Protein AF-A0A1V5Y1D5-F1 (afdb_monomer)

Nearest PDB structures (foldseek):
  6hnf-assembly1_A  TM=7.967E-01  e=7.347E-05  Homo sapiens
  6xay-assembly3_C  TM=2.877E-01  e=1.581E-09  Homo sapiens
  1fnh-assembly1_A  TM=2.972E-01  e=1.298E-08  Homo sapiens
  2ibb-assembly1_A  TM=3.871E-01  e=1.898E-06  Drosophila melanogaster
  3t1w-assembly1_A-2  TM=2.248E-01  e=2.666E-08  Homo sapiens

Foldseek 3Di:
DPDDDPDPPPPPPDPDDDDPPPDAFQWQWDDLAQDLAQELVLLVVNLVCQQFHKDWQDPLQADDQPDPDQQRQFHALDNDGTMDGGQFAAFVALDTSNSQRVLVVVRAHRHGDGQDTVVPDRGGPRHHGHAQQSSLCRSRSPPGDDLVCCCVFKDFDDLVLDARSWWKGAVPHIWGWHDAQDPSFKTWIWGCDCPPNPRGTHIDIDGVVVVPRPRITIIDGDDPSYDYDSWFWKAFFWWFAPAVQKTKIFIDTFAAQFKWKWKDQQLPDIDTDDDSVRGGRNHGMDMDGPHQALGKMKMWMWGQYPPRDIDPIYAIDIFHHLLDHQQEEEEEEQVCPCVVVVDHYPLVSLVSVLCSLLLGGYIYGYPVCCNSVVDQQQVHQEYEYFHAADALPVAQQTSRSLVRLQVCQQVQHAYEYAYACLQVHQAVCLPPPVSPSHDVCSNVSCCVRLQKHFDFFAPVAFWKAFDPPALRHPAIFGFDCCPAPDHRFPGQTFIDGHDPWDATMATVVGTGQKIWDADPRGHIHIYGSHGLSRIPDSVSSSSVSLSRVLVSFDDWAAKAWFKWADPDLFKTKTFIGHFASQFKWKWKDKQPGDIDTPDDSVRGDRSDGMDMDGPHDALIKMKMWMWGHTPPGIHDIYAIFIWHRHPDPDDFEEEEEEAASCPCVVPVPDYYHLVSLVVLLCRNDGYIYGYVSCCLVVVDQQLVGQEYEYFQAADELQNASADPSRLVSLVVCQLAAHEYEYEYAHLQVHLPVCLVDPDPHHPRPVCSNVSCCQRLQKHFDFQAPPAQKKAFDPPALRHPAIFGFDCQPQPDHRDDGQTFIAGHDAKDQGMAGDDPRPGGQKIWHWQRGPNHPHTYIYIYGSHGLSRRRPSVSSSSVVVSSVVRSPDDDDDPDPPPDDDD

Structure (mmCIF, N/CA/C/O backbone):
data_AF-A0A1V5Y1D5-F1
#
_entry.id   AF-A0A1V5Y1D5-F1
#
loop_
_atom_site.group_PDB
_atom_site.id
_atom_site.type_symbol
_atom_site.label_atom_id
_atom_site.label_alt_id
_atom_site.label_comp_id
_atom_site.label_asym_id
_atom_site.label_entity_id
_atom_site.label_seq_id
_atom_site.pdbx_PDB_ins_code
_atom_site.Cartn_x
_atom_site.Cartn_y
_atom_site.Cartn_z
_atom_site.occupancy
_atom_site.B_iso_or_equiv
_atom_site.auth_seq_id
_atom_site.auth_comp_id
_atom_site.auth_asym_id
_atom_site.auth_atom_id
_atom_site.pdbx_PDB_model_num
ATOM 1 N N . MET A 1 1 ? 16.076 46.608 -46.830 1.00 34.03 1 MET A N 1
ATOM 2 C CA . MET A 1 1 ? 16.729 46.797 -45.522 1.00 34.03 1 MET A CA 1
ATOM 3 C C . MET A 1 1 ? 15.921 47.809 -44.696 1.00 34.03 1 MET A C 1
ATOM 5 O O . MET A 1 1 ? 16.169 48.992 -44.842 1.00 34.03 1 MET A O 1
ATOM 9 N N . LYS A 1 2 ? 14.868 47.528 -43.911 1.00 32.22 2 LYS A N 1
ATOM 10 C CA . LYS A 1 2 ? 13.926 46.390 -43.735 1.00 32.22 2 LYS A CA 1
ATOM 11 C C . LYS A 1 2 ? 14.479 44.970 -43.514 1.00 32.22 2 LYS A C 1
ATOM 13 O O . LYS A 1 2 ? 15.291 44.528 -44.315 1.00 32.22 2 LYS A O 1
ATOM 18 N N . LYS A 1 3 ? 13.863 44.273 -42.540 1.00 29.25 3 LYS A N 1
ATOM 19 C CA . LYS A 1 3 ? 14.084 42.903 -42.014 1.00 29.25 3 LYS A CA 1
ATOM 20 C C . LYS A 1 3 ? 15.406 42.687 -41.252 1.00 29.25 3 LYS A C 1
ATOM 22 O O . LYS A 1 3 ? 16.433 42.507 -41.887 1.00 29.25 3 LYS A O 1
ATOM 27 N N . ASN A 1 4 ? 15.321 42.747 -39.908 1.00 33.94 4 ASN A N 1
ATOM 28 C CA . ASN A 1 4 ? 16.049 41.928 -38.901 1.00 33.94 4 ASN A CA 1
ATOM 29 C C . ASN A 1 4 ? 15.849 42.417 -37.432 1.00 33.94 4 ASN A C 1
ATOM 31 O O . ASN A 1 4 ? 16.759 42.318 -36.620 1.00 33.94 4 ASN A O 1
ATOM 35 N N . VAL A 1 5 ? 14.669 42.951 -37.061 1.00 31.52 5 VAL A N 1
ATOM 36 C CA . VAL A 1 5 ? 14.359 43.380 -35.665 1.00 31.52 5 VAL A CA 1
ATOM 37 C C . VAL A 1 5 ? 12.932 42.969 -35.226 1.00 31.52 5 VAL A C 1
ATOM 39 O O . VAL A 1 5 ? 12.293 43.626 -34.417 1.00 31.52 5 VAL A O 1
ATOM 42 N N . MET A 1 6 ? 12.388 41.884 -35.788 1.00 28.92 6 MET A N 1
ATOM 43 C CA . MET A 1 6 ? 11.125 41.266 -35.339 1.00 28.92 6 MET A CA 1
ATOM 44 C C . MET A 1 6 ? 11.212 39.746 -35.509 1.00 28.92 6 MET A C 1
ATOM 46 O O . MET A 1 6 ? 10.607 39.191 -36.422 1.00 28.92 6 MET A O 1
ATOM 50 N N . LEU A 1 7 ? 12.015 39.083 -34.669 1.00 27.53 7 LEU A N 1
ATOM 51 C CA . LEU A 1 7 ? 12.027 37.616 -34.565 1.00 27.53 7 LEU A CA 1
ATOM 52 C C . LEU A 1 7 ? 12.562 37.099 -33.211 1.00 27.53 7 LEU A C 1
ATOM 54 O O . LEU A 1 7 ? 13.271 36.105 -33.172 1.00 27.53 7 LEU A O 1
ATOM 58 N N . PHE A 1 8 ? 12.262 37.790 -32.103 1.00 28.16 8 PHE A N 1
ATOM 59 C CA . PHE A 1 8 ? 12.640 37.334 -30.748 1.00 28.16 8 PHE A CA 1
ATOM 60 C C . PHE A 1 8 ? 11.614 37.673 -29.646 1.00 28.16 8 PHE A C 1
ATOM 62 O O . PHE A 1 8 ? 11.881 37.476 -28.468 1.00 28.16 8 PHE A O 1
ATOM 69 N N . ALA A 1 9 ? 10.436 38.194 -30.014 1.00 26.95 9 ALA A N 1
ATOM 70 C CA . ALA A 1 9 ? 9.436 38.709 -29.068 1.00 26.95 9 ALA A CA 1
ATOM 71 C C . ALA A 1 9 ? 7.990 38.277 -29.397 1.00 26.95 9 ALA A C 1
ATOM 73 O O . ALA A 1 9 ? 7.046 38.950 -28.997 1.00 26.95 9 ALA A O 1
ATOM 74 N N . LEU A 1 10 ? 7.805 37.186 -30.156 1.00 25.91 10 LEU A N 1
ATOM 75 C CA . LEU A 1 10 ? 6.471 36.699 -30.557 1.00 25.91 10 LEU A CA 1
ATOM 76 C C . LEU A 1 10 ? 6.178 35.228 -30.198 1.00 25.91 10 LEU A C 1
ATOM 78 O O . LEU A 1 10 ? 5.129 34.724 -30.579 1.00 25.91 10 LEU A O 1
ATOM 82 N N . CYS A 1 11 ? 7.061 34.556 -29.449 1.00 26.36 11 CYS A N 1
ATOM 83 C CA . CYS A 1 11 ? 6.858 33.165 -29.003 1.00 26.36 11 CYS A CA 1
ATOM 84 C C . CYS A 1 11 ? 6.424 33.038 -27.528 1.00 26.36 11 CYS A C 1
ATOM 86 O O . CYS A 1 11 ? 6.246 31.928 -27.048 1.00 26.36 11 CYS A O 1
ATOM 88 N N . ILE A 1 12 ? 6.255 34.152 -26.804 1.00 30.36 12 ILE A N 1
ATOM 89 C CA . ILE A 1 12 ? 5.958 34.168 -25.352 1.00 30.36 12 ILE A CA 1
ATOM 90 C C . ILE A 1 12 ? 4.470 34.474 -25.059 1.00 30.36 12 ILE A C 1
ATOM 92 O O . ILE A 1 12 ? 4.046 34.465 -23.910 1.00 30.36 12 ILE A O 1
ATOM 96 N N . LEU A 1 13 ? 3.635 34.709 -26.083 1.00 26.27 13 LEU A N 1
ATOM 97 C CA . LEU A 1 13 ? 2.243 35.149 -25.894 1.00 26.27 13 LEU A CA 1
ATOM 98 C C . LEU A 1 13 ? 1.188 34.275 -26.596 1.00 26.27 13 LEU A C 1
ATOM 100 O O . LEU A 1 13 ? 0.299 34.794 -27.264 1.00 26.27 13 LEU A O 1
ATOM 104 N N . PHE A 1 14 ? 1.276 32.953 -26.419 1.00 25.42 14 PHE A N 1
ATOM 105 C CA . PHE A 1 14 ? 0.169 32.013 -26.672 1.00 25.42 14 PHE A CA 1
ATOM 106 C C . PHE A 1 14 ? 0.190 30.817 -25.692 1.00 25.42 14 PHE A C 1
ATOM 108 O O . PHE A 1 14 ? 0.005 29.668 -26.077 1.00 25.42 14 PHE A O 1
ATOM 115 N N . ILE A 1 15 ? 0.394 31.098 -24.399 1.00 30.81 15 ILE A N 1
ATOM 116 C CA . ILE A 1 15 ? 0.157 30.144 -23.300 1.00 30.81 15 ILE A CA 1
ATOM 117 C C . ILE A 1 15 ? -1.028 30.664 -22.481 1.00 30.81 15 ILE A C 1
ATOM 119 O O . ILE A 1 15 ? -0.856 31.335 -21.469 1.00 30.81 15 ILE A O 1
ATOM 123 N N . LEU A 1 16 ? -2.244 30.402 -22.964 1.00 30.16 16 LEU A N 1
ATOM 124 C CA . LEU A 1 16 ? -3.480 30.584 -22.203 1.00 30.16 16 LEU A CA 1
ATOM 125 C C . LEU A 1 16 ? -4.492 29.497 -22.593 1.00 30.16 16 LEU A C 1
ATOM 127 O O . LEU A 1 16 ? -4.976 29.472 -23.720 1.00 30.16 16 LEU A O 1
ATOM 131 N N . VAL A 1 17 ? -4.837 28.667 -21.603 1.00 33.62 17 VAL A N 1
ATOM 132 C CA . VAL A 1 17 ? -5.998 27.758 -21.553 1.00 33.62 17 VAL A CA 1
ATOM 133 C C . VAL A 1 17 ? -6.033 26.628 -22.597 1.00 33.62 17 VAL A C 1
ATOM 135 O O . VAL A 1 17 ? -6.811 26.665 -23.545 1.00 33.62 17 VAL A O 1
ATOM 138 N N . PHE A 1 18 ? -5.292 25.550 -22.322 1.00 23.47 18 PHE A N 1
ATOM 139 C CA . PHE A 1 18 ? -5.674 24.177 -22.687 1.00 23.47 18 PHE A CA 1
ATOM 140 C C . PHE A 1 18 ? -5.321 23.227 -21.521 1.00 23.47 18 PHE A C 1
ATOM 142 O O . PHE A 1 18 ? -4.316 23.473 -20.853 1.00 23.47 18 PHE A O 1
ATOM 149 N N . PRO A 1 19 ? -6.136 22.193 -21.228 1.00 27.66 19 PRO A N 1
ATOM 150 C CA . PRO A 1 19 ? -5.838 21.216 -20.178 1.00 27.66 19 PRO A CA 1
ATOM 151 C C . PRO A 1 19 ? -4.651 20.320 -20.568 1.00 27.66 19 PRO A C 1
ATOM 153 O O . PRO A 1 19 ? -4.460 20.019 -21.745 1.00 27.66 19 PRO A O 1
ATOM 156 N N . ALA A 1 20 ? -3.876 19.877 -19.577 1.00 27.91 20 ALA A N 1
ATOM 157 C CA . ALA A 1 20 ? -2.570 19.229 -19.754 1.00 27.91 20 ALA A CA 1
ATOM 158 C C . ALA A 1 20 ? -2.596 17.775 -20.290 1.00 27.91 20 ALA A C 1
ATOM 160 O O . ALA A 1 20 ? -1.559 17.130 -20.373 1.00 27.91 20 ALA A O 1
ATOM 161 N N . SER A 1 21 ? -3.752 17.240 -20.684 1.00 28.42 21 SER A N 1
ATOM 162 C CA . SER A 1 21 ? -3.978 15.799 -20.880 1.00 28.42 21 SER A CA 1
ATOM 163 C C . SER A 1 21 ? -3.633 15.226 -22.271 1.00 28.42 21 SER A C 1
ATOM 165 O O . SER A 1 21 ? -4.263 14.257 -22.691 1.00 28.42 21 SER A O 1
ATOM 167 N N . GLN A 1 22 ? -2.706 15.828 -23.039 1.00 27.55 22 GLN A N 1
ATOM 168 C CA . GLN A 1 22 ? -2.406 15.400 -24.429 1.00 27.55 22 GLN A CA 1
ATOM 169 C C . GLN A 1 22 ? -0.933 15.528 -24.891 1.00 27.55 22 GLN A C 1
ATOM 171 O O . GLN A 1 22 ? -0.681 15.706 -26.085 1.00 27.55 22 GLN A O 1
ATOM 176 N N . LEU A 1 23 ? 0.047 15.418 -23.991 1.00 27.36 23 LEU A N 1
ATOM 177 C CA . LEU A 1 23 ? 1.475 15.330 -24.345 1.00 27.36 23 LEU A CA 1
ATOM 178 C C . LEU A 1 23 ? 2.024 13.939 -24.003 1.00 27.36 23 LEU A C 1
ATOM 180 O O . LEU A 1 23 ? 2.743 13.788 -23.023 1.00 27.36 23 LEU A O 1
ATOM 184 N N . PHE A 1 24 ? 1.669 12.936 -24.814 1.00 30.22 24 PHE A N 1
ATOM 185 C CA . PHE A 1 24 ? 2.132 11.564 -24.580 1.00 30.22 24 PHE A CA 1
ATOM 186 C C . PHE A 1 24 ? 3.638 11.399 -24.866 1.00 30.22 24 PHE A C 1
ATOM 188 O O . PHE A 1 24 ? 4.275 12.205 -25.555 1.00 30.22 24 PHE A O 1
ATOM 195 N N . ALA A 1 25 ? 4.182 10.309 -24.337 1.00 27.44 25 ALA A N 1
ATOM 196 C CA . ALA A 1 25 ? 5.588 9.927 -24.362 1.00 27.44 25 ALA A CA 1
ATOM 197 C C . ALA A 1 25 ? 6.250 9.858 -25.754 1.00 27.44 25 ALA A C 1
ATOM 199 O O . ALA A 1 25 ? 5.677 9.351 -26.712 1.00 27.44 25 ALA A O 1
ATOM 200 N N . VAL A 1 26 ? 7.533 10.215 -25.862 1.00 23.38 26 VAL A N 1
ATOM 201 C CA . VAL A 1 26 ? 8.378 9.735 -26.969 1.00 23.38 26 VAL A CA 1
ATOM 202 C C . VAL A 1 26 ? 9.188 8.550 -26.460 1.00 23.38 26 VAL A C 1
ATOM 204 O O . VAL A 1 26 ? 10.275 8.741 -25.924 1.00 23.38 26 VAL A O 1
ATOM 207 N N . LYS A 1 27 ? 8.651 7.332 -26.618 1.00 32.44 27 LYS A N 1
ATOM 208 C CA . LYS A 1 27 ? 9.347 6.075 -26.281 1.00 32.44 27 LYS A CA 1
ATOM 209 C C . LYS A 1 27 ? 10.786 6.069 -26.766 1.00 32.44 27 LYS A C 1
ATOM 211 O O . LYS A 1 27 ? 11.026 6.468 -27.917 1.00 32.44 27 LYS A O 1
ATOM 216 N N . TYR A 1 28 ? 11.707 5.531 -25.948 1.00 33.88 28 TYR A N 1
ATOM 217 C CA . TYR A 1 28 ? 12.942 5.113 -26.581 1.00 33.88 28 TYR A CA 1
ATOM 218 C C . TYR A 1 28 ? 12.674 4.003 -27.566 1.00 33.88 28 TYR A C 1
ATOM 220 O O . TYR A 1 28 ? 11.785 3.171 -27.381 1.00 33.88 28 TYR A O 1
ATOM 228 N N . PRO A 1 29 ? 13.451 4.012 -28.639 1.00 42.53 29 PRO A N 1
ATOM 229 C CA . PRO A 1 29 ? 13.273 3.031 -29.657 1.00 42.53 29 PRO A CA 1
ATOM 230 C C . PRO A 1 29 ? 14.394 1.989 -29.754 1.00 42.53 29 PRO A C 1
ATOM 232 O O . PRO A 1 29 ? 15.562 2.341 -29.915 1.00 42.53 29 PRO A O 1
ATOM 235 N N . TYR A 1 30 ? 13.999 0.718 -29.890 1.00 41.84 30 TYR A N 1
ATOM 236 C CA . TYR A 1 30 ? 14.823 -0.365 -30.440 1.00 41.84 30 TYR A CA 1
ATOM 237 C C . TYR A 1 30 ? 15.810 0.104 -31.530 1.00 41.84 30 TYR A C 1
ATOM 239 O O . TYR A 1 30 ? 15.459 0.813 -32.484 1.00 41.84 30 TYR A O 1
ATOM 247 N N . ASP A 1 31 ? 17.062 -0.327 -31.405 1.00 43.91 31 ASP A N 1
ATOM 248 C CA . ASP A 1 31 ? 18.222 0.219 -32.115 1.00 43.91 31 ASP A CA 1
ATOM 249 C C . ASP A 1 31 ? 18.633 -0.575 -33.372 1.00 43.91 31 ASP A C 1
ATOM 251 O O . ASP A 1 31 ? 19.323 -0.046 -34.248 1.00 43.91 31 ASP A O 1
ATOM 255 N N . GLY A 1 32 ? 18.171 -1.825 -33.493 1.00 49.91 32 GLY A N 1
ATOM 256 C CA . GLY A 1 32 ? 18.470 -2.729 -34.606 1.00 49.91 32 GLY A CA 1
ATOM 257 C C . GLY A 1 32 ? 19.553 -3.775 -34.344 1.00 49.91 32 GLY A C 1
ATOM 258 O O . GLY A 1 32 ? 19.942 -4.465 -35.293 1.00 49.91 32 GLY A O 1
ATOM 259 N N . LYS A 1 33 ? 20.054 -3.924 -33.110 1.00 45.88 33 LYS A N 1
ATOM 260 C CA . LYS A 1 33 ? 21.028 -4.975 -32.780 1.00 45.88 33 LYS A CA 1
ATOM 261 C C . LYS A 1 33 ? 20.413 -6.375 -32.884 1.00 45.88 33 LYS A C 1
ATOM 263 O O . LYS A 1 33 ? 19.383 -6.689 -32.299 1.00 45.88 33 LYS A O 1
ATOM 268 N N . VAL A 1 34 ? 21.120 -7.262 -33.584 1.00 53.66 34 VAL A N 1
ATOM 269 C CA . VAL A 1 34 ? 20.825 -8.702 -33.628 1.00 53.66 34 VAL A CA 1
ATOM 270 C C . VAL A 1 34 ? 21.244 -9.331 -32.296 1.00 53.66 34 VAL A C 1
ATOM 272 O O . VAL A 1 34 ? 22.441 -9.482 -32.046 1.00 53.66 34 VAL A O 1
ATOM 275 N N . SER A 1 35 ? 20.285 -9.726 -31.454 1.00 50.09 35 SER A N 1
ATOM 276 C CA . SER A 1 35 ? 20.575 -10.411 -30.186 1.00 50.09 35 SER A CA 1
ATOM 277 C C . SER A 1 35 ? 20.887 -11.888 -30.418 1.00 50.09 35 SER A C 1
ATOM 279 O O . SER A 1 35 ? 20.176 -12.571 -31.152 1.00 50.09 35 SER A O 1
ATOM 281 N N . SER A 1 36 ? 21.917 -12.423 -29.756 1.00 47.62 36 SER A N 1
ATOM 282 C CA . SER A 1 36 ? 22.208 -13.867 -29.731 1.00 47.62 36 SER A CA 1
ATOM 283 C C . SER A 1 36 ? 21.192 -14.678 -28.912 1.00 47.62 36 SER A C 1
ATOM 285 O O . SER A 1 36 ? 21.094 -15.889 -29.097 1.00 47.62 36 SER A O 1
ATOM 287 N N . ASN A 1 37 ? 20.397 -14.023 -28.061 1.00 52.25 37 ASN A N 1
ATOM 288 C CA . ASN A 1 37 ? 19.397 -14.636 -27.188 1.00 52.25 37 ASN A CA 1
ATOM 289 C C . ASN A 1 37 ? 18.017 -14.011 -27.446 1.00 52.25 37 ASN A C 1
ATOM 291 O O . ASN A 1 37 ? 17.552 -13.160 -26.689 1.00 52.25 37 ASN A O 1
ATOM 295 N N . VAL A 1 38 ? 17.354 -14.426 -28.529 1.00 59.53 38 VAL A N 1
ATOM 296 C CA . VAL A 1 38 ? 16.002 -13.948 -28.864 1.00 59.53 38 VAL A CA 1
ATOM 297 C C . VAL A 1 38 ? 14.974 -14.610 -27.939 1.00 59.53 38 VAL A C 1
ATOM 299 O O . VAL A 1 38 ? 14.644 -15.786 -28.109 1.00 59.53 38 VAL A O 1
ATOM 302 N N . ARG A 1 39 ? 14.482 -13.858 -26.950 1.00 62.72 39 ARG A N 1
ATOM 303 C CA . ARG A 1 39 ? 13.461 -14.298 -25.986 1.00 62.72 39 ARG A CA 1
ATOM 304 C C . ARG A 1 39 ? 12.069 -13.775 -26.363 1.00 62.72 39 ARG A C 1
ATOM 306 O O . ARG A 1 39 ? 11.956 -12.756 -27.037 1.00 62.72 39 ARG A O 1
ATOM 313 N N . ARG A 1 40 ? 11.010 -14.455 -25.909 1.00 70.56 40 ARG A N 1
ATOM 314 C CA . ARG A 1 40 ? 9.608 -14.116 -26.234 1.00 70.56 40 ARG A CA 1
ATOM 315 C C . ARG A 1 40 ? 9.152 -12.790 -25.637 1.00 70.56 40 ARG A C 1
ATOM 317 O O . ARG A 1 40 ? 8.515 -12.010 -26.327 1.00 70.56 40 ARG A O 1
ATOM 324 N N . ASP A 1 41 ? 9.529 -12.530 -24.396 1.00 56.31 41 ASP A N 1
ATOM 325 C CA . ASP A 1 41 ? 9.342 -11.250 -23.717 1.00 56.31 41 ASP A CA 1
ATOM 326 C C . ASP A 1 41 ? 10.052 -10.113 -24.465 1.00 56.31 41 ASP A C 1
ATOM 328 O O . ASP A 1 41 ? 9.395 -9.149 -24.836 1.00 56.31 41 ASP A O 1
ATOM 332 N N . ARG A 1 42 ? 11.333 -10.262 -24.843 1.00 64.62 42 ARG A N 1
ATOM 333 C CA . ARG A 1 42 ? 12.031 -9.225 -25.630 1.00 64.62 42 ARG A CA 1
ATOM 334 C C . ARG A 1 42 ? 11.434 -9.030 -27.029 1.00 64.62 42 ARG A C 1
ATOM 336 O O . ARG A 1 42 ? 11.400 -7.902 -27.510 1.00 64.62 42 ARG A O 1
ATOM 343 N N . ILE A 1 43 ? 10.924 -10.091 -27.666 1.00 76.50 43 ILE A N 1
ATOM 344 C CA . ILE A 1 43 ? 10.152 -9.978 -28.916 1.00 76.50 43 ILE A CA 1
ATOM 345 C C . ILE A 1 43 ? 8.916 -9.085 -28.711 1.00 76.50 43 ILE A C 1
ATOM 347 O O . ILE A 1 43 ? 8.625 -8.270 -29.586 1.00 76.50 43 ILE A O 1
ATOM 351 N N . ILE A 1 44 ? 8.205 -9.220 -27.585 1.00 74.38 44 ILE A N 1
ATOM 352 C CA . ILE A 1 44 ? 7.022 -8.403 -27.278 1.00 74.38 44 ILE A CA 1
ATOM 353 C C . ILE A 1 44 ? 7.376 -6.993 -26.824 1.00 74.38 44 ILE A C 1
ATOM 355 O O . ILE A 1 44 ? 6.737 -6.074 -27.313 1.00 74.38 44 ILE A O 1
ATOM 359 N N . ALA A 1 45 ? 8.411 -6.785 -26.010 1.00 57.56 45 ALA A N 1
ATOM 360 C CA . ALA A 1 45 ? 8.879 -5.443 -25.659 1.00 57.56 45 ALA A CA 1
ATOM 361 C C . ALA A 1 45 ? 9.178 -4.621 -26.929 1.00 57.56 45 ALA A C 1
ATOM 363 O O . ALA A 1 45 ? 8.605 -3.554 -27.137 1.00 57.56 45 ALA A O 1
ATOM 364 N N . ILE A 1 46 ? 9.933 -5.198 -27.877 1.00 70.62 46 ILE A N 1
ATOM 365 C CA . ILE A 1 46 ? 10.169 -4.565 -29.185 1.00 70.62 46 ILE A CA 1
ATOM 366 C C . ILE A 1 46 ? 8.856 -4.429 -29.980 1.00 70.62 46 ILE A C 1
ATOM 368 O O . ILE A 1 46 ? 8.669 -3.449 -30.695 1.00 70.62 46 ILE A O 1
ATOM 372 N N . ALA A 1 47 ? 7.926 -5.385 -29.906 1.00 80.81 47 ALA A N 1
ATOM 373 C CA . ALA A 1 47 ? 6.639 -5.277 -30.599 1.00 80.81 47 ALA A CA 1
ATOM 374 C C . ALA A 1 47 ? 5.796 -4.097 -30.086 1.00 80.81 47 ALA A C 1
ATOM 376 O O . ALA A 1 47 ? 5.226 -3.360 -30.901 1.00 80.81 47 ALA A O 1
ATOM 377 N N . GLU A 1 48 ? 5.773 -3.918 -28.768 1.00 70.31 48 GLU A N 1
ATOM 378 C CA . GLU A 1 48 ? 5.107 -2.845 -28.044 1.00 70.31 48 GLU A CA 1
ATOM 379 C C . GLU A 1 48 ? 5.764 -1.494 -28.314 1.00 70.31 48 GLU A C 1
ATOM 381 O O . GLU A 1 48 ? 5.052 -0.544 -28.629 1.00 70.31 48 GLU A O 1
ATOM 386 N N . ASP A 1 49 ? 7.097 -1.388 -28.325 1.00 69.06 49 ASP A N 1
ATOM 387 C CA . ASP A 1 49 ? 7.803 -0.146 -28.678 1.00 69.06 49 ASP A CA 1
ATOM 388 C C . ASP A 1 49 ? 7.320 0.442 -29.998 1.00 69.06 49 ASP A C 1
ATOM 390 O O . ASP A 1 49 ? 7.088 1.641 -30.105 1.00 69.06 49 ASP A O 1
ATOM 394 N N . TYR A 1 50 ? 7.112 -0.395 -31.014 1.00 86.31 50 TYR A N 1
ATOM 395 C CA . TYR A 1 50 ? 6.586 0.057 -32.301 1.00 86.31 50 TYR A CA 1
ATOM 396 C C . TYR A 1 50 ? 5.108 0.448 -32.254 1.00 86.31 50 TYR A C 1
ATOM 398 O O . TYR A 1 50 ? 4.703 1.313 -33.036 1.00 86.31 50 TYR A O 1
ATOM 406 N N . LEU A 1 51 ? 4.299 -0.205 -31.413 1.00 82.38 51 LEU A N 1
ATOM 407 C CA . LEU A 1 51 ? 2.875 0.093 -31.230 1.00 82.38 51 LEU A CA 1
ATOM 408 C C . LEU A 1 51 ? 2.672 1.448 -30.551 1.00 82.38 51 LEU A C 1
ATOM 410 O O . LEU A 1 51 ? 1.820 2.242 -30.959 1.00 82.38 51 LEU A O 1
ATOM 414 N N . THR A 1 52 ? 3.451 1.675 -29.502 1.00 64.00 52 THR A N 1
ATOM 415 C CA . THR A 1 52 ? 3.303 2.778 -28.553 1.00 64.00 52 THR A CA 1
ATOM 416 C C . THR A 1 52 ? 4.255 3.934 -28.848 1.00 64.00 52 THR A C 1
ATOM 418 O O . THR A 1 52 ? 4.056 5.009 -28.293 1.00 64.00 52 THR A O 1
ATOM 421 N N . LEU A 1 53 ? 5.195 3.783 -29.800 1.00 73.62 53 LEU A N 1
ATOM 422 C CA . LEU A 1 53 ? 6.032 4.874 -30.309 1.00 73.62 53 LEU A CA 1
ATOM 423 C C . LEU A 1 53 ? 5.178 6.102 -30.622 1.00 73.62 53 LEU A C 1
ATOM 425 O O . LEU A 1 53 ? 4.416 6.093 -31.597 1.00 73.62 53 LEU A O 1
ATOM 429 N N . TYR A 1 54 ? 5.339 7.163 -29.839 1.00 72.06 54 TYR A N 1
ATOM 430 C CA . TYR A 1 54 ? 4.629 8.413 -30.044 1.00 72.06 54 TYR A CA 1
ATOM 431 C C . TYR A 1 54 ? 5.601 9.553 -30.355 1.00 72.06 54 TYR A C 1
ATOM 433 O O . TYR A 1 54 ? 6.743 9.588 -29.907 1.00 72.06 54 TYR A O 1
ATOM 441 N N . TYR A 1 55 ? 5.213 10.382 -31.321 1.00 74.50 55 TYR A N 1
ATOM 442 C CA . TYR A 1 55 ? 6.136 11.246 -32.055 1.00 74.50 55 TYR A CA 1
ATOM 443 C C . TYR A 1 55 ? 5.384 12.362 -32.784 1.00 74.50 55 TYR A C 1
ATOM 445 O O . TYR A 1 55 ? 4.222 12.209 -33.175 1.00 74.50 55 TYR A O 1
ATOM 453 N N . TYR A 1 56 ? 6.046 13.499 -32.989 1.00 78.38 56 TYR A N 1
ATOM 454 C CA . TYR A 1 56 ? 5.461 14.643 -33.683 1.00 78.38 56 TYR A CA 1
ATOM 455 C C . TYR A 1 56 ? 5.689 14.553 -35.196 1.00 78.38 56 TYR A C 1
ATOM 457 O O . TYR A 1 56 ? 6.808 14.331 -35.652 1.00 78.38 56 TYR A O 1
ATOM 465 N N . VAL A 1 57 ? 4.637 14.768 -35.989 1.00 80.06 57 VAL A N 1
ATOM 466 C CA . VAL A 1 57 ? 4.733 14.911 -37.449 1.00 80.06 57 VAL A CA 1
ATOM 467 C C . VAL A 1 57 ? 4.681 16.395 -37.808 1.00 80.06 57 VAL A C 1
ATOM 469 O O . VAL A 1 57 ? 3.621 17.029 -37.742 1.00 80.06 57 VAL A O 1
ATOM 472 N N . GLY A 1 58 ? 5.839 16.938 -38.189 1.00 78.69 58 GLY A N 1
ATOM 473 C CA . GLY A 1 58 ? 6.002 18.302 -38.685 1.00 78.69 58 GLY A CA 1
ATOM 474 C C . GLY A 1 58 ? 5.701 18.443 -40.178 1.00 78.69 58 GLY A C 1
ATOM 475 O O . GLY A 1 58 ? 5.420 17.468 -40.875 1.00 78.69 58 GLY A O 1
ATOM 476 N N . ALA A 1 59 ? 5.766 19.678 -40.684 1.00 80.88 59 ALA A N 1
ATOM 477 C CA . ALA A 1 59 ? 5.500 19.973 -42.096 1.00 80.88 59 ALA A CA 1
ATOM 478 C C . ALA A 1 59 ? 6.487 19.260 -43.032 1.00 80.88 59 ALA A C 1
ATOM 480 O O . ALA A 1 59 ? 6.080 18.729 -44.064 1.00 80.88 59 ALA A O 1
ATOM 481 N N . ASP A 1 60 ? 7.752 19.165 -42.624 1.00 78.19 60 ASP A N 1
ATOM 482 C CA . ASP A 1 60 ? 8.795 18.476 -43.383 1.00 78.19 60 ASP A CA 1
ATOM 483 C C . ASP A 1 60 ? 8.537 16.963 -43.491 1.00 78.19 60 ASP A C 1
ATOM 485 O O . ASP A 1 60 ? 8.910 16.346 -44.485 1.00 78.19 60 ASP A O 1
ATOM 489 N N . ASN A 1 61 ? 7.801 16.367 -42.546 1.00 82.94 61 ASN A N 1
ATOM 490 C CA . ASN A 1 61 ? 7.459 14.941 -42.551 1.00 82.94 61 ASN A CA 1
ATOM 491 C C . ASN A 1 61 ? 6.211 14.602 -43.393 1.00 82.94 61 ASN A C 1
ATOM 493 O O . ASN A 1 61 ? 5.854 13.426 -43.526 1.00 82.94 61 ASN A O 1
ATOM 497 N N . ILE A 1 62 ? 5.534 15.605 -43.969 1.00 78.00 62 ILE A N 1
ATOM 498 C CA . ILE A 1 62 ? 4.330 15.449 -44.802 1.00 78.00 62 ILE A CA 1
ATOM 499 C C . ILE A 1 62 ? 4.593 16.021 -46.199 1.00 78.00 62 ILE A C 1
ATOM 501 O O . ILE A 1 62 ? 4.075 17.071 -46.582 1.00 78.00 62 ILE A O 1
ATOM 505 N N . LYS A 1 63 ? 5.396 15.308 -46.992 1.00 69.75 63 LYS A N 1
ATOM 506 C CA . LYS A 1 63 ? 5.676 15.686 -48.385 1.00 69.75 63 LYS A CA 1
ATOM 507 C C . LYS A 1 63 ? 4.627 15.103 -49.339 1.00 69.75 63 LYS A C 1
ATOM 509 O O . LYS A 1 63 ? 4.100 14.011 -49.117 1.00 69.75 63 LYS A O 1
ATOM 514 N N . ASP A 1 64 ? 4.327 15.855 -50.397 1.00 57.81 64 ASP A N 1
ATOM 515 C CA . ASP A 1 64 ? 3.324 15.518 -51.413 1.00 57.81 64 ASP A CA 1
ATOM 516 C C . ASP A 1 64 ? 3.885 15.829 -52.810 1.00 57.81 64 ASP A C 1
ATOM 518 O O . ASP A 1 64 ? 3.763 16.944 -53.310 1.00 57.81 64 ASP A O 1
ATOM 522 N N . SER A 1 65 ? 4.544 14.852 -53.443 1.00 52.22 65 SER A N 1
ATOM 523 C CA . SER A 1 65 ? 5.067 14.890 -54.830 1.00 52.22 65 SER A CA 1
ATOM 524 C C . SER A 1 65 ? 6.109 15.967 -55.218 1.00 52.22 65 SER A C 1
ATOM 526 O O . SER A 1 65 ? 6.670 15.890 -56.307 1.00 52.22 65 SER A O 1
ATOM 528 N N . SER A 1 66 ? 6.434 16.937 -54.355 1.00 50.09 66 SER A N 1
ATOM 529 C CA . SER A 1 66 ? 7.367 18.049 -54.638 1.00 50.09 66 SER A CA 1
ATOM 530 C C . SER A 1 66 ? 8.761 17.879 -54.004 1.00 50.09 66 SER A C 1
ATOM 532 O O . SER A 1 66 ? 9.330 18.828 -53.462 1.00 50.09 66 SER A O 1
ATOM 534 N N . VAL A 1 67 ? 9.277 16.652 -53.991 1.00 50.97 67 VAL A N 1
ATOM 535 C CA . VAL A 1 67 ? 10.500 16.244 -53.271 1.00 50.97 67 VAL A CA 1
ATOM 536 C C . VAL A 1 67 ? 11.724 16.300 -54.214 1.00 50.97 67 VAL A C 1
ATOM 538 O O . VAL A 1 67 ? 11.526 16.171 -55.423 1.00 50.97 67 VAL A O 1
ATOM 541 N N . PRO A 1 68 ? 12.974 16.492 -53.729 1.00 51.28 68 PRO A N 1
ATOM 542 C CA . PRO A 1 68 ? 14.172 16.440 -54.580 1.00 51.28 68 PRO A CA 1
ATOM 543 C C . PRO A 1 68 ? 14.296 15.176 -55.452 1.00 51.28 68 PRO A C 1
ATOM 545 O O . PRO A 1 68 ? 13.711 14.134 -55.143 1.00 51.28 68 PRO A O 1
ATOM 548 N N . GLU A 1 69 ? 15.080 15.275 -56.537 1.00 46.25 69 GLU A N 1
ATOM 549 C CA . GLU A 1 69 ? 15.332 14.183 -57.494 1.00 46.25 69 GLU A CA 1
ATOM 550 C C . GLU A 1 69 ? 15.741 12.886 -56.776 1.00 46.25 69 GLU A C 1
ATOM 552 O O . GLU A 1 69 ? 16.846 12.764 -56.253 1.00 46.25 69 GLU A O 1
ATOM 557 N N . GLY A 1 70 ? 14.818 11.920 -56.748 1.00 52.12 70 GLY A N 1
ATOM 558 C CA . GLY A 1 70 ? 14.973 10.639 -56.054 1.00 52.12 70 GLY A CA 1
ATOM 559 C C . GLY A 1 70 ? 13.691 10.164 -55.363 1.00 52.12 70 GLY A C 1
ATOM 560 O O . GLY A 1 70 ? 13.314 9.008 -55.526 1.00 52.12 70 GLY A O 1
ATOM 561 N N . CYS A 1 71 ? 12.968 11.064 -54.687 1.00 55.94 71 CYS A N 1
ATOM 562 C CA . CYS A 1 71 ? 11.880 10.703 -53.760 1.00 55.94 71 CYS A CA 1
ATOM 563 C C . CYS A 1 71 ? 10.456 10.960 -54.309 1.00 55.94 71 CYS A C 1
ATOM 565 O O . CYS A 1 71 ? 9.518 11.223 -53.553 1.00 55.94 71 CYS A O 1
ATOM 567 N N . ALA A 1 72 ? 10.271 10.983 -55.634 1.00 53.06 72 ALA A N 1
ATOM 568 C CA . ALA A 1 72 ? 9.042 11.482 -56.272 1.00 53.06 72 ALA A CA 1
ATOM 569 C C . ALA A 1 72 ? 7.771 10.626 -56.028 1.00 53.06 72 ALA A C 1
ATOM 571 O O . ALA A 1 72 ? 6.693 11.003 -56.488 1.00 53.06 72 ALA A O 1
ATOM 572 N N . GLY A 1 73 ? 7.886 9.487 -55.329 1.00 55.50 73 GLY A N 1
ATOM 573 C CA . GLY A 1 73 ? 6.776 8.596 -54.966 1.00 55.50 73 GLY A CA 1
ATOM 574 C C . GLY A 1 73 ? 6.333 8.661 -53.495 1.00 55.50 73 GLY A C 1
ATOM 575 O O . GLY A 1 73 ? 5.182 8.322 -53.206 1.00 55.50 73 GLY A O 1
ATOM 576 N N . SER A 1 74 ? 7.195 9.119 -52.574 1.00 63.06 74 SER A N 1
ATOM 577 C CA . SER A 1 74 ? 6.898 9.200 -51.135 1.00 63.06 74 SER A CA 1
ATOM 578 C C . SER A 1 74 ? 5.604 9.964 -50.855 1.00 63.06 74 SER A C 1
ATOM 580 O O . SER A 1 74 ? 5.521 11.175 -51.059 1.00 63.06 74 SER A O 1
ATOM 582 N N . THR A 1 75 ? 4.600 9.262 -50.326 1.00 71.56 75 THR A N 1
ATOM 583 C CA . THR A 1 75 ? 3.328 9.865 -49.905 1.00 71.56 75 THR A CA 1
ATOM 584 C C . THR A 1 75 ? 3.019 9.477 -48.466 1.00 71.56 75 THR A C 1
ATOM 586 O O . THR A 1 75 ? 2.652 8.326 -48.203 1.00 71.56 75 THR A O 1
ATOM 589 N N . CYS A 1 76 ? 3.103 10.448 -47.549 1.00 76.69 76 CYS A N 1
ATOM 590 C CA . CYS A 1 76 ? 2.740 10.253 -46.144 1.00 76.69 76 CYS A CA 1
ATOM 591 C C . CYS A 1 76 ? 1.301 9.706 -46.032 1.00 76.69 76 CYS A C 1
ATOM 593 O O . CYS A 1 76 ? 0.372 10.286 -46.618 1.00 76.69 76 CYS A O 1
ATOM 595 N N . PRO A 1 77 ? 1.058 8.614 -45.283 1.00 77.50 77 PRO A N 1
ATOM 596 C CA . PRO A 1 77 ? -0.284 8.087 -45.121 1.00 77.50 77 PRO A CA 1
ATOM 597 C C . PRO A 1 77 ? -1.256 9.037 -44.415 1.00 77.50 77 PRO A C 1
ATOM 599 O O . PRO A 1 77 ? -2.454 8.985 -44.704 1.00 77.50 77 PRO A O 1
ATOM 602 N N . ASP A 1 78 ? -0.754 9.922 -43.556 1.00 77.88 78 ASP A N 1
ATOM 603 C CA . ASP A 1 78 ? -1.533 10.836 -42.723 1.00 77.88 78 ASP A CA 1
ATOM 604 C C . ASP A 1 78 ? -1.074 12.287 -42.939 1.00 77.88 78 ASP A C 1
ATOM 606 O O . ASP A 1 78 ? -0.038 12.710 -42.437 1.00 77.88 78 ASP A O 1
ATOM 610 N N . LYS A 1 79 ? -1.860 13.062 -43.697 1.00 76.62 79 LYS A N 1
ATOM 611 C CA . LYS A 1 79 ? -1.526 14.450 -44.061 1.00 76.62 79 LYS A CA 1
ATOM 612 C C . LYS A 1 79 ? -1.830 15.488 -42.963 1.00 76.62 79 LYS A C 1
ATOM 614 O O . LYS A 1 79 ? -1.808 16.684 -43.245 1.00 76.62 79 LYS A O 1
ATOM 619 N N . LYS A 1 80 ? -2.139 15.072 -41.727 1.00 81.62 80 LYS A N 1
ATOM 620 C CA . LYS A 1 80 ? -2.360 15.991 -40.596 1.00 81.62 80 LYS A CA 1
ATOM 621 C C . LYS A 1 80 ? -1.094 16.143 -39.756 1.00 81.62 80 LYS A C 1
ATOM 623 O O . LYS A 1 80 ? -0.591 15.146 -39.244 1.00 81.62 80 LYS A O 1
ATOM 628 N N . LEU A 1 81 ? -0.665 17.386 -39.544 1.00 80.50 81 LEU A N 1
ATOM 629 C CA . LEU A 1 81 ? 0.357 17.749 -38.555 1.00 80.50 81 LEU A CA 1
ATOM 630 C C . LEU A 1 81 ? -0.051 17.328 -37.136 1.00 80.50 81 LEU A C 1
ATOM 632 O O . LEU A 1 81 ? -1.238 17.135 -36.857 1.00 80.50 81 LEU A O 1
ATOM 636 N N . GLY A 1 82 ? 0.933 17.255 -36.243 1.00 76.31 82 GLY A N 1
ATOM 637 C CA . GLY A 1 82 ? 0.729 16.985 -34.821 1.00 76.31 82 GLY A CA 1
ATOM 638 C C . GLY A 1 82 ? 1.263 15.627 -34.382 1.00 76.31 82 GLY A C 1
ATOM 639 O O . GLY A 1 82 ? 1.814 14.863 -35.178 1.00 76.31 82 GLY A O 1
ATOM 640 N N . TRP A 1 83 ? 1.081 15.335 -33.100 1.00 76.25 83 TRP A N 1
ATOM 641 C CA . TRP A 1 83 ? 1.494 14.078 -32.492 1.00 76.25 83 TRP A CA 1
ATOM 642 C C . TRP A 1 83 ? 0.726 12.861 -33.030 1.00 76.25 83 TRP A C 1
ATOM 644 O O . TRP A 1 83 ? -0.435 12.968 -33.439 1.00 76.25 83 TRP A O 1
ATOM 654 N N . LYS A 1 84 ? 1.390 11.703 -33.038 1.00 81.12 84 LYS A N 1
ATOM 655 C CA . LYS A 1 84 ? 0.906 10.404 -33.532 1.00 81.12 84 LYS A CA 1
ATOM 656 C C . LYS A 1 84 ? 1.444 9.291 -32.641 1.00 81.12 84 LYS A C 1
ATOM 658 O O . LYS A 1 84 ? 2.557 9.427 -32.162 1.00 81.12 84 LYS A O 1
ATOM 663 N N . ASN A 1 85 ? 0.720 8.177 -32.531 1.00 80.06 85 ASN A N 1
ATOM 664 C CA . ASN A 1 85 ? 1.199 6.909 -31.970 1.00 80.06 85 ASN A CA 1
ATOM 665 C C . ASN A 1 85 ? 1.275 5.794 -33.026 1.00 80.06 85 ASN A C 1
ATOM 667 O O . ASN A 1 85 ? 0.485 5.760 -33.981 1.00 80.06 85 ASN A O 1
ATOM 671 N N . GLY A 1 86 ? 2.181 4.848 -32.793 1.00 83.19 86 GLY A N 1
ATOM 672 C CA . GLY A 1 86 ? 2.449 3.677 -33.618 1.00 83.19 86 GLY A CA 1
ATOM 673 C C . GLY A 1 86 ? 3.254 4.025 -34.865 1.00 83.19 86 GLY A C 1
ATOM 674 O O . GLY A 1 86 ? 2.834 4.869 -35.664 1.00 83.19 86 GLY A O 1
ATOM 675 N N . MET A 1 87 ? 4.398 3.362 -35.066 1.00 90.56 87 MET A N 1
ATOM 676 C CA . MET A 1 87 ? 5.253 3.605 -36.233 1.00 90.56 87 MET A CA 1
ATOM 677 C C . MET A 1 87 ? 4.444 3.468 -37.528 1.00 90.56 87 MET A C 1
ATOM 679 O O . MET A 1 87 ? 3.716 2.488 -37.713 1.00 90.56 87 MET A O 1
ATOM 683 N N . LYS A 1 88 ? 4.581 4.429 -38.453 1.00 91.38 88 LYS A N 1
ATOM 684 C CA . LYS A 1 88 ? 3.879 4.368 -39.739 1.00 91.38 88 LYS A CA 1
ATOM 685 C C . LYS A 1 88 ? 4.363 3.218 -40.612 1.00 91.38 88 LYS A C 1
ATOM 687 O O . LYS A 1 88 ? 5.545 2.882 -40.675 1.00 91.38 88 LYS A O 1
ATOM 692 N N . TYR A 1 89 ? 3.409 2.688 -41.368 1.00 90.38 89 TYR A N 1
ATOM 693 C CA . TYR A 1 89 ? 3.668 1.701 -42.398 1.00 90.38 89 TYR A CA 1
ATOM 694 C C . TYR A 1 89 ? 4.481 2.324 -43.542 1.00 90.38 89 TYR A C 1
ATOM 696 O O . TYR A 1 89 ? 4.089 3.353 -44.105 1.00 90.38 89 TYR A O 1
ATOM 704 N N . CYS A 1 90 ? 5.584 1.682 -43.922 1.00 87.69 90 CYS A N 1
ATOM 705 C CA . CYS A 1 90 ? 6.383 2.049 -45.090 1.00 87.69 90 CYS A CA 1
ATOM 706 C C . CYS A 1 90 ? 6.696 0.789 -45.899 1.00 87.69 90 CYS A C 1
ATOM 708 O O . CYS A 1 90 ? 7.339 -0.118 -45.383 1.00 87.69 90 CYS A O 1
ATOM 710 N N . TRP A 1 91 ? 6.245 0.719 -47.155 1.00 82.38 91 TRP A N 1
ATOM 711 C CA . TRP A 1 91 ? 6.507 -0.426 -48.037 1.00 82.38 91 TRP A CA 1
ATOM 712 C C . TRP A 1 91 ? 8.008 -0.670 -48.231 1.00 82.38 91 TRP A C 1
ATOM 714 O O . TRP A 1 91 ? 8.746 0.246 -48.596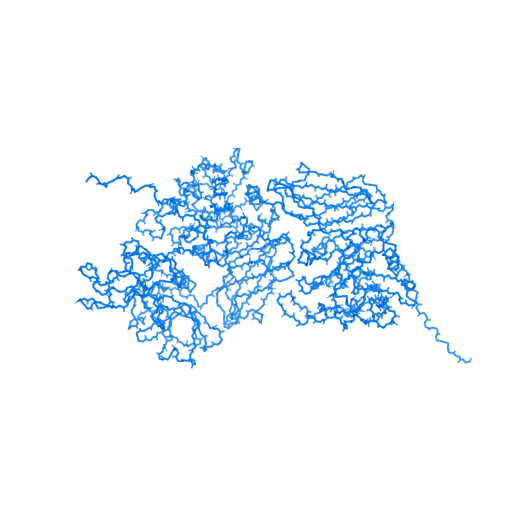 1.00 82.38 91 TRP A O 1
ATOM 724 N N . GLY A 1 92 ? 8.452 -1.905 -47.984 1.00 78.19 92 GLY A N 1
ATOM 725 C CA . GLY A 1 92 ? 9.864 -2.278 -47.975 1.00 78.19 92 GLY A CA 1
ATOM 726 C C . GLY A 1 92 ? 10.639 -1.733 -46.777 1.00 78.19 92 GLY A C 1
ATOM 727 O O . GLY A 1 92 ? 11.825 -2.034 -46.654 1.00 78.19 92 GLY A O 1
ATOM 728 N N . GLY A 1 93 ? 10.018 -0.926 -45.918 1.00 83.94 93 GLY A N 1
ATOM 729 C CA . GLY A 1 93 ? 10.630 -0.369 -44.726 1.00 83.94 93 GLY A CA 1
ATOM 730 C C . GLY A 1 93 ? 10.963 -1.460 -43.718 1.00 83.94 93 GLY A C 1
ATOM 731 O O . GLY A 1 93 ? 10.212 -2.417 -43.536 1.00 83.94 93 GLY A O 1
ATOM 732 N N . ALA A 1 94 ? 12.099 -1.299 -43.058 1.00 86.56 94 ALA A N 1
ATOM 733 C CA . ALA A 1 94 ? 12.507 -2.107 -41.918 1.00 86.56 94 ALA A CA 1
ATOM 734 C C . ALA A 1 94 ? 13.201 -1.214 -40.886 1.00 86.56 94 ALA A C 1
ATOM 736 O O . ALA A 1 94 ? 14.135 -1.661 -40.221 1.00 86.56 94 ALA A O 1
ATOM 737 N N . ASP A 1 95 ? 12.781 0.056 -40.801 1.00 85.69 95 ASP A N 1
ATOM 738 C CA . ASP A 1 95 ? 13.325 0.962 -39.802 1.00 85.69 95 ASP A CA 1
ATOM 739 C C . ASP A 1 95 ? 13.069 0.382 -38.422 1.00 85.69 95 ASP A C 1
ATOM 741 O O . ASP A 1 95 ? 11.972 -0.094 -38.106 1.00 85.69 95 ASP A O 1
ATOM 745 N N . THR A 1 96 ? 14.094 0.466 -37.591 1.00 82.69 96 THR A N 1
ATOM 746 C CA . THR A 1 96 ? 13.905 0.381 -36.156 1.00 82.69 96 THR A CA 1
ATOM 747 C C . THR A 1 96 ? 13.121 1.606 -35.696 1.00 82.69 96 THR A C 1
ATOM 749 O O . THR A 1 96 ? 13.090 2.631 -36.385 1.00 82.69 96 THR A O 1
ATOM 752 N N . THR A 1 97 ? 12.493 1.562 -34.523 1.00 73.50 97 THR A N 1
ATOM 753 C CA . THR A 1 97 ? 11.824 2.745 -33.956 1.00 73.50 97 THR A CA 1
ATOM 754 C C . THR A 1 97 ? 12.789 3.947 -33.866 1.00 73.50 97 THR A C 1
ATOM 756 O O . THR A 1 97 ? 12.357 5.098 -33.889 1.00 73.50 97 THR A O 1
ATOM 759 N N . ARG A 1 98 ? 14.110 3.691 -33.875 1.00 62.62 98 ARG A N 1
ATOM 760 C CA . ARG A 1 98 ? 15.181 4.668 -33.669 1.00 62.62 98 ARG A CA 1
ATOM 761 C C . ARG A 1 98 ? 15.617 5.333 -34.939 1.00 62.62 98 ARG A C 1
ATOM 763 O O . ARG A 1 98 ? 15.705 6.554 -35.012 1.00 62.62 98 ARG A O 1
ATOM 770 N N . GLN A 1 99 ? 15.828 4.499 -35.947 1.00 75.25 99 GLN A N 1
ATOM 771 C CA . GLN A 1 99 ? 15.989 4.938 -37.319 1.00 75.25 99 GLN A CA 1
ATOM 772 C C . GLN A 1 99 ? 14.767 5.767 -37.719 1.00 75.25 99 GLN A C 1
ATOM 774 O O . GLN A 1 99 ? 14.934 6.838 -38.285 1.00 75.25 99 GLN A O 1
ATOM 779 N N . TYR A 1 100 ? 13.561 5.359 -37.316 1.00 83.88 100 TYR A N 1
ATOM 780 C CA . TYR A 1 100 ? 12.347 6.128 -37.551 1.00 83.88 100 TYR A CA 1
ATOM 781 C C . TYR A 1 100 ? 12.361 7.513 -36.883 1.00 83.88 100 TYR A C 1
ATOM 783 O O . TYR A 1 100 ? 12.243 8.509 -37.595 1.00 83.88 100 TYR A O 1
ATOM 791 N N . LEU A 1 101 ? 12.545 7.617 -35.556 1.00 76.62 101 LEU A N 1
ATOM 792 C CA . LEU A 1 101 ? 12.576 8.925 -34.877 1.00 76.62 101 LEU A CA 1
ATOM 793 C C . LEU A 1 101 ? 13.689 9.837 -35.420 1.00 76.62 101 LEU A C 1
ATOM 795 O O . LEU A 1 101 ? 13.426 11.000 -35.726 1.00 76.62 101 LEU A O 1
ATOM 799 N N . LEU A 1 102 ? 14.904 9.307 -35.602 1.00 72.12 102 LEU A N 1
ATOM 800 C CA . LEU A 1 102 ? 16.035 10.061 -36.148 1.00 72.12 102 LEU A CA 1
ATOM 801 C C . LEU A 1 102 ? 15.713 10.604 -37.545 1.00 72.12 102 LEU A C 1
ATOM 803 O O . LEU A 1 102 ? 15.814 11.808 -37.775 1.00 72.12 102 LEU A O 1
ATOM 807 N N . ARG A 1 103 ? 15.237 9.747 -38.453 1.00 78.50 103 ARG A N 1
ATOM 808 C CA . ARG A 1 103 ? 14.893 10.144 -39.824 1.00 78.50 103 ARG A CA 1
ATOM 809 C C . ARG A 1 103 ? 13.758 11.166 -39.861 1.00 78.50 103 ARG A C 1
ATOM 811 O O . ARG A 1 103 ? 13.792 12.080 -40.682 1.00 78.50 103 ARG A O 1
ATOM 818 N N . LEU A 1 104 ? 12.789 11.101 -38.941 1.00 82.19 104 LEU A N 1
ATOM 819 C CA . LEU A 1 104 ? 11.790 12.166 -38.805 1.00 82.19 104 LEU A CA 1
ATOM 820 C C . LEU A 1 104 ? 12.418 13.511 -38.404 1.00 82.19 104 LEU A C 1
ATOM 822 O O . LEU A 1 104 ? 12.026 14.533 -38.968 1.00 82.19 104 LEU A O 1
ATOM 826 N N . THR A 1 105 ? 13.409 13.536 -37.505 1.00 73.06 105 THR A N 1
ATOM 827 C CA . THR A 1 105 ? 14.139 14.781 -37.178 1.00 73.06 105 THR A CA 1
ATOM 828 C C . THR A 1 105 ? 15.016 15.287 -38.329 1.00 73.06 105 THR A C 1
ATOM 830 O O . THR A 1 105 ? 15.188 16.494 -38.480 1.00 73.06 105 THR A O 1
ATOM 833 N N . GLU A 1 106 ? 15.498 14.391 -39.195 1.00 75.88 106 GLU A N 1
ATOM 834 C CA . GLU A 1 106 ? 16.212 14.719 -40.441 1.00 75.88 106 GLU A CA 1
ATOM 835 C C . GLU A 1 106 ? 15.263 15.165 -41.579 1.00 75.88 106 GLU A C 1
ATOM 837 O O . GLU A 1 106 ? 15.712 15.611 -42.637 1.00 75.88 106 GLU A O 1
ATOM 842 N N . GLY A 1 107 ? 13.944 15.110 -41.354 1.00 76.31 107 GLY A N 1
ATOM 843 C CA . GLY A 1 107 ? 12.921 15.586 -42.283 1.00 76.31 107 GLY A CA 1
ATOM 844 C C . GLY A 1 107 ? 12.444 14.550 -43.302 1.00 76.31 107 GLY A C 1
ATOM 845 O O . GLY A 1 107 ? 11.916 14.940 -44.346 1.00 76.31 107 GLY A O 1
ATOM 846 N N . ASP A 1 108 ? 12.604 13.250 -43.048 1.00 82.00 108 ASP A N 1
ATOM 847 C CA . ASP A 1 108 ? 11.991 12.193 -43.864 1.00 82.00 108 ASP A CA 1
ATOM 848 C C . ASP A 1 108 ? 10.469 12.122 -43.680 1.00 82.00 108 ASP A C 1
ATOM 850 O O . ASP A 1 108 ? 9.890 12.577 -42.688 1.00 82.00 108 ASP A O 1
ATOM 854 N N . VAL A 1 109 ? 9.802 11.535 -44.674 1.00 85.25 109 VAL A N 1
ATOM 855 C CA . VAL A 1 109 ? 8.343 11.396 -44.706 1.00 85.25 109 VAL A CA 1
ATOM 856 C C . VAL A 1 109 ? 7.884 10.296 -43.744 1.00 85.25 109 VAL A C 1
ATOM 858 O O . VAL A 1 109 ? 8.400 9.180 -43.789 1.00 85.25 109 VAL A O 1
ATOM 861 N N . ALA A 1 110 ? 6.880 10.582 -42.910 1.00 87.88 110 ALA A N 1
ATOM 862 C CA . ALA A 1 110 ? 6.358 9.642 -41.914 1.00 87.88 110 ALA A CA 1
ATOM 863 C C . ALA A 1 110 ? 5.488 8.538 -42.552 1.00 87.88 110 ALA A C 1
ATOM 865 O O . ALA A 1 110 ? 4.265 8.654 -42.626 1.00 87.88 110 ALA A O 1
ATOM 866 N N . GLY A 1 111 ? 6.113 7.449 -43.000 1.00 86.94 111 GLY A N 1
ATOM 867 C CA . GLY A 1 111 ? 5.481 6.341 -43.719 1.00 86.94 111 GLY A CA 1
ATOM 868 C C . GLY A 1 111 ? 5.352 6.574 -45.224 1.00 86.94 111 GLY A C 1
ATOM 869 O O . GLY A 1 111 ? 5.565 7.678 -45.732 1.00 86.94 111 GLY A O 1
ATOM 870 N N . ASN A 1 112 ? 4.951 5.530 -45.956 1.00 80.88 112 ASN A N 1
ATOM 871 C CA . ASN A 1 112 ? 4.747 5.620 -47.402 1.00 80.88 112 ASN A CA 1
ATOM 872 C C . ASN A 1 112 ? 3.586 4.755 -47.917 1.00 80.88 112 ASN A C 1
ATOM 874 O O . ASN A 1 112 ? 3.540 3.544 -47.689 1.00 80.88 112 ASN A O 1
ATOM 878 N N . LYS A 1 113 ? 2.686 5.376 -48.689 1.00 74.50 113 LYS A N 1
ATOM 879 C CA . LYS A 1 113 ? 1.591 4.700 -49.400 1.00 74.50 113 LYS A CA 1
ATOM 880 C C . LYS A 1 113 ? 1.983 4.059 -50.742 1.00 74.50 113 LYS A C 1
ATOM 882 O O . LYS A 1 113 ? 1.310 3.108 -51.130 1.00 74.50 113 LYS A O 1
ATOM 887 N N . TRP A 1 114 ? 2.992 4.568 -51.462 1.00 65.94 114 TRP A N 1
ATOM 888 C CA . TRP A 1 114 ? 3.302 4.179 -52.853 1.00 65.94 114 TRP A CA 1
ATOM 889 C C . TRP A 1 114 ? 4.808 3.944 -53.065 1.00 65.94 114 TRP A C 1
ATOM 891 O O . TRP A 1 114 ? 5.621 4.842 -52.874 1.00 65.94 114 TRP A O 1
ATOM 901 N N . CYS A 1 115 ? 5.190 2.744 -53.510 1.00 55.91 115 CYS A N 1
ATOM 902 C CA . CYS A 1 115 ? 6.589 2.312 -53.663 1.00 55.91 115 CYS A CA 1
ATOM 903 C C . CYS A 1 115 ? 7.111 2.317 -55.116 1.00 55.91 115 CYS A C 1
ATOM 905 O O . CYS A 1 115 ? 7.990 1.533 -55.468 1.00 55.91 115 CYS A O 1
ATOM 907 N N . SER A 1 116 ? 6.593 3.194 -55.980 1.00 49.50 116 SER A N 1
A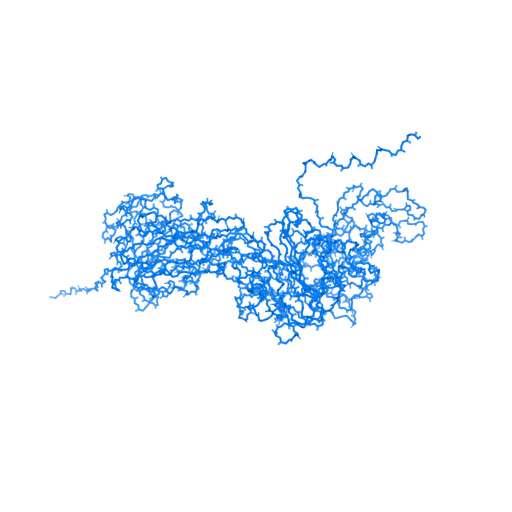TOM 908 C CA . SER A 1 116 ? 7.111 3.363 -57.344 1.00 49.50 116 SER A CA 1
ATOM 909 C C . SER A 1 116 ? 8.262 4.374 -57.387 1.00 49.50 116 SER A C 1
ATOM 911 O O . SER A 1 116 ? 8.075 5.513 -57.823 1.00 49.50 116 SER A O 1
ATOM 913 N N . SER A 1 117 ? 9.463 3.960 -56.970 1.00 48.56 117 SER A N 1
ATOM 914 C CA . SER A 1 117 ? 10.676 4.678 -57.381 1.00 48.56 117 SER A CA 1
ATOM 915 C C . SER A 1 117 ? 10.865 4.508 -58.902 1.00 48.56 117 SER A C 1
ATOM 917 O O . SER A 1 117 ? 10.557 3.434 -59.436 1.00 48.56 117 SER A O 1
ATOM 919 N N . PRO A 1 118 ? 11.413 5.499 -59.633 1.00 45.22 118 PRO A N 1
ATOM 920 C CA . PRO A 1 118 ? 11.743 5.336 -61.055 1.00 45.22 118 PRO A CA 1
ATOM 921 C C . PRO A 1 118 ? 12.760 4.215 -61.348 1.00 45.22 118 PRO A C 1
ATOM 923 O O . PRO A 1 118 ? 12.962 3.864 -62.507 1.00 45.22 118 PRO A O 1
ATOM 926 N N . ALA A 1 119 ? 13.400 3.659 -60.311 1.00 45.62 119 ALA A N 1
ATOM 927 C CA . ALA A 1 119 ? 14.408 2.604 -60.391 1.00 45.62 119 ALA A CA 1
ATOM 928 C C . ALA A 1 119 ? 13.859 1.184 -60.127 1.00 45.62 119 ALA A C 1
ATOM 930 O O . ALA A 1 119 ? 14.624 0.222 -60.179 1.00 45.62 119 ALA A O 1
ATOM 931 N N . GLY A 1 120 ? 12.561 1.023 -59.836 1.00 45.47 120 GLY A N 1
ATOM 932 C CA . GLY A 1 120 ? 11.944 -0.294 -59.613 1.00 45.47 120 GLY A CA 1
ATOM 933 C C . GLY A 1 120 ? 12.328 -0.974 -58.291 1.00 45.47 120 GLY A C 1
ATOM 934 O O . GLY A 1 120 ? 12.120 -2.177 -58.136 1.00 45.47 120 GLY A O 1
ATOM 935 N N . THR A 1 121 ? 12.882 -0.227 -57.335 1.00 49.28 121 THR A N 1
ATOM 936 C CA . THR A 1 121 ? 13.200 -0.715 -55.986 1.00 49.28 121 THR A CA 1
ATOM 937 C C . THR A 1 121 ? 12.000 -0.549 -55.059 1.00 49.28 121 THR A C 1
ATOM 939 O O . THR A 1 121 ? 11.435 0.535 -54.955 1.00 49.28 121 THR A O 1
ATOM 942 N N . SER A 1 122 ? 11.638 -1.600 -54.320 1.00 54.25 122 SER A N 1
ATOM 943 C CA . SER A 1 122 ? 10.471 -1.626 -53.421 1.00 54.25 122 SER A CA 1
ATOM 944 C C . SER A 1 122 ? 10.648 -0.842 -52.107 1.00 54.25 122 SER A C 1
ATOM 946 O O . SER A 1 122 ? 9.981 -1.154 -51.129 1.00 54.25 122 SER A O 1
ATOM 948 N N . TYR A 1 123 ? 11.579 0.111 -52.059 1.00 61.41 123 TYR A N 1
ATOM 949 C CA . TYR A 1 123 ? 11.954 0.901 -50.887 1.00 61.41 123 TYR A CA 1
ATOM 950 C C . TYR A 1 123 ? 12.355 2.309 -51.345 1.00 61.41 123 TYR A C 1
ATOM 952 O O . TYR A 1 123 ? 13.086 2.444 -52.332 1.00 61.41 123 TYR A O 1
ATOM 960 N N . ASP A 1 124 ? 11.876 3.327 -50.629 1.00 65.50 124 ASP A N 1
ATOM 961 C CA . ASP A 1 124 ? 12.189 4.743 -50.848 1.00 65.50 124 ASP A CA 1
ATOM 962 C C . ASP A 1 124 ? 13.042 5.247 -49.674 1.00 65.50 124 ASP A C 1
ATOM 964 O O . ASP A 1 124 ? 12.636 5.153 -48.514 1.00 65.50 124 ASP A O 1
ATOM 968 N N . SER A 1 125 ? 14.234 5.767 -49.968 1.00 70.75 125 SER A N 1
ATOM 969 C CA . SER A 1 125 ? 15.185 6.250 -48.960 1.00 70.75 125 SER A CA 1
ATOM 970 C C . SER A 1 125 ? 14.755 7.540 -48.258 1.00 70.75 125 SER A C 1
ATOM 972 O O . SER A 1 125 ? 15.439 7.950 -47.332 1.00 70.75 125 SER A O 1
ATOM 974 N N . CYS A 1 126 ? 13.661 8.176 -48.687 1.00 75.88 126 CYS A N 1
ATOM 975 C CA . CYS A 1 126 ? 13.181 9.455 -48.157 1.00 75.88 126 CYS A CA 1
ATOM 976 C C . CYS A 1 126 ? 11.901 9.318 -47.304 1.00 75.88 126 CYS A C 1
ATOM 978 O O . CYS A 1 126 ? 11.287 10.316 -46.908 1.00 75.88 126 CYS A O 1
ATOM 980 N N . SER A 1 127 ? 11.461 8.079 -47.055 1.00 82.19 127 SER A N 1
ATOM 981 C CA . SER A 1 127 ? 10.342 7.738 -46.173 1.00 82.19 127 SER A CA 1
ATOM 982 C C . SER A 1 127 ? 10.811 6.838 -45.037 1.00 82.19 127 SER A C 1
ATOM 984 O O . SER A 1 127 ? 11.382 5.775 -45.287 1.00 82.19 127 SER A O 1
ATOM 986 N N . ALA A 1 128 ? 10.502 7.234 -43.806 1.00 87.25 128 ALA A N 1
ATOM 987 C CA . ALA A 1 128 ? 10.740 6.436 -42.614 1.00 87.25 128 ALA A CA 1
ATOM 988 C C . ALA A 1 128 ? 9.545 5.507 -42.327 1.00 87.25 128 ALA A C 1
ATOM 990 O O . ALA A 1 128 ? 8.392 5.884 -42.543 1.00 87.25 128 ALA A O 1
ATOM 991 N N . GLY A 1 129 ? 9.796 4.299 -41.829 1.00 89.69 129 GLY A N 1
ATOM 992 C CA . GLY A 1 129 ? 8.789 3.368 -41.315 1.00 89.69 129 GLY A CA 1
ATOM 993 C C . GLY A 1 129 ? 9.134 1.899 -41.550 1.00 89.69 129 GLY A C 1
ATOM 994 O O . GLY A 1 129 ? 10.203 1.550 -42.056 1.00 89.69 129 GLY A O 1
ATOM 995 N N . THR A 1 130 ? 8.181 1.024 -41.235 1.00 90.94 130 THR A N 1
ATOM 996 C CA . THR A 1 130 ? 8.352 -0.429 -41.359 1.00 90.94 130 THR A CA 1
ATOM 997 C C . THR A 1 130 ? 7.167 -1.080 -42.073 1.00 90.94 130 THR A C 1
ATOM 999 O O . THR A 1 130 ? 6.026 -0.654 -41.881 1.00 90.94 130 THR A O 1
ATOM 1002 N N . ASP A 1 131 ? 7.399 -2.105 -42.895 1.00 91.19 131 ASP A N 1
ATOM 1003 C CA . ASP A 1 131 ? 6.327 -2.981 -43.386 1.00 91.19 131 ASP A CA 1
ATOM 1004 C C . ASP A 1 131 ? 6.100 -4.169 -42.438 1.00 91.19 131 ASP A C 1
ATOM 1006 O O . ASP A 1 131 ? 6.754 -4.303 -41.407 1.00 91.19 131 ASP A O 1
ATOM 1010 N N . CYS A 1 132 ? 5.145 -5.042 -42.760 1.00 93.56 132 CYS A N 1
ATOM 1011 C CA . CYS A 1 132 ? 4.848 -6.221 -41.944 1.00 93.56 132 CYS A CA 1
ATOM 1012 C C . CYS A 1 132 ? 6.065 -7.141 -41.739 1.00 93.56 132 CYS A C 1
ATOM 1014 O O . CYS A 1 132 ? 6.248 -7.683 -40.653 1.00 93.56 132 CYS A O 1
ATOM 1016 N N . SER A 1 133 ? 6.915 -7.303 -42.757 1.00 91.94 133 SER A N 1
ATOM 1017 C CA . SER A 1 133 ? 8.085 -8.181 -42.698 1.00 91.94 133 SER A CA 1
ATOM 1018 C C . SER A 1 133 ? 9.309 -7.514 -42.084 1.00 91.94 133 SER A C 1
ATOM 1020 O O . SER A 1 133 ? 10.022 -8.174 -41.331 1.00 91.94 133 SER A O 1
ATOM 1022 N N . GLY A 1 134 ? 9.513 -6.215 -42.315 1.00 90.94 134 GLY A N 1
ATOM 1023 C CA . GLY A 1 134 ? 10.491 -5.413 -41.580 1.00 90.94 134 GLY A CA 1
ATOM 1024 C C . GLY A 1 134 ? 10.188 -5.385 -40.082 1.00 90.94 134 GLY A C 1
ATOM 1025 O O . GLY A 1 134 ? 11.086 -5.594 -39.273 1.00 90.94 134 GLY A O 1
ATOM 1026 N N . TYR A 1 135 ? 8.911 -5.240 -39.718 1.00 94.25 135 TYR A N 1
ATOM 1027 C CA . TYR A 1 135 ? 8.454 -5.259 -38.333 1.00 94.25 135 TYR A CA 1
ATOM 1028 C C . TYR A 1 135 ? 8.795 -6.577 -37.633 1.00 94.25 135 TYR A C 1
ATOM 1030 O O . TYR A 1 135 ? 9.561 -6.567 -36.675 1.00 94.25 135 TYR A O 1
ATOM 1038 N N . VAL A 1 136 ? 8.315 -7.716 -38.151 1.00 94.06 136 VAL A N 1
ATOM 1039 C CA . VAL A 1 136 ? 8.578 -9.023 -37.519 1.00 94.06 136 VAL A CA 1
ATOM 1040 C C . VAL A 1 136 ? 10.068 -9.397 -37.576 1.00 94.06 136 VAL A C 1
ATOM 1042 O O . VAL A 1 136 ? 10.578 -10.021 -36.651 1.00 94.06 136 VAL A O 1
ATOM 1045 N N . SER A 1 137 ? 10.807 -8.968 -38.609 1.00 89.31 137 SER A N 1
ATOM 1046 C CA . SER A 1 137 ? 12.271 -9.144 -38.662 1.00 89.31 137 SER A CA 1
ATOM 1047 C C . SER A 1 137 ? 12.977 -8.439 -37.503 1.00 89.31 137 SER A C 1
ATOM 1049 O O . SER A 1 137 ? 13.960 -8.947 -36.963 1.00 89.31 137 SER A O 1
ATOM 1051 N N . ASN A 1 138 ? 12.486 -7.254 -37.138 1.00 85.94 138 ASN A N 1
ATOM 1052 C CA . ASN A 1 138 ? 13.068 -6.431 -36.094 1.00 85.94 138 ASN A CA 1
ATOM 1053 C C . ASN A 1 138 ? 12.632 -6.893 -34.698 1.00 85.94 138 ASN A C 1
ATOM 1055 O O . ASN A 1 138 ? 13.493 -6.973 -33.829 1.00 85.94 138 ASN A O 1
ATOM 1059 N N . THR A 1 139 ? 11.369 -7.291 -34.488 1.00 85.12 139 THR A N 1
ATOM 1060 C CA . THR A 1 139 ? 10.934 -7.875 -33.202 1.00 85.12 139 THR A CA 1
ATOM 1061 C C . THR A 1 139 ? 11.636 -9.202 -32.911 1.00 85.12 139 THR A C 1
ATOM 1063 O O . THR A 1 139 ? 12.043 -9.448 -31.783 1.00 85.12 139 THR A O 1
ATOM 1066 N N . TRP A 1 140 ? 11.889 -10.034 -33.928 1.00 84.25 140 TRP A N 1
ATOM 1067 C CA . TRP A 1 140 ? 12.725 -11.238 -33.799 1.00 84.25 140 TRP A CA 1
ATOM 1068 C C . TRP A 1 140 ? 14.233 -10.952 -33.757 1.00 84.25 140 TRP A C 1
ATOM 1070 O O . TRP A 1 140 ? 15.031 -11.875 -33.594 1.00 84.25 140 TRP A O 1
ATOM 1080 N N . THR A 1 141 ? 14.658 -9.697 -33.930 1.00 78.12 141 THR A N 1
ATOM 1081 C CA . THR A 1 141 ? 16.068 -9.283 -34.066 1.00 78.12 141 THR A CA 1
ATOM 1082 C C . THR A 1 141 ? 16.843 -10.089 -35.129 1.00 78.12 141 THR A C 1
ATOM 1084 O O . THR A 1 141 ? 18.063 -10.221 -35.081 1.00 78.12 141 THR A O 1
ATOM 1087 N N . SER A 1 142 ? 16.153 -10.663 -36.122 1.00 75.75 142 SER A N 1
ATOM 1088 C CA . SER A 1 142 ? 16.694 -11.721 -36.989 1.00 75.75 142 SER A CA 1
ATOM 1089 C C . SER A 1 142 ? 17.661 -11.226 -38.071 1.00 75.75 142 SER A C 1
ATOM 1091 O O . SER A 1 142 ? 18.299 -12.032 -38.758 1.00 75.75 142 SER A O 1
ATOM 1093 N N . GLY A 1 143 ? 17.730 -9.907 -38.267 1.00 75.88 143 GLY A N 1
ATOM 1094 C CA . GLY A 1 143 ? 18.082 -9.300 -39.549 1.00 75.88 143 GLY A CA 1
ATOM 1095 C C . GLY A 1 143 ? 16.890 -9.325 -40.516 1.00 75.88 143 GLY A C 1
ATOM 1096 O O . GLY A 1 143 ? 15.883 -9.980 -40.254 1.00 75.88 143 GLY A O 1
ATOM 1097 N N . ARG A 1 144 ? 16.991 -8.587 -41.626 1.00 83.69 144 ARG A N 1
ATOM 1098 C CA . ARG A 1 144 ? 15.869 -8.289 -42.535 1.00 83.69 144 ARG A CA 1
ATOM 1099 C C . ARG A 1 144 ? 15.502 -9.463 -43.453 1.00 83.69 144 ARG A C 1
ATOM 1101 O O . ARG A 1 144 ? 16.279 -9.815 -44.340 1.00 83.69 144 ARG A O 1
ATOM 1108 N N . TYR A 1 145 ? 14.279 -9.973 -43.312 1.00 87.31 145 TYR A N 1
ATOM 1109 C CA . TYR A 1 145 ? 13.649 -10.942 -44.216 1.00 87.31 145 TYR A CA 1
ATOM 1110 C C . TYR A 1 145 ? 12.365 -10.374 -44.826 1.00 87.31 145 TYR A C 1
ATOM 1112 O O . TYR A 1 145 ? 11.736 -9.473 -44.278 1.00 87.31 145 TYR A O 1
ATOM 1120 N N . ALA A 1 146 ? 11.972 -10.916 -45.977 1.00 88.19 146 ALA A N 1
ATOM 1121 C CA . ALA A 1 146 ? 10.696 -10.655 -46.632 1.00 88.19 146 ALA A CA 1
ATOM 1122 C C . ALA A 1 146 ? 9.757 -11.854 -46.430 1.00 88.19 146 ALA A C 1
ATOM 1124 O O . ALA A 1 146 ? 10.206 -12.980 -46.215 1.00 88.19 146 ALA A O 1
ATOM 1125 N N . THR A 1 147 ? 8.445 -11.658 -46.568 1.00 90.69 147 THR A N 1
ATOM 1126 C CA . THR A 1 147 ? 7.454 -12.746 -46.402 1.00 90.69 147 THR A CA 1
ATOM 1127 C C . THR A 1 147 ? 7.692 -13.950 -47.328 1.00 90.69 147 THR A C 1
ATOM 1129 O O . THR A 1 147 ? 7.319 -15.069 -46.992 1.00 90.69 147 THR A O 1
ATOM 1132 N N . SER A 1 148 ? 8.376 -13.759 -48.461 1.00 88.56 148 SER A N 1
ATOM 1133 C CA . SER A 1 148 ? 8.766 -14.823 -49.397 1.00 88.56 148 SER A CA 1
ATOM 1134 C C . SER A 1 148 ? 9.975 -15.666 -48.965 1.00 88.56 148 SER A C 1
ATOM 1136 O O . SER A 1 148 ? 10.184 -16.735 -49.535 1.00 88.56 148 SER A O 1
ATOM 1138 N N . ASN A 1 149 ? 10.784 -15.212 -47.999 1.00 89.44 149 ASN A N 1
ATOM 1139 C CA . ASN A 1 149 ? 11.991 -15.915 -47.540 1.00 89.44 149 ASN A CA 1
ATOM 1140 C C . ASN A 1 149 ? 12.130 -16.007 -46.006 1.00 89.44 149 ASN A C 1
ATOM 1142 O O . ASN A 1 149 ? 13.150 -16.489 -45.517 1.00 89.44 149 ASN A O 1
ATOM 1146 N N . PHE A 1 150 ? 11.094 -15.623 -45.254 1.00 88.50 150 PHE A N 1
ATOM 1147 C CA . PHE A 1 150 ? 11.033 -15.692 -43.787 1.00 88.50 150 PHE A CA 1
ATOM 1148 C C . PHE A 1 150 ? 11.298 -17.101 -43.223 1.00 88.50 150 PHE A C 1
ATOM 1150 O O . PHE A 1 150 ? 11.903 -17.251 -42.165 1.00 88.50 150 PHE A O 1
ATOM 1157 N N . MET A 1 151 ? 10.935 -18.148 -43.973 1.00 90.81 151 MET A N 1
ATOM 1158 C CA . MET A 1 151 ? 11.205 -19.550 -43.616 1.00 90.81 151 MET A CA 1
ATOM 1159 C C . MET A 1 151 ? 12.700 -19.915 -43.583 1.00 90.81 151 MET A C 1
ATOM 1161 O O . MET A 1 151 ? 13.056 -20.961 -43.054 1.00 90.81 151 MET A O 1
ATOM 1165 N N . ASN A 1 152 ? 13.599 -19.054 -44.074 1.00 89.00 152 ASN A N 1
ATOM 1166 C CA . ASN A 1 152 ? 15.045 -19.237 -43.895 1.00 89.00 152 ASN A CA 1
ATOM 1167 C C . ASN A 1 152 ? 15.483 -19.119 -42.423 1.00 89.00 152 ASN A C 1
ATOM 1169 O O . ASN A 1 152 ? 16.585 -19.546 -42.083 1.00 89.00 152 ASN A O 1
ATOM 1173 N N . VAL A 1 153 ? 14.641 -18.525 -41.569 1.00 85.50 153 VAL A N 1
ATOM 1174 C CA . VAL A 1 153 ? 14.856 -18.378 -40.123 1.00 85.50 153 VAL A CA 1
ATOM 1175 C C . VAL A 1 153 ? 13.661 -18.858 -39.294 1.00 85.50 153 VAL A C 1
ATOM 1177 O O . VAL A 1 153 ? 13.577 -18.544 -38.108 1.00 85.50 153 VAL A O 1
ATOM 1180 N N . ALA A 1 154 ? 12.736 -19.624 -39.886 1.00 89.56 154 ALA A N 1
ATOM 1181 C CA . ALA A 1 154 ? 11.546 -20.115 -39.199 1.00 89.56 154 ALA A CA 1
ATOM 1182 C C . ALA A 1 154 ? 11.180 -21.564 -39.555 1.00 89.56 154 ALA A C 1
ATOM 1184 O O . ALA A 1 154 ? 11.407 -22.028 -40.668 1.00 89.56 154 ALA A O 1
ATOM 1185 N N . ASN A 1 155 ? 10.565 -22.262 -38.603 1.00 90.06 155 ASN A N 1
ATOM 1186 C CA . ASN A 1 155 ? 9.909 -23.556 -38.781 1.00 90.06 155 ASN A CA 1
ATOM 1187 C C . ASN A 1 155 ? 8.393 -23.358 -38.803 1.00 90.06 155 ASN A C 1
ATOM 1189 O O . ASN A 1 155 ? 7.881 -22.472 -38.119 1.00 90.06 155 ASN A O 1
ATOM 1193 N N . TYR A 1 156 ? 7.673 -24.220 -39.521 1.00 92.94 156 TYR A N 1
ATOM 1194 C CA . TYR A 1 156 ? 6.226 -24.348 -39.344 1.00 92.94 156 TYR A CA 1
ATOM 1195 C C . TYR A 1 156 ? 5.907 -24.933 -37.965 1.00 92.94 156 TYR A C 1
ATOM 1197 O O . TYR A 1 156 ? 6.634 -25.801 -37.476 1.00 92.94 156 TYR A O 1
ATOM 1205 N N . ILE A 1 157 ? 4.809 -24.476 -37.371 1.00 91.00 157 ILE A N 1
ATOM 1206 C CA . ILE A 1 157 ? 4.225 -25.042 -36.152 1.00 91.00 157 ILE A CA 1
ATOM 1207 C C . ILE A 1 157 ? 2.711 -25.203 -36.328 1.00 91.00 157 ILE A C 1
ATOM 1209 O O . ILE A 1 157 ? 2.102 -24.576 -37.194 1.00 91.00 157 ILE A O 1
ATOM 1213 N N . GLU A 1 158 ? 2.102 -26.058 -35.512 1.00 87.00 158 GLU A N 1
ATOM 1214 C CA . GLU A 1 158 ? 0.642 -26.185 -35.457 1.00 87.00 158 GLU A CA 1
ATOM 1215 C C . GLU A 1 158 ? 0.006 -24.981 -34.757 1.00 87.00 158 GLU A C 1
ATOM 1217 O O . GLU A 1 158 ? 0.641 -24.336 -33.922 1.00 87.00 158 GLU A O 1
ATOM 1222 N N . TRP A 1 159 ? -1.268 -24.710 -35.057 1.00 85.44 159 TRP A N 1
ATOM 1223 C CA . TRP A 1 159 ? -2.008 -23.612 -34.426 1.00 85.44 159 TRP A CA 1
ATOM 1224 C C . TRP A 1 159 ? -2.054 -23.758 -32.901 1.00 85.44 159 TRP A C 1
ATOM 1226 O O . TRP A 1 159 ? -1.702 -22.811 -32.213 1.00 85.44 159 TRP A O 1
ATOM 1236 N N . ASP A 1 160 ? -2.371 -24.943 -32.370 1.00 79.00 160 ASP A N 1
ATOM 1237 C CA . ASP A 1 160 ? -2.419 -25.190 -30.916 1.00 79.00 160 ASP A CA 1
ATOM 1238 C C . ASP A 1 160 ? -1.070 -24.955 -30.208 1.00 79.00 160 ASP A C 1
ATOM 1240 O O . ASP A 1 160 ? -1.020 -24.785 -28.993 1.00 79.00 160 ASP A O 1
ATOM 1244 N N . ASN A 1 161 ? 0.029 -24.923 -30.969 1.00 78.94 161 ASN A N 1
ATOM 1245 C CA . ASN A 1 161 ? 1.380 -24.723 -30.459 1.00 78.94 161 ASN A CA 1
ATOM 1246 C C . ASN A 1 161 ? 1.858 -23.265 -30.543 1.00 78.94 161 ASN A C 1
ATOM 1248 O O . ASN A 1 161 ? 3.004 -23.016 -30.169 1.00 78.94 161 ASN A O 1
ATOM 1252 N N . LEU A 1 162 ? 1.048 -22.315 -31.030 1.00 82.69 162 LEU A N 1
ATOM 1253 C CA . LEU A 1 162 ? 1.406 -20.892 -31.069 1.00 82.69 162 LEU A CA 1
ATOM 1254 C C . LEU A 1 162 ? 1.640 -20.325 -29.661 1.00 82.69 162 LEU A C 1
ATOM 1256 O O . LEU A 1 162 ? 0.843 -20.529 -28.746 1.00 82.69 162 LEU A O 1
ATOM 1260 N N . ARG A 1 163 ? 2.736 -19.578 -29.508 1.00 76.94 163 ARG A N 1
ATOM 1261 C CA . ARG A 1 163 ? 3.152 -18.890 -28.275 1.00 76.94 163 ARG A CA 1
ATOM 1262 C C . ARG A 1 163 ? 3.533 -17.447 -28.576 1.00 76.94 163 ARG A C 1
ATOM 1264 O O . ARG A 1 163 ? 4.034 -17.164 -29.661 1.00 76.94 163 ARG A O 1
ATOM 1271 N N . MET A 1 164 ? 3.367 -16.561 -27.601 1.00 76.69 164 MET A N 1
ATOM 1272 C CA . MET A 1 164 ? 3.716 -15.137 -27.676 1.00 76.69 164 MET A CA 1
ATOM 1273 C C . MET A 1 164 ? 5.068 -14.881 -28.347 1.00 76.69 164 MET A C 1
ATOM 1275 O O . MET A 1 164 ? 6.083 -15.466 -27.966 1.00 76.69 164 MET A O 1
ATOM 1279 N N . GLY A 1 165 ? 5.085 -14.041 -29.377 1.00 81.44 165 GLY A N 1
ATOM 1280 C CA . GLY A 1 165 ? 6.264 -13.768 -30.194 1.00 81.44 165 GLY A CA 1
ATOM 1281 C C . GLY A 1 165 ? 6.534 -14.780 -31.317 1.00 81.44 165 GLY A C 1
ATOM 1282 O O . GLY A 1 165 ? 7.478 -14.584 -32.074 1.00 81.44 165 GLY A O 1
ATOM 1283 N N . ASP A 1 166 ? 5.732 -15.836 -31.490 1.00 90.44 166 ASP A N 1
ATOM 1284 C CA . ASP A 1 166 ? 5.657 -16.551 -32.775 1.00 90.44 166 ASP A CA 1
ATOM 1285 C C . ASP A 1 166 ? 5.012 -15.652 -33.849 1.00 90.44 166 ASP A C 1
ATOM 1287 O O . ASP A 1 166 ? 4.502 -14.571 -33.555 1.00 90.44 166 ASP A O 1
ATOM 1291 N N . ALA A 1 167 ? 5.014 -16.081 -35.111 1.00 94.94 167 ALA A N 1
ATOM 1292 C CA . ALA A 1 167 ? 4.428 -15.313 -36.204 1.00 94.94 167 ALA A CA 1
ATOM 1293 C C . ALA A 1 167 ? 3.456 -16.143 -37.049 1.00 94.94 167 ALA A C 1
ATOM 1295 O O . ALA A 1 167 ? 3.452 -17.371 -37.036 1.00 94.94 167 ALA A O 1
ATOM 1296 N N . ILE A 1 168 ? 2.599 -15.448 -37.789 1.00 96.44 168 ILE A N 1
ATOM 1297 C CA . ILE A 1 168 ? 1.533 -16.025 -38.605 1.00 96.44 168 ILE A CA 1
ATOM 1298 C C . ILE A 1 168 ? 1.725 -15.473 -40.021 1.00 96.44 168 ILE A C 1
ATOM 1300 O O . ILE A 1 168 ? 1.540 -14.277 -40.258 1.00 96.44 168 ILE A O 1
ATOM 1304 N N . LEU A 1 169 ? 2.159 -16.330 -40.949 1.00 96.38 169 LEU A N 1
ATOM 1305 C CA . LEU A 1 169 ? 2.698 -15.963 -42.264 1.00 96.38 169 LEU A CA 1
ATOM 1306 C C . LEU A 1 169 ? 1.781 -16.397 -43.418 1.00 96.38 169 LEU A C 1
ATOM 1308 O O . LEU A 1 169 ? 1.317 -17.536 -43.457 1.00 96.38 169 LEU A O 1
ATOM 1312 N N . ILE A 1 170 ? 1.613 -15.519 -44.407 1.00 94.25 170 ILE A N 1
ATOM 1313 C CA . ILE A 1 170 ? 1.079 -15.815 -45.745 1.00 94.25 170 ILE A CA 1
ATOM 1314 C C . ILE A 1 170 ? 1.991 -15.155 -46.801 1.00 94.25 170 ILE A C 1
ATOM 1316 O O . ILE A 1 170 ? 2.636 -14.144 -46.505 1.00 94.25 170 ILE A O 1
ATOM 1320 N N . PRO A 1 171 ? 2.072 -15.644 -48.052 1.00 87.62 171 PRO A N 1
ATOM 1321 C CA . PRO A 1 171 ? 2.735 -14.896 -49.117 1.00 87.62 171 PRO A CA 1
ATOM 1322 C C . PRO A 1 171 ? 2.189 -13.461 -49.230 1.00 87.62 171 PRO A C 1
ATOM 1324 O O . PRO A 1 171 ? 1.018 -13.252 -49.539 1.00 87.62 171 PRO A O 1
ATOM 1327 N N . GLY A 1 172 ? 3.046 -12.469 -48.968 1.00 87.38 172 GLY A N 1
ATOM 1328 C CA . GLY A 1 172 ? 2.694 -11.046 -49.000 1.00 87.38 172 GLY A CA 1
ATOM 1329 C C . GLY A 1 172 ? 2.321 -10.406 -47.655 1.00 87.38 172 GLY A C 1
ATOM 1330 O O . GLY A 1 172 ? 2.280 -9.179 -47.604 1.00 87.38 172 GLY A O 1
ATOM 1331 N N . HIS A 1 173 ? 2.107 -11.161 -46.568 1.00 93.62 173 HIS A N 1
ATOM 1332 C CA . HIS A 1 173 ? 1.842 -10.569 -45.246 1.00 93.62 173 HIS A CA 1
ATOM 1333 C C . HIS A 1 173 ? 2.276 -11.454 -44.063 1.00 93.62 173 HIS A C 1
ATOM 1335 O O . HIS A 1 173 ? 2.285 -12.677 -44.148 1.00 93.62 173 HIS A O 1
ATOM 1341 N N . ILE A 1 174 ? 2.626 -10.840 -42.934 1.00 95.81 174 ILE A N 1
ATOM 1342 C CA . ILE A 1 174 ? 3.005 -11.544 -41.703 1.00 95.81 174 ILE A CA 1
ATOM 1343 C C . ILE A 1 174 ? 2.527 -10.755 -40.480 1.00 95.81 174 ILE A C 1
ATOM 1345 O O . ILE A 1 174 ? 2.553 -9.524 -40.485 1.00 95.81 174 ILE A O 1
ATOM 1349 N N . ARG A 1 175 ? 2.087 -11.472 -39.445 1.00 96.19 175 ARG A N 1
ATOM 1350 C CA . ARG A 1 175 ? 1.668 -10.918 -38.150 1.00 96.19 175 ARG A CA 1
ATOM 1351 C C . ARG A 1 175 ? 2.486 -11.537 -37.030 1.00 96.19 175 ARG A C 1
ATOM 1353 O O . ARG A 1 175 ? 2.844 -12.707 -37.141 1.00 96.19 175 ARG A O 1
ATOM 1360 N N . LEU A 1 176 ? 2.726 -10.794 -35.959 1.00 95.75 176 LEU A N 1
ATOM 1361 C CA . LEU A 1 176 ? 3.281 -11.338 -34.723 1.00 95.75 176 LEU A CA 1
ATOM 1362 C C . LEU A 1 176 ? 2.123 -11.779 -33.820 1.00 95.75 176 LEU A C 1
ATOM 1364 O O . LEU A 1 176 ? 1.157 -11.036 -33.651 1.00 95.75 176 LEU A O 1
ATOM 1368 N N . PHE A 1 177 ? 2.197 -12.985 -33.273 1.00 92.62 177 PHE A N 1
ATOM 1369 C CA . PHE A 1 177 ? 1.199 -13.509 -32.350 1.00 92.62 177 PHE A CA 1
ATOM 1370 C C . PHE A 1 177 ? 1.491 -13.051 -30.922 1.00 92.62 177 PHE A C 1
ATOM 1372 O O . PHE A 1 177 ? 2.620 -13.180 -30.451 1.00 92.62 177 PHE A O 1
ATOM 1379 N N . ASP A 1 178 ? 0.462 -12.553 -30.244 1.00 82.25 178 ASP A N 1
ATOM 1380 C CA . ASP A 1 178 ? 0.492 -12.287 -28.811 1.00 82.25 178 ASP A CA 1
ATOM 1381 C C . ASP A 1 178 ? -0.120 -13.475 -28.050 1.00 82.25 178 ASP A C 1
ATOM 1383 O O . ASP A 1 178 ? 0.583 -14.412 -27.662 1.00 82.25 178 ASP A O 1
ATOM 1387 N N . CYS A 1 179 ? -1.446 -13.480 -27.896 1.00 72.69 179 CYS A N 1
ATOM 1388 C CA . CYS A 1 179 ? -2.165 -14.447 -27.080 1.00 72.69 179 CYS A CA 1
ATOM 1389 C C . CYS A 1 179 ? -3.494 -14.907 -27.700 1.00 72.69 179 CYS A C 1
ATOM 1391 O O . CYS A 1 179 ? -4.040 -14.305 -28.631 1.00 72.69 179 CYS A O 1
ATOM 1393 N N . TYR A 1 180 ? -4.030 -15.999 -27.155 1.00 77.44 180 TYR A N 1
ATOM 1394 C CA . TYR A 1 180 ? -5.407 -16.430 -27.384 1.00 77.44 180 TYR A CA 1
ATOM 1395 C C . TYR A 1 180 ? -6.337 -15.739 -26.386 1.00 77.44 180 TYR A C 1
ATOM 1397 O O . TYR A 1 180 ? -6.097 -15.801 -25.184 1.00 77.44 180 TYR A O 1
ATOM 1405 N N . ILE A 1 181 ? -7.410 -15.116 -26.880 1.00 62.62 181 ILE A N 1
ATOM 1406 C CA . ILE 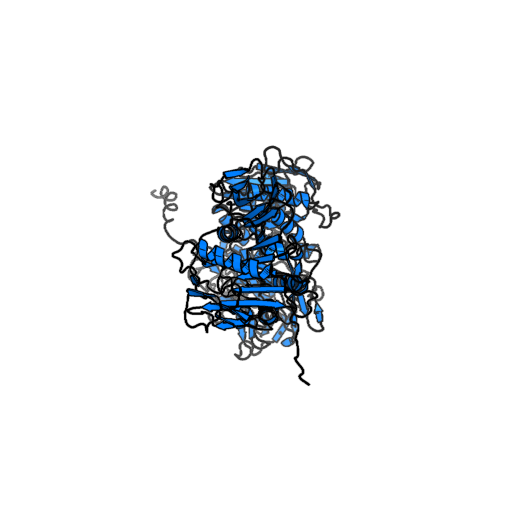A 1 181 ? -8.387 -14.394 -26.042 1.00 62.62 181 ILE A CA 1
ATOM 1407 C C . ILE A 1 181 ? -9.515 -15.324 -25.593 1.00 62.62 181 ILE A C 1
ATOM 1409 O O . ILE A 1 181 ? -9.969 -15.277 -24.456 1.00 62.62 181 ILE A O 1
ATOM 1413 N N . SER A 1 182 ? -10.005 -16.157 -26.514 1.00 57.91 182 SER A N 1
ATOM 1414 C CA . SER A 1 182 ? -11.142 -17.049 -26.282 1.00 57.91 182 SER A CA 1
ATOM 1415 C C . SER A 1 182 ? -10.961 -18.313 -27.118 1.00 57.91 182 SER A C 1
ATOM 1417 O O . SER A 1 182 ? -11.482 -18.450 -28.228 1.00 57.91 182 SER A O 1
ATOM 1419 N N . GLY A 1 183 ? -10.109 -19.206 -26.608 1.00 61.72 183 GLY A N 1
ATOM 1420 C CA . GLY A 1 183 ? -9.643 -20.387 -27.333 1.00 61.72 183 GLY A CA 1
ATOM 1421 C C . GLY A 1 183 ? -8.918 -20.054 -28.643 1.00 61.72 183 GLY A C 1
ATOM 1422 O O . GLY A 1 183 ? -8.560 -18.909 -28.917 1.00 61.72 183 GLY A O 1
ATOM 1423 N N . ILE A 1 184 ? -8.724 -21.076 -29.480 1.00 73.38 184 ILE A N 1
ATOM 1424 C CA . ILE A 1 184 ? -7.920 -20.984 -30.710 1.00 73.38 184 ILE A CA 1
ATOM 1425 C C . ILE A 1 184 ? -8.524 -20.090 -31.810 1.00 73.38 184 ILE A C 1
ATOM 1427 O O . ILE A 1 184 ? -7.850 -19.783 -32.795 1.00 73.38 184 ILE A O 1
ATOM 1431 N N . ASP A 1 185 ? -9.801 -19.710 -31.696 1.00 79.00 185 ASP A N 1
ATOM 1432 C CA . ASP A 1 185 ? -10.487 -18.944 -32.740 1.00 79.00 185 ASP A CA 1
ATOM 1433 C C . ASP A 1 185 ? -10.123 -17.459 -32.716 1.00 79.00 185 ASP A C 1
ATOM 1435 O O . ASP A 1 185 ? -9.958 -16.872 -33.782 1.00 79.00 185 ASP A O 1
ATOM 1439 N N . THR A 1 186 ? -9.984 -16.853 -31.531 1.00 81.00 186 THR A N 1
ATOM 1440 C CA . THR A 1 186 ? -9.784 -15.402 -31.377 1.00 81.00 186 THR A CA 1
ATOM 1441 C C . THR A 1 186 ? -8.415 -15.090 -30.785 1.00 81.00 186 THR A C 1
ATOM 1443 O O . THR A 1 186 ? -8.072 -15.556 -29.698 1.00 81.00 186 THR A O 1
ATOM 1446 N N . MET A 1 187 ? -7.641 -14.281 -31.506 1.00 85.31 187 MET A N 1
ATOM 1447 C CA . MET A 1 187 ? -6.207 -14.083 -31.300 1.00 85.31 187 MET A CA 1
ATOM 1448 C C . MET A 1 187 ? -5.876 -12.593 -31.232 1.00 85.31 187 MET A C 1
ATOM 1450 O O . MET A 1 187 ? -6.285 -11.839 -32.119 1.00 85.31 187 MET A O 1
ATOM 1454 N N . MET A 1 188 ? -5.095 -12.181 -30.234 1.00 84.81 188 MET A N 1
ATOM 1455 C CA . MET A 1 188 ? -4.390 -10.901 -30.274 1.00 84.81 188 MET A CA 1
ATOM 1456 C C . MET A 1 188 ? -3.154 -11.027 -31.168 1.00 84.81 188 MET A C 1
ATOM 1458 O O . MET A 1 188 ? -2.411 -12.013 -31.111 1.00 84.81 188 MET A O 1
ATOM 1462 N N . VAL A 1 189 ? -2.949 -10.031 -32.028 1.00 92.81 189 VAL A N 1
ATOM 1463 C CA . VAL A 1 189 ? -1.793 -9.956 -32.927 1.00 92.81 189 VAL A CA 1
ATOM 1464 C C . VAL A 1 189 ? -1.275 -8.529 -33.054 1.00 92.81 189 VAL A C 1
ATOM 1466 O O . VAL A 1 189 ? -2.059 -7.584 -33.201 1.00 92.81 189 VAL A O 1
ATOM 1469 N N . TYR A 1 190 ? 0.049 -8.391 -33.084 1.00 94.12 190 TYR A N 1
ATOM 1470 C CA . TYR A 1 190 ? 0.707 -7.163 -33.513 1.00 94.12 190 TYR A CA 1
ATOM 1471 C C . TYR A 1 190 ? 0.954 -7.199 -35.024 1.00 94.12 190 TYR A C 1
ATOM 1473 O O . TYR A 1 190 ? 1.382 -8.211 -35.592 1.00 94.12 190 TYR A O 1
ATOM 1481 N N . GLU A 1 191 ? 0.694 -6.085 -35.702 1.00 93.88 191 GLU A N 1
ATOM 1482 C CA . GLU A 1 191 ? 0.747 -6.010 -37.161 1.00 93.88 191 GLU A CA 1
ATOM 1483 C C . GLU A 1 191 ? 1.130 -4.599 -37.633 1.00 93.88 191 GLU A C 1
ATOM 1485 O O . GLU A 1 191 ? 0.392 -3.645 -37.393 1.00 93.88 191 GLU A O 1
ATOM 1490 N N . SER A 1 192 ? 2.231 -4.457 -38.384 1.00 94.31 192 SER A N 1
ATOM 1491 C CA . SER A 1 192 ? 2.417 -3.277 -39.243 1.00 94.31 192 SER A CA 1
ATOM 1492 C C . SER A 1 192 ? 1.530 -3.429 -40.474 1.00 94.31 192 SER A C 1
ATOM 1494 O O . SER A 1 192 ? 1.744 -4.338 -41.282 1.00 94.31 192 SER A O 1
ATOM 1496 N N . THR A 1 193 ? 0.516 -2.569 -40.629 1.00 90.69 193 THR A N 1
ATOM 1497 C CA . THR A 1 193 ? -0.488 -2.748 -41.688 1.00 90.69 193 THR A CA 1
ATOM 1498 C C . THR A 1 193 ? -1.041 -1.464 -42.291 1.00 90.69 193 THR A C 1
ATOM 1500 O O . THR A 1 193 ? -1.088 -0.406 -41.666 1.00 90.69 193 THR A O 1
ATOM 1503 N N . SER A 1 194 ? -1.514 -1.587 -43.530 1.00 85.88 194 SER A N 1
ATOM 1504 C CA . SER A 1 194 ? -2.354 -0.609 -44.231 1.00 85.88 194 SER A CA 1
ATOM 1505 C C . SER A 1 194 ? -3.842 -1.002 -44.234 1.00 85.88 194 SER A C 1
ATOM 1507 O O . SER A 1 194 ? -4.690 -0.208 -44.652 1.00 85.88 194 SER A O 1
ATOM 1509 N N . SER A 1 195 ? -4.174 -2.212 -43.759 1.00 82.69 195 SER A N 1
ATOM 1510 C CA . SER A 1 195 ? -5.535 -2.761 -43.737 1.00 82.69 195 SER A CA 1
ATOM 1511 C C . SER A 1 195 ? -6.503 -1.862 -42.963 1.00 82.69 195 SER A C 1
ATOM 1513 O O . SER A 1 195 ? -6.168 -1.327 -41.909 1.00 82.69 195 SER A O 1
ATOM 1515 N N . GLY A 1 196 ? -7.705 -1.645 -43.506 1.00 76.19 196 GLY A N 1
ATOM 1516 C CA . GLY A 1 196 ? -8.695 -0.730 -42.921 1.00 76.19 196 GLY A CA 1
ATOM 1517 C C . GLY A 1 196 ? -8.292 0.754 -42.925 1.00 76.19 196 GLY A C 1
ATOM 1518 O O . GLY A 1 196 ? -9.006 1.573 -42.357 1.00 76.19 196 GLY A O 1
ATOM 1519 N N . GLY A 1 197 ? -7.173 1.123 -43.562 1.00 78.38 197 GLY A N 1
ATOM 1520 C CA . GLY A 1 197 ? -6.683 2.502 -43.605 1.00 78.38 197 GLY A CA 1
ATOM 1521 C C . GLY A 1 197 ? -5.884 2.941 -42.372 1.00 78.38 197 GLY A C 1
ATOM 1522 O O . GLY A 1 197 ? -5.717 4.142 -42.176 1.00 78.38 197 GLY A O 1
ATOM 1523 N N . THR A 1 198 ? -5.374 2.008 -41.564 1.00 82.88 198 THR A N 1
ATOM 1524 C CA . THR A 1 198 ? -4.595 2.303 -40.344 1.00 82.88 198 THR A CA 1
ATOM 1525 C C . THR A 1 198 ? -3.209 2.887 -40.642 1.00 82.88 198 THR A C 1
ATOM 1527 O O . THR A 1 198 ? -2.828 3.898 -40.052 1.00 82.88 198 THR A O 1
ATOM 1530 N N . TRP A 1 199 ? -2.474 2.286 -41.585 1.00 89.81 199 TRP A N 1
ATOM 1531 C CA . TRP A 1 199 ? -1.137 2.700 -42.040 1.00 89.81 199 TRP A CA 1
ATOM 1532 C C . TRP A 1 199 ? -0.093 2.848 -40.919 1.00 89.81 199 TRP A C 1
ATOM 1534 O O . TRP A 1 199 ? 0.716 3.780 -40.934 1.00 89.81 199 TRP A O 1
ATOM 1544 N N . ARG A 1 200 ? -0.106 1.936 -39.946 1.00 91.56 200 ARG A N 1
ATOM 1545 C CA . ARG A 1 200 ? 0.833 1.900 -38.814 1.00 91.56 200 ARG A CA 1
ATOM 1546 C C . ARG A 1 200 ? 0.914 0.508 -38.185 1.00 91.56 200 ARG A C 1
ATOM 1548 O O . ARG A 1 200 ? 0.116 -0.365 -38.531 1.00 91.56 200 ARG A O 1
ATOM 1555 N N . VAL A 1 201 ? 1.826 0.344 -37.231 1.00 93.69 201 VAL A N 1
ATOM 1556 C CA . VAL A 1 201 ? 1.789 -0.757 -36.261 1.00 93.69 201 VAL A CA 1
ATOM 1557 C C . VAL A 1 201 ? 0.569 -0.611 -35.352 1.00 93.69 201 VAL A C 1
ATOM 1559 O O . VAL A 1 201 ? 0.267 0.478 -34.860 1.00 93.69 201 VAL A O 1
ATOM 1562 N N . ILE A 1 202 ? -0.167 -1.710 -35.198 1.00 91.00 202 ILE A N 1
ATOM 1563 C CA . ILE A 1 202 ? -1.345 -1.843 -34.339 1.00 91.00 202 ILE A CA 1
ATOM 1564 C C . ILE A 1 202 ? -1.310 -3.182 -33.600 1.00 91.00 202 ILE A C 1
ATOM 1566 O O . ILE A 1 202 ? -0.785 -4.163 -34.123 1.00 91.00 202 ILE A O 1
ATOM 1570 N N . HIS A 1 203 ? -1.948 -3.222 -32.435 1.00 89.94 203 HIS A N 1
ATOM 1571 C CA . HIS A 1 203 ? -2.256 -4.430 -31.682 1.00 89.94 203 HIS A CA 1
ATOM 1572 C C . HIS A 1 203 ? -3.777 -4.608 -31.720 1.00 89.94 203 HIS A C 1
ATOM 1574 O O . HIS A 1 203 ? -4.519 -3.648 -31.490 1.00 89.94 203 HIS A O 1
ATOM 1580 N N . ARG A 1 204 ? -4.265 -5.783 -32.137 1.00 86.69 204 ARG A N 1
ATOM 1581 C CA . ARG A 1 204 ? -5.706 -6.016 -32.324 1.00 86.69 204 ARG A CA 1
ATOM 1582 C C . ARG A 1 204 ? -6.115 -7.475 -32.170 1.00 86.69 204 ARG A C 1
ATOM 1584 O O . ARG A 1 204 ? -5.364 -8.377 -32.529 1.00 86.69 204 ARG A O 1
ATOM 1591 N N . SER A 1 205 ? -7.363 -7.664 -31.752 1.00 85.62 205 SER A N 1
ATOM 1592 C CA . SER A 1 205 ? -8.067 -8.943 -31.820 1.00 85.62 205 SER A CA 1
ATOM 1593 C C . SER A 1 205 ? -8.529 -9.233 -33.251 1.00 85.62 205 SER A C 1
ATOM 1595 O O . SER A 1 205 ? -9.090 -8.358 -33.917 1.00 85.62 205 SER A O 1
ATOM 1597 N N . LEU A 1 206 ? -8.307 -10.461 -33.721 1.00 88.56 206 LEU A N 1
ATOM 1598 C CA . LEU A 1 206 ? -8.828 -11.010 -34.975 1.00 88.56 206 LEU A CA 1
ATOM 1599 C C . LEU A 1 206 ? -9.322 -12.444 -34.734 1.00 88.56 206 LEU A C 1
ATOM 1601 O O . LEU A 1 206 ? -8.703 -13.181 -33.968 1.00 88.56 206 LEU A O 1
ATOM 1605 N N . SER A 1 207 ? -10.383 -12.872 -35.431 1.00 85.69 207 SER A N 1
ATOM 1606 C CA . SER A 1 207 ? -10.863 -14.263 -35.367 1.00 85.69 207 SER A CA 1
ATOM 1607 C C . SER A 1 207 ? -10.639 -15.058 -36.657 1.00 85.69 207 SER A C 1
ATOM 1609 O O . SER A 1 207 ? -10.699 -14.510 -37.767 1.00 85.69 207 SER A O 1
ATOM 1611 N N . ARG A 1 208 ? -10.395 -16.366 -36.518 1.00 85.81 208 ARG A N 1
ATOM 1612 C CA . ARG A 1 208 ? -10.252 -17.324 -37.628 1.00 85.81 208 ARG A CA 1
ATOM 1613 C C . ARG A 1 208 ? -11.600 -17.603 -38.290 1.00 85.81 208 ARG A C 1
ATOM 1615 O O . ARG A 1 208 ? -11.674 -17.608 -39.512 1.00 85.81 208 ARG A O 1
ATOM 1622 N N . SER A 1 209 ? -12.664 -17.725 -37.501 1.00 86.62 209 SER A N 1
ATOM 1623 C CA . SER A 1 209 ? -14.061 -17.859 -37.935 1.00 86.62 209 SER A CA 1
ATOM 1624 C C . SER A 1 209 ? -14.539 -16.754 -38.886 1.00 86.62 209 SER A C 1
ATOM 1626 O O . SER A 1 209 ? -15.385 -17.008 -39.740 1.00 86.62 209 SER A O 1
ATOM 1628 N N . ALA A 1 210 ? -13.974 -15.545 -38.788 1.00 88.44 210 ALA A N 1
ATOM 1629 C CA . ALA A 1 210 ? -14.245 -14.427 -39.694 1.00 88.44 210 ALA A CA 1
ATOM 1630 C C . ALA A 1 210 ? -13.271 -14.339 -40.893 1.00 88.44 210 ALA A C 1
ATOM 1632 O O . ALA A 1 210 ? -13.213 -13.309 -41.564 1.00 88.44 210 ALA A O 1
ATOM 1633 N N . GLY A 1 211 ? -12.480 -15.385 -41.160 1.00 90.38 211 GLY A N 1
ATOM 1634 C CA . GLY A 1 211 ? -11.584 -15.486 -42.320 1.00 90.38 211 GLY A CA 1
ATOM 1635 C C . GLY A 1 211 ? -10.306 -14.640 -42.244 1.00 90.38 211 GLY A C 1
ATOM 1636 O O . GLY A 1 211 ? -9.527 -14.602 -43.195 1.00 90.38 211 GLY A O 1
ATOM 1637 N N . ASN A 1 212 ? -10.022 -13.971 -41.115 1.00 90.75 212 ASN A N 1
ATOM 1638 C CA . ASN A 1 212 ? -8.858 -13.071 -40.993 1.00 90.75 212 ASN A CA 1
ATOM 1639 C C . ASN A 1 212 ? -7.502 -13.777 -41.173 1.00 90.75 212 ASN A C 1
ATOM 1641 O O . ASN A 1 212 ? -6.485 -13.116 -41.413 1.00 90.75 212 ASN A O 1
ATOM 1645 N N . PHE A 1 213 ? -7.491 -15.103 -41.039 1.00 92.12 213 PHE A N 1
ATOM 1646 C CA . PHE A 1 213 ? -6.321 -15.973 -41.110 1.00 92.12 213 PHE A CA 1
ATOM 1647 C C . PHE A 1 213 ? -6.407 -17.004 -42.252 1.00 92.12 213 PHE A C 1
ATOM 1649 O O . PHE A 1 213 ? -5.629 -17.958 -42.277 1.00 92.12 213 PHE A O 1
ATOM 1656 N N . ASP A 1 214 ? -7.311 -16.815 -43.218 1.00 92.62 214 ASP A N 1
ATOM 1657 C CA . ASP A 1 214 ? -7.441 -17.712 -44.369 1.00 92.62 214 ASP A CA 1
ATOM 1658 C C . ASP A 1 214 ? -6.142 -17.763 -45.185 1.00 92.62 214 ASP A C 1
ATOM 1660 O O . ASP A 1 214 ? -5.612 -16.741 -45.622 1.00 92.62 214 ASP A O 1
ATOM 1664 N N . GLY A 1 215 ? -5.607 -18.972 -45.373 1.00 91.44 215 GLY A N 1
ATOM 1665 C CA . GLY A 1 215 ? -4.343 -19.210 -46.077 1.00 91.44 215 GLY A CA 1
ATOM 1666 C C . GLY A 1 215 ? -3.070 -18.885 -45.283 1.00 91.44 215 GLY A C 1
ATOM 1667 O O . GLY A 1 215 ? -1.979 -19.089 -45.813 1.00 91.44 215 GLY A O 1
ATOM 1668 N N . TYR A 1 216 ? -3.173 -18.414 -44.036 1.00 95.25 216 TYR A N 1
ATOM 1669 C CA . TYR A 1 216 ? -2.007 -18.210 -43.177 1.00 95.25 216 TYR A CA 1
ATOM 1670 C C . TYR A 1 216 ? -1.502 -19.527 -42.572 1.00 95.25 216 TYR A C 1
ATOM 1672 O O . TYR A 1 216 ? -2.259 -20.469 -42.334 1.00 95.25 216 TYR A O 1
ATOM 1680 N N . THR A 1 217 ? -0.209 -19.554 -42.262 1.00 95.31 217 THR A N 1
ATOM 1681 C CA . THR A 1 217 ? 0.492 -20.657 -41.595 1.00 95.31 217 THR A CA 1
ATOM 1682 C C . THR A 1 217 ? 1.222 -20.141 -40.350 1.00 95.31 217 THR A C 1
ATOM 1684 O O . THR A 1 217 ? 1.938 -19.140 -40.448 1.00 95.31 217 THR A O 1
ATOM 1687 N N . PRO A 1 218 ? 1.054 -20.773 -39.176 1.00 95.31 218 PRO A N 1
ATOM 1688 C CA . PRO A 1 218 ? 1.843 -20.461 -37.990 1.00 95.31 218 PRO A CA 1
ATOM 1689 C C . PRO A 1 218 ? 3.315 -20.854 -38.155 1.00 95.31 218 PRO A C 1
ATOM 1691 O O . PRO A 1 218 ? 3.636 -21.930 -38.671 1.00 95.31 218 PRO A O 1
ATOM 1694 N N . ILE A 1 219 ? 4.215 -19.980 -37.707 1.00 93.44 219 ILE A N 1
ATOM 1695 C CA . ILE A 1 219 ? 5.664 -20.148 -37.817 1.00 93.44 219 ILE A CA 1
ATOM 1696 C C . ILE A 1 219 ? 6.394 -19.682 -36.548 1.00 93.44 219 ILE A C 1
ATOM 1698 O O . ILE A 1 219 ? 5.967 -18.756 -35.859 1.00 93.44 219 ILE A O 1
ATOM 1702 N N . ARG A 1 220 ? 7.540 -20.302 -36.263 1.00 89.44 220 ARG A N 1
ATOM 1703 C CA . ARG A 1 220 ? 8.399 -20.010 -35.105 1.00 89.44 220 ARG A CA 1
ATOM 1704 C C . ARG A 1 220 ? 9.849 -19.833 -35.531 1.00 89.44 220 ARG A C 1
ATOM 1706 O O . ARG A 1 220 ? 10.352 -20.647 -36.301 1.00 89.44 220 ARG A O 1
ATOM 1713 N N . TYR A 1 221 ? 10.525 -18.819 -34.994 1.00 84.44 221 TYR A N 1
ATOM 1714 C CA . TYR A 1 221 ? 11.955 -18.576 -35.214 1.00 84.44 221 TYR A CA 1
ATOM 1715 C C . TYR A 1 221 ? 12.804 -19.818 -34.855 1.00 84.44 221 TYR A C 1
ATOM 1717 O O . TYR A 1 221 ? 12.615 -20.399 -33.788 1.00 84.44 221 TYR A O 1
ATOM 1725 N N . ASN A 1 222 ? 13.701 -20.271 -35.745 1.00 75.38 222 ASN A N 1
ATOM 1726 C CA . ASN A 1 222 ? 14.259 -21.642 -35.706 1.00 75.38 222 ASN A CA 1
ATOM 1727 C C . ASN A 1 222 ? 15.794 -21.771 -35.616 1.00 75.38 222 ASN A C 1
ATOM 1729 O O . ASN A 1 222 ? 16.347 -22.838 -35.899 1.00 75.38 222 ASN A O 1
ATOM 1733 N N . LYS A 1 223 ? 16.510 -20.697 -35.283 1.00 62.88 223 LYS A N 1
ATOM 1734 C CA . LYS A 1 223 ? 17.957 -20.619 -35.527 1.00 62.88 223 LYS A CA 1
ATOM 1735 C C . LYS A 1 223 ? 18.784 -21.222 -34.377 1.00 62.88 223 LYS A C 1
ATOM 1737 O O . LYS A 1 223 ? 18.749 -20.743 -33.251 1.00 62.88 223 LYS A O 1
ATOM 1742 N N . SER A 1 224 ? 19.588 -22.247 -34.669 1.00 47.75 224 SER A N 1
ATOM 1743 C CA . SER A 1 224 ? 20.223 -23.135 -33.670 1.00 47.75 224 SER A CA 1
ATOM 1744 C C . SER A 1 224 ? 21.300 -22.525 -32.756 1.00 47.75 224 SER A C 1
ATOM 1746 O O . SER A 1 224 ? 21.671 -23.154 -31.768 1.00 47.75 224 SER A O 1
ATOM 1748 N N . THR A 1 225 ? 21.803 -21.322 -33.043 1.00 45.09 225 THR A N 1
ATOM 1749 C CA . THR A 1 225 ? 22.701 -20.569 -32.139 1.00 45.09 225 THR A CA 1
ATOM 1750 C C . THR A 1 225 ? 21.962 -19.653 -31.157 1.00 45.09 225 THR A C 1
ATOM 1752 O O . THR A 1 225 ? 22.615 -18.903 -30.443 1.00 45.09 225 THR A O 1
ATOM 1755 N N . TYR A 1 226 ? 20.627 -19.699 -31.123 1.00 50.66 226 TYR A N 1
ATOM 1756 C CA . TYR A 1 226 ? 19.776 -18.805 -30.340 1.00 50.66 226 TYR A CA 1
ATOM 1757 C C . TYR A 1 226 ? 18.845 -19.658 -29.468 1.00 50.66 226 TYR A C 1
ATOM 1759 O O . TYR A 1 226 ? 18.052 -20.448 -29.985 1.00 50.66 226 TYR A O 1
ATOM 1767 N N . LYS A 1 227 ? 18.950 -19.543 -28.138 1.00 42.38 227 LYS A N 1
ATOM 1768 C CA . LYS A 1 227 ? 18.098 -20.305 -27.212 1.00 42.38 227 LYS A CA 1
ATOM 1769 C C . LYS A 1 227 ? 16.723 -19.650 -27.083 1.00 42.38 227 LYS A C 1
ATOM 1771 O O . LYS A 1 227 ? 16.539 -18.749 -26.272 1.00 42.38 227 LYS A O 1
ATOM 1776 N N . VAL A 1 228 ? 15.756 -20.149 -27.849 1.00 47.06 228 VAL A N 1
ATOM 1777 C CA . VAL A 1 228 ? 14.334 -19.907 -27.579 1.00 47.06 228 VAL A CA 1
ATOM 1778 C C . VAL A 1 228 ? 13.956 -20.705 -26.329 1.00 47.06 228 VAL A C 1
ATOM 1780 O O . VAL A 1 228 ? 14.061 -21.930 -26.331 1.00 47.06 228 VAL A O 1
ATOM 1783 N N . TYR A 1 229 ? 13.538 -20.023 -25.262 1.00 50.00 229 TYR A N 1
ATOM 1784 C CA . TYR A 1 229 ? 12.882 -20.665 -24.121 1.00 50.00 229 TYR A CA 1
ATOM 1785 C C . TYR A 1 229 ? 11.403 -20.906 -24.470 1.00 50.00 229 TYR A C 1
ATOM 1787 O O . TYR A 1 229 ? 10.749 -20.041 -25.059 1.00 50.00 229 TYR A O 1
ATOM 1795 N N . ASP A 1 230 ? 10.877 -22.093 -24.156 1.00 49.41 230 ASP A N 1
ATOM 1796 C CA . ASP A 1 230 ? 9.579 -22.547 -24.686 1.00 49.41 230 ASP A CA 1
ATOM 1797 C C . ASP A 1 230 ? 8.349 -21.823 -24.100 1.00 49.41 230 ASP A C 1
ATOM 1799 O O . ASP A 1 230 ? 7.284 -21.854 -24.722 1.00 49.41 230 ASP A O 1
ATOM 1803 N N . TYR A 1 231 ? 8.494 -21.129 -22.965 1.00 55.81 231 TYR A N 1
ATOM 1804 C CA . TYR A 1 231 ? 7.402 -20.469 -22.239 1.00 55.81 231 TYR A CA 1
ATOM 1805 C C . TYR A 1 231 ? 7.798 -19.038 -21.824 1.00 55.81 231 TYR A C 1
ATOM 1807 O O . TYR A 1 231 ? 8.858 -18.875 -21.218 1.00 55.81 231 TYR A O 1
ATOM 1815 N N . PRO A 1 232 ? 6.984 -18.004 -22.121 1.00 60.12 232 PRO A N 1
ATOM 1816 C CA . PRO A 1 232 ? 7.125 -16.684 -21.513 1.00 60.12 232 PRO A CA 1
ATOM 1817 C C . PRO A 1 232 ? 6.677 -16.736 -20.052 1.00 60.12 232 PRO A C 1
ATOM 1819 O O . PRO A 1 232 ? 5.512 -16.990 -19.754 1.00 60.12 232 PRO A O 1
ATOM 1822 N N . GLU A 1 233 ? 7.621 -16.507 -19.153 1.00 72.25 233 GLU A N 1
ATOM 1823 C CA . GLU A 1 233 ? 7.401 -16.451 -17.708 1.00 72.25 233 GLU A CA 1
ATOM 1824 C C . GLU A 1 233 ? 6.536 -15.236 -17.328 1.00 72.25 233 GLU A C 1
ATOM 1826 O O . GLU A 1 233 ? 6.463 -14.286 -18.112 1.00 72.25 233 GLU A O 1
ATOM 1831 N N . PRO A 1 234 ? 5.863 -15.244 -16.163 1.00 83.69 234 PRO A N 1
ATOM 1832 C CA . PRO A 1 234 ? 5.084 -14.095 -15.735 1.00 83.69 234 PRO A CA 1
ATOM 1833 C C . PRO A 1 234 ? 5.968 -12.962 -15.206 1.00 83.69 234 PRO A C 1
ATOM 1835 O O . PRO A 1 234 ? 6.927 -13.208 -14.470 1.00 83.69 234 PRO A O 1
ATOM 1838 N N . THR A 1 235 ? 5.571 -11.727 -15.503 1.00 83.88 235 THR A N 1
ATOM 1839 C CA . THR A 1 235 ? 6.150 -10.498 -14.939 1.00 83.88 235 THR A CA 1
ATOM 1840 C C . THR A 1 235 ? 5.033 -9.716 -14.265 1.00 83.88 235 THR A C 1
ATOM 1842 O O . THR A 1 235 ? 4.042 -9.394 -14.920 1.00 83.88 235 THR A O 1
ATOM 1845 N N . ILE A 1 236 ? 5.166 -9.418 -12.967 1.00 91.44 236 ILE A N 1
ATOM 1846 C CA . ILE A 1 236 ? 4.236 -8.513 -12.279 1.00 91.44 236 ILE A CA 1
ATOM 1847 C C . ILE A 1 236 ? 4.518 -7.099 -12.780 1.00 91.44 236 ILE A C 1
ATOM 1849 O O . ILE A 1 236 ? 5.627 -6.597 -12.622 1.00 91.44 236 ILE A O 1
ATOM 1853 N N . GLN A 1 237 ? 3.501 -6.477 -13.365 1.00 85.19 237 GLN A N 1
ATOM 1854 C CA . GLN A 1 237 ? 3.599 -5.183 -14.030 1.00 85.19 237 GLN A CA 1
ATOM 1855 C C . GLN A 1 237 ? 3.166 -4.020 -13.137 1.00 85.19 237 GLN A C 1
ATOM 1857 O O . GLN A 1 237 ? 3.752 -2.943 -13.179 1.00 85.19 237 GLN A O 1
ATOM 1862 N N . SER A 1 238 ? 2.144 -4.229 -12.303 1.00 91.50 238 SER A N 1
ATOM 1863 C CA . SER A 1 238 ? 1.728 -3.238 -11.312 1.00 91.50 238 SER A CA 1
ATOM 1864 C C . SER A 1 238 ? 1.037 -3.883 -10.122 1.00 91.50 238 SER A C 1
ATOM 1866 O O . SER A 1 238 ? 0.333 -4.884 -10.278 1.00 91.50 238 SER A O 1
ATOM 1868 N N . ILE A 1 239 ? 1.170 -3.246 -8.964 1.00 96.88 239 ILE A N 1
ATOM 1869 C CA . ILE A 1 239 ? 0.375 -3.496 -7.769 1.00 96.88 239 ILE A CA 1
ATOM 1870 C C . ILE A 1 239 ? -0.108 -2.139 -7.267 1.00 96.88 239 ILE A C 1
ATOM 1872 O O . ILE A 1 239 ? 0.697 -1.350 -6.778 1.00 96.88 239 ILE A O 1
ATOM 1876 N N . ILE A 1 240 ? -1.401 -1.876 -7.454 1.00 92.69 240 ILE A N 1
ATOM 1877 C CA . ILE A 1 240 ? -2.031 -0.572 -7.212 1.00 92.69 240 ILE A CA 1
ATOM 1878 C C . ILE A 1 240 ? -3.165 -0.752 -6.205 1.00 92.69 240 ILE A C 1
ATOM 1880 O O . ILE A 1 240 ? -3.977 -1.666 -6.386 1.00 92.69 240 ILE A O 1
ATOM 1884 N N . LYS A 1 241 ? -3.253 0.100 -5.178 1.00 89.00 241 LYS A N 1
ATOM 1885 C CA . LYS A 1 241 ? -4.385 0.108 -4.235 1.00 89.00 241 LYS A CA 1
ATOM 1886 C C . LYS A 1 241 ? -5.717 0.289 -4.983 1.00 89.00 241 LYS A C 1
ATOM 1888 O O . LYS A 1 241 ? -5.833 1.118 -5.882 1.00 89.00 241 LYS A O 1
ATOM 1893 N N . SER A 1 242 ? -6.729 -0.505 -4.631 1.00 82.69 242 SER A N 1
ATOM 1894 C CA . SER A 1 242 ? -8.093 -0.417 -5.190 1.00 82.69 242 SER A CA 1
ATOM 1895 C C . SER A 1 242 ? -9.162 -0.068 -4.151 1.00 82.69 242 SER A C 1
ATOM 1897 O O . SER A 1 242 ? -10.293 0.260 -4.509 1.00 82.69 242 SER A O 1
ATOM 1899 N N . GLY A 1 243 ? -8.799 -0.077 -2.869 1.00 71.44 243 GLY A N 1
ATOM 1900 C CA . GLY A 1 243 ? -9.618 0.378 -1.752 1.00 71.44 243 GLY A CA 1
ATOM 1901 C C . GLY A 1 243 ? -8.925 0.092 -0.422 1.00 71.44 243 GLY A C 1
ATOM 1902 O O . GLY A 1 243 ? -7.782 -0.357 -0.397 1.00 71.44 243 GLY A O 1
ATOM 1903 N N . VAL A 1 244 ? -9.628 0.317 0.690 1.00 67.81 244 VAL A N 1
ATOM 1904 C CA . VAL A 1 244 ? -9.199 -0.149 2.023 1.00 67.81 244 VAL A CA 1
ATOM 1905 C C . VAL A 1 244 ? -8.915 -1.657 1.966 1.00 67.81 244 VAL A C 1
ATOM 190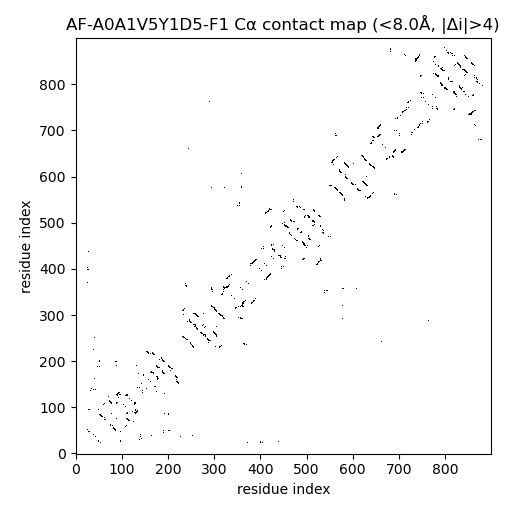7 O O . VAL A 1 244 ? -9.724 -2.395 1.392 1.00 67.81 244 VAL A O 1
ATOM 1910 N N . GLU A 1 245 ? -7.754 -2.072 2.492 1.00 71.94 245 GLU A N 1
ATOM 1911 C CA . GLU A 1 245 ? -7.251 -3.461 2.531 1.00 71.94 245 GLU A CA 1
ATOM 1912 C C . GLU A 1 245 ? -7.162 -4.175 1.166 1.00 71.94 245 GLU A C 1
ATOM 1914 O O . GLU A 1 245 ? -7.167 -5.411 1.090 1.00 71.94 245 GLU A O 1
ATOM 1919 N N . ARG A 1 246 ? -7.107 -3.410 0.065 1.00 79.62 246 ARG A N 1
ATOM 1920 C CA . ARG A 1 246 ? -7.316 -3.927 -1.294 1.00 79.62 246 ARG A CA 1
ATOM 1921 C C . ARG A 1 246 ? -6.359 -3.386 -2.336 1.00 79.62 246 ARG A C 1
ATOM 1923 O O . ARG A 1 246 ? -6.091 -2.189 -2.402 1.00 79.62 246 ARG A O 1
ATOM 1930 N N . LEU A 1 247 ? -5.929 -4.277 -3.223 1.00 90.25 247 LEU A N 1
ATOM 1931 C CA . LEU A 1 247 ? -5.087 -3.962 -4.373 1.00 90.25 247 LEU A CA 1
ATOM 1932 C C . LEU A 1 247 ? -5.480 -4.758 -5.614 1.00 90.25 247 LEU A C 1
ATOM 1934 O O . LEU A 1 247 ? -5.997 -5.871 -5.529 1.00 90.25 247 LEU A O 1
ATOM 1938 N N . ILE A 1 248 ? -5.124 -4.225 -6.779 1.00 87.56 248 ILE A N 1
ATOM 1939 C CA . ILE A 1 248 ? -5.157 -4.927 -8.060 1.00 87.56 248 ILE A CA 1
ATOM 1940 C C . ILE A 1 248 ? -3.722 -5.214 -8.499 1.00 87.56 248 ILE A C 1
ATOM 1942 O O . ILE A 1 248 ? -2.928 -4.299 -8.731 1.00 87.56 248 ILE A O 1
ATOM 1946 N N . ILE A 1 249 ? -3.413 -6.499 -8.685 1.00 93.31 249 ILE A N 1
ATOM 1947 C CA . ILE A 1 249 ? -2.189 -6.948 -9.356 1.00 93.31 249 ILE A CA 1
ATOM 1948 C C . ILE A 1 249 ? -2.484 -7.085 -10.844 1.00 93.31 249 ILE A C 1
ATOM 1950 O O . ILE A 1 249 ? -3.470 -7.723 -11.219 1.00 93.31 249 ILE A O 1
ATOM 1954 N N . LYS A 1 250 ? -1.609 -6.543 -11.692 1.00 86.62 250 LYS A N 1
ATOM 1955 C CA . LYS A 1 250 ? -1.570 -6.805 -13.138 1.00 86.62 250 LYS A CA 1
ATOM 1956 C C . LYS A 1 250 ? -0.258 -7.490 -13.503 1.00 86.62 250 LYS A C 1
ATOM 1958 O O . LYS A 1 250 ? 0.781 -7.191 -12.913 1.00 86.62 250 LYS A O 1
ATOM 1963 N N . TRP A 1 251 ? -0.293 -8.389 -14.481 1.00 86.00 251 TRP A N 1
ATOM 1964 C CA . TRP A 1 251 ? 0.890 -9.104 -14.959 1.00 86.00 251 TRP A CA 1
ATOM 1965 C C . TRP A 1 251 ? 0.806 -9.446 -16.444 1.00 86.00 251 TRP A C 1
ATOM 1967 O O . TRP A 1 251 ? -0.275 -9.686 -16.987 1.00 86.00 251 TRP A O 1
ATOM 1977 N N . ASP A 1 252 ? 1.980 -9.570 -17.052 1.00 77.25 252 ASP A N 1
ATOM 1978 C CA . ASP A 1 252 ? 2.172 -10.182 -18.364 1.00 77.25 252 ASP A CA 1
ATOM 1979 C C . ASP A 1 252 ? 2.715 -11.611 -18.234 1.00 77.25 252 ASP A C 1
ATOM 1981 O O . ASP A 1 252 ? 2.998 -12.096 -17.138 1.00 77.25 252 ASP A O 1
ATOM 1985 N N . GLY A 1 253 ? 2.843 -12.304 -19.369 1.00 72.88 253 GLY A N 1
ATOM 1986 C CA . GLY A 1 253 ? 3.341 -13.679 -19.472 1.00 72.88 253 GLY A CA 1
ATOM 1987 C C . GLY A 1 253 ? 2.315 -14.648 -20.064 1.00 72.88 253 GLY A C 1
ATOM 1988 O O . GLY A 1 253 ? 1.194 -14.270 -20.419 1.00 72.88 253 GLY A O 1
ATOM 1989 N N . GLN A 1 254 ? 2.691 -15.924 -20.194 1.00 71.56 254 GLN A N 1
ATOM 1990 C CA . GLN A 1 254 ? 1.783 -16.974 -20.665 1.00 71.56 254 GLN A CA 1
ATOM 1991 C C . GLN A 1 254 ? 1.916 -18.269 -19.872 1.00 71.56 254 GLN A C 1
ATOM 1993 O O . GLN A 1 254 ? 2.992 -18.655 -19.428 1.00 71.56 254 GLN A O 1
ATOM 1998 N N . ALA A 1 255 ? 0.798 -18.980 -19.782 1.00 76.50 255 ALA A N 1
ATOM 1999 C CA . ALA A 1 255 ? 0.703 -20.309 -19.209 1.00 76.50 255 ALA A CA 1
ATOM 2000 C C . ALA A 1 255 ? -0.241 -21.165 -20.063 1.00 76.50 255 ALA A C 1
ATOM 2002 O O . ALA A 1 255 ? -1.211 -20.637 -20.603 1.00 76.50 255 ALA A O 1
ATOM 2003 N N . ASP A 1 256 ? -0.016 -22.478 -20.162 1.00 75.75 256 ASP A N 1
ATOM 2004 C CA . ASP A 1 256 ? -1.011 -23.371 -20.788 1.00 75.75 256 ASP A CA 1
ATOM 2005 C C . ASP A 1 256 ? -2.267 -23.540 -19.926 1.00 75.75 256 ASP A C 1
ATOM 2007 O O . ASP A 1 256 ? -3.371 -23.668 -20.454 1.00 75.75 256 ASP A O 1
ATOM 2011 N N . ARG A 1 257 ? -2.099 -23.584 -18.597 1.00 78.50 257 ARG A N 1
ATOM 2012 C CA . ARG A 1 257 ? -3.184 -23.868 -17.645 1.00 78.50 257 ARG A CA 1
ATOM 2013 C C . ARG A 1 257 ? -3.641 -22.608 -16.915 1.00 78.50 257 ARG A C 1
ATOM 2015 O O . ARG A 1 257 ? -4.829 -22.311 -16.886 1.00 78.50 257 ARG A O 1
ATOM 2022 N N . GLY A 1 258 ? -2.690 -21.868 -16.362 1.00 86.50 258 GLY A N 1
ATOM 2023 C CA . GLY A 1 258 ? -2.933 -20.682 -15.549 1.00 86.50 258 GLY A CA 1
ATOM 2024 C C . GLY A 1 258 ? -1.706 -20.328 -14.730 1.00 86.50 258 GLY A C 1
ATOM 2025 O O . GLY A 1 258 ? -0.631 -20.896 -14.929 1.00 86.50 258 GLY A O 1
ATOM 2026 N N . PHE A 1 259 ? -1.858 -19.384 -13.820 1.00 89.94 259 PHE A N 1
ATOM 2027 C CA . PHE A 1 259 ? -0.769 -18.854 -13.019 1.00 89.94 259 PHE A CA 1
ATOM 2028 C C . PHE A 1 259 ? -0.881 -19.312 -11.562 1.00 89.94 259 PHE A C 1
ATOM 2030 O O . PHE A 1 259 ? -1.885 -19.878 -11.137 1.00 89.94 259 PHE A O 1
ATOM 2037 N N . ARG A 1 260 ? 0.177 -19.079 -10.792 1.00 94.19 260 ARG A N 1
ATOM 2038 C CA . ARG A 1 260 ? 0.197 -19.211 -9.334 1.00 94.19 260 ARG A CA 1
ATOM 2039 C C . ARG A 1 260 ? 0.712 -17.913 -8.755 1.00 94.19 260 ARG A C 1
ATOM 2041 O O . ARG A 1 260 ? 1.815 -17.505 -9.112 1.00 94.19 260 ARG A O 1
ATOM 2048 N N . LEU A 1 261 ? -0.082 -17.281 -7.899 1.00 95.81 261 LEU A N 1
ATOM 2049 C CA . LEU A 1 261 ? 0.281 -16.059 -7.191 1.00 95.81 261 LEU A CA 1
ATOM 2050 C C . LEU A 1 261 ? 0.661 -16.425 -5.761 1.00 95.81 261 LEU A C 1
ATOM 2052 O O . LEU A 1 261 ? -0.104 -17.095 -5.064 1.00 95.81 261 LEU A O 1
ATOM 2056 N N . TYR A 1 262 ? 1.829 -15.970 -5.323 1.00 96.19 262 TYR A N 1
ATOM 2057 C CA . TYR A 1 262 ? 2.328 -16.179 -3.971 1.00 96.19 262 TYR A CA 1
ATOM 2058 C C . TYR A 1 262 ? 2.442 -14.852 -3.234 1.00 96.19 262 TYR A C 1
ATOM 2060 O O . TYR A 1 262 ? 2.834 -13.846 -3.826 1.00 96.19 262 TYR A O 1
ATOM 2068 N N . LEU A 1 263 ? 2.159 -14.894 -1.934 1.00 95.25 263 LEU A N 1
ATOM 2069 C CA . LEU A 1 263 ? 2.279 -13.774 -1.009 1.00 95.25 263 LEU A CA 1
ATOM 2070 C C . LEU A 1 263 ? 3.283 -14.095 0.100 1.00 95.25 263 LEU A C 1
ATOM 2072 O O . LEU A 1 263 ? 3.359 -15.232 0.572 1.00 95.25 263 LEU A O 1
ATOM 2076 N N . SER A 1 264 ? 4.017 -13.083 0.542 1.00 95.31 264 SER A N 1
ATOM 2077 C CA . SER A 1 264 ? 4.892 -13.117 1.710 1.00 95.31 264 SER A CA 1
ATOM 2078 C C . SER A 1 264 ? 4.837 -11.781 2.462 1.00 95.31 264 SER A C 1
ATOM 2080 O O . SER A 1 264 ? 4.487 -10.760 1.877 1.00 95.31 264 SER A O 1
ATOM 2082 N N . VAL A 1 265 ? 5.184 -11.796 3.751 1.00 92.75 265 VAL A N 1
ATOM 2083 C CA . VAL A 1 265 ? 5.325 -10.601 4.615 1.00 92.75 265 VAL A CA 1
ATOM 2084 C C . VAL A 1 265 ? 6.768 -10.385 5.094 1.00 92.75 265 VAL A C 1
ATOM 2086 O O . VAL A 1 265 ? 7.072 -9.395 5.747 1.00 92.75 265 VAL A O 1
ATOM 2089 N N . ASP A 1 266 ? 7.669 -11.318 4.776 1.00 86.62 266 ASP A N 1
ATOM 2090 C CA . ASP A 1 266 ? 9.090 -11.299 5.153 1.00 86.62 266 ASP A CA 1
ATOM 2091 C C . ASP A 1 266 ? 10.036 -11.520 3.949 1.00 86.62 266 ASP A C 1
ATOM 2093 O O . ASP A 1 266 ? 11.256 -11.426 4.081 1.00 86.62 266 ASP A O 1
ATOM 2097 N N . GLY A 1 267 ? 9.481 -11.829 2.770 1.00 89.19 267 GLY A N 1
ATOM 2098 C CA . GLY A 1 267 ? 10.194 -12.204 1.545 1.00 89.19 267 GLY A CA 1
ATOM 2099 C C . GLY A 1 267 ? 10.802 -13.615 1.562 1.00 89.19 267 GLY A C 1
ATOM 2100 O O . GLY A 1 267 ? 11.364 -14.059 0.556 1.00 89.19 267 GLY A O 1
ATOM 2101 N N . ALA A 1 268 ? 10.683 -14.346 2.672 1.00 89.81 268 ALA A N 1
ATOM 2102 C CA . ALA A 1 268 ? 11.318 -15.642 2.905 1.00 89.81 268 ALA A CA 1
ATOM 2103 C C . ALA A 1 268 ? 10.297 -16.790 2.956 1.00 89.81 268 ALA A C 1
ATOM 2105 O O . ALA A 1 268 ? 10.489 -17.821 2.304 1.00 89.81 268 ALA A O 1
ATOM 2106 N N . VAL A 1 269 ? 9.198 -16.612 3.691 1.00 93.06 269 VAL A N 1
ATOM 2107 C CA . VAL A 1 269 ? 8.085 -17.559 3.789 1.00 93.06 269 VAL A CA 1
ATOM 2108 C C . VAL A 1 269 ? 6.989 -17.137 2.816 1.00 93.06 269 VAL A C 1
ATOM 2110 O O . VAL A 1 269 ? 6.411 -16.060 2.931 1.00 93.06 269 VAL A O 1
ATOM 2113 N N . TRP A 1 270 ? 6.693 -18.007 1.851 1.00 94.44 270 TRP A N 1
ATOM 2114 C CA . TRP A 1 270 ? 5.744 -17.744 0.769 1.00 94.44 270 TRP A CA 1
ATOM 2115 C C . TRP A 1 270 ? 4.516 -18.647 0.895 1.00 94.44 270 TRP A C 1
ATOM 2117 O O . TRP A 1 270 ? 4.647 -19.873 0.855 1.00 94.44 270 TRP A O 1
ATOM 2127 N N . ARG A 1 271 ? 3.320 -18.053 0.999 1.00 92.88 271 ARG A N 1
ATOM 2128 C CA . ARG A 1 271 ? 2.036 -18.766 0.906 1.00 92.88 271 ARG A CA 1
ATOM 2129 C C . ARG A 1 271 ? 1.478 -18.676 -0.511 1.00 92.88 271 ARG A C 1
ATOM 2131 O O . ARG A 1 271 ? 1.615 -17.644 -1.162 1.00 92.88 271 ARG A O 1
ATOM 2138 N N . LEU A 1 272 ? 0.837 -19.743 -0.985 1.00 91.88 272 LEU A N 1
ATOM 2139 C CA . LEU A 1 272 ? 0.010 -19.677 -2.192 1.00 91.88 272 LEU A CA 1
ATOM 2140 C C . LEU A 1 272 ? -1.219 -18.813 -1.870 1.00 91.88 272 LEU A C 1
ATOM 2142 O O . LEU A 1 272 ? -1.867 -19.036 -0.847 1.00 91.88 272 LEU A O 1
ATOM 2146 N N . LEU A 1 273 ? -1.486 -17.808 -2.701 1.00 88.56 273 LEU A N 1
ATOM 2147 C CA . LEU A 1 273 ? -2.592 -16.864 -2.536 1.00 88.56 273 LEU A CA 1
ATOM 2148 C C . LEU A 1 273 ? -3.730 -17.147 -3.526 1.00 88.56 273 LEU A C 1
ATOM 2150 O O . LEU A 1 273 ? -4.884 -17.116 -3.119 1.00 88.56 273 LEU A O 1
ATOM 2154 N N . ARG A 1 274 ? -3.400 -17.442 -4.792 1.00 88.50 274 ARG A N 1
ATOM 2155 C CA . ARG A 1 274 ? -4.343 -17.879 -5.839 1.00 88.50 274 ARG A CA 1
ATOM 2156 C C . ARG A 1 274 ? -3.704 -18.984 -6.688 1.00 88.50 274 ARG A C 1
ATOM 2158 O O . ARG A 1 274 ? -2.523 -18.863 -7.036 1.00 88.50 274 ARG A O 1
ATOM 2165 N N . ASP A 1 275 ? -4.454 -20.032 -7.033 1.00 89.88 275 ASP A N 1
ATOM 2166 C CA . ASP A 1 275 ? -3.998 -21.128 -7.915 1.00 89.88 275 ASP A CA 1
ATOM 2167 C C . ASP A 1 275 ? -4.607 -21.035 -9.338 1.00 89.88 275 ASP A C 1
ATOM 2169 O O . ASP A 1 275 ? -5.456 -20.190 -9.624 1.00 89.88 275 ASP A O 1
ATOM 2173 N N . PHE A 1 276 ? -4.178 -21.905 -10.257 1.00 82.38 276 PHE A N 1
ATOM 2174 C CA . PHE A 1 276 ? -4.512 -21.858 -11.690 1.00 82.38 276 PHE A CA 1
ATOM 2175 C C . PHE A 1 276 ? -6.016 -21.968 -12.006 1.00 82.38 276 PHE A C 1
ATOM 2177 O O . PHE A 1 276 ? -6.425 -21.575 -13.098 1.00 82.38 276 PHE A O 1
ATOM 2184 N N . ASP A 1 277 ? -6.820 -22.521 -11.089 1.00 80.69 277 ASP A N 1
ATOM 2185 C CA . ASP A 1 277 ? -8.283 -22.599 -11.208 1.00 80.69 277 ASP A CA 1
ATOM 2186 C C . ASP A 1 277 ? -8.958 -21.230 -10.965 1.00 80.69 277 ASP A C 1
ATOM 2188 O O . ASP A 1 277 ? -10.045 -20.982 -11.482 1.00 80.69 277 ASP A O 1
ATOM 2192 N N . GLU A 1 278 ? -8.297 -20.320 -10.238 1.00 82.75 278 GLU A N 1
ATOM 2193 C CA . GLU A 1 278 ? -8.740 -18.938 -10.000 1.00 82.75 278 GLU A CA 1
ATOM 2194 C C . GLU A 1 278 ? -8.132 -17.972 -11.035 1.00 82.75 278 GLU A C 1
ATOM 2196 O O . GLU A 1 278 ? -8.824 -17.125 -11.601 1.00 82.75 278 GLU A O 1
ATOM 2201 N N . ILE A 1 279 ? -6.833 -18.116 -11.328 1.00 87.06 279 ILE A N 1
ATOM 2202 C CA . ILE A 1 279 ? -6.090 -17.264 -12.272 1.00 87.06 279 ILE A CA 1
ATOM 2203 C C . ILE A 1 279 ? -5.659 -18.051 -13.521 1.00 87.06 279 ILE A C 1
ATOM 2205 O O . ILE A 1 279 ? -4.500 -18.415 -13.718 1.00 87.06 279 ILE A O 1
ATOM 2209 N N . THR A 1 280 ? -6.642 -18.305 -14.385 1.00 82.44 280 THR A N 1
ATOM 2210 C CA . THR A 1 280 ? -6.526 -19.047 -15.657 1.00 82.44 280 THR A CA 1
ATOM 2211 C C . THR A 1 280 ? -5.495 -18.474 -16.647 1.00 82.44 280 THR A C 1
ATOM 2213 O O . THR A 1 280 ? -5.030 -17.342 -16.518 1.00 82.44 280 THR A O 1
ATOM 2216 N N . SER A 1 281 ? -5.170 -19.222 -17.708 1.00 76.25 281 SER A N 1
ATOM 2217 C CA . SER A 1 281 ? -4.218 -18.806 -18.758 1.00 76.25 281 SER A CA 1
ATOM 2218 C C . SER A 1 281 ? -4.578 -17.500 -19.490 1.00 76.25 281 SER A C 1
ATOM 2220 O O . SER A 1 281 ? -3.682 -16.804 -19.983 1.00 76.25 281 SER A O 1
ATOM 2222 N N . SER A 1 282 ? -5.860 -17.123 -19.527 1.00 69.88 282 SER A N 1
ATOM 2223 C CA . SER A 1 282 ? -6.346 -15.841 -20.065 1.00 69.88 282 SER A CA 1
ATOM 2224 C C . SER A 1 282 ? -6.327 -14.681 -19.061 1.00 69.88 282 SER A C 1
ATOM 2226 O O . SER A 1 282 ? -6.485 -13.532 -19.465 1.00 69.88 282 SER A O 1
ATOM 2228 N N . THR A 1 283 ? -6.135 -14.942 -17.766 1.00 75.56 283 THR A N 1
ATOM 2229 C CA . THR A 1 283 ? -6.154 -13.904 -16.726 1.00 75.56 283 THR A CA 1
ATOM 2230 C C . THR A 1 283 ? -4.872 -13.056 -16.776 1.00 75.56 283 THR A C 1
ATOM 2232 O O . THR A 1 283 ? -3.775 -13.593 -16.942 1.00 75.56 283 THR A O 1
ATOM 2235 N N . ARG A 1 284 ? -5.006 -11.727 -16.664 1.00 79.12 284 ARG A N 1
ATOM 2236 C CA . ARG A 1 284 ? -3.899 -10.736 -16.639 1.00 79.12 284 ARG A CA 1
ATOM 2237 C C . ARG A 1 284 ? -3.967 -9.760 -15.463 1.00 79.12 284 ARG A C 1
ATOM 2239 O O . ARG A 1 284 ? -3.108 -8.896 -15.314 1.00 79.12 284 ARG A O 1
ATOM 2246 N N . SER A 1 285 ? -5.002 -9.886 -14.641 1.00 83.50 285 SER A N 1
ATOM 2247 C CA . SER A 1 285 ? -5.174 -9.109 -13.424 1.00 83.50 285 SER A CA 1
ATOM 2248 C C . SER A 1 285 ? -6.011 -9.878 -12.412 1.00 83.50 285 SER A C 1
ATOM 2250 O O . SER A 1 285 ? -6.929 -10.603 -12.803 1.00 83.50 285 SER A O 1
ATOM 2252 N N . CYS A 1 286 ? -5.751 -9.671 -11.127 1.00 84.19 286 CYS A N 1
ATOM 2253 C CA . CYS A 1 286 ? -6.627 -10.101 -10.044 1.00 84.19 286 CYS A CA 1
ATOM 2254 C C . CYS A 1 286 ? -6.619 -9.066 -8.923 1.00 84.19 286 CYS A C 1
ATOM 2256 O O . CYS A 1 286 ? -5.595 -8.436 -8.656 1.00 84.19 286 CYS A O 1
ATOM 2258 N N . GLU A 1 287 ? -7.759 -8.926 -8.259 1.00 83.56 287 GLU A N 1
ATOM 2259 C CA . GLU A 1 287 ? -7.852 -8.190 -7.006 1.00 83.56 287 GLU A CA 1
ATOM 2260 C C . GLU A 1 287 ? -7.445 -9.094 -5.833 1.00 83.56 287 GLU A C 1
ATOM 2262 O O . GLU A 1 287 ? -7.637 -10.318 -5.865 1.00 83.56 287 GLU A O 1
ATOM 2267 N N . VAL A 1 288 ? -6.848 -8.489 -4.812 1.00 83.00 288 VAL A N 1
ATOM 2268 C CA . VAL A 1 288 ? -6.530 -9.113 -3.530 1.00 83.00 288 VAL A CA 1
ATOM 2269 C C . VAL A 1 288 ? -7.064 -8.202 -2.431 1.00 83.00 288 VAL A C 1
ATOM 2271 O O . VAL A 1 288 ? -6.730 -7.021 -2.394 1.00 83.00 288 VAL A O 1
ATOM 2274 N N . SER A 1 289 ? -7.879 -8.777 -1.555 1.00 76.50 289 SER A N 1
ATOM 2275 C CA . SER A 1 289 ? -8.563 -8.166 -0.408 1.00 76.50 289 SER A CA 1
ATOM 2276 C C . SER A 1 289 ? -8.225 -8.932 0.879 1.00 76.50 289 SER A C 1
ATOM 2278 O O . SER A 1 289 ? -7.639 -10.019 0.811 1.00 76.50 289 SER A O 1
ATOM 2280 N N . GLY A 1 290 ? -8.605 -8.394 2.043 1.00 67.38 290 GLY A N 1
ATOM 2281 C CA . GLY A 1 290 ? -8.263 -8.970 3.353 1.00 67.38 290 GLY A CA 1
ATOM 2282 C C . GLY A 1 290 ? -6.769 -8.843 3.670 1.00 67.38 290 GLY A C 1
ATOM 2283 O O . GLY A 1 290 ? -6.175 -9.694 4.339 1.00 67.38 290 GLY A O 1
ATOM 2284 N N . LEU A 1 291 ? -6.121 -7.824 3.102 1.00 77.88 291 LEU A N 1
ATOM 2285 C CA . LEU A 1 291 ? -4.728 -7.505 3.366 1.00 77.88 291 LEU A CA 1
ATOM 2286 C C . LEU A 1 291 ? -4.653 -6.622 4.599 1.00 77.88 291 LEU A C 1
ATOM 2288 O O . LEU A 1 291 ? -5.217 -5.536 4.614 1.00 77.88 291 LEU A O 1
ATOM 2292 N N . GLN A 1 292 ? -3.896 -7.069 5.595 1.00 72.75 292 GLN A N 1
ATOM 2293 C CA . GLN A 1 292 ? -3.681 -6.298 6.808 1.00 72.75 292 GLN A CA 1
ATOM 2294 C C . GLN A 1 292 ? -3.033 -4.955 6.444 1.00 72.75 292 GLN A C 1
ATOM 2296 O O . GLN A 1 292 ? -1.977 -4.954 5.794 1.00 72.75 292 GLN A O 1
ATOM 2301 N N . PRO A 1 293 ? -3.614 -3.823 6.875 1.00 69.81 293 PRO A N 1
ATOM 2302 C CA . PRO A 1 293 ? -2.954 -2.535 6.850 1.00 69.81 293 PRO A CA 1
ATOM 2303 C C . PRO A 1 293 ? -1.551 -2.658 7.431 1.00 69.81 293 PRO A C 1
ATOM 2305 O O . PRO A 1 293 ? -1.261 -3.534 8.251 1.00 69.81 293 PRO A O 1
ATOM 2308 N N . ASP A 1 294 ? -0.652 -1.774 7.017 1.00 72.31 294 ASP A N 1
ATOM 2309 C CA . ASP A 1 294 ? 0.627 -1.575 7.699 1.00 72.31 294 ASP A CA 1
ATOM 2310 C C . ASP A 1 294 ? 1.603 -2.752 7.628 1.00 72.31 294 ASP A C 1
ATOM 2312 O O . ASP A 1 294 ? 2.709 -2.711 8.186 1.00 72.31 294 ASP A O 1
ATOM 2316 N N . THR A 1 295 ? 1.243 -3.762 6.848 1.00 84.25 295 THR A N 1
ATOM 2317 C CA . THR A 1 295 ? 2.079 -4.889 6.483 1.00 84.25 295 THR A CA 1
ATOM 2318 C C . THR A 1 295 ? 2.701 -4.613 5.122 1.00 84.25 295 THR A C 1
ATOM 2320 O O . THR A 1 295 ? 2.011 -4.328 4.146 1.00 84.25 295 THR A O 1
ATOM 2323 N N . THR A 1 296 ? 4.030 -4.695 5.039 1.00 92.56 296 THR A N 1
ATOM 2324 C CA . THR A 1 296 ? 4.689 -4.722 3.733 1.00 92.56 296 THR A CA 1
ATOM 2325 C C . THR A 1 296 ? 4.505 -6.112 3.143 1.00 92.56 296 THR A C 1
ATOM 2327 O O . THR A 1 296 ? 4.986 -7.101 3.698 1.00 92.56 296 THR A O 1
ATOM 2330 N N . TYR A 1 297 ? 3.819 -6.177 2.012 1.00 95.38 297 TYR A N 1
ATOM 2331 C CA . TYR A 1 297 ? 3.563 -7.404 1.284 1.00 95.38 297 TYR A CA 1
ATOM 2332 C C . TYR A 1 297 ? 4.513 -7.560 0.104 1.00 95.38 297 TYR A C 1
ATOM 2334 O O . TYR A 1 297 ? 4.844 -6.605 -0.597 1.00 95.38 297 TYR A O 1
ATOM 2342 N N . PHE A 1 298 ? 4.913 -8.803 -0.140 1.00 98.06 298 PHE A N 1
ATOM 2343 C CA . PHE A 1 298 ? 5.745 -9.200 -1.265 1.00 98.06 298 PHE A CA 1
ATOM 2344 C C . PHE A 1 298 ? 4.999 -10.220 -2.114 1.00 98.06 298 PHE A C 1
ATOM 2346 O O . PHE A 1 298 ? 4.439 -11.186 -1.590 1.00 98.06 298 PHE A O 1
ATOM 2353 N N . PHE A 1 299 ? 5.025 -10.025 -3.428 1.00 98.19 299 PHE A N 1
ATOM 2354 C CA . PHE A 1 299 ? 4.303 -10.846 -4.392 1.00 98.19 299 PHE A CA 1
ATOM 2355 C C . PHE A 1 299 ? 5.255 -11.411 -5.441 1.00 98.19 299 PHE A C 1
ATOM 2357 O O . PHE A 1 299 ? 6.173 -10.732 -5.899 1.00 98.19 299 PHE A O 1
ATOM 2364 N N . LYS A 1 300 ? 5.019 -12.661 -5.844 1.00 96.94 300 LYS A N 1
ATOM 2365 C CA . LYS A 1 300 ? 5.687 -13.285 -6.994 1.00 96.94 300 LYS A CA 1
ATOM 2366 C C . LYS A 1 300 ? 4.767 -14.286 -7.678 1.00 96.94 300 LYS A C 1
ATOM 2368 O O . LYS A 1 300 ? 3.839 -14.809 -7.055 1.00 96.94 300 LYS A O 1
ATOM 2373 N N . MET A 1 301 ? 5.038 -14.579 -8.945 1.00 94.94 301 MET A N 1
ATOM 2374 C CA . MET A 1 301 ? 4.184 -15.423 -9.777 1.00 94.94 301 MET A CA 1
ATOM 2375 C C . MET A 1 301 ? 4.940 -16.545 -10.487 1.00 94.94 301 MET A C 1
ATOM 2377 O O . MET A 1 301 ? 6.131 -16.434 -10.768 1.00 94.94 301 MET A O 1
ATOM 2381 N N . ARG A 1 302 ? 4.215 -17.615 -10.833 1.00 92.94 302 ARG A N 1
ATOM 2382 C CA . ARG A 1 302 ? 4.655 -18.666 -11.769 1.00 92.94 302 ARG A CA 1
ATOM 2383 C C . ARG A 1 302 ? 3.596 -18.947 -12.823 1.00 92.94 302 ARG A C 1
ATOM 2385 O O . ARG A 1 302 ? 2.405 -18.865 -12.537 1.00 92.94 302 ARG A O 1
ATOM 2392 N N . ALA A 1 303 ? 4.027 -19.336 -14.016 1.00 88.44 303 ALA A N 1
ATOM 2393 C CA . ALA A 1 303 ? 3.172 -19.913 -15.046 1.00 88.44 303 ALA A CA 1
ATOM 2394 C C . ALA A 1 303 ? 3.141 -21.443 -14.911 1.00 88.44 303 ALA A C 1
ATOM 2396 O O . ALA A 1 303 ? 4.197 -22.073 -14.818 1.00 88.44 303 ALA A O 1
ATOM 2397 N N . LEU A 1 304 ? 1.946 -22.040 -14.942 1.00 87.81 304 LEU A N 1
ATOM 2398 C CA . LEU A 1 304 ? 1.735 -23.487 -14.955 1.00 87.81 304 LEU A CA 1
ATOM 2399 C C . LEU A 1 304 ? 1.405 -23.970 -16.374 1.00 87.81 304 LEU A C 1
ATOM 2401 O O . LEU A 1 304 ? 0.383 -23.614 -16.968 1.00 87.81 304 LEU A O 1
ATOM 2405 N N . ASN A 1 305 ? 2.272 -24.824 -16.904 1.00 81.94 305 ASN A N 1
ATOM 2406 C CA . ASN A 1 305 ? 2.285 -25.240 -18.299 1.00 81.94 305 ASN A CA 1
ATOM 2407 C C . ASN A 1 305 ? 1.871 -26.709 -18.495 1.00 81.94 305 ASN A C 1
ATOM 2409 O O . ASN A 1 305 ? 1.603 -27.453 -17.541 1.00 81.94 305 ASN A O 1
ATOM 2413 N N . ALA A 1 306 ? 1.759 -27.130 -19.757 1.00 74.62 306 ALA A N 1
ATOM 2414 C CA . ALA A 1 306 ? 1.352 -28.481 -20.119 1.00 74.62 306 ALA A CA 1
ATOM 2415 C C . ALA A 1 306 ? 2.286 -29.536 -19.496 1.00 74.62 306 ALA A C 1
ATOM 2417 O O . ALA A 1 306 ? 3.509 -29.402 -19.488 1.00 74.62 306 ALA A O 1
ATOM 2418 N N . GLY A 1 307 ? 1.698 -30.607 -18.956 1.00 74.94 307 GLY A N 1
ATOM 2419 C CA . GLY A 1 307 ? 2.443 -31.627 -18.210 1.00 74.94 307 GLY A CA 1
ATOM 2420 C C . GLY A 1 307 ? 2.797 -31.241 -16.767 1.00 74.94 307 GLY A C 1
ATOM 2421 O O . GLY A 1 307 ? 3.576 -31.955 -16.143 1.00 74.94 307 GLY A O 1
ATOM 2422 N N . ASN A 1 308 ? 2.207 -30.166 -16.227 1.00 78.12 308 ASN A N 1
ATOM 2423 C CA . ASN A 1 308 ? 2.441 -29.641 -14.872 1.00 78.12 308 ASN A CA 1
ATOM 2424 C C . ASN A 1 308 ? 3.878 -29.140 -14.636 1.00 78.12 308 ASN A C 1
ATOM 2426 O O . ASN A 1 308 ? 4.394 -29.226 -13.522 1.00 78.12 308 ASN A O 1
ATOM 2430 N N . SER A 1 309 ? 4.526 -28.620 -15.678 1.00 82.25 309 SER A N 1
ATOM 2431 C CA . SER A 1 309 ? 5.772 -27.866 -15.545 1.00 82.25 309 SER A CA 1
ATOM 2432 C C . SER A 1 309 ? 5.476 -26.437 -15.084 1.00 82.25 309 SER A C 1
ATOM 2434 O O . SER A 1 309 ? 4.535 -25.805 -15.560 1.00 82.25 309 SER A O 1
ATOM 2436 N N . GLU A 1 310 ? 6.280 -25.915 -14.163 1.00 87.06 310 GLU A N 1
ATOM 2437 C CA . GLU A 1 310 ? 6.222 -24.511 -13.741 1.00 87.06 310 GLU A CA 1
ATOM 2438 C C . GLU A 1 310 ? 7.367 -23.710 -14.375 1.00 87.06 310 GLU A C 1
ATOM 2440 O O . GLU A 1 310 ? 8.434 -24.258 -14.669 1.00 87.06 310 GLU A O 1
ATOM 2445 N N . SER A 1 311 ? 7.155 -22.406 -14.569 1.00 85.38 311 SER A N 1
ATOM 2446 C CA . SER A 1 311 ? 8.250 -21.453 -14.767 1.00 85.38 311 SER A CA 1
ATOM 2447 C C . SER A 1 311 ? 9.098 -21.301 -13.496 1.00 85.38 311 SER A C 1
ATOM 2449 O O . SER A 1 311 ? 8.710 -21.739 -12.410 1.00 85.38 311 SER A O 1
ATOM 2451 N N . ILE A 1 312 ? 10.229 -20.596 -13.604 1.00 85.31 312 ILE A N 1
ATOM 2452 C CA . ILE A 1 312 ? 10.821 -19.957 -12.421 1.00 85.31 312 ILE A CA 1
ATOM 2453 C C . ILE A 1 312 ? 9.869 -18.881 -11.864 1.00 85.31 312 ILE A C 1
ATOM 2455 O O . ILE A 1 312 ? 8.906 -18.485 -12.529 1.00 85.31 312 ILE A O 1
ATOM 2459 N N . ASP A 1 313 ? 10.131 -18.438 -10.634 1.00 91.06 313 ASP A N 1
ATOM 2460 C CA . ASP A 1 313 ? 9.447 -17.288 -10.035 1.00 91.06 313 ASP A CA 1
ATOM 2461 C C . ASP A 1 313 ? 9.702 -16.015 -10.863 1.00 91.06 313 ASP A C 1
ATOM 2463 O O . ASP A 1 313 ? 10.819 -15.818 -11.347 1.00 91.06 313 ASP A O 1
ATOM 2467 N N . SER A 1 314 ? 8.694 -15.145 -10.980 1.00 92.00 314 SER A N 1
ATOM 2468 C CA . SER A 1 314 ? 8.837 -13.758 -11.451 1.00 92.00 314 SER A CA 1
ATOM 2469 C C . SER A 1 314 ? 9.828 -12.959 -10.591 1.00 92.00 314 SER A C 1
ATOM 2471 O O . SER A 1 314 ? 10.271 -13.423 -9.536 1.00 92.00 314 SER A O 1
ATOM 2473 N N . ALA A 1 315 ? 10.119 -11.716 -10.987 1.00 92.75 315 ALA A N 1
ATOM 2474 C CA . ALA A 1 315 ? 10.660 -10.745 -10.038 1.00 92.75 315 ALA A CA 1
ATOM 2475 C C . ALA A 1 315 ? 9.702 -10.589 -8.839 1.00 92.75 315 ALA A C 1
ATOM 2477 O O . ALA A 1 315 ? 8.489 -10.806 -8.972 1.00 92.75 315 ALA A O 1
ATOM 2478 N N . VAL A 1 316 ? 10.250 -10.268 -7.665 1.00 96.50 316 VAL A N 1
ATOM 2479 C CA . VAL A 1 316 ? 9.442 -9.980 -6.471 1.00 96.50 316 VAL A CA 1
ATOM 2480 C C . VAL A 1 316 ? 9.007 -8.524 -6.509 1.00 96.50 316 VAL A C 1
ATOM 2482 O O . VAL A 1 316 ? 9.851 -7.646 -6.367 1.00 96.50 316 VAL A O 1
ATOM 2485 N N . ALA A 1 317 ? 7.704 -8.285 -6.618 1.00 97.38 317 ALA A N 1
ATOM 2486 C CA . ALA A 1 317 ? 7.109 -6.972 -6.400 1.00 97.38 317 ALA A CA 1
ATOM 2487 C C . ALA A 1 317 ? 6.828 -6.757 -4.902 1.00 97.38 317 ALA A C 1
ATOM 2489 O O . ALA A 1 317 ? 6.608 -7.721 -4.160 1.00 97.38 317 ALA A O 1
ATOM 2490 N N . ALA A 1 318 ? 6.815 -5.502 -4.459 1.00 97.25 318 ALA A N 1
ATOM 2491 C CA . ALA A 1 318 ? 6.503 -5.114 -3.083 1.00 97.25 318 ALA A CA 1
ATOM 2492 C C . ALA A 1 318 ? 5.351 -4.102 -3.065 1.00 97.25 318 ALA A C 1
ATOM 2494 O O . ALA A 1 318 ? 5.239 -3.299 -3.983 1.00 97.25 318 ALA A O 1
ATOM 2495 N N . TRP A 1 319 ? 4.524 -4.115 -2.024 1.00 96.19 319 TRP A N 1
ATOM 2496 C CA . TRP A 1 319 ? 3.412 -3.178 -1.840 1.00 96.19 319 TRP A CA 1
ATOM 2497 C C . TRP A 1 319 ? 3.128 -2.967 -0.352 1.00 96.19 319 TRP A C 1
ATOM 2499 O O . TRP A 1 319 ? 3.416 -3.849 0.464 1.00 96.19 319 TRP A O 1
ATOM 2509 N N . ARG A 1 320 ? 2.552 -1.820 0.012 1.00 91.56 320 ARG A N 1
ATOM 2510 C CA . ARG A 1 320 ? 2.137 -1.526 1.387 1.00 91.56 320 ARG A CA 1
ATOM 2511 C C . ARG A 1 320 ? 0.993 -0.518 1.416 1.00 91.56 320 ARG A C 1
ATOM 2513 O O . ARG A 1 320 ? 1.137 0.571 0.871 1.00 91.56 320 ARG A O 1
ATOM 2520 N N . ASP A 1 321 ? -0.064 -0.829 2.157 1.00 84.31 321 ASP A N 1
ATOM 2521 C CA . ASP A 1 321 ? -1.050 0.160 2.604 1.00 84.31 321 ASP A CA 1
ATOM 2522 C C . ASP A 1 321 ? -0.607 0.767 3.948 1.00 84.31 321 ASP A C 1
ATOM 2524 O O . ASP A 1 321 ? -0.135 0.035 4.820 1.00 84.31 321 ASP A O 1
ATOM 2528 N N . ASP A 1 322 ? -0.740 2.084 4.118 1.00 73.62 322 ASP A N 1
ATOM 2529 C CA . ASP A 1 322 ? -0.585 2.793 5.402 1.00 73.62 322 ASP A CA 1
ATOM 2530 C C . ASP A 1 322 ? -1.919 3.342 5.952 1.00 73.62 322 ASP A C 1
ATOM 2532 O O . ASP A 1 322 ? -1.932 4.114 6.911 1.00 73.62 322 ASP A O 1
ATOM 2536 N N . GLY A 1 323 ? -3.041 2.953 5.337 1.00 69.50 323 GLY A N 1
ATOM 2537 C CA . GLY A 1 323 ? -4.391 3.446 5.606 1.00 69.50 323 GLY A CA 1
ATOM 2538 C C . GLY A 1 323 ? -4.829 4.582 4.674 1.00 69.50 323 GLY A C 1
ATOM 2539 O O . GLY A 1 323 ? -6.027 4.844 4.564 1.00 69.50 323 GLY A O 1
ATOM 2540 N N . PHE A 1 324 ? -3.902 5.219 3.951 1.00 72.94 324 PHE A N 1
ATOM 2541 C CA . PHE A 1 324 ? -4.165 6.380 3.090 1.00 72.94 324 PHE A CA 1
ATOM 2542 C C . PHE A 1 324 ? -4.096 6.011 1.603 1.00 72.94 324 PHE A C 1
ATOM 2544 O O . PHE A 1 324 ? -3.812 4.869 1.239 1.00 72.94 324 PHE A O 1
ATOM 2551 N N . GLU A 1 325 ? -4.388 6.958 0.711 1.00 78.00 325 GLU A N 1
ATOM 2552 C CA . GLU A 1 325 ? -4.039 6.768 -0.703 1.00 78.00 325 GLU A CA 1
ATOM 2553 C C . GLU A 1 325 ? -2.504 6.694 -0.842 1.00 78.00 325 GLU A C 1
ATOM 2555 O O . GLU A 1 325 ? -1.810 7.452 -0.153 1.00 78.00 325 GLU A O 1
ATOM 2560 N N . PRO A 1 326 ? -1.934 5.803 -1.678 1.00 81.75 326 PRO A N 1
ATOM 2561 C CA . PRO A 1 326 ? -0.496 5.547 -1.659 1.00 81.75 326 PRO A CA 1
ATOM 2562 C C . PRO A 1 326 ? 0.287 6.768 -2.153 1.00 81.75 326 PRO A C 1
ATOM 2564 O O . PRO A 1 326 ? 0.159 7.200 -3.295 1.00 81.75 326 PRO A O 1
ATOM 2567 N N . ARG A 1 327 ? 1.129 7.340 -1.286 1.00 85.88 327 ARG A N 1
ATOM 2568 C CA . ARG A 1 327 ? 1.876 8.586 -1.568 1.00 85.88 327 ARG A CA 1
ATOM 2569 C C . ARG A 1 327 ? 3.221 8.352 -2.255 1.00 85.88 327 ARG A C 1
ATOM 2571 O O . ARG A 1 327 ? 3.852 9.300 -2.731 1.00 85.88 327 ARG A O 1
ATOM 2578 N N . VAL A 1 328 ? 3.673 7.102 -2.303 1.00 94.94 328 VAL A N 1
ATOM 2579 C CA . VAL A 1 328 ? 4.941 6.693 -2.912 1.00 94.94 328 VAL A CA 1
ATOM 2580 C C . VAL A 1 328 ? 4.669 5.684 -4.027 1.00 94.94 328 VAL A C 1
ATOM 2582 O O . VAL A 1 328 ? 3.960 4.704 -3.809 1.00 94.94 328 VAL A O 1
ATOM 2585 N N . LEU A 1 329 ? 5.281 5.877 -5.193 1.00 98.12 329 LEU A N 1
ATOM 2586 C CA . LEU A 1 329 ? 5.374 4.842 -6.223 1.00 98.12 329 LEU A CA 1
ATOM 2587 C C . LEU A 1 329 ? 6.771 4.222 -6.215 1.00 98.12 329 LEU A C 1
ATOM 2589 O O . LEU A 1 329 ? 7.764 4.926 -6.412 1.00 98.12 329 LEU A O 1
ATOM 2593 N N . LEU A 1 330 ? 6.850 2.909 -6.023 1.00 98.44 330 LEU A N 1
ATOM 2594 C CA . LEU A 1 330 ? 8.057 2.122 -6.248 1.00 98.44 330 LEU A CA 1
ATOM 2595 C C . LEU A 1 330 ? 8.100 1.683 -7.718 1.00 98.44 330 LEU A C 1
ATOM 2597 O O . LEU A 1 330 ? 7.343 0.805 -8.129 1.00 98.44 330 LEU A O 1
ATOM 2601 N N . VAL A 1 331 ? 8.986 2.300 -8.498 1.00 98.12 331 VAL A N 1
ATOM 2602 C CA . VAL A 1 331 ? 9.239 1.940 -9.896 1.00 98.12 331 VAL A CA 1
ATOM 2603 C C . VAL A 1 331 ? 10.443 1.011 -9.980 1.00 98.12 331 VAL A C 1
ATOM 2605 O O . VAL A 1 331 ? 11.534 1.326 -9.499 1.00 98.12 331 VAL A O 1
ATOM 2608 N N . ASP A 1 332 ? 10.225 -0.128 -10.618 1.00 95.19 332 ASP A N 1
ATOM 2609 C CA . ASP A 1 332 ? 11.239 -1.118 -10.954 1.00 95.19 332 ASP A CA 1
ATOM 2610 C C . ASP A 1 332 ? 11.649 -0.938 -12.415 1.00 95.19 332 ASP A C 1
ATOM 2612 O O . ASP A 1 332 ? 10.798 -1.001 -13.297 1.00 95.19 332 ASP A O 1
ATOM 2616 N N . GLY A 1 333 ? 12.926 -0.644 -12.661 1.00 90.19 333 GLY A N 1
ATOM 2617 C CA . GLY A 1 333 ? 13.479 -0.411 -13.998 1.00 90.19 333 GLY A CA 1
ATOM 2618 C C . GLY A 1 333 ? 14.761 -1.197 -14.255 1.00 90.19 333 GLY A C 1
ATOM 2619 O O . GLY A 1 333 ? 15.648 -0.697 -14.935 1.00 90.19 333 GLY A O 1
ATOM 2620 N N . ALA A 1 334 ? 14.899 -2.380 -13.650 1.00 88.19 334 ALA A N 1
ATOM 2621 C CA . ALA A 1 334 ? 16.107 -3.211 -13.686 1.00 88.19 334 ALA A CA 1
ATOM 2622 C C . ALA A 1 334 ? 16.104 -4.265 -14.821 1.00 88.19 334 ALA A C 1
ATOM 2624 O O . ALA A 1 334 ? 16.376 -5.457 -14.606 1.00 88.19 334 ALA A O 1
ATOM 2625 N N . ASP A 1 335 ? 15.792 -3.825 -16.040 1.00 77.19 335 ASP A N 1
ATOM 2626 C CA . ASP A 1 335 ? 15.612 -4.642 -17.249 1.00 77.19 335 ASP A CA 1
ATOM 2627 C C . ASP A 1 335 ? 16.835 -5.507 -17.638 1.00 77.19 335 ASP A C 1
ATOM 2629 O O . ASP A 1 335 ? 16.703 -6.630 -18.161 1.00 77.19 335 ASP A O 1
ATOM 2633 N N . ARG A 1 336 ? 18.050 -5.033 -17.350 1.00 79.69 336 ARG A N 1
ATOM 2634 C CA . ARG A 1 336 ? 19.323 -5.720 -17.613 1.00 79.69 336 ARG A CA 1
ATOM 2635 C C . ARG A 1 336 ? 19.613 -6.832 -16.613 1.00 79.69 336 ARG A C 1
ATOM 2637 O O . ARG A 1 336 ? 20.276 -7.810 -16.983 1.00 79.69 336 ARG A O 1
ATOM 2644 N N . PHE A 1 337 ? 19.113 -6.747 -15.373 1.00 81.88 337 PHE A N 1
ATOM 2645 C CA . PHE A 1 337 ? 19.524 -7.622 -14.262 1.00 81.88 337 PHE A CA 1
ATOM 2646 C C . PHE A 1 337 ? 19.486 -9.107 -14.646 1.00 81.88 337 PHE A C 1
ATOM 2648 O O . PHE A 1 337 ? 20.463 -9.853 -14.518 1.00 81.88 337 PHE A O 1
ATOM 2655 N N . ARG A 1 338 ? 18.359 -9.554 -15.206 1.00 74.62 338 ARG A N 1
ATOM 2656 C CA . ARG A 1 338 ? 18.201 -10.956 -15.600 1.00 74.62 338 ARG A CA 1
ATOM 2657 C C . ARG A 1 338 ? 19.126 -11.369 -16.745 1.00 74.62 338 ARG A C 1
ATOM 2659 O O . ARG A 1 338 ? 19.497 -12.541 -16.833 1.00 74.62 338 ARG A O 1
ATOM 2666 N N . GLN A 1 339 ? 19.478 -10.456 -17.644 1.00 68.69 339 GLN A N 1
ATOM 2667 C CA . GLN A 1 339 ? 20.371 -10.755 -18.765 1.00 68.69 339 GLN A CA 1
ATOM 2668 C C . GLN A 1 339 ? 21.793 -11.054 -18.274 1.00 68.69 339 GLN A C 1
ATOM 2670 O O . GLN A 1 339 ? 22.466 -11.923 -18.829 1.00 68.69 339 GLN A O 1
ATOM 2675 N N . GLN A 1 340 ? 22.199 -10.386 -17.194 1.00 68.94 340 GLN A N 1
ATOM 2676 C CA . GLN A 1 340 ? 23.494 -10.532 -16.538 1.00 68.94 340 GLN A CA 1
ATOM 2677 C C . GLN A 1 340 ? 23.558 -11.748 -15.599 1.00 68.94 340 GLN A C 1
ATOM 2679 O O . GLN A 1 340 ? 24.499 -12.539 -15.684 1.00 68.94 340 GLN A O 1
ATOM 2684 N N . PHE A 1 341 ? 22.549 -11.939 -14.741 1.00 76.06 341 PHE A N 1
ATOM 2685 C CA . PHE A 1 341 ? 22.577 -12.957 -13.678 1.00 76.06 341 PHE A CA 1
ATOM 2686 C C . PHE A 1 341 ? 21.785 -14.240 -13.991 1.00 76.06 341 PHE A C 1
ATOM 2688 O O . PHE A 1 341 ? 21.908 -15.236 -13.279 1.00 76.06 341 PHE A O 1
ATOM 2695 N N . GLY A 1 342 ? 20.984 -14.260 -15.061 1.00 72.38 342 GLY A N 1
ATOM 2696 C CA . GLY A 1 342 ? 20.232 -15.440 -15.508 1.00 72.38 342 GLY A CA 1
ATOM 2697 C C . GLY A 1 342 ? 18.994 -15.795 -14.670 1.00 72.38 342 GLY A C 1
ATOM 2698 O O . GLY A 1 342 ? 18.351 -16.806 -14.953 1.00 72.38 342 GLY A O 1
ATOM 2699 N N . ALA A 1 343 ? 18.640 -14.972 -13.682 1.00 80.44 343 ALA A N 1
ATOM 2700 C CA . ALA A 1 343 ? 17.485 -15.133 -12.799 1.00 80.44 343 ALA A CA 1
ATOM 2701 C C . ALA A 1 343 ? 16.712 -13.810 -12.668 1.00 80.44 343 ALA A C 1
ATOM 2703 O O . ALA A 1 343 ? 17.283 -12.740 -12.875 1.00 80.44 343 ALA A O 1
ATOM 2704 N N . ASN A 1 344 ? 15.424 -13.880 -12.319 1.00 87.62 344 ASN A N 1
ATOM 2705 C CA . ASN A 1 344 ? 14.669 -12.700 -11.891 1.00 87.62 344 ASN A CA 1
ATOM 2706 C C . ASN A 1 344 ? 15.128 -12.286 -10.475 1.00 87.62 344 ASN A C 1
ATOM 2708 O O . ASN A 1 344 ? 15.555 -13.133 -9.686 1.00 87.62 344 ASN A O 1
ATOM 2712 N N . HIS A 1 345 ? 15.071 -10.995 -10.156 1.00 89.69 345 HIS A N 1
ATOM 2713 C CA . HIS A 1 345 ? 15.562 -10.459 -8.885 1.00 89.69 345 HIS A CA 1
ATOM 2714 C C . HIS A 1 345 ? 14.518 -10.537 -7.764 1.00 89.69 345 HIS A C 1
ATOM 2716 O O . HIS A 1 345 ? 13.308 -10.559 -7.982 1.00 89.69 345 HIS A O 1
ATOM 2722 N N . THR A 1 346 ? 15.009 -10.537 -6.525 1.00 93.19 346 THR A N 1
ATOM 2723 C CA . THR A 1 346 ? 14.184 -10.472 -5.307 1.00 93.19 346 THR A CA 1
ATOM 2724 C C . THR A 1 346 ? 14.442 -9.200 -4.497 1.00 93.19 346 THR A C 1
ATOM 2726 O O . THR A 1 346 ? 13.963 -9.072 -3.370 1.00 93.19 346 THR A O 1
ATOM 2729 N N . PHE A 1 347 ? 15.252 -8.275 -5.021 1.00 91.56 347 PHE A N 1
ATOM 2730 C CA . PHE A 1 347 ? 15.866 -7.207 -4.233 1.00 91.56 347 PHE A CA 1
ATOM 2731 C C . PHE A 1 347 ? 14.875 -6.142 -3.742 1.00 91.56 347 PHE A C 1
ATOM 2733 O O . PHE A 1 347 ? 15.127 -5.516 -2.714 1.00 91.56 347 PHE A O 1
ATOM 2740 N N . LEU A 1 348 ? 13.700 -6.010 -4.373 1.00 95.19 348 LEU A N 1
ATOM 2741 C CA . LEU A 1 348 ? 12.629 -5.129 -3.893 1.00 95.19 348 LEU A CA 1
ATOM 2742 C C . LEU A 1 348 ? 12.056 -5.576 -2.543 1.00 95.19 348 LEU A C 1
ATOM 2744 O O . LEU A 1 348 ? 11.450 -4.771 -1.846 1.00 95.19 348 LEU A O 1
ATOM 2748 N N . THR A 1 349 ? 12.358 -6.801 -2.097 1.00 95.31 349 THR A N 1
ATOM 2749 C CA . THR A 1 349 ? 12.182 -7.199 -0.692 1.00 95.31 349 THR A CA 1
ATOM 2750 C C . THR A 1 349 ? 12.917 -6.240 0.254 1.00 95.31 349 THR A C 1
ATOM 2752 O O . THR A 1 349 ? 12.374 -5.828 1.274 1.00 95.31 349 THR A O 1
ATOM 2755 N N . ARG A 1 350 ? 14.155 -5.840 -0.075 1.00 95.06 350 ARG A N 1
ATOM 2756 C CA . ARG A 1 350 ? 14.959 -4.910 0.738 1.00 95.06 350 ARG A CA 1
ATOM 2757 C C . ARG A 1 350 ? 14.447 -3.475 0.626 1.00 95.06 350 ARG A C 1
ATOM 2759 O O . ARG A 1 350 ? 14.368 -2.785 1.640 1.00 95.06 350 ARG A O 1
ATOM 2766 N N . VAL A 1 351 ? 14.051 -3.052 -0.578 1.00 96.81 351 VAL A N 1
ATOM 2767 C CA . VAL A 1 351 ? 13.514 -1.703 -0.841 1.00 96.81 351 VAL A CA 1
ATOM 2768 C C . VAL A 1 351 ? 12.163 -1.499 -0.154 1.00 96.81 351 VAL A C 1
ATOM 2770 O O . VAL A 1 351 ? 11.998 -0.540 0.596 1.00 96.81 351 VAL A O 1
ATOM 2773 N N . GLY A 1 352 ? 11.235 -2.446 -0.307 1.00 95.81 352 GLY A N 1
ATOM 2774 C CA . GLY A 1 352 ? 9.928 -2.424 0.347 1.00 95.81 352 GLY A CA 1
ATOM 2775 C C . GLY A 1 352 ? 10.008 -2.540 1.872 1.00 95.81 352 GLY A C 1
ATOM 2776 O O . GLY A 1 352 ? 9.240 -1.886 2.573 1.00 95.81 352 GLY A O 1
ATOM 2777 N N . ASN A 1 353 ? 10.970 -3.298 2.415 1.00 94.44 353 ASN A N 1
ATOM 2778 C CA . ASN A 1 353 ? 11.246 -3.294 3.859 1.00 94.44 353 ASN A CA 1
ATOM 2779 C C . ASN A 1 353 ? 11.792 -1.941 4.346 1.00 94.44 353 ASN A C 1
ATOM 2781 O O . ASN A 1 353 ? 11.432 -1.489 5.433 1.00 94.44 353 ASN A O 1
ATOM 2785 N N . ALA A 1 354 ? 12.638 -1.274 3.554 1.00 95.12 354 ALA A N 1
ATOM 2786 C CA . ALA A 1 354 ? 13.152 0.046 3.902 1.00 95.12 354 ALA A CA 1
ATOM 2787 C C . ALA A 1 354 ? 12.045 1.115 3.862 1.00 95.12 354 ALA A C 1
ATOM 2789 O O . ALA A 1 354 ? 11.922 1.872 4.823 1.00 95.12 354 ALA A O 1
ATOM 2790 N N . LEU A 1 355 ? 11.193 1.119 2.830 1.00 92.69 355 LEU A N 1
ATOM 2791 C CA . LEU A 1 355 ? 10.003 1.979 2.741 1.00 92.69 355 LEU A CA 1
ATOM 2792 C C . LEU A 1 355 ? 8.989 1.688 3.857 1.00 92.69 355 LEU A C 1
ATOM 2794 O O . LEU A 1 355 ? 8.525 2.608 4.525 1.00 92.69 355 LEU A O 1
ATOM 2798 N N . GLY A 1 356 ? 8.718 0.411 4.138 1.00 89.06 356 GLY A N 1
ATOM 2799 C CA . GLY A 1 356 ? 7.859 0.005 5.251 1.00 89.06 356 GLY A CA 1
ATOM 2800 C C . GLY A 1 356 ? 8.377 0.480 6.609 1.00 89.06 356 GLY A C 1
ATOM 2801 O O . GLY A 1 356 ? 7.588 0.885 7.458 1.00 89.06 356 GLY A O 1
ATOM 2802 N N . SER A 1 357 ? 9.701 0.540 6.793 1.00 87.25 357 SER A N 1
ATOM 2803 C CA . SER A 1 357 ? 10.318 1.105 8.002 1.00 87.25 357 SER A CA 1
ATOM 2804 C C . SER A 1 357 ? 10.187 2.629 8.143 1.00 87.25 357 SER A C 1
ATOM 2806 O O . SER A 1 357 ? 10.508 3.161 9.203 1.00 87.25 357 SER A O 1
ATOM 2808 N N . CYS A 1 358 ? 9.729 3.325 7.098 1.00 84.19 358 CYS A N 1
ATOM 2809 C CA . CYS A 1 358 ? 9.354 4.741 7.136 1.00 84.19 358 CYS A CA 1
ATOM 2810 C C . CYS A 1 358 ? 7.866 4.953 7.472 1.00 84.19 358 CYS A C 1
ATOM 2812 O O . CYS A 1 358 ? 7.444 6.099 7.600 1.00 84.19 358 CYS A O 1
ATOM 2814 N N . GLY A 1 359 ? 7.061 3.886 7.555 1.00 79.88 359 GLY A N 1
ATOM 2815 C CA . GLY A 1 359 ? 5.610 3.975 7.760 1.00 79.88 359 GLY A CA 1
ATOM 2816 C C . GLY A 1 359 ? 4.820 4.504 6.555 1.00 79.88 359 GLY A C 1
ATOM 2817 O O . GLY A 1 359 ? 3.630 4.752 6.692 1.00 79.88 359 GLY A O 1
ATOM 2818 N N . ALA A 1 360 ? 5.452 4.679 5.390 1.00 81.50 360 ALA A N 1
ATOM 2819 C CA . ALA A 1 360 ? 4.806 5.206 4.188 1.00 81.50 360 ALA A CA 1
ATOM 2820 C C . ALA A 1 360 ? 4.175 4.086 3.347 1.00 81.50 360 ALA A C 1
ATOM 2822 O O . ALA A 1 360 ? 4.843 3.097 3.038 1.00 81.50 360 ALA A O 1
ATOM 2823 N N . GLY A 1 361 ? 2.914 4.261 2.957 1.00 87.75 361 GLY A N 1
ATOM 2824 C CA . GLY A 1 361 ? 2.212 3.412 1.997 1.00 87.75 361 GLY A CA 1
ATOM 2825 C C . GLY A 1 361 ? 2.755 3.623 0.587 1.00 87.75 361 GLY A C 1
ATOM 2826 O O . GLY A 1 361 ? 3.075 4.752 0.197 1.00 87.75 361 GLY A O 1
ATOM 2827 N N . PHE A 1 362 ? 2.898 2.533 -0.165 1.00 94.62 362 PHE A N 1
ATOM 2828 C CA . PHE A 1 362 ? 3.478 2.565 -1.499 1.00 94.62 362 PHE A CA 1
ATOM 2829 C C . PHE A 1 362 ? 2.864 1.539 -2.452 1.00 94.62 362 PHE A C 1
ATOM 2831 O O . PHE A 1 362 ? 2.706 0.360 -2.120 1.00 94.62 362 PHE A O 1
ATOM 2838 N N . ASP A 1 363 ? 2.595 2.014 -3.665 1.00 97.44 363 ASP A N 1
ATOM 2839 C CA . ASP A 1 363 ? 2.267 1.189 -4.823 1.00 97.44 363 ASP A CA 1
ATOM 2840 C C . ASP A 1 363 ? 3.536 0.752 -5.564 1.00 97.44 363 ASP A C 1
ATOM 2842 O O . ASP A 1 363 ? 4.630 1.274 -5.331 1.00 97.44 363 ASP A O 1
ATOM 2846 N N . TYR A 1 364 ? 3.383 -0.188 -6.496 1.00 97.94 364 TYR A N 1
ATOM 2847 C CA . TYR A 1 364 ? 4.458 -0.675 -7.355 1.00 97.94 364 TYR A CA 1
ATOM 2848 C C . TYR A 1 364 ? 4.062 -0.669 -8.832 1.00 97.94 364 TYR A C 1
ATOM 2850 O O . TYR A 1 364 ? 2.945 -1.060 -9.188 1.00 97.94 364 TYR A O 1
ATOM 2858 N N . CYS A 1 365 ? 5.011 -0.341 -9.708 1.00 93.50 365 CYS A N 1
ATOM 2859 C CA . CYS A 1 365 ? 4.939 -0.711 -11.119 1.00 93.50 365 CYS A CA 1
ATOM 2860 C C . CYS A 1 365 ? 6.320 -0.963 -11.738 1.00 93.50 365 CYS A C 1
ATOM 2862 O O . CYS A 1 365 ? 7.331 -0.444 -11.269 1.00 93.50 365 CYS A O 1
ATOM 2864 N N . ALA A 1 366 ? 6.348 -1.710 -12.839 1.00 87.12 366 ALA A N 1
ATOM 2865 C CA . ALA A 1 366 ? 7.486 -1.711 -13.751 1.00 87.12 366 ALA A CA 1
ATOM 2866 C C . ALA A 1 366 ? 7.564 -0.375 -14.521 1.00 87.12 366 ALA A C 1
ATOM 2868 O O . ALA A 1 366 ? 6.558 0.335 -14.675 1.00 87.12 366 ALA A O 1
ATOM 2869 N N . ASN A 1 367 ? 8.743 -0.020 -15.027 1.00 79.06 367 ASN A N 1
ATOM 2870 C CA . ASN A 1 367 ? 8.977 1.190 -15.817 1.00 79.06 367 ASN A CA 1
ATOM 2871 C C . ASN A 1 367 ? 8.088 1.266 -17.069 1.00 79.06 367 ASN A C 1
ATOM 2873 O O . ASN A 1 367 ? 7.606 2.355 -17.401 1.00 79.06 367 ASN A O 1
ATOM 2877 N N . GLU A 1 368 ? 7.757 0.149 -17.730 1.00 76.62 368 GLU A N 1
ATOM 2878 C CA . GLU A 1 368 ? 6.898 0.203 -18.919 1.00 76.62 368 GLU A CA 1
ATOM 2879 C C . GLU A 1 368 ? 5.464 0.651 -18.605 1.00 76.62 368 GLU A C 1
ATOM 2881 O O . GLU A 1 368 ? 4.776 1.169 -19.486 1.00 76.62 368 GLU A O 1
ATOM 2886 N N . PHE A 1 369 ? 4.995 0.511 -17.362 1.00 75.19 369 PHE A N 1
ATOM 2887 C CA . PHE A 1 369 ? 3.674 1.000 -16.953 1.00 75.19 369 PHE A CA 1
ATOM 2888 C C . PHE A 1 369 ? 3.629 2.522 -16.785 1.00 75.19 369 PHE A C 1
ATOM 2890 O O . PHE A 1 369 ? 2.598 3.129 -17.095 1.00 75.19 369 PHE A O 1
ATOM 2897 N N . VAL A 1 370 ? 4.757 3.139 -16.419 1.00 72.94 370 VAL A N 1
ATOM 2898 C CA . VAL A 1 370 ? 4.945 4.596 -16.485 1.00 72.94 370 VAL A CA 1
ATOM 2899 C C . VAL A 1 370 ? 4.921 5.054 -17.944 1.00 72.94 370 VAL A C 1
ATOM 2901 O O . VAL A 1 370 ? 4.144 5.929 -18.316 1.00 72.94 370 VAL A O 1
ATOM 2904 N N . VAL A 1 371 ? 5.725 4.408 -18.791 1.00 66.31 371 VAL A N 1
ATOM 2905 C CA . VAL A 1 371 ? 5.883 4.748 -20.216 1.00 66.31 371 VAL A CA 1
ATOM 2906 C C . VAL A 1 371 ? 4.595 4.594 -21.027 1.00 66.31 371 VAL A C 1
ATOM 2908 O O . VAL A 1 371 ? 4.340 5.358 -21.958 1.00 66.31 371 VAL A O 1
ATOM 2911 N N . ASN A 1 372 ? 3.790 3.583 -20.707 1.00 55.56 372 ASN A N 1
ATOM 2912 C CA . ASN A 1 372 ? 2.514 3.327 -21.369 1.00 55.56 372 ASN A CA 1
ATOM 2913 C C . ASN A 1 372 ? 1.355 4.140 -20.753 1.00 55.56 372 ASN A C 1
ATOM 2915 O O . ASN A 1 372 ? 0.204 3.914 -21.131 1.00 55.56 372 ASN A O 1
ATOM 2919 N N . GLU A 1 373 ? 1.640 5.049 -19.810 1.00 58.53 373 GLU A N 1
ATOM 2920 C CA . GLU A 1 373 ? 0.666 5.871 -19.071 1.00 58.53 373 GLU A CA 1
ATOM 2921 C C . GLU A 1 373 ? -0.442 5.040 -18.388 1.00 58.53 373 GLU A C 1
ATOM 2923 O O . GLU A 1 373 ? -1.577 5.489 -18.224 1.00 58.53 373 GLU A O 1
ATOM 2928 N N . GLN A 1 374 ? -0.113 3.810 -17.973 1.00 63.34 374 GLN A N 1
ATOM 2929 C CA . GLN A 1 374 ? -0.981 2.985 -17.124 1.00 63.34 374 GLN A CA 1
ATOM 2930 C C . GLN A 1 374 ? -0.839 3.332 -15.636 1.00 63.34 374 GLN A C 1
ATOM 2932 O O . GLN A 1 374 ? -1.768 3.070 -14.872 1.00 63.34 374 GLN A O 1
ATOM 2937 N N . THR A 1 375 ? 0.288 3.941 -15.261 1.00 78.94 375 THR A N 1
ATOM 2938 C CA . THR A 1 375 ? 0.562 4.525 -13.945 1.00 78.94 375 THR A CA 1
ATOM 2939 C C . THR A 1 375 ? 1.172 5.910 -14.166 1.00 78.94 375 THR A C 1
ATOM 2941 O O . THR A 1 375 ? 2.262 6.020 -14.726 1.00 78.94 375 THR A O 1
ATOM 2944 N N . ALA A 1 376 ? 0.486 6.986 -13.771 1.00 84.88 376 ALA A N 1
ATOM 2945 C CA . ALA A 1 376 ? 1.001 8.342 -13.951 1.00 84.88 376 ALA A CA 1
ATOM 2946 C C . ALA A 1 376 ? 1.817 8.778 -12.725 1.00 84.88 376 ALA A C 1
ATOM 2948 O O . ALA A 1 376 ? 1.315 8.783 -11.607 1.00 84.88 376 ALA A O 1
ATOM 2949 N N . LEU A 1 377 ? 3.067 9.217 -12.927 1.00 91.31 377 LEU A N 1
ATOM 2950 C CA . LEU A 1 377 ? 3.925 9.676 -11.818 1.00 91.31 377 LEU A CA 1
ATOM 2951 C C . LEU A 1 377 ? 3.298 10.834 -11.020 1.00 91.31 377 LEU A C 1
ATOM 2953 O O . LEU A 1 377 ? 3.536 10.958 -9.826 1.00 91.31 377 LEU A O 1
ATOM 2957 N N . GLY A 1 378 ? 2.499 11.677 -11.683 1.00 90.50 378 GLY A N 1
ATOM 2958 C CA . GLY A 1 378 ? 1.825 12.827 -11.074 1.00 90.50 378 GLY A CA 1
ATOM 2959 C C . GLY A 1 378 ? 0.706 12.483 -10.087 1.00 90.50 378 GLY A C 1
ATOM 2960 O O . GLY A 1 378 ? 0.272 13.383 -9.373 1.00 90.50 378 GLY A O 1
ATOM 2961 N N . ASP A 1 379 ? 0.272 11.220 -10.021 1.00 92.06 379 ASP A N 1
ATOM 2962 C CA . ASP A 1 379 ? -0.694 10.751 -9.020 1.00 92.06 379 ASP A CA 1
ATOM 2963 C C . ASP A 1 379 ? -0.021 10.493 -7.652 1.00 92.06 379 ASP A C 1
ATOM 2965 O O . ASP A 1 379 ? -0.706 10.375 -6.640 1.00 92.06 379 ASP A O 1
ATOM 2969 N N . TYR A 1 380 ? 1.321 10.472 -7.603 1.00 95.00 380 TYR A N 1
ATOM 2970 C CA . TYR A 1 380 ? 2.116 10.157 -6.415 1.00 95.00 380 TYR A CA 1
ATOM 2971 C C . TYR A 1 380 ? 2.941 11.353 -5.922 1.00 95.00 380 TYR A C 1
ATOM 2973 O O . TYR A 1 380 ? 3.599 12.071 -6.681 1.00 95.00 380 TYR A O 1
ATOM 2981 N N . GLU A 1 381 ? 2.990 11.543 -4.604 1.00 93.06 381 GLU A N 1
ATOM 2982 C CA . GLU A 1 381 ? 3.764 12.621 -3.979 1.00 93.06 381 GLU A CA 1
ATOM 2983 C C . GLU A 1 381 ? 5.279 12.413 -4.063 1.00 93.06 381 GLU A C 1
ATOM 2985 O O . GLU A 1 381 ? 6.041 13.387 -4.008 1.00 93.06 381 GLU A O 1
ATOM 2990 N N . SER A 1 382 ? 5.705 11.154 -4.173 1.00 95.94 382 SER A N 1
ATOM 2991 C CA . SER A 1 382 ? 7.094 10.752 -4.375 1.00 95.94 382 SER A CA 1
ATOM 2992 C C . SER A 1 382 ? 7.214 9.485 -5.223 1.00 95.94 382 SER A C 1
ATOM 2994 O O . SER A 1 382 ? 6.315 8.649 -5.260 1.00 95.94 382 SER A O 1
ATOM 2996 N N . VAL A 1 383 ? 8.351 9.342 -5.899 1.00 98.56 383 VAL A N 1
ATOM 2997 C CA . VAL A 1 383 ? 8.698 8.200 -6.747 1.00 98.56 383 VAL A CA 1
ATOM 2998 C C . VAL A 1 383 ? 10.069 7.685 -6.316 1.00 98.56 383 VAL A C 1
ATOM 3000 O O . VAL A 1 383 ? 11.026 8.457 -6.225 1.00 98.56 383 VAL A O 1
ATOM 3003 N N . VAL A 1 384 ? 10.171 6.383 -6.062 1.00 98.62 384 VAL A N 1
ATOM 3004 C CA . VAL A 1 384 ? 11.425 5.661 -5.813 1.00 98.62 384 VAL A CA 1
ATOM 3005 C C . VAL A 1 384 ? 11.694 4.778 -7.021 1.00 98.62 384 VAL A C 1
ATOM 3007 O O . VAL A 1 384 ? 10.964 3.823 -7.247 1.00 98.62 384 VAL A O 1
ATOM 3010 N N . TRP A 1 385 ? 12.725 5.101 -7.796 1.00 98.50 385 TRP A N 1
ATOM 3011 C CA . TRP A 1 385 ? 13.073 4.423 -9.041 1.00 98.50 385 TRP A CA 1
ATOM 3012 C C . TRP A 1 385 ? 14.363 3.619 -8.868 1.00 98.50 385 TRP A C 1
ATOM 3014 O O . TRP A 1 385 ? 15.439 4.183 -8.640 1.00 98.50 385 TRP A O 1
ATOM 3024 N N . ILE A 1 386 ? 14.256 2.296 -8.970 1.00 97.75 386 ILE A N 1
ATOM 3025 C CA . ILE A 1 386 ? 15.373 1.365 -8.790 1.00 97.75 386 ILE A CA 1
ATOM 3026 C C . ILE A 1 386 ? 15.852 0.893 -10.163 1.00 97.75 386 ILE A C 1
ATOM 3028 O O . ILE A 1 386 ? 15.074 0.331 -10.928 1.00 97.75 386 ILE A O 1
ATOM 3032 N N . LEU A 1 387 ? 17.127 1.143 -10.472 1.00 94.62 387 LEU A N 1
ATOM 3033 C CA . LEU A 1 387 ? 17.749 0.811 -11.761 1.00 94.62 387 LEU A CA 1
ATOM 3034 C C . LEU A 1 387 ? 18.764 -0.337 -11.674 1.00 94.62 387 LEU A C 1
ATOM 3036 O O . LEU A 1 387 ? 19.328 -0.715 -12.692 1.00 94.62 387 LEU A O 1
ATOM 3040 N N . ALA A 1 388 ? 19.045 -0.880 -10.487 1.00 93.38 388 ALA A N 1
ATOM 3041 C CA . ALA A 1 388 ? 20.077 -1.898 -10.295 1.00 93.38 388 ALA A CA 1
ATOM 3042 C C . ALA A 1 388 ? 21.403 -1.539 -11.003 1.00 93.38 388 ALA A C 1
ATOM 3044 O O . ALA A 1 388 ? 22.058 -0.572 -10.618 1.00 93.38 388 ALA A O 1
ATOM 3045 N N . GLU A 1 389 ? 21.792 -2.297 -12.031 1.00 89.06 389 GLU A N 1
ATOM 3046 C CA . GLU A 1 389 ? 22.969 -2.034 -12.869 1.00 89.06 389 GLU A CA 1
ATOM 3047 C C . GLU A 1 389 ? 22.580 -1.664 -14.315 1.00 89.06 389 GLU A C 1
ATOM 3049 O O . GLU A 1 389 ? 23.220 -2.140 -15.248 1.00 89.06 389 GLU A O 1
ATOM 3054 N N . GLU A 1 390 ? 21.522 -0.884 -14.565 1.00 87.00 390 GLU A N 1
ATOM 3055 C CA . GLU A 1 390 ? 21.201 -0.436 -15.933 1.00 87.00 390 GLU A CA 1
ATOM 3056 C C . GLU A 1 390 ? 22.356 0.323 -16.606 1.00 87.00 390 GLU A C 1
ATOM 3058 O O . GLU A 1 390 ? 23.043 1.140 -15.996 1.00 87.00 390 GLU A O 1
ATOM 3063 N N . SER A 1 391 ? 22.562 0.055 -17.900 1.00 87.06 391 SER A N 1
ATOM 3064 C CA . SER A 1 391 ? 23.608 0.686 -18.718 1.00 87.06 391 SER A CA 1
ATOM 3065 C C . SER A 1 391 ? 23.288 0.580 -20.215 1.00 87.06 391 SER A C 1
ATOM 3067 O O . SER A 1 391 ? 22.356 -0.109 -20.639 1.00 87.06 391 SER A O 1
ATOM 3069 N N . THR A 1 392 ? 24.183 1.160 -21.017 1.00 76.62 392 THR A N 1
ATOM 3070 C CA . THR A 1 392 ? 24.312 1.253 -22.488 1.00 76.62 392 THR A CA 1
ATOM 3071 C C . THR A 1 392 ? 23.840 0.077 -23.364 1.00 76.62 392 THR A C 1
ATOM 3073 O O . THR A 1 392 ? 23.738 0.227 -24.588 1.00 76.62 392 THR A O 1
ATOM 3076 N N . PHE A 1 393 ? 23.622 -1.117 -22.805 1.00 66.06 393 PHE A N 1
ATOM 3077 C CA . PHE A 1 393 ? 23.104 -2.273 -23.539 1.00 66.06 393 PHE A CA 1
ATOM 3078 C C . PHE A 1 393 ? 21.571 -2.294 -23.599 1.00 66.06 393 PHE A C 1
ATOM 3080 O O . PHE A 1 393 ? 21.028 -2.517 -24.687 1.00 66.06 393 PHE A O 1
ATOM 3087 N N . ASP A 1 394 ? 20.908 -2.038 -22.469 1.00 60.56 394 ASP A N 1
ATOM 3088 C CA . ASP A 1 394 ? 19.447 -2.026 -22.337 1.00 60.56 394 ASP A CA 1
ATOM 3089 C C . ASP A 1 394 ? 18.848 -0.615 -22.270 1.00 60.56 394 ASP A C 1
ATOM 3091 O O . ASP A 1 394 ? 17.680 -0.489 -22.618 1.00 60.56 394 ASP A O 1
ATOM 3095 N N . GLU A 1 395 ? 19.689 0.413 -22.052 1.00 74.25 395 GLU A N 1
ATOM 3096 C CA . GLU A 1 395 ? 19.378 1.857 -22.069 1.00 74.25 395 GLU A CA 1
ATOM 3097 C C . GLU A 1 395 ? 18.801 2.395 -20.752 1.00 74.25 395 GLU A C 1
ATOM 3099 O O . GLU A 1 395 ? 17.603 2.318 -20.488 1.00 74.25 395 GLU A O 1
ATOM 3104 N N . THR A 1 396 ? 19.663 3.006 -19.935 1.00 86.12 396 THR A N 1
ATOM 3105 C CA . THR A 1 396 ? 19.263 3.585 -18.649 1.00 86.12 396 THR A CA 1
ATOM 3106 C C . THR A 1 396 ? 18.336 4.781 -18.861 1.00 86.12 396 THR A C 1
ATOM 3108 O O . THR A 1 396 ? 18.706 5.734 -19.541 1.00 86.12 396 THR A O 1
ATOM 3111 N N . PHE A 1 397 ? 17.168 4.777 -18.210 1.00 83.50 397 PHE A N 1
ATOM 3112 C CA . PHE A 1 397 ? 16.131 5.813 -18.310 1.00 83.50 397 PHE A CA 1
ATOM 3113 C C . PHE A 1 397 ? 15.670 6.108 -19.738 1.00 83.50 397 PHE A C 1
ATOM 3115 O O . PHE A 1 397 ? 16.227 6.969 -20.430 1.00 83.50 397 PHE A O 1
ATOM 3122 N N . SER A 1 398 ? 14.578 5.468 -20.157 1.00 76.44 398 SER A N 1
ATOM 3123 C CA . SER A 1 398 ? 14.110 5.606 -21.528 1.00 76.44 398 SER A CA 1
ATOM 3124 C C . SER A 1 398 ? 13.646 7.030 -21.883 1.00 76.44 398 SER A C 1
ATOM 3126 O O . SER A 1 398 ? 13.201 7.739 -20.997 1.00 76.44 398 SER A O 1
ATOM 3128 N N . TRP A 1 399 ? 13.682 7.529 -23.132 1.00 72.62 399 TRP A N 1
ATOM 3129 C CA . TRP A 1 399 ? 13.287 8.938 -23.394 1.00 72.62 399 TRP A CA 1
ATOM 3130 C C . TRP A 1 399 ? 11.821 9.223 -23.056 1.00 72.62 399 TRP A C 1
ATOM 3132 O O . TRP A 1 399 ? 11.476 10.359 -22.732 1.00 72.62 399 TRP A O 1
ATOM 3142 N N . ALA A 1 400 ? 10.976 8.191 -23.037 1.00 70.12 400 ALA A N 1
ATOM 3143 C CA . ALA A 1 400 ? 9.658 8.282 -22.428 1.00 70.12 400 ALA A CA 1
ATOM 3144 C C . ALA A 1 400 ? 9.757 8.478 -20.913 1.00 70.12 400 ALA A C 1
ATOM 3146 O O . ALA A 1 400 ? 9.186 9.430 -20.395 1.00 70.12 400 ALA A O 1
ATOM 3147 N N . GLU A 1 401 ? 10.507 7.632 -20.208 1.00 80.31 401 GLU A N 1
ATOM 3148 C CA . GLU A 1 401 ? 10.732 7.754 -18.761 1.00 80.31 401 GLU A CA 1
ATOM 3149 C C . GLU A 1 401 ? 11.368 9.102 -18.409 1.00 80.31 401 GLU A C 1
ATOM 3151 O O . GLU A 1 401 ? 10.872 9.786 -17.520 1.00 80.31 401 GLU A O 1
ATOM 3156 N N . GLN A 1 402 ? 12.377 9.555 -19.160 1.00 85.56 402 GLN A N 1
ATOM 3157 C CA . GLN A 1 402 ? 12.953 10.891 -19.051 1.00 85.56 402 GLN A CA 1
ATOM 3158 C C . GLN A 1 402 ? 11.872 11.956 -19.240 1.00 85.56 402 GLN A C 1
ATOM 3160 O O . GLN A 1 402 ? 11.791 12.865 -18.426 1.00 85.56 402 GLN A O 1
ATOM 3165 N N . LEU A 1 403 ? 11.005 11.864 -20.256 1.00 80.69 403 LEU A N 1
ATOM 3166 C CA . LEU A 1 403 ? 9.895 12.809 -20.440 1.00 80.69 403 LEU A CA 1
ATOM 3167 C C . LEU A 1 403 ? 8.928 12.824 -19.246 1.00 80.69 403 LEU A C 1
ATOM 3169 O O . LEU A 1 403 ? 8.612 13.913 -18.762 1.00 80.69 403 LEU A O 1
ATOM 3173 N N . HIS A 1 404 ? 8.516 11.661 -18.737 1.00 82.31 404 HIS A N 1
ATOM 3174 C CA . HIS A 1 404 ? 7.632 11.560 -17.572 1.00 82.31 404 HIS A CA 1
ATOM 3175 C C . HIS A 1 404 ? 8.301 12.095 -16.298 1.00 82.31 404 HIS A C 1
ATOM 3177 O O . HIS A 1 404 ? 7.711 12.915 -15.600 1.00 82.31 404 HIS A O 1
ATOM 3183 N N . VAL A 1 405 ? 9.555 11.723 -16.024 1.00 94.75 405 VAL A N 1
ATOM 3184 C CA . VAL A 1 405 ? 10.342 12.217 -14.882 1.00 94.75 405 VAL A CA 1
ATOM 3185 C C . VAL A 1 405 ? 10.599 13.723 -14.986 1.00 94.75 405 VAL A C 1
ATOM 3187 O O . VAL A 1 405 ? 10.490 14.451 -13.998 1.00 94.75 405 VAL A O 1
ATOM 3190 N N . MET A 1 406 ? 10.908 14.226 -16.183 1.00 93.44 406 MET A N 1
ATOM 3191 C CA . MET A 1 406 ? 11.120 15.650 -16.429 1.00 93.44 406 MET A CA 1
ATOM 3192 C C . MET A 1 406 ? 9.855 16.482 -16.217 1.00 93.44 406 MET A C 1
ATOM 3194 O O . MET A 1 406 ? 9.980 17.646 -15.834 1.00 93.44 406 MET A O 1
ATOM 3198 N N . ASP A 1 407 ? 8.674 15.960 -16.547 1.00 88.88 407 ASP A N 1
ATOM 3199 C CA . ASP A 1 407 ? 7.397 16.632 -16.292 1.00 88.88 407 ASP A CA 1
ATOM 3200 C C . ASP A 1 407 ? 7.020 16.551 -14.807 1.00 88.88 407 ASP A C 1
ATOM 3202 O O . ASP A 1 407 ? 6.758 17.575 -14.177 1.00 88.88 407 ASP A O 1
ATOM 3206 N N . TYR A 1 408 ? 7.132 15.358 -14.219 1.00 94.94 408 TYR A N 1
ATOM 3207 C CA . TYR A 1 408 ? 6.913 15.099 -12.800 1.00 94.94 408 TYR A CA 1
ATOM 3208 C C . TYR A 1 408 ? 7.705 16.059 -11.899 1.00 94.94 408 TYR A C 1
ATOM 3210 O O . TYR A 1 408 ? 7.121 16.762 -11.073 1.00 94.94 408 TYR A O 1
ATOM 3218 N N . LEU A 1 409 ? 9.020 16.178 -12.117 1.00 95.88 409 LEU A N 1
ATOM 3219 C CA . LEU A 1 409 ? 9.872 17.119 -11.383 1.00 95.88 409 LEU A CA 1
ATOM 3220 C C . LEU A 1 409 ? 9.436 18.578 -11.616 1.00 95.88 409 LEU A C 1
ATOM 3222 O O . LEU A 1 409 ? 9.209 19.315 -10.658 1.00 95.88 409 LEU A O 1
ATOM 3226 N N . LYS A 1 410 ? 9.210 19.006 -12.870 1.00 91.31 410 LYS A N 1
ATOM 3227 C CA . LYS A 1 410 ? 8.733 20.377 -13.176 1.00 91.31 410 LYS A CA 1
ATOM 3228 C C . LYS A 1 410 ? 7.441 20.750 -12.443 1.00 91.31 410 LYS A C 1
ATOM 3230 O O . LYS A 1 410 ? 7.280 21.918 -12.090 1.00 91.31 410 LYS A O 1
ATOM 3235 N N . ASN A 1 411 ? 6.560 19.781 -12.209 1.00 90.88 411 ASN A N 1
ATOM 3236 C CA . ASN A 1 411 ? 5.295 19.960 -11.498 1.00 90.88 411 ASN A CA 1
ATOM 3237 C C . ASN A 1 411 ? 5.422 19.859 -9.962 1.00 90.88 411 ASN A C 1
ATOM 3239 O O . ASN A 1 411 ? 4.417 19.935 -9.261 1.00 90.88 411 ASN A O 1
ATOM 3243 N N . GLY A 1 412 ? 6.645 19.763 -9.425 1.00 92.38 412 GLY A N 1
ATOM 3244 C CA . GLY A 1 412 ? 6.929 19.744 -7.986 1.00 92.38 412 GLY A CA 1
ATOM 3245 C C . GLY A 1 412 ? 7.166 18.352 -7.396 1.00 92.38 412 GLY A C 1
ATOM 3246 O O . GLY A 1 412 ? 7.337 18.244 -6.183 1.00 92.38 412 GLY A O 1
ATOM 3247 N N . GLY A 1 413 ? 7.197 17.311 -8.233 1.00 95.50 413 GLY A N 1
ATOM 3248 C CA . GLY A 1 413 ? 7.403 15.920 -7.835 1.00 95.50 413 GLY A CA 1
ATOM 3249 C C . GLY A 1 413 ? 8.726 15.660 -7.108 1.00 95.50 413 GLY A C 1
ATOM 3250 O O . GLY A 1 413 ? 9.661 16.468 -7.142 1.00 95.50 413 GLY A O 1
ATOM 3251 N N . ARG A 1 414 ? 8.800 14.513 -6.428 1.00 97.38 414 ARG A N 1
ATOM 3252 C CA . ARG A 1 414 ? 9.920 14.127 -5.566 1.00 97.38 414 ARG A CA 1
ATOM 3253 C C . ARG A 1 414 ? 10.477 12.777 -6.015 1.00 97.38 414 ARG A C 1
ATOM 3255 O O . ARG A 1 414 ? 9.794 11.769 -5.897 1.00 97.38 414 ARG A O 1
ATOM 3262 N N . LEU A 1 415 ? 11.695 12.748 -6.550 1.00 98.62 415 LEU A N 1
ATOM 3263 C CA . LEU A 1 415 ? 12.308 11.542 -7.118 1.00 98.62 415 LEU A CA 1
ATOM 3264 C C . LEU A 1 415 ? 13.501 11.064 -6.289 1.00 98.62 415 LEU A C 1
ATOM 3266 O O . LEU A 1 415 ? 14.427 11.833 -6.026 1.00 98.62 415 LEU A O 1
ATOM 3270 N N . PHE A 1 416 ? 13.530 9.778 -5.955 1.00 98.81 416 PHE A N 1
ATOM 3271 C CA . PHE A 1 416 ? 14.744 9.072 -5.559 1.00 98.81 416 PHE A CA 1
ATOM 3272 C C . PHE A 1 416 ? 15.120 8.109 -6.679 1.00 98.81 416 PHE A C 1
ATOM 3274 O O . PHE A 1 416 ? 14.286 7.316 -7.100 1.00 98.81 416 PHE A O 1
ATOM 3281 N N . VAL A 1 417 ? 16.361 8.182 -7.156 1.00 98.62 417 VAL A N 1
ATOM 3282 C CA . VAL A 1 417 ? 16.940 7.219 -8.096 1.00 98.62 417 VAL A CA 1
ATOM 3283 C C . VAL A 1 417 ? 18.212 6.611 -7.508 1.00 98.62 417 VAL A C 1
ATOM 3285 O O . VAL A 1 417 ? 19.039 7.325 -6.929 1.00 98.62 417 VAL A O 1
ATOM 3288 N N . SER A 1 418 ? 18.381 5.300 -7.691 1.00 98.19 418 SER A N 1
ATOM 3289 C CA . SER A 1 418 ? 19.610 4.579 -7.348 1.00 98.19 418 SER A CA 1
ATOM 3290 C C . SER A 1 418 ? 19.969 3.496 -8.364 1.00 98.19 418 SER A C 1
ATOM 3292 O O . SER A 1 418 ? 19.091 2.742 -8.790 1.00 98.19 418 SER A O 1
ATOM 3294 N N . GLY A 1 419 ? 21.260 3.379 -8.670 1.00 96.56 419 GLY A N 1
ATOM 3295 C CA . GLY A 1 419 ? 21.839 2.347 -9.536 1.00 96.56 419 GLY A CA 1
ATOM 3296 C C . GLY A 1 419 ? 23.312 2.631 -9.850 1.00 96.56 419 GLY A C 1
ATOM 3297 O O . GLY A 1 419 ? 23.783 3.748 -9.638 1.00 96.56 419 GLY A O 1
ATOM 3298 N N . SER A 1 420 ? 24.044 1.625 -10.325 1.00 93.88 420 SER A N 1
ATOM 3299 C CA . SER A 1 420 ? 25.366 1.786 -10.959 1.00 93.88 420 SER A CA 1
ATOM 3300 C C . SER A 1 420 ? 25.223 2.149 -12.448 1.00 93.88 420 SER A C 1
ATOM 3302 O O . SER A 1 420 ? 24.131 2.059 -12.998 1.00 93.88 420 SER A O 1
ATOM 3304 N N . GLU A 1 421 ? 26.309 2.594 -13.093 1.00 93.38 421 GLU A N 1
ATOM 3305 C CA . GLU A 1 421 ? 26.391 2.964 -14.527 1.00 93.38 421 GLU A CA 1
ATOM 3306 C C . GLU A 1 421 ? 25.379 4.027 -15.061 1.00 93.38 421 GLU A C 1
ATOM 3308 O O . GLU A 1 421 ? 25.374 4.329 -16.260 1.00 93.38 421 GLU A O 1
ATOM 3313 N N . ILE A 1 422 ? 24.563 4.671 -14.214 1.00 95.38 422 ILE A N 1
ATOM 3314 C CA . ILE A 1 422 ? 23.579 5.693 -14.627 1.00 95.38 422 ILE A CA 1
ATOM 3315 C C . ILE A 1 422 ? 24.254 6.886 -15.325 1.00 95.38 422 ILE A C 1
ATOM 3317 O O . ILE A 1 422 ? 23.805 7.336 -16.379 1.00 95.38 422 ILE A O 1
ATOM 3321 N N . GLY A 1 423 ? 25.316 7.432 -14.731 1.00 94.94 423 GLY A N 1
ATOM 3322 C CA . GLY A 1 423 ? 26.090 8.540 -15.293 1.00 94.94 423 GLY A CA 1
ATOM 3323 C C . GLY A 1 423 ? 27.007 8.098 -16.429 1.00 94.94 423 GLY A C 1
ATOM 3324 O O . GLY A 1 423 ? 27.246 8.871 -17.365 1.00 94.94 423 GLY A O 1
ATOM 3325 N N . TRP A 1 424 ? 27.482 6.852 -16.385 1.00 92.94 424 TRP A N 1
ATOM 3326 C CA . TRP A 1 424 ? 28.203 6.250 -17.499 1.00 92.94 424 TRP A CA 1
ATOM 3327 C C . TRP A 1 424 ? 27.357 6.259 -18.776 1.00 92.94 424 TRP A C 1
ATOM 3329 O O . TRP A 1 424 ? 27.816 6.800 -19.785 1.00 92.94 424 TRP A O 1
ATOM 3339 N N . ASP A 1 425 ? 26.124 5.745 -18.738 1.00 91.00 425 ASP A N 1
ATOM 3340 C CA . ASP A 1 425 ? 25.235 5.759 -19.905 1.00 91.00 425 ASP A CA 1
ATOM 3341 C C . ASP A 1 425 ? 24.805 7.198 -20.250 1.00 91.00 425 ASP A C 1
ATOM 3343 O O . ASP A 1 425 ? 25.141 7.726 -21.318 1.00 91.00 425 ASP A O 1
ATOM 3347 N N . LEU A 1 426 ? 24.164 7.891 -19.299 1.00 92.81 426 LEU A N 1
ATOM 3348 C CA . LEU A 1 426 ? 23.450 9.140 -19.577 1.00 92.81 426 LEU A CA 1
ATOM 3349 C C . LEU A 1 426 ? 24.330 10.386 -19.770 1.00 92.81 426 LEU A C 1
ATOM 3351 O O . LEU A 1 426 ? 23.868 11.355 -20.364 1.00 92.81 426 LEU A O 1
ATOM 3355 N N . ASP A 1 427 ? 25.577 10.421 -19.297 1.00 94.06 427 ASP A N 1
ATOM 3356 C CA . ASP A 1 427 ? 26.466 11.583 -19.482 1.00 94.06 427 ASP A CA 1
ATOM 3357 C C . ASP A 1 427 ? 27.719 11.211 -20.283 1.00 94.06 427 ASP A C 1
ATOM 3359 O O . ASP A 1 427 ? 28.012 11.825 -21.318 1.00 94.06 427 ASP A O 1
ATOM 3363 N N . TYR A 1 428 ? 28.442 10.165 -19.875 1.00 91.75 428 TYR A N 1
ATOM 3364 C CA . TYR A 1 428 ? 29.686 9.792 -20.551 1.00 91.75 428 TYR A CA 1
ATOM 3365 C C . TYR A 1 428 ? 29.458 9.141 -21.925 1.00 91.75 428 TYR A C 1
ATOM 3367 O O . TYR A 1 428 ? 30.252 9.372 -22.848 1.00 91.75 428 TYR A O 1
ATOM 3375 N N . ARG A 1 429 ? 28.386 8.352 -22.103 1.00 88.31 429 ARG A N 1
ATOM 3376 C CA . ARG A 1 429 ? 28.071 7.668 -23.372 1.00 88.31 429 ARG A CA 1
ATOM 3377 C C . ARG A 1 429 ? 27.010 8.343 -24.239 1.00 88.31 429 ARG A C 1
ATOM 3379 O O . ARG A 1 429 ? 26.944 7.982 -25.413 1.00 88.31 429 ARG A O 1
ATOM 3386 N N . ALA A 1 430 ? 26.329 9.386 -23.763 1.00 82.56 430 ALA A N 1
ATOM 3387 C CA . ALA A 1 430 ? 25.309 10.150 -24.503 1.00 82.56 430 ALA A CA 1
ATOM 3388 C C . ALA A 1 430 ? 25.656 10.489 -25.980 1.00 82.56 430 ALA A C 1
ATOM 3390 O O . ALA A 1 430 ? 24.813 10.397 -26.871 1.00 82.56 430 ALA A O 1
ATOM 3391 N N . ASP A 1 431 ? 26.912 10.850 -26.286 1.00 72.75 431 ASP A N 1
ATOM 3392 C CA . ASP A 1 431 ? 27.340 11.193 -27.660 1.00 72.75 431 ASP A CA 1
ATOM 3393 C C . ASP A 1 431 ? 27.852 9.994 -28.489 1.00 72.75 431 ASP A C 1
ATOM 3395 O O . ASP A 1 431 ? 28.319 10.163 -29.625 1.00 72.75 431 ASP A O 1
ATOM 3399 N N . TRP A 1 432 ? 27.857 8.771 -27.946 1.00 69.44 432 TRP A N 1
ATOM 3400 C CA . TRP A 1 432 ? 28.619 7.669 -28.530 1.00 69.44 432 TRP A CA 1
ATOM 3401 C C . TRP A 1 432 ? 27.943 7.082 -29.773 1.00 69.44 432 TRP A C 1
ATOM 3403 O O . TRP A 1 432 ? 27.160 6.137 -29.723 1.00 69.44 432 TRP A O 1
ATOM 3413 N N . ALA A 1 433 ? 28.350 7.588 -30.939 1.00 57.28 433 ALA A N 1
ATOM 3414 C CA . ALA A 1 433 ? 27.798 7.238 -32.249 1.00 57.28 433 ALA A CA 1
ATOM 3415 C C . ALA A 1 433 ? 27.687 5.729 -32.579 1.00 57.28 433 ALA A C 1
ATOM 3417 O O . ALA A 1 433 ? 26.897 5.385 -33.457 1.00 57.28 433 ALA A O 1
ATOM 3418 N N . SER A 1 434 ? 28.447 4.840 -31.919 1.00 52.75 434 SER A N 1
ATOM 3419 C CA . SER A 1 434 ? 28.379 3.379 -32.113 1.00 52.75 434 SER A CA 1
ATOM 3420 C C . SER A 1 434 ? 27.604 2.613 -31.034 1.00 52.75 434 SER A C 1
ATOM 3422 O O . SER A 1 434 ? 27.204 1.484 -31.297 1.00 52.75 434 SER A O 1
ATOM 3424 N N . HIS A 1 435 ? 27.379 3.196 -29.853 1.00 52.28 435 HIS A N 1
ATOM 3425 C CA . HIS A 1 435 ? 26.577 2.612 -28.761 1.00 52.28 435 HIS A CA 1
ATOM 3426 C C . HIS A 1 435 ? 25.254 3.360 -28.629 1.00 52.28 435 HIS A C 1
ATOM 3428 O O . HIS A 1 435 ? 24.772 3.675 -27.552 1.00 52.28 435 HIS A O 1
ATOM 3434 N N . LYS A 1 436 ? 24.699 3.682 -29.795 1.00 50.34 436 LYS A N 1
ATOM 3435 C CA . LYS A 1 436 ? 23.574 4.579 -29.985 1.00 50.34 436 LYS A CA 1
ATOM 3436 C C . LYS A 1 436 ? 22.255 3.866 -29.626 1.00 50.34 436 LYS A C 1
ATOM 3438 O O . LYS A 1 436 ? 21.431 3.634 -30.508 1.00 50.34 436 LYS A O 1
ATOM 3443 N N . ASN A 1 437 ? 22.083 3.560 -28.341 1.00 50.69 437 ASN A N 1
ATOM 3444 C CA . ASN A 1 437 ? 20.777 3.427 -27.699 1.00 50.69 437 ASN A CA 1
ATOM 3445 C C . ASN A 1 437 ? 20.323 4.849 -27.332 1.00 50.69 437 ASN A C 1
ATOM 3447 O O . ASN A 1 437 ? 19.559 5.413 -28.106 1.00 50.69 437 ASN A O 1
ATOM 3451 N N . GLY A 1 438 ? 20.968 5.505 -26.363 1.00 56.94 438 GLY A N 1
ATOM 3452 C CA . GLY A 1 438 ? 20.576 6.801 -25.771 1.00 56.94 438 GLY A CA 1
ATOM 3453 C C . GLY A 1 438 ? 20.077 7.972 -26.655 1.00 56.94 438 GLY A C 1
ATOM 3454 O O . GLY A 1 438 ? 20.295 8.043 -27.880 1.00 56.94 438 GLY A O 1
ATOM 3455 N N . SER A 1 439 ? 19.419 8.953 -26.022 1.00 67.00 439 SER A N 1
ATOM 3456 C CA . SER A 1 439 ? 18.960 10.216 -26.625 1.00 67.00 439 SER A CA 1
ATOM 3457 C C . SER A 1 439 ? 20.091 11.223 -26.829 1.00 67.00 439 SER A C 1
ATOM 3459 O O . SER A 1 439 ? 20.960 11.377 -25.975 1.00 67.00 439 SER A O 1
ATOM 3461 N N . PRO A 1 440 ? 19.997 12.097 -27.853 1.00 72.06 440 PRO A N 1
ATOM 3462 C CA . PRO A 1 440 ? 20.743 13.361 -27.854 1.00 72.06 440 PRO A CA 1
ATOM 3463 C C . PRO A 1 440 ? 20.489 14.263 -26.622 1.00 72.06 440 PRO A C 1
ATOM 3465 O O . PRO A 1 440 ? 21.202 15.248 -26.450 1.00 72.06 440 PRO A O 1
ATOM 3468 N N . ASN A 1 441 ? 19.480 13.967 -25.796 1.00 80.88 441 ASN A N 1
ATOM 3469 C CA . ASN A 1 441 ? 19.121 14.707 -24.587 1.00 80.88 441 ASN A CA 1
ATOM 3470 C C . ASN A 1 441 ? 19.600 14.049 -23.279 1.00 80.88 441 ASN A C 1
ATOM 3472 O O . ASN A 1 441 ? 19.412 14.675 -22.239 1.00 80.88 441 ASN A O 1
ATOM 3476 N N . ASP A 1 442 ? 20.214 12.857 -23.293 1.00 86.69 442 ASP A N 1
ATOM 3477 C CA . ASP A 1 442 ? 20.560 12.116 -22.062 1.00 86.69 442 ASP A CA 1
ATOM 3478 C C . ASP A 1 442 ? 21.379 12.957 -21.084 1.00 86.69 442 ASP A C 1
ATOM 3480 O O . ASP A 1 442 ? 21.014 13.119 -19.920 1.00 86.69 442 ASP A O 1
ATOM 3484 N N . ARG A 1 443 ? 22.434 13.610 -21.586 1.00 92.38 443 ARG A N 1
ATOM 3485 C CA . ARG A 1 443 ? 23.286 14.475 -20.764 1.00 92.38 443 ARG A CA 1
ATOM 3486 C C . ARG A 1 443 ? 22.521 15.672 -20.207 1.00 92.38 443 ARG A C 1
ATOM 3488 O O . ARG A 1 443 ? 22.793 16.129 -19.100 1.00 92.38 443 ARG A O 1
ATOM 3495 N N . THR A 1 444 ? 21.565 16.206 -20.963 1.00 92.44 444 THR A N 1
ATOM 3496 C CA . THR A 1 444 ? 20.692 17.281 -20.481 1.00 92.44 444 THR A CA 1
ATOM 3497 C C . THR A 1 444 ? 19.766 16.762 -19.384 1.00 92.44 444 THR A C 1
ATOM 3499 O O . THR A 1 444 ? 19.618 17.430 -18.364 1.00 92.44 444 THR A O 1
ATOM 3502 N N . PHE A 1 445 ? 19.199 15.564 -19.534 1.00 94.44 445 PHE A N 1
ATOM 3503 C CA . PHE A 1 445 ? 18.395 14.917 -18.501 1.00 94.44 445 PHE A CA 1
ATOM 3504 C C . PHE A 1 445 ? 19.207 14.665 -17.220 1.00 94.44 445 PHE A C 1
ATOM 3506 O O . PHE A 1 445 ? 18.815 15.118 -16.142 1.00 94.44 445 PHE A O 1
ATOM 3513 N N . TYR A 1 446 ? 20.383 14.049 -17.332 1.00 97.56 446 TYR A N 1
ATOM 3514 C CA . TYR A 1 446 ? 21.259 13.767 -16.196 1.00 97.56 446 TYR A CA 1
ATOM 3515 C C . TYR A 1 446 ? 21.679 15.047 -15.454 1.00 97.56 446 TYR A C 1
ATOM 3517 O O . TYR A 1 446 ? 21.489 15.168 -14.239 1.00 97.56 446 TYR A O 1
ATOM 3525 N N . ASN A 1 447 ? 22.140 16.058 -16.198 1.00 97.38 447 ASN A N 1
ATOM 3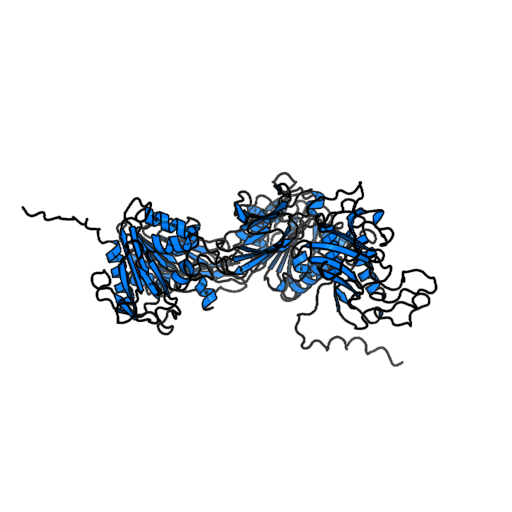526 C CA . ASN A 1 447 ? 22.708 17.273 -15.618 1.00 97.38 447 ASN A CA 1
ATOM 3527 C C . ASN A 1 447 ? 21.642 18.255 -15.110 1.00 97.38 447 ASN A C 1
ATOM 3529 O O . ASN A 1 447 ? 21.834 18.892 -14.068 1.00 97.38 447 ASN A O 1
ATOM 3533 N N . GLU A 1 448 ? 20.523 18.421 -15.819 1.00 95.50 448 GLU A N 1
ATOM 3534 C CA . GLU A 1 448 ? 19.467 19.376 -15.447 1.00 95.50 448 GLU A CA 1
ATOM 3535 C C . GLU A 1 448 ? 18.383 18.769 -14.550 1.00 95.50 448 GLU A C 1
ATOM 3537 O O . GLU A 1 448 ? 17.786 19.515 -13.766 1.00 95.50 448 GLU A O 1
ATOM 3542 N N . TYR A 1 449 ? 18.146 17.451 -14.606 1.00 96.81 449 TYR A N 1
ATOM 3543 C CA . TYR A 1 449 ? 17.036 16.813 -13.890 1.00 96.81 449 TYR A CA 1
ATOM 3544 C C . TYR A 1 449 ? 17.469 15.851 -12.793 1.00 96.81 449 TYR A C 1
ATOM 3546 O O . TYR A 1 449 ? 17.028 16.033 -11.661 1.00 96.81 449 TYR A O 1
ATOM 3554 N N . LEU A 1 450 ? 18.395 14.927 -13.067 1.00 98.25 450 LEU A N 1
ATOM 3555 C CA . LEU A 1 450 ? 19.014 14.117 -12.004 1.00 98.25 450 LEU A CA 1
ATOM 3556 C C . LEU A 1 450 ? 20.113 14.876 -11.234 1.00 98.25 450 LEU A C 1
ATOM 3558 O O . LEU A 1 450 ? 20.650 14.370 -10.248 1.00 98.25 450 LEU A O 1
ATOM 3562 N N . ARG A 1 451 ? 20.412 16.113 -11.664 1.00 97.81 451 ARG A N 1
ATOM 3563 C CA . ARG A 1 451 ? 21.297 17.101 -11.017 1.00 97.81 451 ARG A CA 1
ATOM 3564 C C . ARG A 1 451 ? 22.709 16.580 -10.720 1.00 97.81 451 ARG A C 1
ATOM 3566 O O . ARG A 1 451 ? 23.393 17.095 -9.831 1.00 97.81 451 ARG A O 1
ATOM 3573 N N . ALA A 1 452 ? 23.159 15.608 -11.503 1.00 98.31 452 ALA A N 1
ATOM 3574 C CA . ALA A 1 452 ? 24.472 14.988 -11.412 1.00 98.31 452 ALA A CA 1
ATOM 3575 C C . ALA A 1 452 ? 25.271 15.226 -12.696 1.00 98.31 452 ALA A C 1
ATOM 3577 O O . ALA A 1 452 ? 24.713 15.569 -13.726 1.00 98.31 452 ALA A O 1
ATOM 3578 N N . GLY A 1 453 ? 26.584 15.061 -12.630 1.00 98.00 453 GLY A N 1
ATOM 3579 C CA . GLY A 1 453 ? 27.453 14.875 -13.787 1.00 98.00 453 GLY A CA 1
ATOM 3580 C C . GLY A 1 453 ? 28.393 13.716 -13.500 1.00 98.00 453 GLY A C 1
ATOM 3581 O O . GLY A 1 453 ? 28.750 13.491 -12.342 1.00 98.00 453 GLY A O 1
ATOM 3582 N N . TYR A 1 454 ? 28.768 12.971 -14.527 1.00 97.19 454 TYR A N 1
ATOM 3583 C CA . TYR A 1 454 ? 29.636 11.810 -14.386 1.00 97.19 454 TYR A CA 1
ATOM 3584 C C . TYR A 1 454 ? 31.093 12.235 -14.142 1.00 97.19 454 TYR A C 1
ATOM 3586 O O . TYR A 1 454 ? 31.584 13.202 -14.735 1.00 97.19 454 TYR A O 1
ATOM 3594 N N . VAL A 1 455 ? 31.804 11.505 -13.277 1.00 97.56 455 VAL A N 1
ATOM 3595 C CA . VAL A 1 455 ? 33.236 11.718 -13.000 1.00 97.56 455 VAL A CA 1
ATOM 3596 C C . VAL A 1 455 ? 34.067 10.491 -13.383 1.00 97.56 455 VAL A C 1
ATOM 3598 O O . VAL A 1 455 ? 35.045 10.635 -14.121 1.00 97.56 455 VAL A O 1
ATOM 3601 N N . ALA A 1 456 ? 33.686 9.307 -12.904 1.00 95.88 456 ALA A N 1
ATOM 3602 C CA . ALA A 1 456 ? 34.322 8.025 -13.203 1.00 95.88 456 ALA A CA 1
ATOM 3603 C C . ALA A 1 456 ? 33.371 6.848 -12.923 1.00 95.88 456 ALA A C 1
ATOM 3605 O O . ALA A 1 456 ? 32.589 6.914 -11.976 1.00 95.88 456 ALA A O 1
ATOM 3606 N N . ASP A 1 457 ? 33.538 5.798 -13.730 1.00 90.56 457 ASP A N 1
ATOM 3607 C CA . ASP A 1 457 ? 32.773 4.539 -13.840 1.00 90.56 457 ASP A CA 1
ATOM 3608 C C . ASP A 1 457 ? 32.848 3.634 -12.597 1.00 90.56 457 ASP A C 1
ATOM 3610 O O . ASP A 1 457 ? 32.025 2.752 -12.398 1.00 90.56 457 ASP A O 1
ATOM 3614 N N . ASP A 1 458 ? 33.872 3.823 -11.766 1.00 95.38 458 ASP A N 1
ATOM 3615 C CA . ASP A 1 458 ? 34.120 3.012 -10.578 1.00 95.38 458 ASP A CA 1
ATOM 3616 C C . ASP A 1 458 ? 34.728 3.890 -9.473 1.00 95.38 458 ASP A C 1
ATOM 3618 O O . ASP A 1 458 ? 35.635 4.697 -9.716 1.00 95.38 458 ASP A O 1
ATOM 3622 N N . ALA A 1 459 ? 34.215 3.739 -8.254 1.00 93.94 459 ALA A N 1
ATOM 3623 C CA . ALA A 1 459 ? 34.763 4.326 -7.035 1.00 93.94 459 ALA A CA 1
ATOM 3624 C C . ALA A 1 459 ? 35.917 3.496 -6.432 1.00 93.94 459 ALA A C 1
ATOM 3626 O O . ALA A 1 459 ? 36.589 3.966 -5.515 1.00 93.94 459 ALA A O 1
ATOM 3627 N N . GLU A 1 460 ? 36.123 2.267 -6.917 1.00 94.75 460 GLU A N 1
ATOM 3628 C CA . GLU A 1 460 ? 37.054 1.235 -6.438 1.00 94.75 460 GLU A CA 1
ATOM 3629 C C . GLU A 1 460 ? 36.818 0.801 -4.966 1.00 94.75 460 GLU A C 1
ATOM 3631 O O . GLU A 1 460 ? 37.651 0.113 -4.366 1.00 94.75 460 GLU A O 1
ATOM 3636 N N . VAL A 1 461 ? 35.682 1.185 -4.358 1.00 96.31 461 VAL A N 1
ATOM 3637 C CA . VAL A 1 461 ? 35.344 0.939 -2.942 1.00 96.31 461 VAL A CA 1
ATOM 3638 C C . VAL A 1 461 ? 33.850 0.683 -2.715 1.00 96.31 461 VAL A C 1
ATOM 3640 O O . VAL A 1 461 ? 33.004 1.220 -3.420 1.00 96.31 461 VAL A O 1
ATOM 3643 N N . TYR A 1 462 ? 33.535 -0.060 -1.648 1.00 97.12 462 TYR A N 1
ATOM 3644 C CA . TYR A 1 462 ? 32.173 -0.470 -1.254 1.00 97.12 462 TYR A CA 1
ATOM 3645 C C . TYR A 1 462 ? 31.628 0.271 -0.017 1.00 97.12 462 TYR A C 1
ATOM 3647 O O . TYR A 1 462 ? 30.581 -0.087 0.524 1.00 97.12 462 TYR A O 1
ATOM 3655 N N . HIS A 1 463 ? 32.361 1.264 0.498 1.00 98.06 463 HIS A N 1
ATOM 3656 C CA . HIS A 1 463 ? 32.037 1.981 1.737 1.00 98.06 463 HIS A CA 1
ATOM 3657 C C . HIS A 1 463 ? 31.711 3.453 1.472 1.00 98.06 463 HIS A C 1
ATOM 3659 O O . HIS A 1 463 ? 32.384 4.119 0.679 1.00 98.06 463 HIS A O 1
ATOM 3665 N N . VAL A 1 464 ? 30.672 3.950 2.147 1.00 97.62 464 VAL A N 1
ATOM 3666 C CA . VAL A 1 464 ? 30.128 5.301 1.986 1.00 97.62 464 VAL A CA 1
ATOM 3667 C C . VAL A 1 464 ? 29.748 5.925 3.326 1.00 97.62 464 VAL A C 1
ATOM 3669 O O . VAL A 1 464 ? 29.241 5.275 4.242 1.00 97.62 464 VAL A O 1
ATOM 3672 N N . GLN A 1 465 ? 29.943 7.239 3.410 1.00 98.06 465 GLN A N 1
ATOM 3673 C CA . GLN A 1 465 ? 29.634 8.055 4.580 1.00 98.06 465 GLN A CA 1
ATOM 3674 C C . GLN A 1 465 ? 28.813 9.294 4.206 1.00 98.06 465 GLN A C 1
ATOM 3676 O O . GLN A 1 465 ? 28.947 9.865 3.119 1.00 98.06 465 GLN A O 1
ATOM 3681 N N . GLY A 1 466 ? 27.966 9.718 5.138 1.00 98.25 466 GLY A N 1
ATOM 3682 C CA . GLY A 1 466 ? 27.150 10.918 5.062 1.00 98.25 466 GLY A CA 1
ATOM 3683 C C . GLY A 1 466 ? 27.972 12.191 5.161 1.00 98.25 466 GLY A C 1
ATOM 3684 O O . GLY A 1 466 ? 28.742 12.384 6.104 1.00 98.25 466 GLY A O 1
ATOM 3685 N N . LYS A 1 467 ? 27.776 13.110 4.215 1.00 97.69 467 LYS A N 1
ATOM 3686 C CA . LYS A 1 467 ? 28.443 14.410 4.252 1.00 97.69 467 LYS A CA 1
ATOM 3687 C C . LYS A 1 467 ? 27.854 15.280 5.366 1.00 97.69 467 LYS A C 1
ATOM 3689 O O . LYS A 1 467 ? 26.635 15.386 5.490 1.00 97.69 467 LYS A O 1
ATOM 3694 N N . ALA A 1 468 ? 28.709 15.941 6.144 1.00 96.25 468 ALA A N 1
ATOM 3695 C CA . ALA A 1 468 ? 28.271 16.897 7.163 1.00 96.25 468 ALA A CA 1
ATOM 3696 C C . ALA A 1 468 ? 27.460 18.052 6.540 1.00 96.25 468 ALA A C 1
ATOM 3698 O O . ALA A 1 468 ? 27.836 18.583 5.490 1.00 96.25 468 ALA A O 1
ATOM 3699 N N . GLY A 1 469 ? 26.357 18.437 7.183 1.00 94.38 469 GLY A N 1
ATOM 3700 C CA . GLY A 1 469 ? 25.376 19.396 6.679 1.00 94.38 469 GLY A CA 1
ATOM 3701 C C . GLY A 1 469 ? 24.449 18.861 5.580 1.00 94.38 469 GLY A C 1
ATOM 3702 O O . GLY A 1 469 ? 23.761 19.663 4.949 1.00 94.38 469 GLY A O 1
ATOM 3703 N N . SER A 1 470 ? 24.442 17.548 5.315 1.00 97.38 470 SER A N 1
ATOM 3704 C CA . SER A 1 470 ? 23.554 16.916 4.330 1.00 97.38 470 SER A CA 1
ATOM 3705 C C . SER A 1 470 ? 22.428 16.108 4.975 1.00 97.38 470 SER A C 1
ATOM 3707 O O . SER A 1 470 ? 22.460 15.814 6.167 1.00 97.38 470 SER A O 1
ATOM 3709 N N . ILE A 1 471 ? 21.460 15.680 4.160 1.00 96.12 471 ILE A N 1
ATOM 3710 C CA . ILE A 1 471 ? 20.338 14.830 4.595 1.00 96.12 471 ILE A CA 1
ATOM 3711 C C . ILE A 1 471 ? 20.786 13.466 5.149 1.00 96.12 471 ILE A C 1
ATOM 3713 O O . ILE A 1 471 ? 20.038 12.833 5.884 1.00 96.12 471 ILE A O 1
ATOM 3717 N N . PHE A 1 472 ? 22.010 13.032 4.829 1.00 98.00 472 PHE A N 1
ATOM 3718 C CA . PHE A 1 472 ? 22.595 11.773 5.293 1.00 98.00 472 PHE A CA 1
ATOM 3719 C C . PHE A 1 472 ? 23.632 11.964 6.415 1.00 98.00 472 PHE A C 1
ATOM 3721 O O . PHE A 1 472 ? 24.342 11.014 6.740 1.00 98.00 472 PHE A O 1
ATOM 3728 N N . GLU A 1 473 ? 23.779 13.166 6.987 1.00 97.00 473 GLU A N 1
ATOM 3729 C CA . GLU A 1 473 ? 24.786 13.447 8.021 1.00 97.00 473 GLU A CA 1
ATOM 3730 C C . GLU A 1 473 ? 24.742 12.428 9.177 1.00 97.00 473 GLU A C 1
ATOM 3732 O O . GLU A 1 473 ? 23.695 12.151 9.757 1.00 97.00 473 GLU A O 1
ATOM 3737 N N . GLY A 1 474 ? 25.907 11.864 9.515 1.00 96.44 474 GLY A N 1
ATOM 3738 C CA . GLY A 1 474 ? 26.046 10.855 10.570 1.00 96.44 474 GLY A CA 1
ATOM 3739 C C . GLY A 1 474 ? 25.746 9.411 10.145 1.00 96.44 474 GLY A C 1
ATOM 3740 O O . GLY A 1 474 ? 25.909 8.507 10.964 1.00 96.44 474 GLY A O 1
ATOM 3741 N N . LEU A 1 475 ? 25.348 9.161 8.891 1.00 97.62 475 LEU A N 1
ATOM 3742 C CA . LEU A 1 475 ? 25.262 7.806 8.338 1.00 97.62 475 LEU A CA 1
ATOM 3743 C C . LEU A 1 475 ? 26.630 7.306 7.845 1.00 97.62 475 LEU A C 1
ATOM 3745 O O . LEU A 1 475 ? 27.440 8.065 7.323 1.00 97.62 475 LEU A O 1
ATOM 3749 N N . GLU A 1 476 ? 26.860 6.003 7.983 1.00 97.62 476 GLU A N 1
ATOM 3750 C CA . GLU A 1 476 ? 28.075 5.284 7.568 1.00 97.62 476 GLU A CA 1
ATOM 3751 C C . GLU A 1 476 ? 27.672 3.827 7.291 1.00 97.62 476 GLU A C 1
ATOM 3753 O O . GLU A 1 476 ? 26.996 3.222 8.137 1.00 97.62 476 GLU A O 1
ATOM 3758 N N . PHE A 1 477 ? 27.960 3.293 6.101 1.00 97.75 477 PHE A N 1
ATOM 3759 C CA . PHE A 1 477 ? 27.492 1.972 5.656 1.00 97.75 477 PHE A CA 1
ATOM 3760 C C . PHE A 1 477 ? 28.236 1.456 4.414 1.00 97.75 477 PHE A C 1
ATOM 3762 O O . PHE A 1 477 ? 29.016 2.173 3.791 1.00 97.75 477 PHE A O 1
ATOM 3769 N N . SER A 1 478 ? 27.951 0.206 4.042 1.00 98.00 478 SER A N 1
ATOM 3770 C CA . SER A 1 478 ? 28.459 -0.430 2.825 1.00 98.00 478 SER A CA 1
ATOM 3771 C C . SER A 1 478 ? 27.336 -0.911 1.910 1.00 98.00 478 SER A C 1
ATOM 3773 O O . SER A 1 478 ? 26.215 -1.171 2.361 1.00 98.00 478 SER A O 1
ATOM 3775 N N . PHE A 1 479 ? 27.667 -1.046 0.630 1.00 97.56 479 PHE A N 1
ATOM 3776 C CA . PHE A 1 479 ? 26.886 -1.762 -0.376 1.00 97.56 479 PHE A CA 1
ATOM 3777 C C . PHE A 1 479 ? 27.636 -3.026 -0.818 1.00 97.56 479 PHE A C 1
ATOM 3779 O O . PHE A 1 479 ? 28.844 -3.127 -0.627 1.00 97.56 479 PHE A O 1
ATOM 3786 N N . ASP A 1 480 ? 26.908 -4.032 -1.293 1.00 96.56 480 ASP A N 1
ATOM 3787 C CA . ASP A 1 480 ? 27.400 -5.412 -1.348 1.00 96.56 480 ASP A CA 1
ATOM 3788 C C . ASP A 1 480 ? 28.508 -5.649 -2.393 1.00 96.56 480 ASP A C 1
ATOM 3790 O O . ASP A 1 480 ? 28.397 -5.276 -3.561 1.00 96.56 480 ASP A O 1
ATOM 3794 N N . ASP A 1 481 ? 29.551 -6.358 -1.955 1.00 94.75 481 ASP A N 1
ATOM 3795 C CA . ASP A 1 481 ? 30.648 -6.897 -2.765 1.00 94.75 481 ASP A CA 1
ATOM 3796 C C . ASP A 1 481 ? 30.320 -8.297 -3.342 1.00 94.75 481 ASP A C 1
ATOM 3798 O O . ASP A 1 481 ? 31.184 -9.046 -3.807 1.00 94.75 481 ASP A O 1
ATOM 3802 N N . GLY A 1 482 ? 29.041 -8.682 -3.277 1.00 93.56 482 GLY A N 1
ATOM 3803 C CA . GLY A 1 482 ? 28.518 -9.993 -3.653 1.00 93.56 482 GLY A CA 1
ATOM 3804 C C . GLY A 1 482 ? 28.635 -11.054 -2.556 1.00 93.56 482 GLY A C 1
ATOM 3805 O O . GLY A 1 482 ? 28.471 -12.243 -2.844 1.00 93.56 482 GLY A O 1
ATOM 3806 N N . THR A 1 483 ? 28.923 -10.665 -1.307 1.00 95.38 483 THR A N 1
ATOM 3807 C CA . THR A 1 483 ? 29.071 -11.594 -0.171 1.00 95.38 483 THR A CA 1
ATOM 3808 C C . THR A 1 483 ? 27.991 -11.454 0.915 1.00 95.38 483 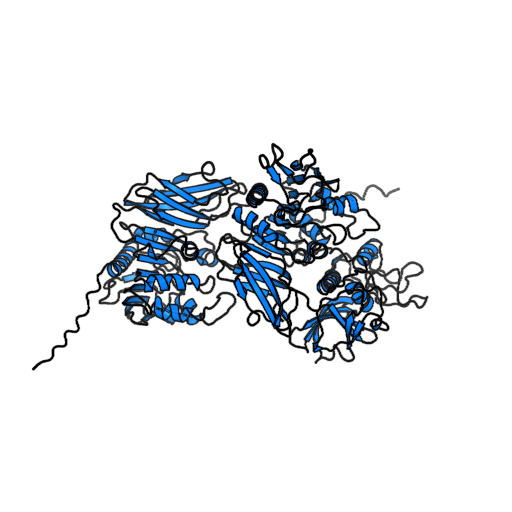THR A C 1
ATOM 3810 O O . THR A 1 483 ? 27.890 -12.324 1.785 1.00 95.38 483 THR A O 1
ATOM 3813 N N . HIS A 1 484 ? 27.107 -10.452 0.824 1.00 92.62 484 HIS A N 1
ATOM 3814 C CA . HIS A 1 484 ? 26.075 -10.113 1.819 1.00 92.62 484 HIS A CA 1
ATOM 3815 C C . HIS A 1 484 ? 24.626 -10.311 1.319 1.00 92.62 484 HIS A C 1
ATOM 3817 O O . HIS A 1 484 ? 23.665 -9.741 1.856 1.00 92.62 484 HIS A O 1
ATOM 3823 N N . GLY A 1 485 ? 24.441 -11.198 0.337 1.00 85.50 485 GLY A N 1
ATOM 3824 C CA . GLY A 1 485 ? 23.130 -11.687 -0.106 1.00 85.50 485 GLY A CA 1
ATOM 3825 C C . GLY A 1 485 ? 22.453 -10.849 -1.193 1.00 85.50 485 GLY A C 1
ATOM 3826 O O . GLY A 1 485 ? 21.240 -10.961 -1.369 1.00 85.50 485 GLY A O 1
ATOM 3827 N N . THR A 1 486 ? 23.216 -10.016 -1.889 1.00 91.38 486 THR A N 1
ATOM 3828 C CA . THR A 1 486 ? 22.896 -9.386 -3.176 1.00 91.38 486 THR A CA 1
ATOM 3829 C C . THR A 1 486 ? 24.047 -9.650 -4.163 1.00 91.38 486 THR A C 1
ATOM 3831 O O . THR A 1 486 ? 24.869 -10.540 -3.939 1.00 91.38 486 THR A O 1
ATOM 3834 N N . TYR A 1 487 ? 24.058 -8.973 -5.309 1.00 91.50 487 TYR A N 1
ATOM 3835 C CA . TYR A 1 487 ? 25.131 -9.062 -6.297 1.00 91.50 487 TYR A CA 1
ATOM 3836 C C . TYR A 1 487 ? 26.301 -8.136 -5.931 1.00 91.50 487 TYR A C 1
ATOM 3838 O O . TYR A 1 487 ? 26.163 -7.264 -5.078 1.00 91.50 487 TYR A O 1
ATOM 3846 N N . ASN A 1 488 ? 27.450 -8.342 -6.578 1.00 94.31 488 ASN A N 1
ATOM 3847 C CA . ASN A 1 488 ? 28.595 -7.442 -6.474 1.00 94.31 488 ASN A CA 1
ATOM 3848 C C . ASN A 1 488 ? 28.382 -6.219 -7.367 1.00 94.31 488 ASN A C 1
ATOM 3850 O O . ASN A 1 488 ? 28.313 -6.394 -8.584 1.00 94.31 488 ASN A O 1
ATOM 3854 N N . VAL A 1 489 ? 28.346 -5.020 -6.786 1.00 94.31 489 VAL A N 1
ATOM 3855 C CA . VAL A 1 489 ? 28.276 -3.761 -7.545 1.00 94.31 489 VAL A CA 1
ATOM 3856 C C . VAL A 1 489 ? 29.649 -3.475 -8.148 1.00 94.31 489 VAL A C 1
ATOM 3858 O O . VAL A 1 489 ? 30.543 -2.982 -7.465 1.00 94.31 489 VAL A O 1
ATOM 3861 N N . ALA A 1 490 ? 29.847 -3.839 -9.414 1.00 90.25 490 ALA A N 1
ATOM 3862 C CA . ALA A 1 490 ? 31.184 -3.860 -10.012 1.00 90.25 490 ALA A CA 1
ATOM 3863 C C . ALA A 1 490 ? 31.702 -2.479 -10.458 1.00 90.25 490 ALA A C 1
ATOM 3865 O O . ALA A 1 490 ? 32.914 -2.308 -10.563 1.00 90.25 490 ALA A O 1
ATOM 3866 N N . THR A 1 491 ? 30.798 -1.538 -10.742 1.00 93.12 491 THR A N 1
ATOM 3867 C CA . THR A 1 491 ? 31.085 -0.198 -11.294 1.00 93.12 491 THR A CA 1
ATOM 3868 C C . THR A 1 491 ? 30.164 0.867 -10.668 1.00 93.12 491 THR A C 1
ATOM 3870 O O . THR A 1 491 ? 29.231 1.359 -11.310 1.00 93.12 491 THR A O 1
ATOM 3873 N N . PRO A 1 492 ? 30.334 1.177 -9.365 1.00 96.50 492 PRO A N 1
ATOM 3874 C CA . PRO A 1 492 ? 29.621 2.264 -8.698 1.00 96.50 492 PRO A CA 1
ATOM 3875 C C . PRO A 1 492 ? 30.101 3.632 -9.213 1.00 96.50 492 PRO A C 1
ATOM 3877 O O . PRO A 1 492 ? 31.261 4.011 -9.041 1.00 96.50 492 PRO A O 1
ATOM 3880 N N . ASP A 1 493 ? 29.183 4.400 -9.798 1.00 96.94 493 ASP A N 1
ATOM 3881 C CA . ASP A 1 493 ? 29.443 5.710 -10.393 1.00 96.94 493 ASP A CA 1
ATOM 3882 C C . ASP A 1 493 ? 29.914 6.734 -9.352 1.00 96.94 493 ASP A C 1
ATOM 3884 O O . ASP A 1 493 ? 29.354 6.875 -8.256 1.00 96.94 493 ASP A O 1
ATOM 3888 N N . THR A 1 494 ? 30.889 7.553 -9.745 1.00 97.94 494 THR A N 1
ATOM 3889 C CA . THR A 1 494 ? 31.304 8.743 -8.995 1.00 97.94 494 THR A CA 1
ATOM 3890 C C . THR A 1 494 ? 30.730 10.015 -9.617 1.00 97.94 494 THR A C 1
ATOM 3892 O O . THR A 1 494 ? 30.789 10.237 -10.828 1.00 97.94 494 THR A O 1
ATOM 3895 N N . LEU A 1 495 ? 30.159 10.872 -8.766 1.00 98.44 495 LEU A N 1
ATOM 3896 C CA . LEU A 1 495 ? 29.280 11.965 -9.185 1.00 98.44 495 LEU A CA 1
ATOM 3897 C C . LEU A 1 495 ? 29.893 13.357 -8.976 1.00 98.44 495 LEU A C 1
ATOM 3899 O O . LEU A 1 495 ? 30.661 13.604 -8.043 1.00 98.44 495 LEU A O 1
ATOM 3903 N N . ALA A 1 496 ? 29.466 14.319 -9.788 1.00 98.25 496 ALA A N 1
ATOM 3904 C CA . ALA A 1 496 ? 29.631 15.753 -9.573 1.00 98.25 496 ALA A CA 1
ATOM 3905 C C . ALA A 1 496 ? 28.255 16.417 -9.362 1.00 98.25 496 ALA A C 1
ATOM 3907 O O . ALA A 1 496 ? 27.324 16.117 -10.105 1.00 98.25 496 ALA A O 1
ATOM 3908 N N . PRO A 1 497 ? 28.087 17.335 -8.392 1.00 98.06 497 PRO A N 1
ATOM 3909 C CA . PRO A 1 497 ? 26.834 18.069 -8.231 1.00 98.06 497 PRO A CA 1
ATOM 3910 C C . PRO A 1 497 ? 26.648 19.097 -9.356 1.00 98.06 497 PRO A C 1
ATOM 3912 O O . PRO A 1 497 ? 27.511 19.951 -9.572 1.00 98.06 497 PRO A O 1
ATOM 3915 N N . MET A 1 498 ? 25.499 19.057 -10.032 1.00 97.81 498 MET A N 1
ATOM 3916 C CA . MET A 1 498 ? 25.137 19.986 -11.106 1.00 97.81 498 MET A CA 1
ATOM 3917 C C . MET A 1 498 ? 23.990 20.914 -10.700 1.00 97.81 498 MET A C 1
ATOM 3919 O O . MET A 1 498 ? 23.160 20.593 -9.851 1.00 97.81 498 MET A O 1
ATOM 3923 N N . ASN A 1 499 ? 23.936 22.093 -11.328 1.00 93.69 499 ASN A N 1
ATOM 3924 C CA . ASN A 1 499 ? 22.790 23.011 -11.278 1.00 93.69 499 ASN A CA 1
ATOM 3925 C C . ASN A 1 499 ? 22.238 23.291 -9.862 1.00 93.69 499 ASN A C 1
ATOM 3927 O O . ASN A 1 499 ? 21.026 23.303 -9.648 1.00 93.69 499 ASN A O 1
ATOM 3931 N N . GLY A 1 500 ? 23.134 23.526 -8.898 1.00 93.62 500 GLY A N 1
ATOM 3932 C CA . GLY A 1 500 ? 22.789 23.870 -7.514 1.00 93.62 500 GLY A CA 1
ATOM 3933 C C . GLY A 1 500 ? 22.631 22.686 -6.556 1.00 93.62 500 GLY A C 1
ATOM 3934 O O . GLY A 1 500 ? 22.357 22.920 -5.381 1.00 93.62 500 GLY A O 1
ATOM 3935 N N . ALA A 1 501 ? 22.815 21.443 -7.012 1.00 97.62 501 ALA A N 1
ATOM 3936 C CA . ALA A 1 501 ? 22.806 20.280 -6.129 1.00 97.62 501 ALA A CA 1
ATOM 3937 C C . ALA A 1 501 ? 23.908 20.307 -5.064 1.00 97.62 501 ALA A C 1
ATOM 3939 O O . ALA A 1 501 ? 24.957 20.942 -5.200 1.00 97.62 501 ALA A O 1
ATOM 3940 N N . ILE A 1 502 ? 23.650 19.557 -4.000 1.00 97.81 502 ILE A N 1
ATOM 3941 C CA . ILE A 1 502 ? 24.529 19.361 -2.855 1.00 97.81 502 ILE A CA 1
ATOM 3942 C C . ILE A 1 502 ? 24.911 17.878 -2.817 1.00 97.81 502 ILE A C 1
ATOM 3944 O O . ILE A 1 502 ? 24.125 17.005 -3.170 1.00 97.81 502 ILE A O 1
ATOM 3948 N N . VAL A 1 503 ? 26.141 17.581 -2.403 1.00 98.56 503 VAL A N 1
ATOM 3949 C CA . VAL A 1 503 ? 26.594 16.198 -2.190 1.00 98.56 503 VAL A CA 1
ATOM 3950 C C . VAL A 1 503 ? 25.979 15.656 -0.901 1.00 98.56 503 VAL A C 1
ATOM 3952 O O . VAL A 1 503 ? 26.119 16.286 0.146 1.00 98.56 503 VAL A O 1
ATOM 3955 N N . GLY A 1 504 ? 25.343 14.488 -0.974 1.00 98.19 504 GLY A N 1
ATOM 3956 C CA . GLY A 1 504 ? 24.770 13.784 0.173 1.00 98.19 504 GLY A CA 1
ATOM 3957 C C . GLY A 1 504 ? 25.705 12.730 0.769 1.00 98.19 504 GLY A C 1
ATOM 3958 O O . GLY A 1 504 ? 25.960 12.730 1.970 1.00 98.19 504 GLY A O 1
ATOM 3959 N N . LEU A 1 505 ? 26.252 11.856 -0.077 1.00 98.69 505 LEU A N 1
ATOM 3960 C CA . LEU A 1 505 ? 27.143 10.765 0.327 1.00 98.69 505 LEU A CA 1
ATOM 3961 C C . LEU A 1 505 ? 28.501 10.905 -0.360 1.00 98.69 505 LEU A C 1
ATOM 3963 O O . LEU A 1 505 ? 28.584 11.360 -1.504 1.00 98.69 505 LEU A O 1
ATOM 3967 N N . THR A 1 506 ? 29.553 10.461 0.317 1.00 98.44 506 THR A N 1
ATOM 3968 C CA . THR A 1 506 ? 30.901 10.319 -0.246 1.00 98.44 506 THR A CA 1
ATOM 3969 C C . THR A 1 506 ? 31.423 8.910 -0.019 1.00 98.44 506 THR A C 1
ATOM 3971 O O . THR A 1 506 ? 31.280 8.384 1.084 1.00 98.44 506 THR A O 1
ATOM 3974 N N . TYR A 1 507 ? 32.059 8.340 -1.037 1.00 98.25 507 TYR A N 1
ATOM 3975 C CA . TYR A 1 507 ? 32.838 7.112 -0.933 1.00 98.25 507 TYR A CA 1
ATOM 3976 C C . TYR A 1 507 ? 34.083 7.318 -0.058 1.00 98.25 507 TYR A C 1
ATOM 3978 O O . TYR A 1 507 ? 34.583 8.443 0.091 1.00 98.25 507 TYR A O 1
ATOM 3986 N N . ASP A 1 508 ? 34.639 6.225 0.460 1.00 92.44 508 ASP A N 1
ATOM 3987 C CA . ASP A 1 508 ? 36.022 6.220 0.941 1.00 92.44 508 ASP A CA 1
ATOM 3988 C C . ASP A 1 508 ? 36.975 6.705 -0.170 1.00 92.44 508 ASP A C 1
ATOM 3990 O O . ASP A 1 508 ? 36.800 6.413 -1.348 1.00 92.44 508 ASP A O 1
ATOM 3994 N N . GLY A 1 509 ? 37.957 7.536 0.187 1.00 87.75 509 GLY A N 1
ATOM 3995 C CA . GLY A 1 509 ? 38.777 8.272 -0.790 1.00 87.75 509 GLY A CA 1
ATOM 3996 C C . GLY A 1 509 ? 38.199 9.632 -1.219 1.00 87.75 509 GLY A C 1
ATOM 3997 O O . GLY A 1 509 ? 38.943 10.466 -1.734 1.00 87.75 509 GLY A O 1
ATOM 3998 N N . GLY A 1 510 ? 36.928 9.922 -0.915 1.00 93.00 510 GLY A N 1
ATOM 3999 C CA . GLY A 1 510 ? 36.344 11.268 -0.999 1.00 93.00 510 GLY A CA 1
ATOM 4000 C C . GLY A 1 510 ? 35.674 11.635 -2.328 1.00 93.00 510 GLY A C 1
ATOM 4001 O O . GLY A 1 510 ? 35.304 12.797 -2.510 1.00 93.00 510 GLY A O 1
ATOM 4002 N N . ALA A 1 511 ? 35.492 10.678 -3.241 1.00 97.38 511 ALA A N 1
ATOM 4003 C CA . ALA A 1 511 ? 34.596 10.839 -4.386 1.00 97.38 511 ALA A CA 1
ATOM 4004 C C . ALA A 1 511 ? 33.128 10.927 -3.918 1.00 97.38 511 ALA A C 1
ATOM 4006 O O . ALA A 1 511 ? 32.774 10.401 -2.861 1.00 97.38 511 ALA A O 1
ATOM 4007 N N . ASN A 1 512 ? 32.251 11.595 -4.674 1.00 98.44 512 ASN A N 1
ATOM 4008 C CA . ASN A 1 512 ? 30.845 11.737 -4.279 1.00 98.44 512 ASN A CA 1
ATOM 4009 C C . ASN A 1 512 ? 30.028 10.534 -4.772 1.00 98.44 512 ASN A C 1
ATOM 4011 O O . ASN A 1 512 ? 30.101 10.197 -5.951 1.00 98.44 512 ASN A O 1
ATOM 4015 N N . ALA A 1 513 ? 29.226 9.947 -3.885 1.00 98.31 513 ALA A N 1
ATOM 4016 C CA . ALA A 1 513 ? 28.383 8.779 -4.155 1.00 98.31 513 ALA A CA 1
ATOM 4017 C C . ALA A 1 513 ? 26.897 9.134 -4.338 1.00 98.31 513 ALA A C 1
ATOM 4019 O O . ALA A 1 513 ? 26.126 8.369 -4.909 1.00 98.31 513 ALA A O 1
ATOM 4020 N N . CYS A 1 514 ? 26.470 10.300 -3.845 1.00 98.56 514 CYS A N 1
ATOM 4021 C CA . CYS A 1 514 ? 25.102 10.786 -4.007 1.00 98.56 514 CYS A CA 1
ATOM 4022 C C . CYS A 1 514 ? 25.065 12.314 -4.082 1.00 98.56 514 CYS A C 1
ATOM 4024 O O . CYS A 1 514 ? 25.795 12.998 -3.355 1.00 98.56 514 CYS A O 1
ATOM 4026 N N . VAL A 1 515 ? 24.179 12.846 -4.923 1.00 98.69 515 VAL A N 1
ATOM 4027 C CA . VAL A 1 515 ? 23.837 14.271 -5.004 1.00 98.69 515 VAL A CA 1
ATOM 4028 C C . VAL A 1 515 ? 22.328 14.460 -4.872 1.00 98.69 515 VAL A C 1
ATOM 4030 O O . VAL A 1 515 ? 21.548 13.588 -5.248 1.00 98.69 515 VAL A O 1
ATOM 4033 N N . TYR A 1 516 ? 21.902 15.594 -4.325 1.00 98.44 516 TYR A N 1
ATOM 4034 C CA . TYR A 1 516 ? 20.488 15.904 -4.132 1.00 98.44 516 TYR A CA 1
ATOM 4035 C C . TYR A 1 516 ? 20.206 17.403 -4.276 1.00 98.44 516 TYR A C 1
ATOM 4037 O O . TYR A 1 516 ? 21.100 18.245 -4.138 1.00 98.44 516 TYR A O 1
ATOM 4045 N N . HIS A 1 517 ? 18.955 17.747 -4.571 1.00 97.44 517 HIS A N 1
ATOM 4046 C CA . HIS A 1 517 ? 18.500 19.120 -4.778 1.00 97.44 517 HIS A CA 1
ATOM 4047 C C . HIS A 1 517 ? 16.992 19.241 -4.530 1.00 97.44 517 HIS A C 1
ATOM 4049 O O . HIS A 1 517 ? 16.241 18.322 -4.841 1.00 97.44 517 HIS A O 1
ATOM 4055 N N . SER A 1 518 ? 16.533 20.405 -4.066 1.00 94.69 518 SER A N 1
ATOM 4056 C CA . SER A 1 518 ? 15.110 20.757 -4.030 1.00 94.69 518 SER A CA 1
ATOM 4057 C C . SER A 1 518 ? 14.910 22.232 -4.369 1.00 94.69 518 SER A C 1
ATOM 4059 O O . SER A 1 518 ? 15.700 23.084 -3.955 1.00 94.69 518 SER A O 1
ATOM 4061 N N . SER A 1 519 ? 13.859 22.543 -5.131 1.00 90.44 519 SER A N 1
ATOM 4062 C CA . SER A 1 519 ? 13.409 23.913 -5.390 1.00 90.44 519 SER A CA 1
ATOM 4063 C C . SER A 1 519 ? 11.895 23.959 -5.630 1.00 90.44 519 SER A C 1
ATOM 4065 O O . SER A 1 519 ? 11.388 23.143 -6.402 1.00 90.44 519 SER A O 1
ATOM 4067 N N . PRO A 1 520 ? 11.173 24.981 -5.125 1.00 83.12 520 PRO A N 1
ATOM 4068 C CA . PRO A 1 520 ? 9.760 25.210 -5.452 1.00 83.12 520 PRO A CA 1
ATOM 4069 C C . PRO A 1 520 ? 9.449 25.358 -6.953 1.00 83.12 520 PRO A C 1
ATOM 4071 O O . PRO A 1 520 ? 8.287 25.334 -7.337 1.00 83.12 520 PRO A O 1
ATOM 4074 N N . SER A 1 521 ? 10.464 25.555 -7.804 1.00 82.75 521 SER A N 1
ATOM 4075 C CA . SER A 1 521 ? 10.323 25.673 -9.263 1.00 82.75 521 SER A CA 1
ATOM 4076 C C . SER A 1 521 ? 10.770 24.426 -10.043 1.00 82.75 521 SER A C 1
ATOM 4078 O O . SER A 1 521 ? 10.970 24.523 -11.254 1.00 82.75 521 SER A O 1
ATOM 4080 N N . PHE A 1 522 ? 11.081 23.321 -9.357 1.00 86.38 522 PHE A N 1
ATOM 4081 C CA . PHE A 1 522 ? 11.665 22.114 -9.962 1.00 86.38 522 PHE A CA 1
ATOM 4082 C C . PHE A 1 522 ? 11.359 20.801 -9.206 1.00 86.38 522 PHE A C 1
ATOM 4084 O O . PHE A 1 522 ? 11.758 19.735 -9.662 1.00 86.38 522 PHE A O 1
ATOM 4091 N N . GLY A 1 523 ? 10.709 20.851 -8.041 1.00 93.25 523 GLY A N 1
ATOM 4092 C CA . GLY A 1 523 ? 10.543 19.666 -7.200 1.00 93.25 523 GLY A CA 1
ATOM 4093 C C . GLY A 1 523 ? 11.844 19.260 -6.501 1.00 93.25 523 GLY A C 1
ATOM 4094 O O . GLY A 1 523 ? 12.757 20.079 -6.325 1.00 93.25 523 GLY A O 1
ATOM 4095 N N . THR A 1 524 ? 11.913 17.997 -6.088 1.00 97.00 524 THR A N 1
ATOM 4096 C CA . THR A 1 524 ? 12.992 17.432 -5.265 1.00 97.00 524 THR A CA 1
ATOM 4097 C C . THR A 1 524 ? 13.587 16.196 -5.933 1.00 97.00 524 THR A C 1
ATOM 4099 O O . THR A 1 524 ? 12.857 15.353 -6.440 1.00 97.00 524 THR A O 1
ATOM 4102 N N . VAL A 1 525 ? 14.912 16.053 -5.913 1.00 98.25 525 VAL A N 1
ATOM 4103 C CA . VAL A 1 525 ? 15.609 14.881 -6.456 1.00 98.25 525 VAL A CA 1
ATOM 4104 C C . VAL A 1 525 ? 16.752 14.437 -5.546 1.00 98.25 525 VAL A C 1
ATOM 4106 O O . VAL A 1 525 ? 17.490 15.268 -5.012 1.00 98.25 525 VAL A O 1
ATOM 4109 N N . VAL A 1 526 ? 16.904 13.123 -5.395 1.00 98.75 526 VAL A N 1
ATOM 4110 C CA . VAL A 1 526 ? 18.056 12.440 -4.795 1.00 98.75 526 VAL A CA 1
ATOM 4111 C C . VAL A 1 526 ? 18.560 11.421 -5.817 1.00 98.75 526 VAL A C 1
ATOM 4113 O O . VAL A 1 526 ? 17.794 10.565 -6.248 1.00 98.75 526 VAL A O 1
ATOM 4116 N N . ASN A 1 527 ? 19.832 11.510 -6.201 1.00 98.62 527 ASN A N 1
ATOM 4117 C CA . ASN A 1 527 ? 20.476 10.611 -7.159 1.00 98.62 527 ASN A CA 1
ATOM 4118 C C . ASN A 1 527 ? 21.685 9.928 -6.506 1.00 98.62 527 ASN A C 1
ATOM 4120 O O . ASN A 1 527 ? 22.583 10.609 -6.000 1.00 98.62 527 ASN A O 1
ATOM 4124 N N . MET A 1 528 ? 21.683 8.597 -6.485 1.00 98.50 528 MET A N 1
ATOM 4125 C CA . MET A 1 528 ? 22.688 7.739 -5.858 1.00 98.50 528 MET A CA 1
ATOM 4126 C C . MET A 1 528 ? 23.384 6.884 -6.927 1.00 98.50 528 MET A C 1
ATOM 4128 O O . MET A 1 528 ? 22.730 6.093 -7.597 1.00 98.50 528 MET A O 1
ATOM 4132 N N . GLY A 1 529 ? 24.707 7.029 -7.057 1.00 97.75 529 GLY A N 1
ATOM 4133 C CA . GLY A 1 529 ? 25.537 6.358 -8.074 1.00 97.75 529 GLY A CA 1
ATOM 4134 C C . GLY A 1 529 ? 25.862 4.890 -7.777 1.00 97.75 529 GLY A C 1
ATOM 4135 O O . GLY A 1 529 ? 26.798 4.334 -8.341 1.00 97.75 529 GLY A O 1
ATOM 4136 N N . PHE A 1 530 ? 25.127 4.269 -6.860 1.00 97.94 530 PHE A N 1
ATOM 4137 C CA . PHE A 1 530 ? 25.184 2.837 -6.600 1.00 97.94 530 PHE A CA 1
ATOM 4138 C C . PHE A 1 530 ? 23.768 2.328 -6.266 1.00 97.94 530 PHE A C 1
ATOM 4140 O O . PHE A 1 530 ? 22.913 3.124 -5.860 1.00 97.94 530 PHE A O 1
ATOM 4147 N N . PRO A 1 531 ? 23.485 1.025 -6.425 1.00 97.75 531 PRO A N 1
ATOM 4148 C CA . PRO A 1 531 ? 22.144 0.476 -6.238 1.00 97.75 531 PRO A CA 1
ATOM 4149 C C . PRO A 1 531 ? 21.757 0.418 -4.753 1.00 97.75 531 PRO A C 1
ATOM 4151 O O . PRO A 1 531 ? 22.421 -0.251 -3.953 1.00 97.75 531 PRO A O 1
ATOM 4154 N N . PHE A 1 532 ? 20.673 1.095 -4.366 1.00 98.50 532 PHE A N 1
ATOM 4155 C CA . PHE A 1 532 ? 20.216 1.189 -2.973 1.00 98.50 532 PHE A CA 1
ATOM 4156 C C . PHE A 1 532 ? 19.940 -0.190 -2.352 1.00 98.50 532 PHE A C 1
ATOM 4158 O O . PHE A 1 532 ? 20.212 -0.436 -1.176 1.00 98.50 532 PHE A O 1
ATOM 4165 N N . GLU A 1 533 ? 19.410 -1.110 -3.146 1.00 96.94 533 GLU A N 1
ATOM 4166 C CA . GLU A 1 533 ? 19.024 -2.456 -2.748 1.00 96.94 533 GLU A CA 1
ATOM 4167 C C . GLU A 1 533 ? 20.202 -3.333 -2.295 1.00 96.94 533 GLU A C 1
ATOM 4169 O O . GLU A 1 533 ? 19.998 -4.315 -1.578 1.00 96.94 533 GLU A O 1
ATOM 4174 N N . THR A 1 534 ? 21.432 -2.968 -2.668 1.00 97.75 534 THR A N 1
ATOM 4175 C CA . THR A 1 534 ? 22.657 -3.672 -2.259 1.00 97.75 534 THR A CA 1
ATOM 4176 C C . THR A 1 534 ? 23.215 -3.169 -0.923 1.00 97.75 534 THR A C 1
ATOM 4178 O O . THR A 1 534 ? 24.146 -3.767 -0.384 1.00 97.75 534 THR A O 1
ATOM 4181 N N . ILE A 1 535 ? 22.636 -2.117 -0.327 1.00 98.44 535 ILE A N 1
ATOM 4182 C CA . ILE A 1 535 ? 23.027 -1.628 1.003 1.00 98.44 535 ILE A CA 1
ATOM 4183 C C . ILE A 1 535 ? 22.813 -2.721 2.057 1.00 98.44 535 ILE A C 1
ATOM 4185 O O . ILE A 1 535 ? 21.749 -3.345 2.141 1.00 98.44 535 ILE A O 1
ATOM 4189 N N . TYR A 1 536 ? 23.813 -2.918 2.918 1.00 95.88 536 TYR A N 1
ATOM 4190 C CA . TYR A 1 536 ? 23.748 -3.887 4.008 1.00 95.88 536 TYR A CA 1
ATOM 4191 C C . TYR A 1 536 ? 24.363 -3.354 5.320 1.00 95.88 536 TYR A C 1
ATOM 4193 O O . TYR A 1 536 ? 25.209 -2.456 5.310 1.00 95.88 536 TYR A O 1
ATOM 4201 N N . PRO A 1 537 ? 23.957 -3.903 6.484 1.00 96.12 537 PRO A N 1
ATOM 4202 C CA . PRO A 1 537 ? 22.754 -4.719 6.698 1.00 96.12 537 PRO A CA 1
ATOM 4203 C C . PRO A 1 537 ? 21.461 -3.911 6.467 1.00 96.12 537 PRO A C 1
ATOM 4205 O O . PRO A 1 537 ? 21.498 -2.683 6.406 1.00 96.12 537 PRO A O 1
ATOM 4208 N N . GLN A 1 538 ? 20.304 -4.583 6.400 1.00 94.62 538 GLN A N 1
ATOM 4209 C CA . GLN A 1 538 ? 18.988 -3.958 6.153 1.00 94.62 538 GLN A CA 1
ATOM 4210 C C . GLN A 1 538 ? 18.737 -2.703 7.016 1.00 94.62 538 GLN A C 1
ATOM 4212 O O . GLN A 1 538 ? 18.237 -1.704 6.511 1.00 94.62 538 GLN A O 1
ATOM 4217 N N . THR A 1 539 ? 19.161 -2.689 8.286 1.00 95.75 539 THR A N 1
ATOM 4218 C CA . THR A 1 539 ? 19.016 -1.527 9.188 1.00 95.75 539 THR A CA 1
ATOM 4219 C C . THR A 1 539 ? 19.700 -0.248 8.684 1.00 95.75 539 THR A C 1
ATOM 4221 O O . THR A 1 539 ? 19.243 0.854 8.995 1.00 95.75 539 THR A O 1
ATOM 4224 N N . LYS A 1 540 ? 20.760 -0.362 7.874 1.00 97.25 540 LYS A N 1
ATOM 4225 C CA . LYS A 1 540 ? 21.393 0.777 7.196 1.00 97.25 540 LYS A CA 1
ATOM 4226 C C . LYS A 1 540 ? 20.568 1.242 5.999 1.00 97.25 540 LYS A C 1
ATOM 4228 O O . LYS A 1 540 ? 20.319 2.439 5.905 1.00 97.25 540 LYS A O 1
ATOM 4233 N N . SER A 1 541 ? 20.046 0.328 5.176 1.00 96.56 541 SER A N 1
ATOM 4234 C CA . SER A 1 541 ? 19.124 0.687 4.083 1.00 96.56 541 SER A CA 1
ATOM 4235 C C . SER A 1 541 ? 17.862 1.389 4.613 1.00 96.56 541 SER A C 1
ATOM 4237 O O . SER A 1 541 ? 17.492 2.444 4.107 1.00 96.56 541 SER A O 1
ATOM 4239 N N . ASN A 1 542 ? 17.297 0.917 5.733 1.00 95.25 542 ASN A N 1
ATOM 4240 C CA . ASN A 1 542 ? 16.195 1.576 6.438 1.00 95.25 542 ASN A CA 1
ATOM 4241 C C . ASN A 1 542 ? 16.568 3.006 6.864 1.00 95.25 542 ASN A C 1
ATOM 4243 O O . ASN A 1 542 ? 15.770 3.924 6.711 1.00 95.25 542 ASN A O 1
ATOM 4247 N N . SER A 1 543 ? 17.786 3.219 7.376 1.00 95.00 543 SER A N 1
ATOM 4248 C CA . SER A 1 543 ? 18.260 4.549 7.796 1.00 95.00 543 SER A CA 1
ATOM 4249 C C . SER A 1 543 ? 18.432 5.506 6.607 1.00 95.00 543 SER A C 1
ATOM 4251 O O . SER A 1 543 ? 18.102 6.685 6.710 1.00 95.00 543 SER A O 1
ATOM 4253 N N . VAL A 1 544 ? 18.914 4.997 5.469 1.00 97.56 544 VAL A N 1
ATOM 4254 C CA . VAL A 1 544 ? 19.088 5.761 4.222 1.00 97.56 544 VAL A CA 1
ATOM 4255 C C . VAL A 1 544 ? 17.736 6.105 3.593 1.00 97.56 544 VAL A C 1
ATOM 4257 O O . VAL A 1 544 ? 17.522 7.263 3.248 1.00 97.56 544 VAL A O 1
ATOM 4260 N N . MET A 1 545 ? 16.795 5.157 3.514 1.00 96.25 545 MET A N 1
ATOM 4261 C CA . MET A 1 545 ? 15.442 5.434 3.014 1.00 96.25 545 MET A CA 1
ATOM 4262 C C . MET A 1 545 ? 14.712 6.432 3.918 1.00 96.25 545 MET A C 1
ATOM 4264 O O . MET A 1 545 ? 14.133 7.389 3.418 1.00 96.25 545 MET A O 1
ATOM 4268 N N . ASN A 1 546 ? 14.831 6.305 5.245 1.00 91.12 546 ASN A N 1
ATOM 4269 C CA . ASN A 1 546 ? 14.296 7.301 6.177 1.00 91.12 546 ASN A CA 1
ATOM 4270 C C . ASN A 1 546 ? 14.873 8.704 5.921 1.00 91.12 546 ASN A C 1
ATOM 4272 O O . ASN A 1 546 ? 14.123 9.675 5.930 1.00 91.12 546 ASN A O 1
ATOM 4276 N N . ALA A 1 547 ? 16.173 8.843 5.647 1.00 93.88 547 ALA A N 1
ATOM 4277 C CA . ALA A 1 547 ? 16.760 10.138 5.289 1.00 93.88 547 ALA A CA 1
ATOM 4278 C C . ALA A 1 547 ? 16.176 10.719 3.983 1.00 93.88 547 ALA A C 1
ATOM 4280 O O . ALA A 1 547 ? 15.882 11.913 3.924 1.00 93.88 547 ALA A O 1
ATOM 4281 N N . VAL A 1 548 ? 15.950 9.881 2.964 1.00 95.75 548 VAL A N 1
ATOM 4282 C CA . VAL A 1 548 ? 15.325 10.280 1.688 1.00 95.75 548 VAL A CA 1
ATOM 4283 C C . VAL A 1 548 ? 13.863 10.694 1.878 1.00 95.75 548 VAL A C 1
ATOM 4285 O O . VAL A 1 548 ? 13.491 11.808 1.515 1.00 95.75 548 VAL A O 1
ATOM 4288 N N . VAL A 1 549 ? 13.037 9.841 2.490 1.00 90.94 549 VAL A N 1
ATOM 4289 C CA . VAL A 1 549 ? 11.594 10.087 2.659 1.00 90.94 549 VAL A CA 1
ATOM 4290 C C . VAL A 1 549 ? 11.331 11.241 3.640 1.00 90.94 549 VAL A C 1
ATOM 4292 O O . VAL A 1 549 ? 10.372 11.988 3.462 1.00 90.94 549 VAL A O 1
ATOM 4295 N N . ASN A 1 550 ? 12.200 11.477 4.631 1.00 87.06 550 ASN A N 1
ATOM 4296 C CA . ASN A 1 550 ? 12.118 12.683 5.466 1.00 87.06 550 ASN A CA 1
ATOM 4297 C C . ASN A 1 550 ? 12.532 13.950 4.698 1.00 87.06 550 ASN A C 1
ATOM 4299 O O . ASN A 1 550 ? 11.921 14.996 4.893 1.00 87.06 550 ASN A O 1
ATOM 4303 N N . TYR A 1 551 ? 13.525 13.878 3.801 1.00 92.19 551 TYR A N 1
ATOM 4304 C CA . TYR A 1 551 ? 13.903 15.017 2.951 1.00 92.19 551 TYR A CA 1
ATOM 4305 C C . TYR A 1 551 ? 12.822 15.388 1.928 1.00 92.19 551 TYR A C 1
ATOM 4307 O O . TYR A 1 551 ? 12.693 16.551 1.545 1.00 92.19 551 TYR A O 1
ATOM 4315 N N . PHE A 1 552 ? 12.026 14.411 1.502 1.00 91.75 552 PHE A N 1
ATOM 4316 C CA . PHE A 1 552 ? 10.852 14.643 0.671 1.00 91.75 552 PHE A CA 1
ATOM 4317 C C . PHE A 1 552 ? 9.769 15.462 1.381 1.00 91.75 552 PHE A C 1
ATOM 4319 O O . PHE A 1 552 ? 9.033 16.166 0.692 1.00 91.75 552 PHE A O 1
ATOM 4326 N N . ASP A 1 553 ? 9.714 15.437 2.716 1.00 86.06 553 ASP A N 1
ATOM 4327 C CA . ASP A 1 553 ? 8.727 16.152 3.534 1.00 86.06 553 ASP A CA 1
ATOM 4328 C C . ASP A 1 553 ? 7.306 15.980 2.968 1.00 86.06 553 ASP A C 1
ATOM 4330 O O . ASP A 1 553 ? 6.670 16.917 2.466 1.00 86.06 553 ASP A O 1
ATOM 4334 N N . LEU A 1 554 ? 6.851 14.723 2.948 1.00 82.62 554 LEU A N 1
ATOM 4335 C CA . LEU A 1 554 ? 5.503 14.394 2.497 1.00 82.62 554 LEU A CA 1
ATOM 4336 C C . LEU A 1 554 ? 4.481 15.036 3.458 1.00 82.62 554 LEU A C 1
ATOM 4338 O O . LEU A 1 554 ? 4.726 15.069 4.670 1.00 82.62 554 LEU A O 1
ATOM 4342 N N . PRO A 1 555 ? 3.349 15.559 2.957 1.00 80.00 555 PRO A N 1
ATOM 4343 C CA . PRO A 1 555 ? 2.194 15.929 3.764 1.00 80.00 555 PRO A CA 1
ATOM 4344 C C . PRO A 1 555 ? 1.890 14.930 4.885 1.00 80.00 555 PRO A C 1
ATOM 4346 O O . PRO A 1 555 ? 1.859 13.711 4.691 1.00 80.00 555 PRO A O 1
ATOM 4349 N N . ALA A 1 556 ? 1.704 15.475 6.087 1.00 82.62 556 ALA A N 1
ATOM 4350 C CA . ALA A 1 556 ? 1.341 14.706 7.264 1.00 82.62 556 ALA A CA 1
ATOM 4351 C C . ALA A 1 556 ? -0.158 14.388 7.247 1.00 82.62 556 ALA A C 1
ATOM 4353 O O . ALA A 1 556 ? -0.986 15.286 7.413 1.00 82.62 556 ALA A O 1
ATOM 4354 N N . GLU A 1 557 ? -0.484 13.105 7.111 1.00 81.50 557 GLU A N 1
ATOM 4355 C CA . GLU A 1 557 ? -1.849 12.588 7.217 1.00 81.50 557 GLU A CA 1
ATOM 4356 C C . GLU A 1 557 ? -2.184 12.122 8.639 1.00 81.50 557 GLU A C 1
ATOM 4358 O O . GLU A 1 557 ? -1.303 11.918 9.477 1.00 81.50 557 GLU A O 1
ATOM 4363 N N . ALA A 1 558 ? -3.479 12.049 8.948 1.00 86.44 558 ALA A N 1
ATOM 4364 C CA . ALA A 1 558 ? -3.975 11.836 10.306 1.00 86.44 558 ALA A CA 1
ATOM 4365 C C . ALA A 1 558 ? -3.736 10.389 10.779 1.00 86.44 558 ALA A C 1
ATOM 4367 O O . ALA A 1 558 ? -4.421 9.508 10.274 1.00 86.44 558 ALA A O 1
ATOM 4368 N N . PRO A 1 559 ? -2.831 10.117 11.744 1.00 87.44 559 PRO A N 1
ATOM 4369 C CA . PRO A 1 559 ? -2.367 8.754 12.019 1.00 87.44 559 PRO A CA 1
ATOM 4370 C C . PRO A 1 559 ? -3.499 7.806 12.437 1.00 87.44 559 PRO A C 1
ATOM 4372 O O . PRO A 1 559 ? -4.360 8.188 13.232 1.00 87.44 559 PRO A O 1
ATOM 4375 N N . THR A 1 560 ? -3.458 6.554 11.987 1.00 85.00 560 THR A N 1
ATOM 4376 C CA . THR A 1 560 ? -4.395 5.509 12.417 1.00 85.00 560 THR A CA 1
ATOM 4377 C C . THR A 1 560 ? -4.063 5.104 13.853 1.00 85.00 560 THR A C 1
ATOM 4379 O O . THR A 1 560 ? -2.975 4.601 14.144 1.00 85.00 560 THR A O 1
ATOM 4382 N N . PHE A 1 561 ? -4.974 5.350 14.794 1.00 89.38 561 PHE A N 1
ATOM 4383 C CA . PHE A 1 561 ? -4.777 4.947 16.188 1.00 89.38 561 PHE A CA 1
ATOM 4384 C C . PHE A 1 561 ? -5.127 3.463 16.323 1.00 89.38 561 PHE A C 1
ATOM 4386 O O . PHE A 1 561 ? -6.199 3.053 15.898 1.00 89.38 561 PHE A O 1
ATOM 4393 N N . LYS A 1 562 ? -4.231 2.653 16.892 1.00 90.12 562 LYS A N 1
ATOM 4394 C CA . LYS A 1 562 ? -4.365 1.188 16.877 1.00 90.12 562 LYS A CA 1
ATOM 4395 C C . LYS A 1 562 ? -4.794 0.610 18.217 1.00 90.12 562 LYS A C 1
ATOM 4397 O O . LYS A 1 562 ? -5.563 -0.347 18.248 1.00 90.12 562 LYS A O 1
ATOM 4402 N N . ALA A 1 563 ? -4.322 1.159 19.339 1.00 95.88 563 ALA A N 1
ATOM 4403 C CA . ALA A 1 563 ? -4.765 0.698 20.653 1.00 95.88 563 ALA A CA 1
ATOM 4404 C C . ALA A 1 563 ? -4.543 1.707 21.787 1.00 95.88 563 ALA A C 1
ATOM 4406 O O . ALA A 1 563 ? -3.575 2.466 21.794 1.00 95.88 563 ALA A O 1
ATOM 4407 N N . ALA A 1 564 ? -5.401 1.645 22.807 1.00 97.50 564 ALA A N 1
ATOM 4408 C CA . ALA A 1 564 ? -5.177 2.239 24.122 1.00 97.50 564 ALA A CA 1
ATOM 4409 C C . ALA A 1 564 ? -5.422 1.163 25.189 1.00 97.50 564 ALA A C 1
ATOM 4411 O O . ALA A 1 564 ? -6.562 0.768 25.442 1.00 97.50 564 ALA A O 1
ATOM 4412 N N . ARG A 1 565 ? -4.339 0.667 25.798 1.00 95.12 565 ARG A N 1
ATOM 4413 C CA . ARG A 1 565 ? -4.353 -0.535 26.646 1.00 95.12 565 ARG A CA 1
ATOM 4414 C C . ARG A 1 565 ? -3.624 -0.308 27.959 1.00 95.12 565 ARG A C 1
ATOM 4416 O O . ARG A 1 565 ? -2.556 0.306 28.002 1.00 95.12 565 ARG A O 1
ATOM 4423 N N . ARG A 1 566 ? -4.150 -0.849 29.051 1.00 90.94 566 ARG A N 1
ATOM 4424 C CA . ARG A 1 566 ? -3.490 -0.829 30.357 1.00 90.94 566 ARG A CA 1
ATOM 4425 C C . ARG A 1 566 ? -2.136 -1.550 30.304 1.00 90.94 566 ARG A C 1
ATOM 4427 O O . ARG A 1 566 ? -2.068 -2.737 30.002 1.00 90.94 566 ARG A O 1
ATOM 4434 N N . SER A 1 567 ? -1.073 -0.868 30.735 1.00 89.44 567 SER A N 1
ATOM 4435 C CA . SER A 1 567 ? 0.276 -1.443 30.884 1.00 89.44 567 SER A CA 1
ATOM 4436 C C . SER A 1 567 ? 0.761 -1.555 32.333 1.00 89.44 567 SER A C 1
ATOM 4438 O O . SER A 1 567 ? 1.783 -2.186 32.596 1.00 89.44 567 SER A O 1
ATOM 4440 N N . GLY A 1 568 ? 0.022 -0.988 33.289 1.00 86.00 568 GLY A N 1
ATOM 4441 C CA . GLY A 1 568 ? 0.380 -0.989 34.707 1.00 86.00 568 GLY A CA 1
ATOM 4442 C C . GLY A 1 568 ? -0.787 -0.598 35.613 1.00 86.00 568 GLY A C 1
ATOM 4443 O O . GLY A 1 568 ? -1.932 -0.498 35.177 1.00 86.00 568 GLY A O 1
ATOM 4444 N N . ALA A 1 569 ? -0.531 -0.395 36.906 1.00 84.75 569 ALA A N 1
ATOM 4445 C CA . ALA A 1 569 ? -1.559 0.081 37.841 1.00 84.75 569 ALA A CA 1
ATOM 4446 C C . ALA A 1 569 ? -1.973 1.539 37.562 1.00 84.75 569 ALA A C 1
ATOM 4448 O O . ALA A 1 569 ? -3.146 1.879 37.682 1.00 84.75 569 ALA A O 1
ATOM 4449 N N . ASP A 1 570 ? -1.008 2.359 37.154 1.00 90.25 570 ASP A N 1
ATOM 4450 C CA . ASP A 1 570 ? -1.105 3.793 36.879 1.00 90.25 570 ASP A CA 1
ATOM 4451 C C . ASP A 1 570 ? -0.595 4.143 35.466 1.00 90.25 570 ASP A C 1
ATOM 4453 O O . ASP A 1 570 ? -0.205 5.285 35.213 1.00 90.25 570 ASP A O 1
ATOM 4457 N N . SER A 1 571 ? -0.558 3.171 34.542 1.00 93.50 571 SER A N 1
ATOM 4458 C CA . SER A 1 571 ? -0.062 3.390 33.179 1.00 93.50 571 SER A CA 1
ATOM 4459 C C . SER A 1 571 ? -0.899 2.749 32.075 1.00 93.50 571 SER A C 1
ATOM 4461 O O . SER A 1 571 ? -1.449 1.652 32.218 1.00 93.50 571 SER A O 1
ATOM 4463 N N . ILE A 1 572 ? -0.946 3.458 30.949 1.00 96.12 572 ILE A N 1
ATOM 4464 C CA . ILE A 1 572 ? -1.579 3.062 29.689 1.00 96.12 572 ILE A CA 1
ATOM 4465 C C . ILE A 1 572 ? -0.506 3.128 28.605 1.00 96.12 572 ILE A C 1
ATOM 4467 O O . ILE A 1 572 ? 0.222 4.116 28.513 1.00 96.12 572 ILE A O 1
ATOM 4471 N N . THR A 1 573 ? -0.408 2.085 27.791 1.00 97.19 573 THR A N 1
ATOM 4472 C CA . THR A 1 573 ? 0.291 2.136 26.510 1.00 97.19 573 THR A CA 1
ATOM 4473 C C . THR A 1 573 ? -0.713 2.531 25.438 1.00 97.19 573 THR A C 1
ATOM 4475 O O . THR A 1 573 ? -1.810 1.975 25.379 1.00 97.19 573 THR A O 1
ATOM 4478 N N . VAL A 1 574 ? -0.342 3.503 24.615 1.00 97.88 574 VAL A N 1
ATOM 4479 C CA . VAL A 1 574 ? -1.041 3.811 23.371 1.00 97.88 574 VAL A CA 1
ATOM 4480 C C . VAL A 1 574 ? -0.154 3.462 22.190 1.00 97.88 574 VAL A C 1
ATOM 4482 O O . VAL A 1 574 ? 1.061 3.656 22.258 1.00 97.88 574 VAL A O 1
ATOM 4485 N N . GLU A 1 575 ? -0.769 2.945 21.140 1.00 95.25 575 GLU A N 1
ATOM 4486 C CA . GLU A 1 575 ? -0.128 2.433 19.931 1.00 95.25 575 GLU A CA 1
ATOM 4487 C C . GLU A 1 575 ? -0.845 3.035 18.720 1.00 95.25 575 GLU A C 1
ATOM 4489 O O . GLU A 1 575 ? -2.075 3.148 18.709 1.00 95.25 575 GLU A O 1
ATOM 4494 N N . TRP A 1 576 ? -0.077 3.472 17.727 1.00 91.00 576 TRP A N 1
ATOM 4495 C CA . TRP A 1 576 ? -0.570 4.130 16.523 1.00 91.00 576 TRP A CA 1
ATOM 4496 C C . TRP A 1 576 ? 0.304 3.784 15.325 1.00 91.00 576 TRP A C 1
ATOM 4498 O O . TRP A 1 576 ? 1.404 3.250 15.444 1.00 91.00 576 TRP A O 1
ATOM 4508 N N . GLN A 1 577 ? -0.197 4.175 14.170 1.00 82.19 577 GLN A N 1
ATOM 4509 C CA . GLN A 1 577 ? 0.403 3.984 12.876 1.00 82.19 577 GLN A CA 1
ATOM 4510 C C . GLN A 1 577 ? 0.385 5.304 12.114 1.00 82.19 577 GLN A C 1
ATOM 4512 O O . GLN A 1 577 ? -0.612 6.019 12.146 1.00 82.19 577 GLN A O 1
ATOM 4517 N N . GLY A 1 578 ? 1.447 5.609 11.377 1.00 80.75 578 GLY A N 1
ATOM 4518 C CA . GLY A 1 578 ? 1.403 6.653 10.364 1.00 80.75 578 GLY A CA 1
ATOM 4519 C C . GLY A 1 578 ? 2.782 7.015 9.839 1.00 80.75 578 GLY A C 1
ATOM 4520 O O . GLY A 1 578 ? 3.785 6.377 10.158 1.00 80.75 578 GLY A O 1
ATOM 4521 N N . TYR A 1 579 ? 2.808 8.096 9.067 1.00 81.62 579 TYR A N 1
ATOM 4522 C CA . TYR A 1 579 ? 4.021 8.781 8.649 1.00 81.62 579 TYR A CA 1
ATOM 4523 C C . TYR A 1 579 ? 4.043 10.190 9.240 1.00 81.62 579 TYR A C 1
ATOM 4525 O O . TYR A 1 579 ? 3.063 10.927 9.134 1.00 81.62 579 TYR A O 1
ATOM 4533 N N . ALA A 1 580 ? 5.191 10.602 9.773 1.00 84.50 580 ALA A N 1
ATOM 4534 C CA . ALA A 1 580 ? 5.437 11.981 10.168 1.00 84.50 580 ALA A CA 1
ATOM 4535 C C . ALA A 1 580 ? 6.912 12.337 9.960 1.00 84.50 580 ALA A C 1
ATOM 4537 O O . ALA A 1 580 ? 7.760 11.807 10.671 1.00 84.50 580 ALA A O 1
ATOM 4538 N N . SER A 1 581 ? 7.240 13.253 9.043 1.00 82.94 581 SER A N 1
ATOM 4539 C CA . SER A 1 581 ? 8.640 13.634 8.773 1.00 82.94 581 SER A CA 1
ATOM 4540 C C . SER A 1 581 ? 9.340 14.275 9.985 1.00 82.94 581 SER A C 1
ATOM 4542 O O . SER A 1 581 ? 10.550 14.119 10.162 1.00 82.94 581 SER A O 1
ATOM 4544 N N . ALA A 1 582 ? 8.587 14.962 10.853 1.00 86.88 582 ALA A N 1
ATOM 4545 C CA . ALA A 1 582 ? 9.103 15.648 12.039 1.00 86.88 582 ALA A CA 1
ATOM 4546 C C . ALA A 1 582 ? 8.795 14.935 13.373 1.00 86.88 582 ALA A C 1
ATOM 4548 O O . ALA A 1 582 ? 9.486 15.191 14.363 1.00 86.88 582 ALA A O 1
ATOM 4549 N N . GLY A 1 583 ? 7.799 14.042 13.416 1.00 91.50 583 GLY A N 1
ATOM 4550 C CA . GLY A 1 583 ? 7.355 13.331 14.625 1.00 91.50 583 GLY A CA 1
ATOM 4551 C C . GLY A 1 583 ? 5.889 13.585 14.991 1.00 91.50 583 GLY A C 1
ATOM 4552 O O . GLY A 1 583 ? 5.128 14.101 14.179 1.00 91.50 583 GLY A O 1
ATOM 4553 N N . TYR A 1 584 ? 5.475 13.224 16.208 1.00 95.56 584 TYR A N 1
ATOM 4554 C CA . TYR A 1 584 ? 4.051 13.156 16.576 1.00 95.56 584 TYR A CA 1
ATOM 4555 C C . TYR A 1 584 ? 3.661 14.030 17.775 1.00 95.56 584 TYR A C 1
ATOM 4557 O O . TYR A 1 584 ? 4.452 14.265 18.689 1.00 95.56 584 TYR A O 1
ATOM 4565 N N . ARG A 1 585 ? 2.391 14.452 17.828 1.00 97.75 585 ARG A N 1
ATOM 4566 C CA . ARG A 1 585 ? 1.785 15.125 18.993 1.00 97.75 585 ARG A CA 1
ATOM 4567 C C . ARG A 1 585 ? 0.660 14.287 19.578 1.00 97.75 585 ARG A C 1
ATOM 4569 O O . ARG A 1 585 ? -0.365 14.090 18.933 1.00 97.75 585 ARG A O 1
ATOM 4576 N N . LEU A 1 586 ? 0.840 13.826 20.815 1.00 98.38 586 LEU A N 1
ATOM 4577 C CA . LEU A 1 586 ? -0.136 13.000 21.526 1.00 98.38 586 LEU A CA 1
ATOM 4578 C C . LEU A 1 586 ? -0.996 13.861 22.454 1.00 98.38 586 LEU A C 1
ATOM 4580 O O . LEU A 1 586 ? -0.477 14.600 23.298 1.00 98.38 586 LEU A O 1
ATOM 4584 N N . PHE A 1 587 ? -2.312 13.701 22.350 1.00 98.25 587 PHE A N 1
ATOM 4585 C CA . PHE A 1 587 ? -3.301 14.387 23.170 1.00 98.25 587 PHE A CA 1
ATOM 4586 C C . PHE A 1 587 ? -4.042 13.401 24.071 1.00 98.25 587 PHE A C 1
ATOM 4588 O O . PHE A 1 587 ? -4.335 12.271 23.688 1.00 98.25 587 PHE A O 1
ATOM 4595 N N . GLN A 1 588 ? -4.388 13.862 25.269 1.00 97.56 588 GLN A N 1
ATOM 4596 C CA . GLN A 1 588 ? -5.171 13.126 26.253 1.00 97.56 588 GLN A CA 1
ATOM 4597 C C . GLN A 1 588 ? -6.371 13.960 26.707 1.00 97.56 588 GLN A C 1
ATOM 4599 O O . GLN A 1 588 ? -6.277 15.176 26.883 1.00 97.56 588 GLN A O 1
ATOM 4604 N N . LYS A 1 589 ? -7.488 13.285 26.960 1.00 96.00 589 LYS A N 1
ATOM 4605 C CA . LYS A 1 589 ? -8.647 13.795 27.690 1.00 96.00 589 LYS A CA 1
ATOM 4606 C C . LYS A 1 589 ? -8.943 12.856 28.859 1.00 96.00 589 LYS A C 1
ATOM 4608 O O . LYS A 1 589 ? -8.816 11.640 28.732 1.00 96.00 589 LYS A O 1
ATOM 4613 N N . ILE A 1 590 ? -9.310 13.431 30.003 1.00 94.81 590 ILE A N 1
ATOM 4614 C CA . ILE A 1 590 ? -9.613 12.694 31.238 1.00 94.81 590 ILE A CA 1
ATOM 4615 C C . ILE A 1 590 ? -11.105 12.837 31.536 1.00 94.81 590 ILE A C 1
ATOM 4617 O O . ILE A 1 590 ? -11.594 13.953 31.731 1.00 94.81 590 ILE A O 1
ATOM 4621 N N . ASN A 1 591 ? -11.822 11.714 31.592 1.00 90.88 591 ASN A N 1
ATOM 4622 C CA . ASN A 1 591 ? -13.283 11.656 31.657 1.00 90.88 591 ASN A CA 1
ATOM 4623 C C . ASN A 1 591 ? -13.898 12.598 30.591 1.00 90.88 591 ASN A C 1
ATOM 4625 O O . ASN A 1 591 ? -13.420 12.655 29.461 1.00 90.88 591 ASN A O 1
ATOM 4629 N N . ASN A 1 592 ? -14.894 13.411 30.955 1.00 85.81 592 ASN A N 1
ATOM 4630 C CA . ASN A 1 592 ? -15.513 14.401 30.058 1.00 85.81 592 ASN A CA 1
ATOM 4631 C C . ASN A 1 592 ? -14.803 15.776 30.094 1.00 85.81 592 ASN A C 1
ATOM 4633 O O . ASN A 1 592 ? -15.457 16.815 30.005 1.00 85.81 592 ASN A O 1
ATOM 4637 N N . GLY A 1 593 ? -13.487 15.796 30.333 1.00 92.44 593 GLY A N 1
ATOM 4638 C CA . GLY A 1 593 ? -12.675 17.014 30.404 1.00 92.44 593 GLY A CA 1
ATOM 4639 C C . GLY A 1 593 ? -12.265 17.576 29.036 1.00 92.44 593 GLY A C 1
ATOM 4640 O O . GLY A 1 593 ? -12.719 17.125 27.987 1.00 92.44 593 GLY A O 1
ATOM 4641 N N . SER A 1 594 ? -11.364 18.559 29.048 1.00 95.69 594 SER A N 1
ATOM 4642 C CA . SER A 1 594 ? -10.761 19.116 27.829 1.00 95.69 594 SER A CA 1
ATOM 4643 C C . SER A 1 594 ? -9.590 18.267 27.328 1.00 95.69 594 SER A C 1
ATOM 4645 O O . SER A 1 594 ? -8.851 17.683 28.123 1.00 95.69 594 SER A O 1
ATOM 4647 N N . TRP A 1 595 ? -9.370 18.270 26.012 1.00 97.25 595 TRP A N 1
ATOM 4648 C CA . TRP A 1 595 ? -8.142 17.757 25.400 1.00 97.25 595 TRP A CA 1
ATOM 4649 C C . TRP A 1 595 ? -6.917 18.568 25.839 1.00 97.25 595 TRP A C 1
ATOM 4651 O O . TRP A 1 595 ? -6.957 19.797 25.864 1.00 97.25 595 TRP A O 1
ATOM 4661 N N . THR A 1 596 ? -5.825 17.875 26.153 1.00 97.69 596 THR A N 1
ATOM 4662 C CA . THR A 1 596 ? -4.528 18.447 26.537 1.00 97.69 596 THR A CA 1
ATOM 4663 C C . THR A 1 596 ? -3.425 17.735 25.760 1.00 97.69 596 THR A C 1
ATOM 4665 O O . THR A 1 596 ? -3.415 16.507 25.710 1.00 97.69 596 THR A O 1
ATOM 4668 N N . GLN A 1 597 ? -2.497 18.478 25.157 1.00 98.06 597 GLN A N 1
ATOM 4669 C CA . GLN A 1 597 ? -1.295 17.897 24.553 1.00 98.06 597 GLN A CA 1
ATOM 4670 C C . GLN A 1 597 ? -0.369 17.407 25.673 1.00 98.06 597 GLN A C 1
ATOM 4672 O O . GLN A 1 597 ? -0.012 18.186 26.556 1.00 98.06 597 GLN A O 1
ATOM 4677 N N . ILE A 1 598 ? -0.010 16.124 25.651 1.00 98.06 598 ILE A N 1
ATOM 4678 C CA . ILE A 1 598 ? 0.836 15.487 26.672 1.00 98.06 598 ILE A CA 1
ATOM 4679 C C . ILE A 1 598 ? 2.220 15.088 26.151 1.00 98.06 598 ILE A C 1
ATOM 4681 O O . ILE A 1 598 ? 3.105 14.825 26.965 1.00 98.06 598 ILE A O 1
ATOM 4685 N N . ARG A 1 599 ? 2.412 15.048 24.823 1.00 98.00 599 ARG A N 1
ATOM 4686 C CA . ARG A 1 599 ? 3.722 14.937 24.160 1.00 98.00 599 ARG A CA 1
ATOM 4687 C C . ARG A 1 599 ? 3.758 15.721 22.859 1.00 98.00 599 ARG A C 1
ATOM 4689 O O . ARG A 1 599 ? 2.715 15.934 22.242 1.00 98.00 599 ARG A O 1
ATOM 4696 N N . ASP A 1 600 ? 4.961 16.094 22.449 1.00 97.12 600 ASP A N 1
ATOM 4697 C CA . ASP A 1 600 ? 5.248 16.763 21.183 1.00 97.12 600 ASP A CA 1
ATOM 4698 C C . ASP A 1 600 ? 6.351 16.060 20.376 1.00 97.12 600 ASP A C 1
ATOM 4700 O O . ASP A 1 600 ? 6.954 15.082 20.828 1.00 97.12 600 ASP A O 1
ATOM 4704 N N . GLU A 1 601 ? 6.647 16.603 19.197 1.00 94.12 601 GLU A N 1
ATOM 4705 C CA . GLU A 1 601 ? 7.677 16.134 18.272 1.00 94.12 601 GLU A CA 1
ATOM 4706 C C . GLU A 1 601 ? 9.108 16.181 18.849 1.00 94.12 601 GLU A C 1
ATOM 4708 O O . GLU A 1 601 ? 10.039 15.597 18.288 1.00 94.12 601 GLU A O 1
ATOM 4713 N N . SER A 1 602 ? 9.339 16.837 19.996 1.00 94.12 602 SER A N 1
ATOM 4714 C CA . SER A 1 602 ? 10.610 16.717 20.720 1.00 94.12 602 SER A CA 1
ATOM 4715 C C . SER A 1 602 ? 10.729 15.367 21.440 1.00 94.12 602 SER A C 1
ATOM 4717 O O . SER A 1 602 ? 11.845 14.859 21.570 1.00 94.12 602 SER A O 1
ATOM 4719 N N . GLN A 1 603 ? 9.593 14.770 21.820 1.00 96.75 603 GLN A N 1
ATOM 4720 C CA . GLN A 1 603 ? 9.462 13.541 22.610 1.00 96.75 603 GLN A CA 1
ATOM 4721 C C . GLN A 1 603 ? 8.992 12.315 21.811 1.00 96.75 603 GLN A C 1
ATOM 4723 O O . GLN A 1 603 ? 9.253 11.205 22.265 1.00 96.75 603 GLN A O 1
ATOM 4728 N N . LEU A 1 604 ? 8.287 12.509 20.690 1.00 95.94 604 LEU A N 1
ATOM 4729 C CA . LEU A 1 604 ? 7.833 11.456 19.773 1.00 95.94 604 LEU A CA 1
ATOM 4730 C C . LEU A 1 604 ? 8.368 11.740 18.362 1.00 95.94 604 LEU A C 1
ATOM 4732 O O . LEU A 1 604 ? 8.009 12.751 17.760 1.00 95.94 604 LEU A O 1
ATOM 4736 N N . LYS A 1 605 ? 9.247 10.883 17.848 1.00 89.38 605 LYS A N 1
ATOM 4737 C CA . LYS A 1 605 ? 9.953 11.030 16.565 1.00 89.38 605 LYS A CA 1
ATOM 4738 C C . LYS A 1 605 ? 9.243 10.311 15.422 1.00 89.38 605 LYS A C 1
ATOM 4740 O O . LYS A 1 605 ? 8.299 9.565 15.642 1.00 89.38 605 LYS A O 1
ATOM 4745 N N . SER A 1 606 ? 9.715 10.546 14.200 1.00 81.25 606 SER A N 1
ATOM 4746 C CA . SER A 1 606 ? 9.143 10.018 12.953 1.00 81.25 606 SER A CA 1
ATOM 4747 C C . SER A 1 606 ? 8.936 8.498 12.944 1.00 81.25 606 SER A C 1
ATOM 4749 O O . SER A 1 606 ? 7.917 8.027 12.449 1.00 81.25 606 SER A O 1
ATOM 4751 N N . GLY A 1 607 ? 9.862 7.743 13.545 1.00 76.69 607 GLY A N 1
ATOM 4752 C CA . GLY A 1 607 ? 9.779 6.284 13.685 1.00 76.69 607 GLY A CA 1
ATOM 4753 C C . GLY A 1 607 ? 9.106 5.765 14.965 1.00 76.69 607 GLY A C 1
ATOM 4754 O O . GLY A 1 607 ? 9.134 4.557 15.189 1.00 76.69 607 GLY A O 1
ATOM 4755 N N . ASP A 1 608 ? 8.548 6.628 15.824 1.00 88.62 608 ASP A N 1
ATOM 4756 C CA . ASP A 1 608 ? 7.828 6.178 17.023 1.00 88.62 608 ASP A CA 1
ATOM 4757 C C . ASP A 1 608 ? 6.382 5.795 16.673 1.00 88.62 608 ASP A C 1
ATOM 4759 O O . ASP A 1 608 ? 5.651 6.576 16.067 1.00 88.62 608 ASP A O 1
ATOM 4763 N N . ASN A 1 609 ? 5.956 4.611 17.120 1.00 89.88 609 ASN A N 1
ATOM 4764 C CA . ASN A 1 609 ? 4.612 4.051 16.922 1.00 89.88 609 ASN A CA 1
ATOM 4765 C C . ASN A 1 609 ? 3.892 3.703 18.245 1.00 89.88 609 ASN A C 1
ATOM 4767 O O . ASN A 1 609 ? 2.772 3.194 18.241 1.00 89.88 609 ASN A O 1
ATOM 4771 N N . ALA A 1 610 ? 4.527 3.956 19.396 1.00 95.38 610 ALA A N 1
ATOM 4772 C CA . ALA A 1 610 ? 3.964 3.646 20.706 1.00 95.38 610 ALA A CA 1
ATOM 4773 C C . ALA A 1 610 ? 4.437 4.605 21.812 1.00 95.38 610 ALA A C 1
ATOM 4775 O O . ALA A 1 610 ? 5.541 5.150 21.791 1.00 95.38 610 ALA A O 1
ATOM 4776 N N . ALA A 1 611 ? 3.606 4.780 22.842 1.00 97.38 611 ALA A N 1
ATOM 4777 C CA . ALA A 1 611 ? 3.905 5.602 24.011 1.00 97.38 611 ALA A CA 1
ATOM 4778 C C . ALA A 1 611 ? 3.312 5.006 25.293 1.00 97.38 611 ALA A C 1
ATOM 4780 O O . ALA A 1 611 ? 2.119 4.738 25.369 1.00 97.38 611 ALA A O 1
ATOM 4781 N N . ILE A 1 612 ? 4.124 4.890 26.350 1.00 97.19 612 ILE A N 1
ATOM 4782 C CA . ILE A 1 612 ? 3.653 4.538 27.701 1.00 97.19 612 ILE A CA 1
ATOM 4783 C C . ILE A 1 612 ? 3.421 5.819 28.507 1.00 97.19 612 ILE A C 1
ATOM 4785 O O . ILE A 1 612 ? 4.378 6.539 28.795 1.00 97.19 612 ILE A O 1
ATOM 4789 N N . ILE A 1 613 ? 2.175 6.111 28.879 1.00 96.50 613 ILE A N 1
ATOM 4790 C CA . ILE A 1 613 ? 1.800 7.218 29.765 1.00 96.50 613 ILE A CA 1
ATOM 4791 C C . ILE A 1 613 ? 1.641 6.662 31.184 1.00 96.50 613 ILE A C 1
ATOM 4793 O O . ILE A 1 613 ? 0.805 5.790 31.397 1.00 96.50 613 ILE A O 1
ATOM 4797 N N . SER A 1 614 ? 2.413 7.176 32.145 1.00 94.75 614 SER A N 1
ATOM 4798 C CA . SER A 1 614 ? 2.439 6.726 33.552 1.00 94.75 614 SER A CA 1
ATOM 4799 C C . SER A 1 614 ? 2.018 7.838 34.522 1.00 94.75 614 SER A C 1
ATOM 4801 O O . SER A 1 614 ? 1.904 8.998 34.121 1.00 94.75 614 SER A O 1
ATOM 4803 N N . GLY A 1 615 ? 1.822 7.515 35.807 1.00 92.50 615 GLY A N 1
ATOM 4804 C CA . GLY A 1 615 ? 1.352 8.474 36.814 1.00 92.50 615 GLY A CA 1
ATOM 4805 C C . GLY A 1 615 ? -0.128 8.837 36.662 1.00 92.50 615 GLY A C 1
ATOM 4806 O O . GLY A 1 615 ? -0.562 9.897 37.117 1.00 92.50 615 GLY A O 1
ATOM 4807 N N . LEU A 1 616 ? -0.897 7.982 35.987 1.00 93.12 616 LEU A N 1
ATOM 4808 C CA . LEU A 1 616 ? -2.321 8.158 35.748 1.00 93.12 616 LEU A CA 1
ATOM 4809 C C . LEU A 1 616 ? -3.133 7.809 36.998 1.00 93.12 616 LEU A C 1
ATOM 4811 O O . LEU A 1 616 ? -2.766 6.950 37.795 1.00 93.12 616 LEU A O 1
ATOM 4815 N N . ASN A 1 617 ? -4.270 8.477 37.163 1.00 89.94 617 ASN A N 1
ATOM 4816 C CA . ASN A 1 617 ? -5.158 8.260 38.292 1.00 89.94 617 ASN A CA 1
ATOM 4817 C C . ASN A 1 617 ? -5.994 6.984 38.067 1.00 89.94 617 ASN A C 1
ATOM 4819 O O . ASN A 1 617 ? -6.751 6.927 37.089 1.00 89.94 617 ASN A O 1
ATOM 4823 N N . PRO A 1 618 ? -5.938 5.994 38.979 1.00 80.31 618 PRO A N 1
ATOM 4824 C CA . PRO A 1 618 ? -6.923 4.916 39.037 1.00 80.31 618 PRO A CA 1
ATOM 4825 C C . PRO A 1 618 ? -8.361 5.464 38.998 1.00 80.31 618 PRO A C 1
ATOM 4827 O O . PRO A 1 618 ? -8.611 6.603 39.389 1.00 80.31 618 PRO A O 1
ATOM 4830 N N . VAL A 1 619 ? -9.313 4.665 38.511 1.00 80.69 619 VAL A N 1
ATOM 4831 C CA . VAL A 1 619 ? -10.736 5.018 38.274 1.00 80.69 619 VAL A CA 1
ATOM 4832 C C . VAL A 1 619 ? -11.028 6.159 37.301 1.00 80.69 619 VAL A C 1
ATOM 4834 O O . VAL A 1 619 ? -12.196 6.496 37.109 1.00 80.69 619 VAL A O 1
ATOM 4837 N N . SER A 1 620 ? -10.020 6.747 36.658 1.00 89.50 620 SER A N 1
ATOM 4838 C CA . SER A 1 620 ? -10.260 7.708 35.580 1.00 89.50 620 SER A CA 1
ATOM 4839 C C . SER A 1 620 ? -10.394 6.994 34.237 1.00 89.50 620 SER A C 1
ATOM 4841 O O . SER A 1 620 ? -9.667 6.041 33.941 1.00 89.50 620 SER A O 1
ATOM 4843 N N . GLN A 1 621 ? -11.328 7.477 33.422 1.00 92.75 621 GLN A N 1
ATOM 4844 C CA . GLN A 1 621 ? -11.407 7.137 32.008 1.00 92.75 621 GLN A CA 1
ATOM 4845 C C . GLN A 1 621 ? -10.487 8.075 31.233 1.00 92.75 621 GLN A C 1
ATOM 4847 O O . GLN A 1 621 ? -10.429 9.275 31.514 1.00 92.75 621 GLN A O 1
ATOM 4852 N N . TYR A 1 622 ? -9.785 7.526 30.255 1.00 96.12 622 TYR A N 1
ATOM 4853 C CA . TYR A 1 622 ? -8.867 8.245 29.392 1.00 96.12 622 TYR A CA 1
ATOM 4854 C C . TYR A 1 622 ? -9.290 8.067 27.944 1.00 96.12 622 TYR A C 1
ATOM 4856 O O . TYR A 1 622 ? -9.655 6.969 27.531 1.00 96.12 622 TYR A O 1
ATOM 4864 N N . ALA A 1 623 ? -9.221 9.157 27.193 1.00 97.31 623 ALA A N 1
ATOM 4865 C CA . ALA A 1 623 ? -9.356 9.173 25.748 1.00 97.31 623 ALA A CA 1
ATOM 4866 C C . ALA A 1 623 ? -8.081 9.779 25.153 1.00 97.31 623 ALA A C 1
ATOM 4868 O O . ALA A 1 623 ? -7.531 10.734 25.714 1.00 97.31 623 ALA A O 1
ATOM 4869 N N . PHE A 1 624 ? -7.612 9.229 24.040 1.00 98.06 624 PHE A N 1
ATOM 4870 C CA . PHE A 1 624 ? -6.375 9.617 23.372 1.00 98.06 624 PHE A CA 1
ATOM 4871 C C . PHE A 1 624 ? -6.618 9.855 21.887 1.00 98.06 624 PHE A C 1
ATOM 4873 O O . PHE A 1 624 ? -7.489 9.226 21.299 1.00 98.06 624 PHE A O 1
ATOM 4880 N N . LYS A 1 625 ? -5.837 10.766 21.310 1.00 97.00 625 LYS A N 1
ATOM 4881 C CA . LYS A 1 625 ? -5.734 11.001 19.866 1.00 97.00 625 LYS A CA 1
ATOM 4882 C C . LYS A 1 625 ? -4.340 11.529 19.543 1.00 97.00 625 LYS A C 1
ATOM 4884 O O . LYS A 1 625 ? -3.678 12.084 20.428 1.00 97.00 625 LYS A O 1
ATOM 4889 N N . ILE A 1 626 ? -3.896 11.387 18.305 1.00 96.31 626 ILE A N 1
ATOM 4890 C CA . ILE A 1 626 ? -2.554 11.771 17.864 1.00 96.31 626 ILE A CA 1
ATOM 4891 C C . ILE A 1 626 ? -2.600 12.558 16.550 1.00 96.31 626 ILE A C 1
ATOM 4893 O O . ILE A 1 626 ? -3.564 12.469 15.795 1.00 96.31 626 ILE A O 1
ATOM 4897 N N . GLN A 1 627 ? -1.557 13.346 16.303 1.00 95.50 627 GLN A N 1
ATOM 4898 C CA . GLN A 1 627 ? -1.303 14.039 15.039 1.00 95.50 627 GLN A CA 1
ATOM 4899 C C . GLN A 1 627 ? 0.112 13.717 14.558 1.00 95.50 627 GLN A C 1
ATOM 4901 O O . GLN A 1 627 ? 1.039 13.685 15.374 1.00 95.50 627 GLN A O 1
ATOM 4906 N N . ALA A 1 628 ? 0.282 13.541 13.251 1.00 92.38 628 ALA A N 1
ATOM 4907 C CA . ALA A 1 628 ? 1.575 13.575 12.580 1.00 92.38 628 ALA A CA 1
ATOM 4908 C C . ALA A 1 628 ? 1.996 15.027 12.320 1.00 92.38 628 ALA A C 1
ATOM 4910 O O . ALA A 1 628 ? 1.158 15.894 12.066 1.00 92.38 628 ALA A O 1
ATOM 4911 N N . ILE A 1 629 ? 3.300 15.294 12.360 1.00 92.06 629 ILE A N 1
ATOM 4912 C CA . ILE A 1 629 ? 3.907 16.583 12.020 1.00 92.06 629 ILE A CA 1
ATOM 4913 C C . ILE A 1 629 ? 4.844 16.379 10.825 1.00 92.06 629 ILE A C 1
ATOM 4915 O O . ILE A 1 629 ? 5.731 15.523 10.866 1.00 92.06 629 ILE A O 1
ATOM 4919 N N . GLY A 1 630 ? 4.647 17.164 9.766 1.00 86.31 630 GLY A N 1
ATOM 4920 C CA . GLY A 1 630 ? 5.369 17.052 8.495 1.00 86.31 630 GLY A CA 1
ATOM 4921 C C . GLY A 1 630 ? 4.700 17.827 7.357 1.00 86.31 630 GLY A C 1
ATOM 4922 O O . GLY A 1 630 ? 3.612 18.380 7.536 1.00 86.31 630 GLY A O 1
ATOM 4923 N N . GLY A 1 631 ? 5.367 17.939 6.208 1.00 76.44 631 GLY A N 1
ATOM 4924 C CA . GLY A 1 631 ? 4.872 18.677 5.036 1.00 76.44 631 GLY A CA 1
ATOM 4925 C C . GLY A 1 631 ? 4.609 20.162 5.314 1.00 76.44 631 GLY A C 1
ATOM 4926 O O . GLY A 1 631 ? 3.687 20.756 4.755 1.00 76.44 631 GLY A O 1
ATOM 4927 N N . GLY A 1 632 ? 5.357 20.755 6.249 1.00 76.44 632 GLY A N 1
ATOM 4928 C CA . GLY A 1 632 ? 5.142 22.120 6.740 1.00 76.44 632 GLY A CA 1
ATOM 4929 C C . GLY A 1 632 ? 3.974 22.322 7.724 1.00 76.44 632 GLY A C 1
ATOM 4930 O O . GLY A 1 632 ? 3.675 23.473 8.055 1.00 76.44 632 GLY A O 1
ATOM 4931 N N . GLY A 1 633 ? 3.323 21.261 8.219 1.00 87.75 633 GLY A N 1
ATOM 4932 C CA . GLY A 1 633 ? 2.142 21.372 9.084 1.00 87.75 633 GLY A CA 1
ATOM 4933 C C . GLY A 1 633 ? 1.959 20.248 10.109 1.00 87.75 633 GLY A C 1
ATOM 4934 O O . GLY A 1 633 ? 2.851 19.441 10.361 1.00 87.75 633 GLY A O 1
ATOM 4935 N N . ALA A 1 634 ? 0.781 20.245 10.732 1.00 92.69 634 ALA A N 1
ATOM 4936 C CA . ALA A 1 634 ? 0.259 19.129 11.513 1.00 92.69 634 ALA A CA 1
ATOM 4937 C C . ALA A 1 634 ? -0.930 18.525 10.761 1.00 92.69 634 ALA A C 1
ATOM 4939 O O . ALA A 1 634 ? -1.705 19.274 10.158 1.00 92.69 634 ALA A O 1
ATOM 4940 N N . SER A 1 635 ? -1.075 17.206 10.828 1.00 91.62 635 SER A N 1
ATOM 4941 C CA . SER A 1 635 ? -2.216 16.478 10.279 1.00 91.62 635 SER A CA 1
ATOM 4942 C C . SER A 1 635 ? -3.531 16.842 10.980 1.00 91.62 635 SER A C 1
ATOM 4944 O O . SER A 1 635 ? -3.548 17.493 12.033 1.00 91.62 635 SER A O 1
ATOM 4946 N N . ALA A 1 636 ? -4.651 16.334 10.459 1.00 90.62 636 ALA A N 1
ATOM 4947 C CA . ALA A 1 636 ? -5.848 16.187 11.283 1.00 90.62 636 ALA A CA 1
ATOM 4948 C C . ALA A 1 636 ? -5.606 15.186 12.438 1.00 90.62 636 ALA A C 1
ATOM 4950 O O . ALA A 1 636 ? -4.594 14.479 12.483 1.00 90.62 636 ALA A O 1
ATOM 4951 N N . ASP A 1 637 ? -6.518 15.164 13.406 1.00 92.00 637 ASP A N 1
ATOM 4952 C CA . ASP A 1 637 ? -6.472 14.206 14.511 1.00 92.00 637 ASP A CA 1
ATOM 4953 C C . ASP A 1 637 ? -6.787 12.781 14.034 1.00 92.00 637 ASP A C 1
ATOM 4955 O O . ASP A 1 637 ? -7.652 12.592 13.181 1.00 92.00 637 ASP A O 1
ATOM 4959 N N . SER A 1 638 ? -6.149 11.785 14.647 1.00 92.12 638 SER A N 1
ATOM 4960 C CA . SER A 1 638 ? -6.548 10.373 14.595 1.00 92.12 638 SER A CA 1
ATOM 4961 C C . SER A 1 638 ? -7.965 10.112 15.124 1.00 92.12 638 SER A C 1
ATOM 4963 O O . SER A 1 638 ? -8.574 10.972 15.771 1.00 92.12 638 SER A O 1
ATOM 4965 N N . ASP A 1 639 ? -8.421 8.864 15.002 1.00 90.75 639 ASP A N 1
ATOM 4966 C CA . ASP A 1 639 ? -9.529 8.346 15.809 1.00 90.75 639 ASP A CA 1
ATOM 4967 C C . ASP A 1 639 ? -9.259 8.480 17.310 1.00 90.75 639 ASP A C 1
ATOM 4969 O O . ASP A 1 639 ? -8.107 8.543 17.763 1.00 90.75 639 ASP A O 1
ATOM 4973 N N . VAL A 1 640 ? -10.340 8.530 18.095 1.00 95.00 640 VAL A N 1
ATOM 4974 C CA . VAL A 1 640 ? -10.257 8.623 19.555 1.00 95.00 640 VAL A CA 1
ATOM 4975 C C . VAL A 1 640 ? -10.377 7.256 20.209 1.00 95.00 640 VAL A C 1
ATOM 4977 O O . VAL A 1 640 ? -11.464 6.691 20.304 1.00 95.00 640 VAL A O 1
ATOM 4980 N N . TYR A 1 641 ? -9.267 6.793 20.775 1.00 96.94 641 TYR A N 1
ATOM 4981 C CA . TYR A 1 641 ? -9.188 5.525 21.493 1.00 96.94 641 TYR A CA 1
ATOM 4982 C C . TYR A 1 641 ? -9.290 5.720 23.001 1.00 96.94 641 TYR A C 1
ATOM 4984 O O . TYR A 1 641 ? -8.854 6.735 23.553 1.00 96.94 641 TYR A O 1
ATOM 4992 N N . VAL A 1 642 ? -9.888 4.745 23.688 1.00 96.94 642 VAL A N 1
ATOM 4993 C CA . VAL A 1 642 ? -10.334 4.880 25.081 1.00 96.94 642 VAL A CA 1
ATOM 4994 C C . VAL A 1 642 ? -9.823 3.756 25.979 1.00 96.94 642 VAL A C 1
ATOM 4996 O O . VAL A 1 642 ? -9.783 2.592 25.598 1.00 96.94 642 VAL A O 1
ATOM 4999 N N . CYS A 1 643 ? -9.461 4.088 27.214 1.00 96.06 643 CYS A N 1
ATOM 5000 C CA . CYS A 1 643 ? -9.011 3.114 28.206 1.00 96.06 643 CYS A CA 1
ATOM 5001 C C . CYS A 1 643 ? -9.386 3.585 29.617 1.00 96.06 643 CYS A C 1
ATOM 5003 O O . CYS A 1 643 ? -9.326 4.777 29.921 1.00 96.06 643 CYS A O 1
ATOM 5005 N N . ALA A 1 644 ? -9.755 2.664 30.506 1.00 92.56 644 ALA A N 1
ATOM 5006 C CA . ALA A 1 644 ? -10.138 2.974 31.884 1.00 92.56 644 ALA A CA 1
ATOM 5007 C C . ALA A 1 644 ? -9.328 2.157 32.893 1.00 92.56 644 ALA A C 1
ATOM 5009 O O . ALA A 1 644 ? -9.412 0.927 32.937 1.00 92.56 644 ALA A O 1
ATOM 5010 N N . LEU A 1 645 ? -8.571 2.855 33.745 1.00 84.75 645 LEU A N 1
ATOM 5011 C CA . LEU A 1 645 ? -7.773 2.218 34.791 1.00 84.75 645 LEU A CA 1
ATOM 5012 C C . LEU A 1 645 ? -8.657 1.801 35.976 1.00 84.75 645 LEU A C 1
ATOM 5014 O O . LEU A 1 645 ? -9.476 2.596 36.447 1.00 84.75 645 LEU A O 1
ATOM 5018 N N . PRO A 1 646 ? -8.498 0.580 36.512 1.00 71.50 646 PRO A N 1
ATOM 5019 C CA . PRO A 1 646 ? -9.337 0.105 37.602 1.00 71.50 646 PRO A CA 1
ATOM 5020 C C . PRO A 1 646 ? -8.956 0.730 38.953 1.00 71.50 646 PRO A C 1
ATOM 5022 O O . PRO A 1 646 ? -7.821 1.147 39.150 1.00 71.50 646 PRO A O 1
ATOM 5025 N N . LEU A 1 647 ? -9.868 0.696 39.935 1.00 60.91 647 LEU A N 1
ATOM 5026 C CA . LEU A 1 647 ? -9.512 0.967 41.342 1.00 60.91 647 LEU A CA 1
ATOM 5027 C C . LEU A 1 647 ? -8.641 -0.156 41.940 1.00 60.91 647 LEU A C 1
ATOM 5029 O O . LEU A 1 647 ? -7.817 0.088 42.820 1.00 60.91 647 LEU A O 1
ATOM 5033 N N . HIS A 1 648 ? -8.866 -1.395 41.487 1.00 60.22 648 HIS A N 1
ATOM 5034 C CA . HIS A 1 648 ? -8.292 -2.637 42.011 1.00 60.22 648 HIS A CA 1
ATOM 5035 C C . HIS A 1 648 ? -8.135 -3.676 40.884 1.00 60.22 648 HIS A C 1
ATOM 5037 O O . HIS A 1 648 ? -8.917 -3.679 39.940 1.00 60.22 648 HIS A O 1
ATOM 5043 N N . ASP A 1 649 ? -7.216 -4.638 40.998 1.00 61.09 649 ASP A N 1
ATOM 5044 C CA . ASP A 1 649 ? -7.014 -5.676 39.964 1.00 61.09 649 ASP A CA 1
ATOM 5045 C C . ASP A 1 649 ? -8.182 -6.681 39.781 1.00 61.09 649 ASP A C 1
ATOM 5047 O O . ASP A 1 649 ? -8.115 -7.550 38.908 1.00 61.09 649 ASP A O 1
ATOM 5051 N N . TYR A 1 650 ? -9.290 -6.534 40.512 1.00 58.09 650 TYR A N 1
ATOM 5052 C CA . TYR A 1 650 ? -10.467 -7.411 40.460 1.00 58.09 650 TYR A CA 1
ATOM 5053 C C . TYR A 1 650 ? -11.623 -6.811 39.630 1.00 58.09 650 TYR A C 1
ATOM 5055 O O . TYR A 1 650 ? -11.881 -5.612 39.700 1.00 58.09 650 TYR A O 1
ATOM 5063 N N . GLY A 1 651 ? -12.337 -7.658 38.879 1.00 65.81 651 GLY A N 1
ATOM 5064 C CA . GLY A 1 651 ? -13.464 -7.308 37.993 1.00 65.81 651 GLY A CA 1
ATOM 5065 C C . GLY A 1 651 ? -13.380 -8.048 36.649 1.00 65.81 651 GLY A C 1
ATOM 5066 O O . GLY A 1 651 ? -12.353 -8.663 36.369 1.00 65.81 651 GLY A O 1
ATOM 5067 N N . ASP A 1 652 ? -14.404 -7.984 35.795 1.00 79.69 652 ASP A N 1
ATOM 5068 C CA . ASP A 1 652 ? -14.256 -8.424 34.396 1.00 79.69 652 ASP A CA 1
ATOM 5069 C C . ASP A 1 652 ? -13.261 -7.499 33.656 1.00 79.69 652 ASP A C 1
ATOM 5071 O O . ASP A 1 652 ? -13.152 -6.304 33.949 1.00 79.69 652 ASP A O 1
ATOM 5075 N N . ARG A 1 653 ? -12.485 -8.051 32.724 1.00 90.12 653 ARG A N 1
ATOM 5076 C CA . ARG A 1 653 ? -11.680 -7.313 31.739 1.00 90.12 653 ARG A CA 1
ATOM 5077 C C . ARG A 1 653 ? -12.508 -7.168 30.470 1.00 90.12 653 ARG A C 1
ATOM 5079 O O . ARG A 1 653 ? -12.907 -8.182 29.901 1.00 90.12 653 ARG A O 1
ATOM 5086 N N . ILE A 1 654 ? -12.758 -5.933 30.050 1.00 94.88 654 ILE A N 1
ATOM 5087 C CA . ILE A 1 654 ? -13.526 -5.624 28.843 1.00 94.88 654 ILE A CA 1
ATOM 5088 C C . ILE A 1 654 ? -12.558 -5.134 27.762 1.00 94.88 654 ILE A C 1
ATOM 5090 O O . ILE A 1 654 ? -11.735 -4.263 28.040 1.00 94.88 654 ILE A O 1
ATOM 5094 N N . LEU A 1 655 ? -12.665 -5.678 26.554 1.00 97.88 655 LEU A N 1
ATOM 5095 C CA . LEU A 1 655 ? -12.062 -5.103 25.351 1.00 97.88 655 LEU A CA 1
ATOM 5096 C C . LEU A 1 655 ? -13.158 -4.458 24.507 1.00 97.88 655 LEU A C 1
ATOM 5098 O O . LEU A 1 655 ? -14.222 -5.056 24.339 1.00 97.88 655 LEU A O 1
ATOM 5102 N N . ILE A 1 656 ? -12.892 -3.268 23.978 1.00 98.31 656 ILE A N 1
ATOM 5103 C CA . ILE A 1 656 ? -13.664 -2.668 22.888 1.00 98.31 656 ILE A CA 1
ATOM 5104 C C . ILE A 1 656 ? -12.816 -2.816 21.624 1.00 98.31 656 ILE A C 1
ATOM 5106 O O . ILE A 1 656 ? -11.728 -2.248 21.556 1.00 98.31 656 ILE A O 1
ATOM 5110 N N . VAL A 1 657 ? -13.294 -3.602 20.665 1.00 97.69 657 VAL A N 1
ATOM 5111 C CA . VAL A 1 657 ? -12.702 -3.724 19.334 1.00 97.69 657 VAL A CA 1
ATOM 5112 C C . VAL A 1 657 ? -13.452 -2.781 18.405 1.00 97.69 657 VAL A C 1
ATOM 5114 O O . VAL A 1 657 ? -14.674 -2.891 18.265 1.00 97.69 657 VAL A O 1
ATOM 5117 N N . ASP A 1 658 ? -12.714 -1.837 17.841 1.00 94.38 658 ASP A N 1
ATOM 5118 C CA . ASP A 1 658 ? -13.156 -0.969 16.756 1.00 94.38 658 ASP A CA 1
ATOM 5119 C C . ASP A 1 658 ? -13.011 -1.731 15.433 1.00 94.38 658 ASP A C 1
ATOM 5121 O O . ASP A 1 658 ? -11.982 -2.375 15.237 1.00 94.38 658 ASP A O 1
ATOM 5125 N N . ARG A 1 659 ? -14.051 -1.719 14.593 1.00 88.81 659 ARG A N 1
ATOM 5126 C CA . ARG A 1 659 ? -14.116 -2.372 13.271 1.00 88.81 659 ARG A CA 1
ATOM 5127 C C . ARG A 1 659 ? -15.066 -1.590 12.358 1.00 88.81 659 ARG A C 1
ATOM 5129 O O . ARG A 1 659 ? -16.064 -2.122 11.877 1.00 88.81 659 ARG A O 1
ATOM 5136 N N . TYR A 1 660 ? -14.857 -0.282 12.214 1.00 83.06 660 TYR A N 1
ATOM 5137 C CA . TYR A 1 660 ? -15.690 0.550 11.335 1.00 83.06 660 TYR A CA 1
ATOM 5138 C C . TYR A 1 660 ? -14.873 1.228 10.234 1.00 83.06 660 TYR A C 1
ATOM 5140 O O . TYR A 1 660 ? -14.931 2.441 10.025 1.00 83.06 660 TYR A O 1
ATOM 5148 N N . ASP A 1 661 ? -14.143 0.408 9.491 1.00 75.62 661 ASP A N 1
ATOM 5149 C CA . ASP A 1 661 ? -13.155 0.815 8.489 1.00 75.62 661 ASP A CA 1
ATOM 5150 C C . ASP A 1 661 ? -13.808 1.601 7.339 1.00 75.62 661 ASP A C 1
ATOM 5152 O O . ASP A 1 661 ? -13.263 2.588 6.832 1.00 75.62 661 ASP A O 1
ATOM 5156 N N . ARG A 1 662 ? -15.059 1.258 6.999 1.00 75.75 662 ARG A N 1
ATOM 5157 C CA . ARG A 1 662 ? -15.891 1.985 6.029 1.00 75.75 662 ARG A CA 1
ATOM 5158 C C . ARG A 1 662 ? -16.280 3.403 6.461 1.00 75.75 662 ARG A C 1
ATOM 5160 O O . ARG A 1 662 ? -16.840 4.141 5.652 1.00 75.75 662 ARG A O 1
ATOM 5167 N N . TRP A 1 663 ? -16.028 3.839 7.699 1.00 78.75 663 TRP A N 1
ATOM 5168 C CA . TRP A 1 663 ? -16.412 5.183 8.161 1.00 78.75 663 TRP A CA 1
ATOM 5169 C C . TRP A 1 663 ? -15.889 6.293 7.233 1.00 78.75 663 TRP A C 1
ATOM 5171 O O . TRP A 1 663 ? -16.655 7.157 6.786 1.00 78.75 663 TRP A O 1
ATOM 5181 N N . ASN A 1 664 ? -14.595 6.244 6.902 1.00 68.94 664 ASN A N 1
ATOM 5182 C CA . ASN A 1 664 ? -13.946 7.269 6.088 1.00 68.94 664 ASN A CA 1
ATOM 5183 C C . ASN A 1 664 ? -14.439 7.244 4.629 1.00 68.94 664 ASN A C 1
ATOM 5185 O O . ASN A 1 664 ? -14.770 8.304 4.091 1.00 68.94 664 ASN A O 1
ATOM 5189 N N . SER A 1 665 ? -14.586 6.064 4.015 1.00 64.62 665 SER A N 1
ATOM 5190 C CA . SER A 1 665 ? -15.090 5.923 2.637 1.00 64.62 665 SER A CA 1
ATOM 5191 C C . SER A 1 665 ? -16.578 6.281 2.499 1.00 64.62 665 SER A C 1
ATOM 5193 O O . SER A 1 665 ? -16.988 6.866 1.496 1.00 64.62 665 SER A O 1
ATOM 5195 N N . GLN A 1 666 ? -17.396 5.990 3.517 1.00 68.31 666 GLN A N 1
ATOM 5196 C CA . GLN A 1 666 ? -18.842 6.225 3.496 1.00 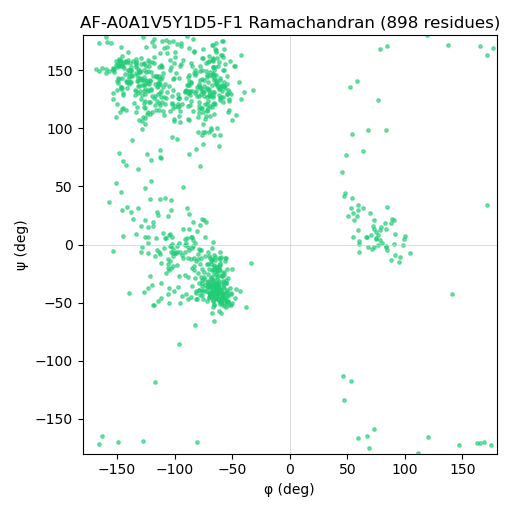68.31 666 GLN A CA 1
ATOM 5197 C C . GLN A 1 666 ? -19.227 7.699 3.686 1.00 68.31 666 GLN A C 1
ATOM 5199 O O . GLN A 1 666 ? -20.256 8.137 3.154 1.00 68.31 666 GLN A O 1
ATOM 5204 N N . TYR A 1 667 ? -18.449 8.448 4.474 1.00 66.50 667 TYR A N 1
ATOM 5205 C CA . TYR A 1 667 ? -18.822 9.795 4.910 1.00 66.50 667 TYR A CA 1
ATOM 5206 C C . TYR A 1 667 ? -17.842 10.904 4.516 1.00 66.50 667 TYR A C 1
ATOM 5208 O O . TYR A 1 667 ? -18.280 12.049 4.397 1.00 66.50 667 TYR A O 1
ATOM 5216 N N . GLY A 1 668 ? -16.550 10.612 4.326 1.00 58.38 668 GLY A N 1
ATOM 5217 C CA . GLY A 1 668 ? -15.531 11.634 4.050 1.00 58.38 668 GLY A CA 1
ATOM 5218 C C . GLY A 1 668 ? -15.410 12.704 5.147 1.00 58.38 668 GLY A C 1
ATOM 5219 O O . GLY A 1 668 ? -15.015 13.834 4.866 1.00 58.38 668 GLY A O 1
ATOM 5220 N N . LEU A 1 669 ? -15.807 12.381 6.386 1.00 55.94 669 LEU A N 1
ATOM 5221 C CA . LEU A 1 669 ? -15.843 13.318 7.520 1.00 55.94 669 LEU A CA 1
ATOM 5222 C C . LEU A 1 669 ? -14.539 13.346 8.338 1.00 55.94 669 LEU A C 1
ATOM 5224 O O . LEU A 1 669 ? -14.448 14.116 9.295 1.00 55.94 669 LEU A O 1
ATOM 5228 N N . GLY A 1 670 ? -13.544 12.542 7.951 1.00 66.88 670 GLY A N 1
ATOM 5229 C CA . GLY A 1 670 ? -12.342 12.294 8.742 1.00 66.88 670 GLY A CA 1
ATOM 5230 C C . GLY A 1 670 ? -12.640 11.487 10.006 1.00 66.88 670 GLY A C 1
ATOM 5231 O O . GLY A 1 670 ? -13.769 11.054 10.236 1.00 66.88 670 GLY A O 1
ATOM 5232 N N . ASN A 1 671 ? -11.616 11.305 10.831 1.00 80.62 671 ASN A N 1
ATOM 5233 C CA . ASN A 1 671 ? -11.620 10.352 11.938 1.00 80.62 671 ASN A CA 1
ATOM 5234 C C . ASN A 1 671 ? -12.676 10.628 13.028 1.00 80.62 671 ASN A C 1
ATOM 5236 O O . ASN A 1 671 ? -13.116 11.761 13.257 1.00 80.62 671 ASN A O 1
ATOM 5240 N N . HIS A 1 672 ? -13.090 9.566 13.717 1.00 85.62 672 HIS A N 1
ATOM 5241 C CA . HIS A 1 672 ? -14.266 9.521 14.572 1.00 85.62 672 HIS A CA 1
ATOM 5242 C C . HIS A 1 672 ? -13.981 9.367 16.075 1.00 85.62 672 HIS A C 1
ATOM 5244 O O . HIS A 1 672 ? -12.889 9.037 16.537 1.00 85.62 672 HIS A O 1
ATOM 5250 N N . THR A 1 673 ? -15.017 9.635 16.876 1.00 91.44 673 THR A N 1
ATOM 5251 C CA . THR A 1 673 ? -14.960 9.621 18.351 1.00 91.44 673 THR A CA 1
ATOM 5252 C C . THR A 1 673 ? -15.904 8.594 18.981 1.00 91.44 673 THR A C 1
ATOM 5254 O O . THR A 1 673 ? -16.268 8.696 20.155 1.00 91.44 673 THR A O 1
ATOM 5257 N N . LEU A 1 674 ? -16.341 7.601 18.202 1.00 92.38 674 LEU A N 1
ATOM 5258 C CA . LEU A 1 674 ? -17.450 6.709 18.555 1.00 92.38 674 LEU A CA 1
ATOM 5259 C C . LEU A 1 674 ? -17.178 5.874 19.817 1.00 92.38 674 LEU A C 1
ATOM 5261 O O . LEU A 1 674 ? -18.079 5.711 20.645 1.00 92.38 674 LEU A O 1
ATOM 5265 N N . LEU A 1 675 ? -15.928 5.462 20.043 1.00 95.31 675 LEU A N 1
ATOM 5266 C CA . LEU A 1 675 ? -15.478 4.752 21.246 1.00 95.31 675 LEU A CA 1
ATOM 5267 C C . LEU A 1 675 ? -15.746 5.527 22.552 1.00 95.31 675 LEU A C 1
ATOM 5269 O O . LEU A 1 675 ? -15.987 4.915 23.597 1.00 95.31 675 LEU A O 1
ATOM 5273 N N . GLU A 1 676 ? -15.821 6.863 22.520 1.00 94.44 676 GLU A N 1
ATOM 5274 C CA . GLU A 1 676 ? -16.224 7.657 23.691 1.00 94.44 676 GLU A CA 1
ATOM 5275 C C . GLU A 1 676 ? -17.653 7.334 24.157 1.00 94.44 676 GLU A C 1
ATOM 5277 O O . GLU A 1 676 ? -17.946 7.376 25.356 1.00 94.44 676 GLU A O 1
ATOM 5282 N N . ARG A 1 677 ? -18.552 6.962 23.235 1.00 95.00 677 ARG A N 1
ATOM 5283 C CA . ARG A 1 677 ? -19.936 6.585 23.563 1.00 95.00 677 ARG A CA 1
ATOM 5284 C C . ARG A 1 677 ? -20.008 5.237 24.285 1.00 95.00 677 ARG A C 1
ATOM 5286 O O . ARG A 1 677 ? -20.878 5.069 25.144 1.00 95.00 677 ARG A O 1
ATOM 5293 N N . TYR A 1 678 ? -19.081 4.323 23.989 1.00 95.81 678 TYR A N 1
ATOM 5294 C CA . TYR A 1 678 ? -18.890 3.073 24.731 1.00 95.81 678 TYR A CA 1
ATOM 5295 C C . TYR A 1 678 ? -18.277 3.345 26.106 1.00 95.81 678 TYR A C 1
ATOM 5297 O O . TYR A 1 678 ? -18.834 2.902 27.110 1.00 95.81 678 TYR A O 1
ATOM 5305 N N . ALA A 1 679 ? -17.205 4.143 26.181 1.00 93.88 679 ALA A N 1
ATOM 5306 C CA . ALA A 1 679 ? -16.585 4.546 27.446 1.00 93.88 679 ALA A CA 1
ATOM 5307 C C . ALA A 1 679 ? -17.599 5.184 28.415 1.00 93.88 679 ALA A C 1
ATOM 5309 O O . ALA A 1 679 ? -17.653 4.830 29.595 1.00 93.88 679 ALA A O 1
ATOM 5310 N N . GLU A 1 680 ? -18.462 6.070 27.917 1.00 92.75 680 GLU A N 1
ATOM 5311 C CA . GLU A 1 680 ? -19.515 6.711 28.704 1.00 92.75 680 GLU A CA 1
ATOM 5312 C C . GLU A 1 680 ? -20.559 5.713 29.244 1.00 92.75 680 GLU A C 1
ATOM 5314 O O . GLU A 1 680 ? -21.000 5.828 30.394 1.00 92.75 680 GLU A O 1
ATOM 5319 N N . ALA A 1 681 ? -20.947 4.722 28.435 1.00 94.88 681 ALA A N 1
ATOM 5320 C CA . ALA A 1 681 ? -21.874 3.667 28.839 1.00 94.88 681 ALA A CA 1
ATOM 5321 C C . ALA A 1 681 ? -21.236 2.697 29.855 1.00 94.88 681 ALA A C 1
ATOM 5323 O O . ALA A 1 681 ? -21.904 2.254 30.790 1.00 94.88 681 ALA A O 1
ATOM 5324 N N . LEU A 1 682 ? -19.929 2.449 29.723 1.00 91.75 682 LEU A N 1
ATOM 5325 C CA . LEU A 1 682 ? -19.083 1.632 30.601 1.00 91.75 682 LEU A CA 1
ATOM 5326 C C . LEU A 1 682 ? -18.549 2.393 31.832 1.00 91.75 682 LEU A C 1
ATOM 5328 O O . LEU A 1 682 ? -17.579 1.971 32.462 1.00 91.75 682 LEU A O 1
ATOM 5332 N N . ALA A 1 683 ? -19.167 3.511 32.218 1.00 82.94 683 ALA A N 1
ATOM 5333 C CA . ALA A 1 683 ? -18.763 4.271 33.399 1.00 82.94 683 ALA A CA 1
ATOM 5334 C C . ALA A 1 683 ? -18.685 3.391 34.668 1.00 82.94 683 ALA A C 1
ATOM 5336 O O . ALA A 1 683 ? -19.681 2.788 35.082 1.00 82.94 683 ALA A O 1
ATOM 5337 N N . ASN A 1 684 ? -17.515 3.425 35.322 1.00 80.25 684 ASN A N 1
ATOM 5338 C CA . ASN A 1 684 ? -17.054 2.599 36.455 1.00 80.25 684 ASN A CA 1
ATOM 5339 C C . ASN A 1 684 ? -16.529 1.184 36.123 1.00 80.25 684 ASN A C 1
ATOM 5341 O O . ASN A 1 684 ? -16.120 0.478 37.045 1.00 80.25 684 ASN A O 1
ATOM 5345 N N . TYR A 1 685 ? -16.488 0.772 34.854 1.00 87.12 685 TYR A N 1
ATOM 5346 C CA . TYR A 1 685 ? -15.798 -0.450 34.430 1.00 87.12 685 TYR A CA 1
ATOM 5347 C C . TYR A 1 685 ? -14.369 -0.148 33.971 1.00 87.12 685 TYR A C 1
ATOM 5349 O O . TYR A 1 685 ? -14.058 0.968 33.552 1.00 87.12 685 TYR A O 1
ATOM 5357 N N . ARG A 1 686 ? -13.504 -1.164 34.047 1.00 88.31 686 ARG A N 1
ATOM 5358 C CA . ARG A 1 686 ? -12.195 -1.164 33.385 1.00 88.31 686 ARG A CA 1
ATOM 5359 C C . ARG A 1 686 ? -12.355 -1.690 31.965 1.00 88.31 686 ARG A C 1
ATOM 5361 O O . ARG A 1 686 ? -13.053 -2.684 31.766 1.00 88.31 686 ARG A O 1
ATOM 5368 N N . PHE A 1 687 ? -11.697 -1.048 31.015 1.00 93.56 687 PHE A N 1
ATOM 5369 C CA . PHE A 1 687 ? -11.668 -1.483 29.626 1.00 93.56 687 PHE A CA 1
ATOM 5370 C C . PHE A 1 687 ? -10.395 -1.002 28.939 1.00 93.56 687 PHE A C 1
ATOM 5372 O O . PHE A 1 687 ? -9.870 0.057 29.291 1.00 93.56 687 PHE A O 1
ATOM 5379 N N . ASP A 1 688 ? -9.965 -1.776 27.952 1.00 96.38 688 ASP A N 1
ATOM 5380 C CA . ASP A 1 688 ? -9.002 -1.379 26.927 1.00 96.38 688 ASP A CA 1
ATOM 5381 C C . ASP A 1 688 ? -9.752 -1.181 25.595 1.00 96.38 688 ASP A C 1
ATOM 5383 O O . ASP A 1 688 ? -10.881 -1.664 25.442 1.00 96.38 688 ASP A O 1
ATOM 5387 N N . SER A 1 689 ? -9.123 -0.525 24.617 1.00 97.94 689 SER A N 1
ATOM 5388 C CA . SER A 1 689 ? -9.583 -0.542 23.220 1.00 97.94 689 SER A CA 1
ATOM 5389 C C . SER A 1 689 ? -8.458 -0.856 22.238 1.00 97.94 689 SER A C 1
ATOM 5391 O O . SER A 1 689 ? -7.298 -0.508 22.483 1.00 97.94 689 SER A O 1
ATOM 5393 N N . CYS A 1 690 ? -8.803 -1.513 21.131 1.00 96.50 690 CYS A N 1
ATOM 5394 C CA . CYS A 1 690 ? -7.925 -1.726 19.984 1.00 96.50 690 CYS A CA 1
ATOM 5395 C C . CYS A 1 690 ? -8.717 -1.766 18.669 1.00 96.50 690 CYS A C 1
ATOM 5397 O O . CYS A 1 690 ? -9.918 -2.027 18.686 1.00 96.50 690 CYS A O 1
ATOM 5399 N N . ALA A 1 691 ? -8.030 -1.527 17.556 1.00 92.56 691 ALA A N 1
ATOM 5400 C CA . ALA A 1 691 ? -8.517 -1.859 16.228 1.00 92.56 691 ALA A CA 1
ATOM 5401 C C . ALA A 1 691 ? -8.592 -3.386 16.077 1.00 92.56 691 ALA A C 1
ATOM 5403 O O . ALA A 1 691 ? -7.918 -4.136 16.800 1.00 92.56 691 ALA A O 1
ATOM 5404 N N . ASN A 1 692 ? -9.397 -3.856 15.135 1.00 90.12 692 ASN A N 1
ATOM 5405 C CA . ASN A 1 692 ? -9.491 -5.261 14.754 1.00 90.12 692 ASN A CA 1
ATOM 5406 C C . ASN A 1 692 ? -8.180 -5.814 14.177 1.00 90.12 692 ASN A C 1
ATOM 5408 O O . ASN A 1 692 ? -7.833 -6.942 14.532 1.00 90.12 692 ASN A O 1
ATOM 5412 N N . GLU A 1 693 ? -7.398 -5.050 13.397 1.00 85.00 693 GLU A N 1
ATOM 5413 C CA . GLU A 1 693 ? -6.093 -5.532 12.893 1.00 85.00 693 GLU A CA 1
ATOM 5414 C C . GLU A 1 693 ? -5.195 -6.006 14.042 1.00 85.00 693 GLU A C 1
ATOM 5416 O O . GLU A 1 693 ? -4.594 -7.070 13.974 1.00 85.00 693 GLU A O 1
ATOM 5421 N N . TYR A 1 694 ? -5.178 -5.289 15.171 1.00 87.12 694 TYR A N 1
ATOM 5422 C CA . TYR A 1 694 ? -4.373 -5.669 16.338 1.00 87.12 694 TYR A CA 1
ATOM 5423 C C . TYR A 1 694 ? -4.829 -6.982 16.995 1.00 87.12 694 TYR A C 1
ATOM 5425 O O . TYR A 1 694 ? -4.053 -7.617 17.717 1.00 87.12 694 TYR A O 1
ATOM 5433 N N . VAL A 1 695 ? -6.065 -7.419 16.748 1.00 91.62 695 VAL A N 1
ATOM 5434 C CA . VAL A 1 695 ? -6.541 -8.759 17.113 1.00 91.62 695 VAL A CA 1
ATOM 5435 C C . VAL A 1 695 ? -6.021 -9.800 16.114 1.00 91.62 695 VAL A C 1
ATOM 5437 O O . VAL A 1 695 ? -5.528 -10.844 16.547 1.00 91.62 695 VAL A O 1
ATOM 5440 N N . VAL A 1 696 ? -6.064 -9.508 14.808 1.00 85.56 696 VAL A N 1
ATOM 5441 C CA . VAL A 1 696 ? -5.605 -10.397 13.719 1.00 85.56 696 VAL A CA 1
ATOM 5442 C C . VAL A 1 696 ? -4.085 -10.596 13.724 1.00 85.56 696 VAL A C 1
ATOM 5444 O O . VAL A 1 696 ? -3.609 -11.730 13.662 1.00 85.56 696 VAL A O 1
ATOM 5447 N N . GLU A 1 697 ? -3.316 -9.524 13.913 1.00 78.94 697 GLU A N 1
ATOM 5448 C CA . GLU A 1 697 ? -1.861 -9.524 14.125 1.00 78.94 697 GLU A CA 1
ATOM 5449 C C . GLU A 1 697 ? -1.437 -10.301 15.391 1.00 78.94 697 GLU A C 1
ATOM 5451 O O . GLU A 1 697 ? -0.261 -10.617 15.585 1.00 78.94 697 GLU A O 1
ATOM 5456 N N . GLY A 1 698 ? -2.379 -10.589 16.296 1.00 85.75 698 GLY A N 1
ATOM 5457 C CA . GLY A 1 698 ? -2.123 -11.242 17.579 1.00 85.75 698 GLY A CA 1
ATOM 5458 C C . GLY A 1 698 ? -1.542 -10.322 18.662 1.00 85.75 698 GLY A C 1
ATOM 5459 O O . GLY A 1 698 ? -1.278 -10.794 19.773 1.00 85.75 698 GLY A O 1
ATOM 5460 N N . ALA A 1 699 ? -1.394 -9.019 18.393 1.00 88.38 699 ALA A N 1
ATOM 5461 C CA . ALA A 1 699 ? -0.969 -8.007 19.367 1.00 88.38 699 ALA A CA 1
ATOM 5462 C C . ALA A 1 699 ? -1.948 -7.880 20.560 1.00 88.38 699 ALA A C 1
ATOM 5464 O O . ALA A 1 699 ? -1.549 -7.522 21.679 1.00 88.38 699 ALA A O 1
ATOM 5465 N N . VAL A 1 700 ? -3.224 -8.223 20.340 1.00 94.06 700 VAL A N 1
ATOM 5466 C CA . VAL A 1 700 ? -4.301 -8.286 21.336 1.00 94.06 700 VAL A CA 1
ATOM 5467 C C . VAL A 1 700 ? -5.010 -9.645 21.282 1.00 94.06 700 VAL A C 1
ATOM 5469 O O . VAL A 1 700 ? -5.906 -9.893 20.484 1.00 94.06 700 VAL A O 1
ATOM 5472 N N . THR A 1 701 ? -4.654 -10.549 22.197 1.00 95.81 701 THR A N 1
ATOM 5473 C CA . THR A 1 701 ? -5.314 -11.861 22.308 1.00 95.81 701 THR A CA 1
ATOM 5474 C C . THR A 1 701 ? -6.658 -11.763 23.045 1.00 95.81 701 THR A C 1
ATOM 5476 O O . THR A 1 701 ? -6.674 -11.501 24.251 1.00 95.81 701 THR A O 1
ATOM 5479 N N . LEU A 1 702 ? -7.781 -12.077 22.382 1.00 97.38 702 LEU A N 1
ATOM 5480 C CA . LEU A 1 702 ? -9.130 -12.014 22.984 1.00 97.38 702 LEU A CA 1
ATOM 5481 C C . LEU A 1 702 ? -9.279 -12.838 24.278 1.00 97.38 702 LEU A C 1
ATOM 5483 O O . LEU A 1 702 ? -9.974 -12.426 25.202 1.00 97.38 702 LEU A O 1
ATOM 5487 N N . GLY A 1 703 ? -8.574 -13.970 24.400 1.00 95.38 703 GLY A N 1
ATOM 5488 C CA . GLY A 1 703 ? -8.563 -14.803 25.614 1.00 95.38 703 GLY A CA 1
ATOM 5489 C C . GLY A 1 703 ? -8.042 -14.105 26.885 1.00 95.38 703 GLY A C 1
ATOM 5490 O O . GLY A 1 703 ? -8.241 -14.611 27.992 1.00 95.38 703 GLY A O 1
ATOM 5491 N N . ASN A 1 704 ? -7.418 -12.929 26.754 1.00 94.38 704 ASN A N 1
ATOM 5492 C CA . ASN A 1 704 ? -7.043 -12.065 27.875 1.00 94.38 704 ASN A CA 1
ATOM 5493 C C . ASN A 1 704 ? -8.199 -11.180 28.382 1.00 94.38 704 ASN A C 1
ATOM 5495 O O . ASN A 1 704 ? -7.994 -10.428 29.336 1.00 94.38 704 ASN A O 1
ATOM 5499 N N . TYR A 1 705 ? -9.397 -11.289 27.803 1.00 95.19 705 TYR A N 1
ATOM 5500 C CA . TYR A 1 705 ? -10.563 -10.477 28.137 1.00 95.19 705 TYR A CA 1
ATOM 5501 C C . TYR A 1 705 ? -11.777 -11.340 28.489 1.00 95.19 705 TYR A C 1
ATOM 5503 O O . TYR A 1 705 ? -12.117 -12.317 27.820 1.00 95.19 705 TYR A O 1
ATOM 5511 N N . ASP A 1 706 ? -12.446 -10.974 29.579 1.00 95.12 706 ASP A N 1
ATOM 5512 C CA . ASP A 1 706 ? -13.592 -11.711 30.115 1.00 95.12 706 ASP A CA 1
ATOM 5513 C C . ASP A 1 706 ? -14.899 -11.332 29.391 1.00 95.12 706 ASP A C 1
ATOM 5515 O O . ASP A 1 706 ? -15.884 -12.071 29.472 1.00 95.12 706 ASP A O 1
ATOM 5519 N N . ILE A 1 707 ? -14.893 -10.183 28.699 1.00 97.38 707 ILE A N 1
ATOM 5520 C CA . ILE A 1 707 ? -15.919 -9.676 27.781 1.00 97.38 707 ILE A CA 1
ATOM 5521 C C . ILE A 1 707 ? -15.215 -8.990 26.598 1.00 97.38 707 ILE A C 1
ATOM 5523 O O . ILE A 1 707 ? -14.320 -8.172 26.807 1.00 97.38 707 ILE A O 1
ATOM 5527 N N . VAL A 1 708 ? -15.662 -9.268 25.375 1.00 98.62 708 VAL A N 1
ATOM 5528 C CA . VAL A 1 708 ? -15.285 -8.542 24.154 1.00 98.62 708 VAL A CA 1
ATOM 5529 C C . VAL A 1 708 ? -16.526 -7.842 23.602 1.00 98.62 708 VAL A C 1
ATOM 5531 O O . VAL A 1 708 ? -17.586 -8.455 23.455 1.00 98.62 708 VAL A O 1
ATOM 5534 N N . ILE A 1 709 ? -16.398 -6.549 23.323 1.00 98.62 709 ILE A N 1
ATOM 5535 C CA . ILE A 1 709 ? -17.378 -5.727 22.614 1.00 98.62 709 ILE A CA 1
ATOM 5536 C C . ILE A 1 709 ? -16.787 -5.452 21.233 1.00 98.62 709 ILE A C 1
ATOM 5538 O O . ILE A 1 709 ? -15.663 -4.972 21.161 1.00 98.62 709 ILE A O 1
ATOM 5542 N N . TRP A 1 710 ? -17.520 -5.759 20.169 1.00 98.19 710 TRP A N 1
ATOM 5543 C CA . TRP A 1 710 ? -17.081 -5.622 18.782 1.00 98.19 710 TRP A CA 1
ATOM 5544 C C . TRP A 1 710 ? -18.019 -4.654 18.052 1.00 98.19 710 TRP A C 1
ATOM 5546 O O . TRP A 1 710 ? -19.222 -4.914 17.927 1.00 98.19 710 TRP A O 1
ATOM 5556 N N . MET A 1 711 ? -17.483 -3.508 17.640 1.00 95.94 711 MET A N 1
ATOM 5557 C CA . MET A 1 711 ? -18.222 -2.418 17.004 1.00 95.94 711 MET A CA 1
ATOM 5558 C C . MET A 1 711 ? -18.016 -2.471 15.489 1.00 95.94 711 MET A C 1
ATOM 5560 O O . MET A 1 711 ? -16.947 -2.111 15.022 1.00 95.94 711 MET A O 1
ATOM 5564 N N . CYS A 1 712 ? -19.043 -2.861 14.729 1.00 94.25 712 CYS A N 1
ATOM 5565 C CA . CYS A 1 712 ? -18.972 -2.918 13.259 1.00 94.25 712 CYS A CA 1
ATOM 5566 C C . CYS A 1 712 ? -19.524 -1.659 12.563 1.00 94.25 712 CYS A C 1
ATOM 5568 O O . CYS A 1 712 ? -19.510 -1.574 11.342 1.00 94.25 712 CYS A O 1
ATOM 5570 N N . GLY A 1 713 ? -20.125 -0.713 13.297 1.00 93.56 713 GLY A N 1
ATOM 5571 C CA . GLY A 1 713 ? -20.748 0.471 12.697 1.00 93.56 713 GLY A CA 1
ATOM 5572 C C . GLY A 1 713 ? -21.760 0.133 11.587 1.00 93.56 713 GLY A C 1
ATOM 5573 O O . GLY A 1 713 ? -22.769 -0.528 11.840 1.00 93.56 713 GLY A O 1
ATOM 5574 N N . GLN A 1 714 ? -21.478 0.579 10.358 1.00 90.31 714 GLN A N 1
ATOM 5575 C CA . GLN A 1 714 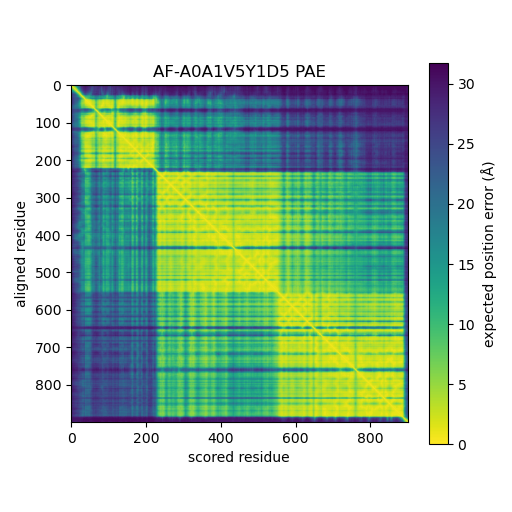? -22.191 0.191 9.125 1.00 90.31 714 GLN A CA 1
ATOM 5576 C C . GLN A 1 714 ? -21.242 -0.450 8.096 1.00 90.31 714 GLN A C 1
ATOM 5578 O O . GLN A 1 714 ? -21.316 -0.151 6.894 1.00 90.31 714 GLN A O 1
ATOM 5583 N N . GLU A 1 715 ? -20.313 -1.267 8.586 1.00 85.12 715 GLU A N 1
ATOM 5584 C CA . GLU A 1 715 ? -19.476 -2.117 7.750 1.00 85.12 715 GLU A CA 1
ATOM 5585 C C . GLU A 1 715 ? -20.325 -3.068 6.891 1.00 85.12 715 GLU A C 1
ATOM 5587 O O . GLU A 1 715 ? -21.472 -3.368 7.224 1.00 85.12 715 GLU A O 1
ATOM 5592 N N . SER A 1 716 ? -19.812 -3.435 5.718 1.00 85.12 716 SER A N 1
ATOM 5593 C CA . SER A 1 716 ? -20.549 -4.198 4.703 1.00 85.12 716 SER A CA 1
ATOM 5594 C C . SER A 1 716 ? -19.562 -4.806 3.696 1.00 85.12 716 SER A C 1
ATOM 5596 O O . SER A 1 716 ? -18.350 -4.775 3.900 1.00 85.12 716 SER A O 1
ATOM 5598 N N . THR A 1 717 ? -20.056 -5.266 2.545 1.00 76.81 717 THR A N 1
ATOM 5599 C CA . THR A 1 717 ? -19.270 -5.896 1.467 1.00 76.81 717 THR A CA 1
ATOM 5600 C C . THR A 1 717 ? -18.099 -5.064 0.940 1.00 76.81 717 THR A C 1
ATOM 5602 O O . THR A 1 717 ? -17.334 -5.563 0.130 1.00 76.81 717 THR A O 1
ATOM 5605 N N . GLU A 1 718 ? -17.995 -3.777 1.286 1.00 67.06 718 GLU A N 1
ATOM 5606 C CA . GLU A 1 718 ? -16.902 -2.913 0.836 1.00 67.06 718 GLU A CA 1
ATOM 5607 C C . GLU A 1 718 ? -15.586 -3.174 1.570 1.00 67.06 718 GLU A C 1
ATOM 5609 O O . GLU A 1 718 ? -14.561 -3.070 0.912 1.00 67.06 718 GLU A O 1
ATOM 5614 N N . SER A 1 719 ? -15.579 -3.505 2.863 1.00 63.94 719 SER A N 1
ATOM 5615 C CA . SER A 1 719 ? -14.336 -3.764 3.627 1.00 63.94 719 SER A CA 1
ATOM 5616 C C . SER A 1 719 ? -14.319 -5.158 4.272 1.00 63.94 719 SER A C 1
ATOM 5618 O O . SER A 1 719 ? -13.395 -5.474 5.014 1.00 63.94 719 SER A O 1
ATOM 5620 N N . GLU A 1 720 ? -15.332 -5.981 3.957 1.00 77.56 720 GLU A N 1
ATOM 5621 C CA . GLU A 1 720 ? -15.751 -7.185 4.693 1.00 77.56 720 GLU A CA 1
ATOM 5622 C C . GLU A 1 720 ? -16.124 -6.869 6.149 1.00 77.56 720 GLU A C 1
ATOM 5624 O O . GLU A 1 720 ? -15.489 -6.074 6.827 1.00 77.56 720 GLU A O 1
ATOM 5629 N N . THR A 1 721 ? -17.167 -7.499 6.678 1.00 86.25 721 THR A N 1
ATOM 5630 C CA . THR A 1 721 ? -17.633 -7.201 8.045 1.00 86.25 721 THR A CA 1
ATOM 5631 C C . THR A 1 721 ? -16.927 -8.044 9.101 1.00 86.25 721 THR A C 1
ATOM 5633 O O . THR A 1 721 ? -16.795 -7.629 10.253 1.00 86.25 721 THR A O 1
ATOM 5636 N N . PHE A 1 722 ? -16.488 -9.240 8.702 1.00 88.19 722 PHE A N 1
ATOM 5637 C CA . PHE A 1 722 ? -15.600 -10.128 9.447 1.00 88.19 722 PHE A CA 1
ATOM 5638 C C . PHE A 1 722 ? -14.792 -10.953 8.441 1.00 88.19 722 PHE A C 1
ATOM 5640 O O . PHE A 1 722 ? -15.347 -11.850 7.808 1.00 88.19 722 PHE A O 1
ATOM 5647 N N . SER A 1 723 ? -13.491 -10.695 8.324 1.00 82.19 723 SER A N 1
ATOM 5648 C CA . SER A 1 723 ? -12.573 -11.525 7.536 1.00 82.19 723 SER A CA 1
ATOM 5649 C C . SER A 1 723 ? -12.486 -12.946 8.104 1.00 82.19 723 SER A C 1
ATOM 5651 O O . SER A 1 723 ? -12.764 -13.194 9.284 1.00 82.19 723 SER A O 1
ATOM 5653 N N . LYS A 1 724 ? -12.033 -13.896 7.283 1.00 81.75 724 LYS A N 1
ATOM 5654 C CA . LYS A 1 724 ? -11.812 -15.298 7.675 1.00 81.75 724 LYS A CA 1
ATOM 5655 C C . LYS A 1 724 ? -10.967 -15.439 8.947 1.00 81.75 724 LYS A C 1
ATOM 5657 O O . LYS A 1 724 ? -11.246 -16.282 9.810 1.00 81.75 724 LYS A O 1
ATOM 5662 N N . GLU A 1 725 ? -9.919 -14.634 9.062 1.00 84.56 725 GLU A N 1
ATOM 5663 C CA . GLU A 1 725 ? -9.010 -14.598 10.200 1.00 84.56 725 GLU A CA 1
ATOM 5664 C C . GLU A 1 725 ? -9.737 -14.146 11.479 1.00 84.56 725 GLU A C 1
ATOM 5666 O O . GLU A 1 725 ? -9.650 -14.823 12.508 1.00 84.56 725 GLU A O 1
ATOM 5671 N N . GLU A 1 726 ? -10.525 -13.069 11.417 1.00 90.44 726 GLU A N 1
ATOM 5672 C CA . GLU A 1 726 ? -11.314 -12.579 12.558 1.00 90.44 726 GLU A CA 1
ATOM 5673 C C . GLU A 1 726 ? -12.406 -13.562 12.969 1.00 90.44 726 GLU A C 1
ATOM 5675 O O . GLU A 1 726 ? -12.565 -13.827 14.164 1.00 90.44 726 GLU A O 1
ATOM 5680 N N . GLN A 1 727 ? -13.115 -14.150 11.996 1.00 92.62 727 GLN A N 1
ATOM 5681 C CA . GLN A 1 727 ? -14.088 -15.213 12.248 1.00 92.62 727 GLN A CA 1
ATOM 5682 C C . GLN A 1 727 ? -13.429 -16.333 13.055 1.00 92.62 727 GLN A C 1
ATOM 5684 O O . GLN A 1 727 ? -13.899 -16.662 14.143 1.00 92.62 727 GLN A O 1
ATOM 5689 N N . THR A 1 728 ? -12.279 -16.837 12.594 1.00 92.44 728 THR A N 1
ATOM 5690 C CA . THR A 1 728 ? -11.511 -17.898 13.268 1.00 92.44 728 THR A CA 1
ATOM 5691 C C . THR A 1 728 ? -11.139 -17.524 14.711 1.00 92.44 728 THR A C 1
ATOM 5693 O O . THR A 1 728 ? -11.327 -18.323 15.633 1.00 92.44 728 THR A O 1
ATOM 5696 N N . ILE A 1 729 ? -10.656 -16.298 14.939 1.00 95.88 729 ILE A N 1
ATOM 5697 C CA . ILE A 1 729 ? -10.269 -15.815 16.275 1.00 95.88 729 ILE A CA 1
ATOM 5698 C C . ILE A 1 729 ? -11.490 -15.705 17.208 1.00 95.88 729 ILE A C 1
ATOM 5700 O O . ILE A 1 729 ? -11.419 -16.077 18.387 1.00 95.88 729 ILE A O 1
ATOM 5704 N N . ILE A 1 730 ? -12.627 -15.237 16.689 1.00 97.44 730 ILE A N 1
ATOM 5705 C CA . ILE A 1 730 ? -13.890 -15.132 17.428 1.00 97.44 730 ILE A CA 1
ATOM 5706 C C . ILE A 1 730 ? -14.464 -16.519 17.736 1.00 97.44 730 ILE A C 1
ATOM 5708 O O . ILE A 1 730 ? -14.911 -16.756 18.864 1.00 97.44 730 ILE A O 1
ATOM 5712 N N . GLU A 1 731 ? -14.409 -17.458 16.787 1.00 96.75 731 GLU A N 1
ATOM 5713 C CA . GLU A 1 731 ? -14.811 -18.843 17.017 1.00 96.75 731 GLU A CA 1
ATOM 5714 C C . GLU A 1 731 ? -14.041 -19.448 18.198 1.00 96.75 731 GLU A C 1
ATOM 5716 O O . GLU A 1 731 ? -14.647 -20.027 19.100 1.00 96.75 731 GLU A O 1
ATOM 5721 N N . ASP A 1 732 ? -12.716 -19.302 18.227 1.00 97.38 732 ASP A N 1
ATOM 5722 C CA . ASP A 1 732 ? -11.862 -19.891 19.262 1.00 97.38 732 ASP A CA 1
ATOM 5723 C C . ASP A 1 732 ? -12.025 -19.206 20.628 1.00 97.38 732 ASP A C 1
ATOM 5725 O O . ASP A 1 732 ? -12.023 -19.877 21.673 1.00 97.38 732 ASP A O 1
ATOM 5729 N N . TYR A 1 733 ? -12.281 -17.893 20.641 1.00 98.31 733 TYR A N 1
ATOM 5730 C CA . TYR A 1 733 ? -12.705 -17.169 21.842 1.00 98.31 733 TYR A CA 1
ATOM 5731 C C . TYR A 1 733 ? -14.024 -17.733 22.401 1.00 98.31 733 TYR A C 1
ATOM 5733 O O . TYR A 1 733 ? -14.124 -18.046 23.594 1.00 98.31 733 TYR A O 1
ATOM 5741 N N . LEU A 1 734 ? -15.025 -17.950 21.543 1.00 98.19 734 LEU A N 1
ATOM 5742 C CA . LEU A 1 734 ? -16.327 -18.494 21.932 1.00 98.19 734 LEU A CA 1
ATOM 5743 C C . LEU A 1 734 ? -16.246 -19.973 22.345 1.00 98.19 734 LEU A C 1
ATOM 5745 O O . LEU A 1 734 ? -16.804 -20.338 23.382 1.00 98.19 734 LEU A O 1
ATOM 5749 N N . LYS A 1 735 ? -15.490 -20.820 21.633 1.00 97.69 735 LYS A N 1
ATOM 5750 C CA . LYS A 1 735 ? -15.217 -22.224 22.017 1.00 97.69 735 LYS A CA 1
ATOM 5751 C C . LYS A 1 735 ? -14.535 -22.322 23.387 1.00 97.69 735 LYS A C 1
ATOM 5753 O O . LYS A 1 735 ? -14.711 -23.314 24.103 1.00 97.69 735 LYS A O 1
ATOM 5758 N N . SER A 1 736 ? -13.797 -21.287 23.785 1.00 97.06 736 SER A N 1
ATOM 5759 C CA . SER A 1 736 ? -13.136 -21.171 25.091 1.00 97.06 736 SER A CA 1
ATOM 5760 C C . SER A 1 736 ? -14.042 -20.646 26.220 1.00 97.06 736 SER A C 1
ATOM 5762 O O . SER A 1 736 ? -13.598 -20.578 27.372 1.00 97.06 736 SER A O 1
ATOM 5764 N N . GLY A 1 737 ? -15.310 -20.326 25.927 1.00 96.38 737 GLY A N 1
ATOM 5765 C CA . GLY A 1 737 ? -16.286 -19.774 26.875 1.00 96.38 737 GLY A CA 1
ATOM 5766 C C . GLY A 1 737 ? -16.317 -18.244 26.944 1.00 96.38 737 GLY A C 1
ATOM 5767 O O . GLY A 1 737 ? -16.747 -17.695 27.959 1.00 96.38 737 GLY A O 1
ATOM 5768 N N . GLY A 1 738 ? -15.834 -17.561 25.903 1.00 97.00 738 GLY A N 1
ATOM 5769 C CA . GLY A 1 738 ? -15.841 -16.103 25.795 1.00 97.00 738 GLY A CA 1
ATOM 5770 C C . GLY A 1 738 ? -17.240 -15.475 25.855 1.00 97.00 738 GLY A C 1
ATOM 5771 O O . GLY A 1 738 ? -18.265 -16.146 25.678 1.00 97.00 738 GLY A O 1
ATOM 5772 N N . LYS A 1 739 ? -17.281 -14.165 26.116 1.00 98.38 739 LYS A N 1
ATOM 5773 C CA . LYS A 1 739 ? -18.517 -13.374 26.180 1.00 98.38 739 LYS A CA 1
ATOM 5774 C C . LYS A 1 739 ? -18.432 -12.250 25.150 1.00 98.38 739 LYS A C 1
ATOM 5776 O O . LYS A 1 739 ? -17.599 -11.363 25.300 1.00 98.38 739 LYS A O 1
ATOM 5781 N N . LEU A 1 740 ? -19.256 -12.308 24.109 1.00 98.69 740 LEU A N 1
ATOM 5782 C CA . LEU A 1 740 ? -19.173 -11.431 22.941 1.00 98.69 740 LEU A CA 1
ATOM 5783 C C . LEU A 1 740 ? -20.432 -10.568 22.805 1.00 98.69 740 LEU A C 1
ATOM 5785 O O . LEU A 1 740 ? -21.544 -11.097 22.779 1.00 98.69 740 LEU A O 1
ATOM 5789 N N . PHE A 1 741 ? -20.259 -9.253 22.684 1.00 98.75 741 PHE A N 1
ATOM 5790 C CA . PHE A 1 741 ? -21.303 -8.327 22.244 1.00 98.75 741 PHE A CA 1
ATOM 5791 C C . PHE A 1 741 ? -20.918 -7.733 20.888 1.00 98.75 741 PHE A C 1
ATOM 5793 O O . PHE A 1 741 ? -19.930 -7.016 20.816 1.00 98.75 741 PHE A O 1
ATOM 5800 N N . VAL A 1 742 ? -21.695 -8.018 19.842 1.00 98.62 742 VAL A N 1
ATOM 5801 C CA . VAL A 1 742 ? -21.531 -7.437 18.498 1.00 98.62 742 VAL A CA 1
ATOM 5802 C C . VAL A 1 742 ? -22.660 -6.446 18.226 1.00 98.62 742 VAL A C 1
ATOM 5804 O O . VAL A 1 742 ? -23.825 -6.732 18.524 1.00 98.62 742 VAL A O 1
ATOM 5807 N N . SER A 1 743 ? -22.349 -5.302 17.622 1.00 98.31 743 SER A N 1
ATOM 5808 C CA . SER A 1 743 ? -23.379 -4.395 17.105 1.00 98.31 743 SER A CA 1
ATOM 5809 C C . SER A 1 743 ? -22.936 -3.668 15.842 1.00 98.31 743 SER A C 1
ATOM 5811 O O . SER A 1 743 ? -21.850 -3.089 15.812 1.00 98.31 743 SER A O 1
ATOM 5813 N N . GLY A 1 744 ? -23.820 -3.646 14.850 1.00 97.00 744 GLY A N 1
ATOM 5814 C CA . GLY A 1 744 ? -23.665 -2.929 13.589 1.00 97.00 744 GLY A CA 1
ATOM 5815 C C . GLY A 1 744 ? -24.854 -3.204 12.672 1.00 97.00 744 GLY A C 1
ATOM 5816 O O . GLY A 1 744 ? -25.683 -4.061 12.976 1.00 97.00 744 GLY A O 1
ATOM 5817 N N . SER A 1 745 ? -24.969 -2.462 11.579 1.00 94.75 745 SER A N 1
ATOM 5818 C CA . SER A 1 745 ? -25.886 -2.790 10.479 1.00 94.75 745 SER A CA 1
ATOM 5819 C C . SER A 1 745 ? -25.140 -3.467 9.327 1.00 94.75 745 SER A C 1
ATOM 5821 O O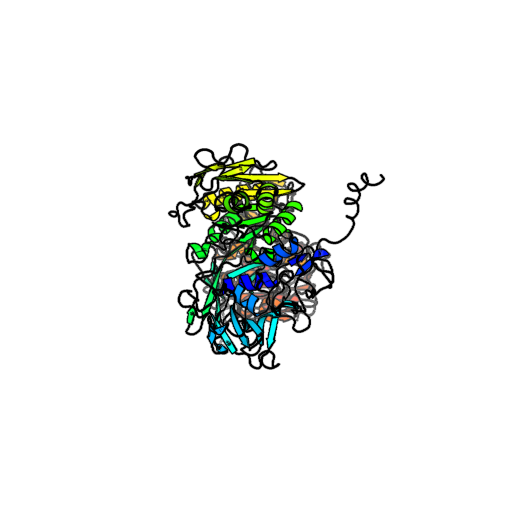 . SER A 1 745 ? -23.922 -3.374 9.288 1.00 94.75 745 SER A O 1
ATOM 5823 N N . GLU A 1 746 ? -25.858 -4.091 8.391 1.00 93.31 746 GLU A N 1
ATOM 5824 C CA . GLU A 1 746 ? -25.333 -4.804 7.207 1.00 93.31 746 GLU A CA 1
ATOM 5825 C C . GLU A 1 746 ? -24.394 -6.003 7.460 1.00 93.31 746 GLU A C 1
ATOM 5827 O O . GLU A 1 746 ? -24.041 -6.706 6.513 1.00 93.31 746 GLU A O 1
ATOM 5832 N N . ILE A 1 747 ? -24.111 -6.354 8.721 1.00 94.69 747 ILE A N 1
ATOM 5833 C CA . ILE A 1 747 ? -23.405 -7.593 9.100 1.00 94.69 747 ILE A CA 1
ATOM 5834 C C . ILE A 1 747 ? -24.111 -8.826 8.504 1.00 94.69 747 ILE A C 1
ATOM 5836 O O . ILE A 1 747 ? -23.456 -9.774 8.075 1.00 94.69 747 ILE A O 1
ATOM 5840 N N . GLY A 1 748 ? -25.449 -8.834 8.483 1.00 94.12 748 GLY A N 1
ATOM 5841 C CA . GLY A 1 748 ? -26.234 -9.919 7.890 1.00 94.12 748 GLY A CA 1
ATOM 5842 C C . GLY A 1 748 ? -26.320 -9.863 6.362 1.00 94.12 748 GLY A C 1
ATOM 5843 O O . GLY A 1 748 ? -26.345 -10.914 5.717 1.00 94.12 748 GLY A O 1
ATOM 5844 N N . TRP A 1 749 ? -26.337 -8.663 5.775 1.00 91.56 749 TRP A N 1
ATOM 5845 C CA . TRP A 1 749 ? -26.267 -8.480 4.322 1.00 91.56 749 TRP A CA 1
ATOM 5846 C C . TRP A 1 749 ? -24.968 -9.066 3.758 1.00 91.56 749 TRP A C 1
ATOM 5848 O O . TRP A 1 749 ? -25.012 -9.880 2.836 1.00 91.56 749 TRP A O 1
ATOM 5858 N N . ASP A 1 750 ? -23.837 -8.721 4.368 1.00 89.12 750 ASP A N 1
ATOM 5859 C CA . ASP A 1 750 ? -22.517 -9.216 3.991 1.00 89.12 750 ASP A CA 1
ATOM 5860 C C . ASP A 1 750 ? -22.391 -10.730 4.254 1.00 89.12 750 ASP A C 1
ATOM 5862 O O . ASP A 1 750 ? -22.386 -11.540 3.322 1.00 89.12 750 ASP A O 1
ATOM 5866 N N . LEU A 1 751 ? -22.441 -11.147 5.526 1.00 91.38 751 LEU A N 1
ATOM 5867 C CA . LEU A 1 751 ? -22.132 -12.528 5.910 1.00 91.38 751 LEU A CA 1
ATOM 5868 C C . LEU A 1 751 ? -23.201 -13.572 5.543 1.00 91.38 751 LEU A C 1
ATOM 5870 O O . LEU A 1 751 ? -22.957 -14.765 5.706 1.00 91.38 751 LEU A O 1
ATOM 5874 N N . SER A 1 752 ? -24.399 -13.188 5.089 1.00 91.62 752 SER A N 1
ATOM 5875 C CA . SER A 1 752 ? -25.452 -14.161 4.741 1.00 91.62 752 SER A CA 1
ATOM 5876 C C . SER A 1 752 ? -26.030 -13.993 3.342 1.00 91.62 752 SER A C 1
ATOM 5878 O O . SER A 1 752 ? -26.293 -15.001 2.691 1.00 91.62 752 SER A O 1
ATOM 5880 N N . GLU A 1 753 ? -26.271 -12.769 2.878 1.00 89.94 753 GLU A N 1
ATOM 5881 C CA . GLU A 1 753 ? -26.851 -12.510 1.550 1.00 89.94 753 GLU A CA 1
ATOM 5882 C C . GLU A 1 753 ? -25.762 -12.300 0.481 1.00 89.94 753 GLU A C 1
ATOM 5884 O O . GLU A 1 753 ? -26.063 -12.303 -0.718 1.00 89.94 753 GLU A O 1
ATOM 5889 N N . LYS A 1 754 ? -24.492 -12.138 0.882 1.00 84.94 754 LYS A N 1
ATOM 5890 C CA . LYS A 1 754 ? -23.342 -11.944 -0.021 1.00 84.94 754 LYS A CA 1
ATOM 5891 C C . LYS A 1 754 ? -22.215 -12.971 0.150 1.00 84.94 754 LYS A C 1
ATOM 5893 O O . LYS A 1 754 ? -21.379 -13.037 -0.748 1.00 84.94 754 LYS A O 1
ATOM 5898 N N . ALA A 1 755 ? -22.286 -13.841 1.161 1.00 78.38 755 ALA A N 1
ATOM 5899 C CA . ALA A 1 755 ? -21.380 -14.972 1.424 1.00 78.38 755 ALA A CA 1
ATOM 5900 C C . ALA A 1 755 ? -20.890 -15.734 0.169 1.00 78.38 755 ALA A C 1
ATOM 5902 O O . ALA A 1 755 ? -19.695 -15.858 -0.059 1.00 78.38 755 ALA A O 1
ATOM 5903 N N . ASP A 1 756 ? -21.799 -16.205 -0.694 1.00 64.94 756 ASP A N 1
ATOM 5904 C CA . ASP A 1 756 ? -21.433 -16.971 -1.904 1.00 64.94 756 ASP A CA 1
ATOM 5905 C C . ASP A 1 756 ? -21.054 -16.082 -3.114 1.00 64.94 756 ASP A C 1
ATOM 5907 O O . ASP A 1 756 ? -20.836 -16.580 -4.225 1.00 64.94 756 ASP A O 1
ATOM 5911 N N . THR A 1 757 ? -21.018 -14.754 -2.955 1.00 63.34 757 THR A N 1
ATOM 5912 C CA . THR A 1 757 ? -20.737 -13.815 -4.049 1.00 63.34 757 THR A CA 1
ATOM 5913 C C . THR A 1 757 ? -19.307 -13.292 -3.997 1.00 63.34 757 THR A C 1
ATOM 5915 O O . THR A 1 757 ? -19.035 -12.234 -3.437 1.00 63.34 757 THR A O 1
ATOM 5918 N N . LEU A 1 758 ? -18.414 -13.980 -4.714 1.00 53.75 758 LEU A N 1
ATOM 5919 C CA . LEU A 1 758 ? -17.187 -13.373 -5.235 1.00 53.75 758 LEU A CA 1
ATOM 5920 C C . LEU A 1 758 ? -17.578 -12.231 -6.185 1.00 53.75 758 LEU A C 1
ATOM 5922 O O . LEU A 1 758 ? -17.878 -12.445 -7.364 1.00 53.75 758 LEU A O 1
ATOM 5926 N N . ASN A 1 759 ? -17.635 -11.020 -5.645 1.00 50.88 759 ASN A N 1
ATOM 5927 C CA . ASN A 1 759 ? -17.896 -9.786 -6.373 1.00 50.88 759 ASN A CA 1
ATOM 5928 C C . ASN A 1 759 ? -16.674 -8.856 -6.234 1.00 50.88 759 ASN A C 1
ATOM 5930 O O . ASN A 1 759 ? -15.707 -9.199 -5.566 1.00 50.88 759 ASN A O 1
ATOM 5934 N N . THR A 1 760 ? -16.683 -7.690 -6.879 1.00 45.44 760 THR A N 1
ATOM 5935 C CA . THR A 1 760 ? -15.556 -6.728 -6.873 1.00 45.44 760 THR A CA 1
ATOM 5936 C C . THR A 1 760 ? -15.367 -5.979 -5.544 1.00 45.44 760 THR A C 1
ATOM 5938 O O . THR A 1 760 ? -14.830 -4.876 -5.534 1.00 45.44 760 THR A O 1
ATOM 5941 N N . PHE A 1 761 ? -15.912 -6.502 -4.445 1.00 44.66 761 PHE A N 1
ATOM 5942 C CA . PHE A 1 761 ? -15.895 -5.864 -3.133 1.00 44.66 761 PHE A CA 1
ATOM 5943 C C . PHE A 1 761 ? -15.630 -6.879 -1.999 1.00 44.66 761 PHE A C 1
ATOM 5945 O O . PHE A 1 761 ? -14.787 -6.585 -1.159 1.00 44.66 761 PHE A O 1
ATOM 5952 N N . SER A 1 762 ? -16.231 -8.081 -2.023 1.00 48.28 762 SER A N 1
ATOM 5953 C CA . SER A 1 762 ? -16.070 -9.125 -0.982 1.00 48.28 762 SER A CA 1
ATOM 5954 C C . SER A 1 762 ? -15.347 -10.402 -1.458 1.00 48.28 762 SER A C 1
ATOM 5956 O O . SER A 1 762 ? -15.674 -10.930 -2.526 1.00 48.28 762 SER A O 1
ATOM 5958 N N . ASN A 1 763 ? -14.451 -10.981 -0.637 1.00 54.28 763 ASN A N 1
ATOM 5959 C CA . ASN A 1 763 ? -13.870 -12.316 -0.886 1.00 54.28 763 ASN A CA 1
ATOM 5960 C C . ASN A 1 763 ? -14.866 -13.475 -0.743 1.00 54.28 763 ASN A C 1
ATOM 5962 O O . ASN A 1 763 ? -14.535 -14.562 -1.210 1.00 54.28 763 ASN A O 1
ATOM 5966 N N . GLY A 1 764 ? -16.024 -13.270 -0.101 1.00 58.91 764 GLY A N 1
ATOM 5967 C CA . GLY A 1 764 ? -17.075 -14.281 0.075 1.00 58.91 764 GLY A CA 1
ATOM 5968 C C . GLY A 1 764 ? -16.538 -15.614 0.595 1.00 58.91 764 GLY A C 1
ATOM 5969 O O . GLY A 1 764 ? -16.346 -16.559 -0.181 1.00 58.91 764 GLY A O 1
ATOM 5970 N N . ASP A 1 765 ? -16.243 -15.701 1.894 1.00 67.19 765 ASP A N 1
ATOM 5971 C CA . ASP A 1 765 ? -15.787 -16.969 2.445 1.00 67.19 765 ASP A CA 1
ATOM 5972 C C . ASP A 1 765 ? -16.965 -17.957 2.430 1.00 67.19 765 ASP A C 1
ATOM 5974 O O . ASP A 1 765 ? -18.037 -17.652 2.958 1.00 67.19 765 ASP A O 1
ATOM 5978 N N . PRO A 1 766 ? -16.798 -19.192 1.920 1.00 68.31 766 PRO A N 1
ATOM 5979 C CA . PRO A 1 766 ? -17.854 -20.205 1.986 1.00 68.31 766 PRO A CA 1
ATOM 5980 C C . PRO A 1 766 ? -18.279 -20.565 3.426 1.00 68.31 766 PRO A C 1
ATOM 5982 O O . PRO A 1 766 ? -19.220 -21.339 3.610 1.00 68.31 766 PRO A O 1
ATOM 5985 N N . ASN A 1 767 ? -17.592 -20.043 4.450 1.00 77.06 767 ASN A N 1
ATOM 5986 C CA . ASN A 1 767 ? -17.971 -20.147 5.855 1.00 77.06 767 ASN A CA 1
ATOM 5987 C C . ASN A 1 767 ? -18.706 -18.909 6.414 1.00 77.06 767 ASN A C 1
ATOM 5989 O O . ASN A 1 767 ? -19.204 -19.018 7.528 1.00 77.06 767 ASN A O 1
ATOM 5993 N N . ASP A 1 768 ? -18.860 -17.793 5.691 1.00 88.44 768 ASP A N 1
ATOM 5994 C CA . ASP A 1 768 ? -19.480 -16.554 6.212 1.00 88.44 768 ASP A CA 1
ATOM 5995 C C . ASP A 1 768 ? -20.878 -16.811 6.805 1.00 88.44 768 ASP A C 1
ATOM 5997 O O . ASP A 1 768 ? -21.165 -16.503 7.968 1.00 88.44 768 ASP A O 1
ATOM 6001 N N . SER A 1 769 ? -21.730 -17.499 6.037 1.00 90.62 769 SER A N 1
ATOM 6002 C CA . SER A 1 769 ? -23.087 -17.863 6.469 1.00 90.62 769 SER A CA 1
ATOM 6003 C C . SER A 1 769 ? -23.079 -18.866 7.630 1.00 90.62 769 SER A C 1
ATOM 6005 O O . SER A 1 769 ? -23.926 -18.811 8.527 1.00 90.62 769 SER A O 1
ATOM 6007 N N . VAL A 1 770 ? -22.078 -19.752 7.663 1.00 91.75 770 VAL A N 1
ATOM 6008 C CA . VAL A 1 770 ? -21.848 -20.721 8.742 1.00 91.75 770 VAL A CA 1
ATOM 6009 C C . VAL A 1 770 ? -21.432 -19.997 10.024 1.00 91.75 770 VAL A C 1
ATOM 6011 O O . VAL A 1 770 ? -21.919 -20.354 11.100 1.00 91.75 770 VAL A O 1
ATOM 6014 N N . PHE A 1 771 ? -20.590 -18.967 9.931 1.00 94.31 771 PHE A N 1
ATOM 6015 C CA . PHE A 1 771 ? -20.167 -18.136 11.052 1.00 94.31 771 PHE A CA 1
ATOM 6016 C C . PHE A 1 771 ? -21.335 -17.317 11.613 1.00 94.31 771 PHE A C 1
ATOM 6018 O O . PHE A 1 771 ? -21.607 -17.359 12.821 1.00 94.31 771 PHE A O 1
ATOM 6025 N N . PHE A 1 772 ? -22.092 -16.654 10.735 1.00 96.06 772 PHE A N 1
ATOM 6026 C CA . PHE A 1 772 ? -23.270 -15.868 11.100 1.00 96.06 772 PHE A CA 1
ATOM 6027 C C . PHE A 1 772 ? -24.320 -16.718 11.843 1.00 96.06 772 PHE A C 1
ATOM 6029 O O . PHE A 1 772 ? -24.731 -16.383 12.964 1.00 96.06 772 PHE A O 1
ATOM 6036 N N . GLU A 1 773 ? -24.686 -17.885 11.297 1.00 96.38 773 GLU A N 1
ATOM 6037 C CA . GLU A 1 773 ? -25.671 -18.768 11.932 1.00 96.38 773 GLU A CA 1
ATOM 6038 C C . GLU A 1 773 ? -25.148 -19.466 13.203 1.00 96.38 773 GLU A C 1
ATOM 6040 O O . GLU A 1 773 ? -25.919 -19.666 14.151 1.00 96.38 773 GLU A O 1
ATOM 6045 N N . ASN A 1 774 ? -23.871 -19.867 13.271 1.00 95.38 774 ASN A N 1
ATOM 6046 C CA . ASN A 1 774 ? -23.368 -20.697 14.378 1.00 95.38 774 ASN A CA 1
ATOM 6047 C C . ASN A 1 774 ? -22.692 -19.928 15.517 1.00 95.38 774 ASN A C 1
ATOM 6049 O O . ASN A 1 774 ? -22.754 -20.412 16.654 1.00 95.38 774 ASN A O 1
ATOM 6053 N N . TYR A 1 775 ? -22.117 -18.751 15.257 1.00 96.44 775 TYR A N 1
ATOM 6054 C CA . TYR A 1 775 ? -21.341 -17.981 16.238 1.00 96.44 775 TYR A CA 1
ATOM 6055 C C . TYR A 1 775 ? -21.918 -16.594 16.533 1.00 96.44 775 TYR A C 1
ATOM 6057 O O . TYR A 1 775 ? -21.921 -16.212 17.702 1.00 96.44 775 TYR A O 1
ATOM 6065 N N . LEU A 1 776 ? -22.522 -15.896 15.561 1.00 97.69 776 LEU A N 1
ATOM 6066 C CA . LEU A 1 776 ? -23.396 -14.746 15.868 1.00 97.69 776 LEU A CA 1
ATOM 6067 C C . LEU A 1 776 ? -24.822 -15.180 16.259 1.00 97.69 776 LEU A C 1
ATOM 6069 O O . LEU A 1 776 ? -25.567 -14.414 16.875 1.00 97.69 776 LEU A O 1
ATOM 6073 N N . LYS A 1 777 ? -25.172 -16.449 15.995 1.00 97.94 777 LYS A N 1
ATOM 6074 C CA . LYS A 1 777 ? -26.438 -17.099 16.380 1.00 97.94 777 LYS A CA 1
ATOM 6075 C C . LYS A 1 777 ? -27.678 -16.398 15.813 1.00 97.94 777 LYS A C 1
ATOM 6077 O O . LYS A 1 777 ? -28.738 -16.392 16.454 1.00 97.94 777 LYS A O 1
ATOM 6082 N N . ALA A 1 778 ? -27.559 -15.837 14.615 1.00 98.12 778 ALA A N 1
ATOM 6083 C CA . ALA A 1 778 ? -28.633 -15.145 13.915 1.00 98.12 778 ALA A CA 1
ATOM 6084 C C . ALA A 1 778 ? -28.845 -15.699 12.503 1.00 98.12 778 ALA A C 1
ATOM 6086 O O . ALA A 1 778 ? -27.954 -16.296 11.916 1.00 98.12 778 ALA A O 1
ATOM 6087 N N . GLY A 1 779 ? -30.051 -15.515 11.976 1.00 97.56 779 GLY A N 1
ATOM 6088 C CA . GLY A 1 779 ? -30.388 -15.694 10.567 1.00 97.56 779 GLY A CA 1
ATOM 6089 C C . GLY A 1 779 ? -30.758 -14.350 9.970 1.00 97.56 779 GLY A C 1
ATOM 6090 O O . GLY A 1 779 ? -31.377 -13.537 10.653 1.00 97.56 779 GLY A O 1
ATOM 6091 N N . TYR A 1 780 ? -30.370 -14.099 8.728 1.00 96.69 780 TYR A N 1
ATOM 6092 C CA . TYR A 1 780 ? -30.708 -12.864 8.034 1.00 96.69 780 TYR A CA 1
ATOM 6093 C C . TYR A 1 780 ? -32.086 -12.991 7.369 1.00 96.69 780 TYR A C 1
ATOM 6095 O O . TYR A 1 780 ? -32.429 -14.047 6.836 1.00 96.69 780 TYR A O 1
ATOM 6103 N N . LEU A 1 781 ? -32.897 -11.930 7.430 1.00 96.94 781 LEU A N 1
ATOM 6104 C CA . LEU A 1 781 ? -34.237 -11.894 6.831 1.00 96.94 781 LEU A CA 1
ATOM 6105 C C . LEU A 1 781 ? -34.429 -10.754 5.828 1.00 96.94 781 LEU A C 1
ATOM 6107 O O . LEU A 1 781 ? -35.185 -10.929 4.872 1.00 96.94 781 LEU A O 1
ATOM 6111 N N . ASN A 1 782 ? -33.859 -9.571 6.080 1.00 95.88 782 ASN A N 1
ATOM 6112 C CA . ASN A 1 782 ? -34.013 -8.411 5.201 1.00 95.88 782 ASN A CA 1
ATOM 6113 C C . ASN A 1 782 ? -32.994 -7.304 5.508 1.00 95.88 782 ASN A C 1
ATOM 6115 O O . ASN A 1 782 ? -32.681 -7.051 6.669 1.00 95.88 782 ASN A O 1
ATOM 6119 N N . ASP A 1 783 ? -32.630 -6.568 4.464 1.00 92.00 783 ASP A N 1
ATOM 6120 C CA . ASP A 1 783 ? -31.619 -5.498 4.426 1.00 92.00 783 ASP A CA 1
ATOM 6121 C C . ASP A 1 783 ? -32.034 -4.253 5.230 1.00 92.00 783 ASP A C 1
ATOM 6123 O O . ASP A 1 783 ? -31.237 -3.426 5.656 1.00 92.00 783 ASP A O 1
ATOM 6127 N N . ASN A 1 784 ? -33.340 -4.088 5.453 1.00 94.94 784 ASN A N 1
ATOM 6128 C CA . ASN A 1 784 ? -33.854 -2.969 6.226 1.00 94.94 784 ASN A CA 1
ATOM 6129 C C . ASN A 1 784 ? -35.075 -3.371 7.053 1.00 94.94 784 ASN A C 1
ATOM 6131 O O . ASN A 1 784 ? -36.145 -3.695 6.526 1.00 94.94 784 ASN A O 1
ATOM 6135 N N . ALA A 1 785 ? -34.943 -3.275 8.373 1.00 93.56 785 ALA A N 1
ATOM 6136 C CA . ALA A 1 785 ? -36.031 -3.499 9.315 1.00 93.56 785 ALA A CA 1
ATOM 6137 C C . ALA A 1 785 ? -37.143 -2.430 9.275 1.00 93.56 785 ALA A C 1
ATOM 6139 O O . ALA A 1 785 ? -38.220 -2.637 9.846 1.00 93.56 785 ALA A O 1
ATOM 6140 N N . GLY A 1 786 ? -36.904 -1.283 8.625 1.00 91.88 786 GLY A N 1
ATOM 6141 C CA . GLY A 1 786 ? -37.893 -0.227 8.392 1.00 91.88 786 GLY A CA 1
ATOM 6142 C C . GLY A 1 786 ? -38.274 0.603 9.625 1.00 91.88 786 GLY A C 1
ATOM 6143 O O . GLY A 1 786 ? -39.269 1.330 9.589 1.00 91.88 786 GLY A O 1
ATOM 6144 N N . SER A 1 787 ? -37.527 0.509 10.731 1.00 94.75 787 SER A N 1
ATOM 6145 C CA . SER A 1 787 ? -37.807 1.243 11.971 1.00 94.75 787 SER A CA 1
ATOM 6146 C C . SER A 1 787 ? -36.535 1.577 12.748 1.00 94.75 787 SER A C 1
ATOM 6148 O O . SER A 1 787 ? -35.671 0.723 12.903 1.00 94.75 787 SER A O 1
ATOM 6150 N N . ARG A 1 788 ? -36.465 2.799 13.298 1.00 95.25 788 ARG A N 1
ATOM 6151 C CA . ARG A 1 788 ? -35.406 3.235 14.234 1.00 95.25 788 ARG A CA 1
ATOM 6152 C C . ARG A 1 788 ? -35.761 3.051 15.711 1.00 95.25 788 ARG A C 1
ATOM 6154 O O . ARG A 1 788 ? -34.908 3.227 16.574 1.00 95.25 788 ARG A O 1
ATOM 6161 N N . PHE A 1 789 ? -37.015 2.701 16.004 1.00 97.62 789 PHE A N 1
ATOM 6162 C CA . PHE A 1 789 ? -37.482 2.447 17.364 1.00 97.62 789 PHE A CA 1
ATOM 6163 C C . PHE A 1 789 ? -37.229 0.991 17.739 1.00 97.62 789 PHE A C 1
ATOM 6165 O O . PHE A 1 789 ? -37.625 0.084 17.004 1.00 97.62 789 PHE A O 1
ATOM 6172 N N . VAL A 1 790 ? -36.629 0.774 18.906 1.00 98.38 790 VAL A N 1
ATOM 6173 C CA . VAL A 1 790 ? -36.253 -0.545 19.417 1.00 98.38 790 VAL A CA 1
ATOM 6174 C C . VAL A 1 790 ? -36.782 -0.720 20.838 1.00 98.38 790 VAL A C 1
ATOM 6176 O O . VAL A 1 790 ? -36.790 0.215 21.642 1.00 98.38 790 VAL A O 1
ATOM 6179 N N . ARG A 1 791 ? -37.230 -1.934 21.169 1.00 97.56 791 ARG A N 1
ATOM 6180 C CA . ARG A 1 791 ? -37.690 -2.301 22.515 1.00 97.56 791 ARG A CA 1
ATOM 6181 C C . ARG A 1 791 ? -37.200 -3.678 22.942 1.00 97.56 791 ARG A C 1
ATOM 6183 O O . ARG A 1 791 ? -37.062 -4.577 22.115 1.00 97.56 791 ARG A O 1
ATOM 6190 N N . GLY A 1 792 ? -37.005 -3.862 24.242 1.00 97.94 792 GLY A N 1
ATOM 6191 C CA . GLY A 1 792 ? -36.607 -5.145 24.810 1.00 97.94 792 GLY A CA 1
ATOM 6192 C C . GLY A 1 792 ? -37.712 -6.199 24.811 1.00 97.94 792 GLY A C 1
ATOM 6193 O O . GLY A 1 792 ? -38.893 -5.901 25.008 1.00 97.94 792 GLY A O 1
ATOM 6194 N N . VAL A 1 793 ? -37.313 -7.455 24.619 1.00 97.62 793 VAL A N 1
ATOM 6195 C CA . VAL A 1 793 ? -38.204 -8.619 24.676 1.00 97.62 793 VAL A CA 1
ATOM 6196 C C . VAL A 1 793 ? -38.525 -8.953 26.137 1.00 97.62 793 VAL A C 1
ATOM 6198 O O . VAL A 1 793 ? -37.633 -9.033 26.987 1.00 97.62 793 VAL A O 1
ATOM 6201 N N . ALA A 1 794 ? -39.806 -9.168 26.444 1.00 94.94 794 ALA A N 1
ATOM 6202 C CA . ALA A 1 794 ? -40.247 -9.514 27.792 1.00 94.94 794 ALA A CA 1
ATOM 6203 C C . ALA A 1 794 ? -39.620 -10.835 28.274 1.00 94.94 794 ALA A C 1
ATOM 6205 O O . ALA A 1 794 ? -39.577 -11.817 27.537 1.00 94.94 794 ALA A O 1
ATOM 6206 N N . GLY A 1 795 ? -39.138 -10.860 29.520 1.00 91.75 795 GLY A N 1
ATOM 6207 C CA . GLY A 1 795 ? -38.424 -12.009 30.093 1.00 91.75 795 GLY A CA 1
ATOM 6208 C C . GLY A 1 795 ? -36.920 -12.073 29.784 1.00 91.75 795 GLY A C 1
ATOM 6209 O O . GLY A 1 795 ? -36.241 -12.932 30.338 1.00 91.75 795 GLY A O 1
ATOM 6210 N N . THR A 1 796 ? -36.383 -11.163 28.964 1.00 96.00 796 THR A N 1
ATOM 6211 C CA . THR A 1 796 ? -34.930 -11.009 28.749 1.00 96.00 796 THR A CA 1
ATOM 6212 C C . THR A 1 796 ? -34.325 -9.945 29.671 1.00 96.00 796 THR A C 1
ATOM 6214 O O . THR A 1 796 ? -35.053 -9.211 30.343 1.00 96.00 796 THR A O 1
ATOM 6217 N N . VAL A 1 797 ? -32.994 -9.800 29.665 1.00 97.19 797 VAL A N 1
ATOM 6218 C CA . VAL A 1 797 ? -32.296 -8.708 30.376 1.00 97.19 797 VAL A CA 1
ATOM 6219 C C . VAL A 1 797 ? -32.682 -7.308 29.885 1.00 97.19 797 VAL A C 1
ATOM 6221 O O . VAL A 1 797 ? -32.537 -6.347 30.631 1.00 97.19 797 VAL A O 1
ATOM 6224 N N . PHE A 1 798 ? -33.207 -7.186 28.661 1.00 98.00 798 PHE A N 1
ATOM 6225 C CA . PHE A 1 798 ? -33.631 -5.914 28.072 1.00 98.00 798 PHE A CA 1
ATOM 6226 C C . PHE A 1 798 ? -35.090 -5.558 28.403 1.00 98.00 798 PHE A C 1
ATOM 6228 O O . PHE A 1 798 ? -35.582 -4.511 27.982 1.00 98.00 798 PHE A O 1
ATOM 6235 N N . ASN A 1 799 ? -35.814 -6.418 29.127 1.00 96.88 799 ASN A N 1
ATOM 6236 C CA . ASN A 1 799 ? -37.233 -6.237 29.428 1.00 96.88 799 ASN A CA 1
ATOM 6237 C C . ASN A 1 799 ? -37.533 -4.860 30.054 1.00 96.88 799 ASN A C 1
ATOM 6239 O O . ASN A 1 799 ? -37.009 -4.518 31.111 1.00 96.88 799 ASN A O 1
ATOM 6243 N N . GLY A 1 800 ? -38.431 -4.103 29.421 1.00 96.50 800 GLY A N 1
ATOM 6244 C CA . GLY A 1 800 ? -38.823 -2.756 29.850 1.00 96.50 800 GLY A CA 1
ATOM 6245 C C . GLY A 1 800 ? -38.003 -1.615 29.238 1.00 96.50 800 GLY A C 1
ATOM 6246 O O . GLY A 1 800 ? -38.412 -0.465 29.375 1.00 96.50 800 GLY A O 1
ATOM 6247 N N . LEU A 1 801 ? -36.907 -1.900 28.526 1.00 98.12 801 LEU A N 1
ATOM 6248 C CA . LEU A 1 801 ? -36.163 -0.887 27.774 1.00 98.12 801 LEU A CA 1
ATOM 6249 C C . LEU A 1 801 ? -36.863 -0.545 26.451 1.00 98.12 801 LEU A C 1
ATOM 6251 O O . LEU A 1 801 ? -37.381 -1.420 25.752 1.00 98.12 801 LEU A O 1
ATOM 6255 N N . SER A 1 802 ? -36.829 0.736 26.087 1.00 97.50 802 SER A N 1
ATOM 6256 C CA . SER A 1 802 ? -37.262 1.249 24.785 1.00 97.50 802 SER A CA 1
ATOM 6257 C C . SER A 1 802 ? -36.461 2.494 24.425 1.00 97.50 802 SER A C 1
ATOM 6259 O O . SER A 1 802 ? -36.333 3.389 25.263 1.00 97.50 802 SER A O 1
ATOM 6261 N N . PHE A 1 803 ? -35.950 2.555 23.202 1.00 98.06 803 PHE A N 1
ATOM 6262 C CA . PHE A 1 803 ? -35.030 3.593 22.745 1.00 98.06 803 PHE A CA 1
ATOM 6263 C C . PHE A 1 803 ? -35.107 3.765 21.223 1.00 98.06 803 PHE A C 1
ATOM 6265 O O . PHE A 1 803 ? -35.796 3.009 20.536 1.00 98.06 803 PHE A O 1
ATOM 6272 N N . ASN A 1 804 ? -34.411 4.770 20.699 1.00 97.88 804 ASN A N 1
ATOM 6273 C CA . ASN A 1 804 ? -34.204 4.941 19.263 1.00 97.88 804 ASN A CA 1
ATOM 6274 C C . ASN A 1 804 ? -32.707 5.035 18.962 1.00 97.88 804 ASN A C 1
ATOM 6276 O O . ASN A 1 804 ? -31.935 5.499 19.806 1.00 97.88 804 ASN A O 1
ATOM 6280 N N . PHE A 1 805 ? -32.325 4.646 17.749 1.00 97.06 805 PHE A N 1
ATOM 6281 C CA . PHE A 1 805 ? -31.034 5.005 17.169 1.00 97.06 805 PHE A CA 1
ATOM 6282 C C . PHE A 1 805 ? -31.148 6.182 16.190 1.00 97.06 805 PHE A C 1
ATOM 6284 O O . PHE A 1 805 ? -32.240 6.546 15.750 1.00 97.06 805 PHE A O 1
ATOM 6291 N N . ASP A 1 806 ? -30.006 6.813 15.931 1.00 95.81 806 ASP A N 1
ATOM 6292 C CA . ASP A 1 806 ? -29.867 8.081 15.221 1.00 95.81 806 ASP A CA 1
ATOM 6293 C C . ASP A 1 806 ? -30.297 7.997 13.739 1.00 95.81 806 ASP A C 1
ATOM 6295 O O . ASP A 1 806 ? -30.098 7.001 13.036 1.00 95.81 806 ASP A O 1
ATOM 6299 N N . ASP A 1 807 ? -30.919 9.074 13.265 1.00 93.12 807 ASP A N 1
ATOM 6300 C CA . ASP A 1 807 ? -31.307 9.302 11.871 1.00 93.12 807 ASP A CA 1
ATOM 6301 C C . ASP A 1 807 ? -30.352 10.271 11.146 1.00 93.12 807 ASP A C 1
ATOM 6303 O O . ASP A 1 807 ? -30.591 10.644 9.997 1.00 93.12 807 ASP A O 1
ATOM 6307 N N . GLY A 1 808 ? -29.260 10.653 11.817 1.00 91.81 808 GLY A N 1
ATOM 6308 C CA . GLY A 1 808 ? -28.260 11.626 11.384 1.00 91.81 808 GLY A CA 1
ATOM 6309 C C . GLY A 1 808 ? -28.370 12.981 12.088 1.00 91.81 808 GLY A C 1
ATOM 6310 O O . GLY A 1 808 ? -27.485 13.814 11.910 1.00 91.81 808 GLY A O 1
ATOM 6311 N N . ASN A 1 809 ? -29.416 13.221 12.887 1.00 93.38 809 ASN A N 1
ATOM 6312 C CA . ASN A 1 809 ? -29.664 14.514 13.533 1.00 93.38 809 ASN A CA 1
ATOM 6313 C C . ASN A 1 809 ? -29.320 14.553 15.035 1.00 93.38 809 ASN A C 1
ATOM 6315 O O . ASN A 1 809 ? -29.449 15.610 15.657 1.00 93.38 809 ASN A O 1
ATOM 6319 N N . HIS A 1 810 ? -28.865 13.445 15.633 1.00 91.62 810 HIS A N 1
ATOM 6320 C CA . HIS A 1 810 ? -28.624 13.322 17.079 1.00 91.62 810 HIS A CA 1
ATOM 6321 C C . HIS A 1 810 ? -27.141 13.107 17.465 1.00 91.62 810 HIS A C 1
ATOM 6323 O O . HIS A 1 810 ? -26.811 12.567 18.529 1.00 91.62 810 HIS A O 1
ATOM 6329 N N . GLY A 1 811 ? -26.226 13.615 16.633 1.00 83.19 811 GLY A N 1
ATOM 6330 C CA . GLY A 1 811 ? -24.799 13.755 16.953 1.00 83.19 811 GLY A CA 1
ATOM 6331 C C . GLY A 1 811 ? -23.966 12.477 16.820 1.00 83.19 811 GLY A C 1
ATOM 6332 O O . GLY A 1 811 ? -22.872 12.408 17.381 1.00 83.19 811 GLY A O 1
ATOM 6333 N N . SER A 1 812 ? -24.497 11.454 16.155 1.00 88.06 812 SER A N 1
ATOM 6334 C CA . SER A 1 812 ? -23.744 10.344 15.562 1.00 88.06 812 SER A CA 1
ATOM 6335 C C . SER A 1 812 ? -23.963 10.378 14.045 1.00 88.06 812 SER A C 1
ATOM 6337 O O . SER A 1 812 ? -23.597 11.369 13.418 1.00 88.06 812 SER A O 1
ATOM 6339 N N . TYR A 1 813 ? -24.553 9.345 13.447 1.00 90.88 813 TYR A N 1
ATOM 6340 C CA . TYR A 1 813 ? -24.722 9.227 12.003 1.00 90.88 813 TYR A CA 1
ATOM 6341 C C . TYR A 1 813 ? -26.043 8.525 11.662 1.00 90.88 813 TYR A C 1
ATOM 6343 O O . TYR A 1 813 ? -26.661 7.881 12.508 1.00 90.88 813 TYR A O 1
ATOM 6351 N N . ASN A 1 814 ? -26.502 8.672 10.418 1.00 92.62 814 ASN A N 1
ATOM 6352 C CA . ASN A 1 814 ? -27.741 8.046 9.960 1.00 92.62 814 ASN A CA 1
ATOM 6353 C C . ASN A 1 814 ? -27.515 6.568 9.626 1.00 92.62 814 ASN A C 1
ATOM 6355 O O . ASN A 1 814 ? -26.913 6.278 8.591 1.00 92.62 814 ASN A O 1
ATOM 6359 N N . VAL A 1 815 ? -28.066 5.669 10.444 1.00 93.75 815 VAL A N 1
ATOM 6360 C CA . VAL A 1 815 ? -28.123 4.232 10.139 1.00 93.75 815 VAL A CA 1
ATOM 6361 C C . VAL A 1 815 ? -29.100 4.011 8.984 1.00 93.75 815 VAL A C 1
ATOM 6363 O O . VAL A 1 815 ? -30.310 4.226 9.138 1.00 93.75 815 VAL A O 1
ATOM 6366 N N . LYS A 1 816 ? -28.591 3.628 7.808 1.00 91.56 816 LYS A N 1
ATOM 6367 C CA . LYS A 1 816 ? -29.410 3.504 6.586 1.00 91.56 816 LYS A CA 1
ATOM 6368 C C . LYS A 1 816 ? -30.184 2.184 6.523 1.00 91.56 816 LYS A C 1
ATOM 6370 O O . LYS A 1 816 ? -31.391 2.215 6.262 1.00 91.56 816 LYS A O 1
ATOM 6375 N N . TYR A 1 817 ? -29.505 1.071 6.797 1.00 94.25 817 TYR A N 1
ATOM 6376 C CA . TYR A 1 817 ? -29.951 -0.295 6.494 1.00 94.25 817 TYR A CA 1
ATOM 6377 C C . TYR A 1 817 ? -29.802 -1.229 7.713 1.00 94.25 817 TYR A C 1
ATOM 6379 O O . TYR A 1 817 ? -28.964 -2.120 7.727 1.00 94.25 817 TYR A O 1
ATOM 6387 N N . PRO A 1 818 ? -30.553 -0.989 8.808 1.00 97.25 818 PRO A N 1
ATOM 6388 C CA . PRO A 1 818 ? -30.499 -1.843 9.993 1.00 97.25 818 PRO A CA 1
ATOM 6389 C C . PRO A 1 818 ? -31.046 -3.243 9.671 1.00 97.25 818 PRO A C 1
ATOM 6391 O O . PRO A 1 818 ? -32.217 -3.368 9.287 1.00 97.25 818 PRO A O 1
ATOM 6394 N N . ASP A 1 819 ? -30.223 -4.276 9.871 1.00 97.62 819 ASP A N 1
ATOM 6395 C CA . ASP A 1 819 ? -30.538 -5.666 9.533 1.00 97.62 819 ASP A CA 1
ATOM 6396 C C . ASP A 1 819 ? -31.797 -6.135 10.268 1.00 97.62 819 ASP A C 1
ATOM 6398 O O . ASP A 1 819 ? -31.923 -6.007 11.495 1.00 97.62 819 ASP A O 1
ATOM 6402 N N . LEU A 1 820 ? -32.713 -6.756 9.525 1.00 97.94 820 LEU A N 1
ATOM 6403 C CA . LEU A 1 820 ? -33.758 -7.594 10.092 1.00 97.94 820 LEU A CA 1
ATOM 6404 C C . LEU A 1 820 ? -33.233 -9.025 10.210 1.00 97.94 820 LEU A C 1
ATOM 6406 O O . LEU A 1 820 ? -32.931 -9.664 9.202 1.00 97.94 820 LEU A O 1
ATOM 6410 N N . ILE A 1 821 ? -33.190 -9.539 11.438 1.00 98.56 821 ILE A N 1
ATOM 6411 C CA . ILE A 1 821 ? -32.635 -10.863 11.747 1.00 98.56 821 ILE A CA 1
ATOM 6412 C C . ILE A 1 821 ? -33.676 -11.797 12.385 1.00 98.56 821 ILE A C 1
ATOM 6414 O O . ILE A 1 821 ? -34.787 -11.381 12.717 1.00 98.56 821 ILE A O 1
ATOM 6418 N N . GLU A 1 822 ? -33.314 -13.062 12.595 1.00 98.25 822 GLU A N 1
ATOM 6419 C CA . GLU A 1 822 ? -34.043 -14.045 13.405 1.00 98.25 822 GLU A CA 1
ATOM 6420 C C . GLU A 1 822 ? -33.104 -14.864 14.318 1.00 98.25 822 GLU A C 1
ATOM 6422 O O . GLU A 1 822 ? -31.912 -14.965 14.034 1.00 98.25 822 GLU A O 1
ATOM 6427 N N . PRO A 1 823 ? -33.595 -15.471 15.418 1.00 98.25 823 PRO A N 1
ATOM 6428 C CA . PRO A 1 823 ? -32.782 -16.346 16.265 1.00 98.25 823 PRO A CA 1
ATOM 6429 C C . PRO A 1 823 ? -32.425 -17.676 15.576 1.00 98.25 823 PRO A C 1
ATOM 6431 O O . PRO A 1 823 ? -33.312 -18.377 15.087 1.00 98.25 823 PRO A O 1
ATOM 6434 N N . LYS A 1 824 ? -31.146 -18.073 15.613 1.00 97.56 824 LYS A N 1
ATOM 6435 C CA . LYS A 1 824 ? -30.640 -19.372 15.125 1.00 97.56 824 LYS A CA 1
ATOM 6436 C C . LYS A 1 824 ? -29.908 -20.154 16.212 1.00 97.56 824 LYS A C 1
ATOM 6438 O O . LYS A 1 824 ? -29.419 -19.601 17.195 1.00 97.56 824 LYS A O 1
ATOM 6443 N N . ASN A 1 825 ? -29.817 -21.470 16.014 1.00 95.94 825 ASN A N 1
ATOM 6444 C CA . ASN A 1 825 ? -28.881 -22.370 16.702 1.00 95.94 825 ASN A CA 1
ATOM 6445 C C . ASN A 1 825 ? -28.808 -22.201 18.234 1.00 95.94 825 ASN A C 1
ATOM 6447 O O . ASN A 1 825 ? -27.734 -22.242 18.840 1.00 95.94 825 ASN A O 1
ATOM 6451 N N . GLY A 1 826 ? -29.986 -22.032 18.848 1.00 95.69 826 GLY A N 1
ATOM 6452 C CA . GLY A 1 826 ? -30.192 -21.961 20.296 1.00 95.69 826 GLY A CA 1
ATOM 6453 C C . GLY A 1 826 ? -30.303 -20.554 20.891 1.00 95.69 826 GLY A C 1
ATOM 6454 O O . GLY A 1 826 ? -30.481 -20.451 22.104 1.00 95.69 826 GLY A O 1
ATOM 6455 N N . SER A 1 827 ? -30.199 -19.480 20.100 1.00 98.31 827 SER A N 1
ATOM 6456 C CA . SER A 1 827 ? -30.457 -18.121 20.595 1.00 98.31 827 SER A CA 1
ATOM 6457 C C . SER A 1 827 ? -31.951 -17.832 20.783 1.00 98.31 827 SER A C 1
ATOM 6459 O O . SER A 1 827 ? -32.830 -18.575 20.341 1.00 98.31 827 SER A O 1
ATOM 6461 N N . ALA A 1 828 ? -32.238 -16.723 21.460 1.00 98.19 828 ALA A N 1
ATOM 6462 C CA . ALA A 1 828 ? -33.567 -16.145 21.591 1.00 98.19 828 ALA A CA 1
ATOM 6463 C C . ALA A 1 828 ? -33.549 -14.671 21.167 1.00 98.19 828 ALA A C 1
ATOM 6465 O O . ALA A 1 828 ? -32.519 -14.001 21.259 1.00 98.19 828 ALA A O 1
ATOM 6466 N N . ALA A 1 829 ? -34.701 -14.144 20.748 1.00 98.31 829 ALA A N 1
ATOM 6467 C CA . ALA A 1 829 ? -34.850 -12.716 20.485 1.00 98.31 829 ALA A CA 1
ATOM 6468 C C . ALA A 1 829 ? -34.606 -11.909 21.775 1.00 98.31 829 ALA A C 1
ATOM 6470 O O . ALA A 1 829 ? -35.217 -12.175 22.811 1.00 98.31 829 ALA A O 1
ATOM 6471 N N . ALA A 1 830 ? -33.732 -10.909 21.691 1.00 98.12 830 ALA A N 1
ATOM 6472 C CA . ALA A 1 830 ? -33.379 -9.984 22.765 1.00 98.12 830 ALA A CA 1
ATOM 6473 C C . ALA A 1 830 ? -34.107 -8.636 22.625 1.00 98.12 830 ALA A C 1
ATOM 6475 O O . ALA A 1 830 ? -34.602 -8.079 23.610 1.00 98.12 830 ALA A O 1
ATOM 6476 N N . LEU A 1 831 ? -34.213 -8.145 21.387 1.00 98.62 831 LEU A N 1
ATOM 6477 C CA . LEU A 1 831 ? -34.807 -6.859 21.027 1.00 98.62 831 LEU A CA 1
ATOM 6478 C C . LEU A 1 831 ? -35.765 -7.013 19.835 1.00 98.62 831 LEU A C 1
ATOM 6480 O O . LEU A 1 831 ? -35.559 -7.866 18.973 1.00 98.62 831 LEU A O 1
ATOM 6484 N N . TYR A 1 832 ? -36.766 -6.138 19.749 1.00 98.56 832 TYR A N 1
ATOM 6485 C CA . TYR A 1 832 ? -37.629 -5.979 18.577 1.00 98.56 832 TYR A CA 1
ATOM 6486 C C . TYR A 1 832 ? -37.573 -4.551 18.033 1.00 98.56 832 TYR A C 1
ATOM 6488 O O . TYR A 1 832 ? -37.628 -3.595 18.810 1.00 98.56 832 TYR A O 1
ATOM 6496 N N . TYR A 1 833 ? -37.589 -4.420 16.709 1.00 98.00 833 TYR A N 1
ATOM 6497 C CA . TYR A 1 833 ? -37.928 -3.182 16.019 1.00 98.00 833 TYR A CA 1
ATOM 6498 C C . TYR A 1 833 ? -39.431 -2.889 16.133 1.00 98.00 833 TYR A C 1
ATOM 6500 O O . TYR A 1 833 ? -40.282 -3.786 16.072 1.00 98.00 833 TYR A O 1
ATOM 6508 N N . GLY A 1 834 ? -39.771 -1.607 16.244 1.00 94.00 834 GLY A N 1
ATOM 6509 C CA . GLY A 1 834 ? -41.146 -1.124 16.233 1.00 94.00 834 GLY A CA 1
ATOM 6510 C C . GLY A 1 834 ? -41.988 -1.546 17.447 1.00 94.00 834 GLY A C 1
ATOM 6511 O O . GLY A 1 834 ? -41.505 -1.962 18.501 1.00 94.00 834 GLY A O 1
ATOM 6512 N N . THR A 1 835 ? -43.305 -1.394 17.312 1.00 88.06 835 THR A N 1
ATOM 6513 C CA . THR A 1 835 ? -44.277 -1.591 18.403 1.00 88.06 835 THR A CA 1
ATOM 6514 C C . THR A 1 835 ? -45.037 -2.919 18.329 1.00 88.06 835 THR A C 1
ATOM 6516 O O . THR A 1 835 ? -45.762 -3.257 19.269 1.00 88.06 835 THR A O 1
ATOM 6519 N N . THR A 1 836 ? -44.860 -3.700 17.258 1.00 82.69 836 THR A N 1
ATOM 6520 C CA . THR A 1 836 ? -45.560 -4.976 17.023 1.00 82.69 836 THR A CA 1
ATOM 6521 C C . THR A 1 836 ? -44.922 -6.140 17.776 1.00 82.69 836 THR A C 1
ATOM 6523 O O . THR A 1 836 ? -45.634 -6.909 18.414 1.00 82.69 836 THR A O 1
ATOM 6526 N N . GLY A 1 837 ? -43.586 -6.223 17.810 1.00 80.50 837 GLY A N 1
ATOM 6527 C CA . GLY A 1 837 ? -42.858 -7.323 18.461 1.00 80.50 837 GLY A CA 1
ATOM 6528 C C . GLY A 1 837 ? -42.686 -8.559 17.582 1.00 80.50 837 GLY A C 1
ATOM 6529 O O . GLY A 1 837 ? -42.724 -9.672 18.092 1.00 80.50 837 GLY A O 1
ATOM 6530 N N . THR A 1 838 ? -42.568 -8.351 16.272 1.00 87.38 838 THR A N 1
ATOM 6531 C CA . THR A 1 838 ? -42.368 -9.401 15.260 1.00 87.38 838 THR A CA 1
ATOM 6532 C C . THR A 1 838 ? -40.989 -9.335 14.614 1.00 87.38 838 THR A C 1
ATOM 6534 O O . THR A 1 838 ? -40.427 -10.363 14.262 1.00 87.38 838 THR A O 1
ATOM 6537 N N . ASN A 1 839 ? -40.445 -8.128 14.465 1.00 96.06 839 ASN A N 1
ATOM 6538 C CA . ASN A 1 839 ? -39.228 -7.861 13.711 1.00 96.06 839 ASN A CA 1
ATOM 6539 C C . ASN A 1 839 ? -38.049 -7.851 14.690 1.00 96.06 839 ASN A C 1
ATOM 6541 O O . ASN A 1 839 ? -37.946 -6.912 15.479 1.00 96.06 839 ASN A O 1
ATOM 6545 N N . VAL A 1 840 ? -37.213 -8.891 14.720 1.00 98.44 840 VAL A N 1
ATOM 6546 C CA . VAL A 1 840 ? -36.127 -9.003 15.711 1.00 98.44 840 VAL A CA 1
ATOM 6547 C C . VAL A 1 840 ? -34.987 -8.045 15.350 1.00 98.44 840 VAL A C 1
ATOM 6549 O O . VAL A 1 840 ? -34.547 -7.999 14.207 1.00 98.44 840 VAL A O 1
ATOM 6552 N N . ALA A 1 841 ? -34.540 -7.273 16.344 1.00 98.38 841 ALA A N 1
ATOM 6553 C CA . ALA A 1 841 ? -33.455 -6.289 16.237 1.00 98.38 841 ALA A CA 1
ATOM 6554 C C . ALA A 1 841 ? -32.153 -6.740 16.904 1.00 98.38 841 ALA A C 1
ATOM 6556 O O . ALA A 1 841 ? -31.106 -6.121 16.741 1.00 98.38 841 ALA A O 1
ATOM 6557 N N . GLY A 1 842 ? -32.225 -7.804 17.698 1.00 98.56 842 GLY A N 1
ATOM 6558 C CA . GLY A 1 842 ? -31.071 -8.372 18.366 1.00 98.56 842 GLY A CA 1
ATOM 6559 C C . GLY A 1 842 ? -31.392 -9.729 18.963 1.00 98.56 842 GLY A C 1
ATOM 6560 O O . GLY A 1 842 ? -32.535 -9.984 19.357 1.00 98.56 842 GLY A O 1
ATOM 6561 N N . VAL A 1 843 ? -30.380 -10.583 19.055 1.00 98.81 843 VAL A N 1
ATOM 6562 C CA . VAL A 1 843 ? -30.450 -11.936 19.618 1.00 98.81 843 VAL A CA 1
ATOM 6563 C C . VAL A 1 843 ? -29.543 -12.060 20.841 1.00 98.81 843 VAL A C 1
ATOM 6565 O O . VAL A 1 843 ? -28.587 -11.302 21.003 1.00 98.81 843 VAL A O 1
ATOM 6568 N N . LEU A 1 844 ? -29.848 -13.019 21.716 1.00 98.38 844 LEU A N 1
ATOM 6569 C CA . LEU A 1 844 ? -28.978 -13.425 22.820 1.00 98.38 844 LEU A CA 1
ATOM 6570 C C . LEU A 1 844 ? -28.855 -14.948 22.892 1.00 98.38 844 LEU A C 1
ATOM 6572 O O . LEU A 1 844 ? -29.808 -15.674 22.611 1.00 98.38 844 LEU A O 1
ATOM 6576 N N . PHE A 1 845 ? -27.687 -15.434 23.298 1.00 98.38 845 PHE A N 1
ATOM 6577 C CA . PHE A 1 845 ? -27.382 -16.854 23.462 1.00 98.38 845 PHE A CA 1
ATOM 6578 C C . PHE A 1 845 ? -26.544 -17.084 24.719 1.00 98.38 845 PHE A C 1
ATOM 6580 O O . PHE A 1 845 ? -25.622 -16.322 25.008 1.00 98.38 845 PHE A O 1
ATOM 6587 N N . SER A 1 846 ? -26.839 -18.155 25.457 1.00 97.31 846 SER A N 1
ATOM 6588 C CA . SER A 1 846 ? -25.999 -18.646 26.550 1.00 97.31 846 SER A CA 1
ATOM 6589 C C . SER A 1 846 ? -26.009 -20.170 26.547 1.00 97.31 846 SER A C 1
ATOM 6591 O O . SER A 1 846 ? -27.055 -20.786 26.749 1.00 97.31 846 SER A O 1
ATOM 6593 N N . GLY A 1 847 ? -24.852 -20.780 26.301 1.00 96.19 847 GLY A N 1
ATOM 6594 C CA . GLY A 1 847 ? -24.743 -22.224 26.116 1.00 96.19 847 GLY A CA 1
ATOM 6595 C C . GLY A 1 847 ? -23.409 -22.628 25.497 1.00 96.19 847 GLY A C 1
ATOM 6596 O O . GLY A 1 847 ? -22.500 -21.815 25.377 1.00 96.19 847 GLY A O 1
ATOM 6597 N N . MET A 1 848 ? -23.283 -23.893 25.108 1.00 95.81 848 MET A N 1
ATOM 6598 C CA . MET A 1 848 ? -22.120 -24.374 24.359 1.00 95.81 848 MET A CA 1
ATOM 6599 C C . MET A 1 848 ? -22.262 -23.980 22.885 1.00 95.81 848 MET A C 1
ATOM 6601 O O . MET A 1 848 ? -23.283 -24.297 22.278 1.00 95.81 848 MET A O 1
ATOM 6605 N N . VAL A 1 849 ? -21.251 -23.330 22.305 1.00 95.38 849 VAL A N 1
ATOM 6606 C CA . VAL A 1 849 ? -21.073 -23.323 20.841 1.00 95.38 849 VAL A CA 1
ATOM 6607 C C . VAL A 1 849 ? -20.521 -24.672 20.379 1.00 95.38 849 VAL A C 1
ATOM 6609 O O . VAL A 1 849 ? -19.963 -25.427 21.184 1.00 95.38 849 VAL A O 1
ATOM 6612 N N . ASP A 1 850 ? -20.678 -24.983 19.095 1.00 90.38 850 ASP A N 1
ATOM 6613 C CA . ASP A 1 850 ? -20.215 -26.250 18.536 1.00 90.38 850 ASP A CA 1
ATOM 6614 C C . ASP A 1 850 ? -18.685 -26.359 18.630 1.00 90.38 850 ASP A C 1
ATOM 6616 O O . ASP A 1 850 ? -17.953 -25.384 18.482 1.00 90.38 850 ASP A O 1
ATOM 6620 N N . GLY A 1 851 ? -18.195 -27.545 19.004 1.00 91.06 851 GLY A N 1
ATOM 6621 C CA . GLY A 1 851 ? -16.780 -27.759 19.339 1.00 91.06 851 GLY A CA 1
ATOM 6622 C C . GLY A 1 851 ? -16.292 -27.068 20.626 1.00 91.06 851 GLY A C 1
ATOM 6623 O O . GLY A 1 851 ? -15.137 -27.252 21.007 1.00 91.06 851 GLY A O 1
ATOM 6624 N N . GLY A 1 852 ? -17.141 -26.305 21.322 1.00 94.00 852 GLY A N 1
ATOM 6625 C CA . GLY A 1 852 ? -16.770 -25.576 22.531 1.00 94.00 852 GLY A CA 1
ATOM 6626 C C . GLY A 1 852 ? -16.421 -26.470 23.726 1.00 94.00 852 GLY A C 1
ATOM 6627 O O . GLY A 1 852 ? -16.935 -27.575 23.895 1.00 94.00 852 GLY A O 1
ATOM 6628 N N . THR A 1 853 ? -15.571 -25.947 24.612 1.00 94.31 853 THR A N 1
ATOM 6629 C CA . THR A 1 853 ? -15.140 -26.598 25.866 1.00 94.31 853 THR A CA 1
ATOM 6630 C C . THR A 1 853 ? -15.781 -25.990 27.116 1.00 94.31 853 THR A C 1
ATOM 6632 O O . THR A 1 853 ? -15.798 -26.620 28.175 1.00 94.31 853 THR A O 1
ATOM 6635 N N . LYS A 1 854 ? -16.340 -24.779 26.999 1.00 95.25 854 LYS A N 1
ATOM 6636 C CA . LYS A 1 854 ? -17.092 -24.071 28.043 1.00 95.25 854 LYS A CA 1
ATOM 6637 C C . LYS A 1 854 ? -18.288 -23.351 27.425 1.00 95.25 854 LYS A C 1
ATOM 6639 O O . LYS A 1 854 ? -18.288 -23.059 26.232 1.00 95.25 854 LYS A O 1
ATOM 6644 N N . ALA A 1 855 ? -19.289 -23.045 28.248 1.00 95.44 855 ALA A N 1
ATOM 6645 C CA . ALA A 1 855 ? -20.434 -22.263 27.805 1.00 95.44 855 ALA A CA 1
ATOM 6646 C C . ALA A 1 855 ? -20.014 -20.807 27.555 1.00 95.44 855 ALA A C 1
ATOM 6648 O O . ALA A 1 855 ? -19.421 -20.178 28.432 1.00 95.44 855 ALA A O 1
ATOM 6649 N N . SER A 1 856 ? -20.341 -20.288 26.376 1.00 96.94 856 SER A N 1
ATOM 6650 C CA . SER A 1 856 ? -20.149 -18.898 25.979 1.00 96.94 856 SER A CA 1
ATOM 6651 C C . SER A 1 856 ? -21.438 -18.095 26.147 1.00 96.94 856 SER A C 1
ATOM 6653 O O . SER A 1 856 ? -22.515 -18.630 26.456 1.00 96.94 856 SER A O 1
ATOM 6655 N N . LYS A 1 857 ? -21.325 -16.779 25.955 1.00 98.19 857 LYS A N 1
ATOM 6656 C CA . LYS A 1 857 ? -22.470 -15.872 25.874 1.00 98.19 857 LYS A CA 1
ATOM 6657 C C . LYS A 1 857 ? -22.304 -14.918 24.709 1.00 98.19 857 LYS A C 1
ATOM 6659 O O . LYS A 1 857 ? -21.247 -14.317 24.566 1.00 98.19 857 LYS A O 1
ATOM 6664 N N . ILE A 1 858 ? -23.354 -14.760 23.917 1.00 98.62 858 ILE A N 1
ATOM 6665 C CA . ILE A 1 858 ? -23.362 -13.889 22.741 1.00 98.62 858 ILE A CA 1
ATOM 6666 C C . ILE A 1 858 ? -24.571 -12.962 22.837 1.00 98.62 858 ILE A C 1
ATOM 6668 O O . ILE A 1 858 ? -25.663 -13.405 23.207 1.00 98.62 858 ILE A O 1
ATOM 6672 N N . ILE A 1 859 ? -24.373 -11.690 22.510 1.00 98.81 859 ILE A N 1
ATOM 6673 C CA . ILE A 1 859 ? -25.427 -10.740 22.153 1.00 98.81 859 ILE A CA 1
ATOM 6674 C C . ILE A 1 859 ? -25.031 -10.138 20.804 1.00 98.81 859 ILE A C 1
ATOM 6676 O O . ILE A 1 859 ? -23.893 -9.709 20.646 1.00 98.81 859 ILE A O 1
ATOM 6680 N N . TYR A 1 860 ? -25.962 -10.084 19.858 1.00 98.75 860 TYR A N 1
ATOM 6681 C CA . TYR A 1 860 ? -25.764 -9.423 18.566 1.00 98.75 860 TYR A CA 1
ATOM 6682 C C . TYR A 1 860 ? -26.960 -8.512 18.270 1.00 98.75 860 TYR A C 1
ATOM 6684 O O . TYR A 1 860 ? -28.105 -8.946 18.424 1.00 98.75 860 TYR A O 1
ATOM 6692 N N . PHE A 1 861 ? -26.703 -7.255 17.897 1.00 98.75 861 PHE A N 1
ATOM 6693 C CA . PHE A 1 861 ? -27.701 -6.286 17.425 1.00 98.75 861 PHE A CA 1
ATOM 6694 C C . PHE A 1 861 ? -27.493 -5.973 15.937 1.00 98.75 861 PHE A C 1
ATOM 6696 O O . PHE A 1 861 ? -26.387 -5.600 15.554 1.00 98.75 861 PHE A O 1
ATOM 6703 N N . GLY A 1 862 ? -28.569 -6.014 15.141 1.00 98.12 862 GLY A N 1
ATOM 6704 C CA . GLY A 1 862 ? -28.587 -5.614 13.720 1.00 98.12 862 GLY A CA 1
ATOM 6705 C C . GLY A 1 862 ? -28.586 -4.093 13.488 1.00 98.12 862 GLY A C 1
ATOM 6706 O O . GLY A 1 862 ? -29.060 -3.605 12.464 1.00 98.12 862 GLY A O 1
ATOM 6707 N N . PHE A 1 863 ? -28.125 -3.330 14.478 1.00 98.19 863 PHE A N 1
ATOM 6708 C CA . PHE A 1 863 ? -27.906 -1.891 14.403 1.00 98.19 863 PHE A CA 1
ATOM 6709 C C . PHE A 1 863 ? -26.723 -1.510 15.320 1.00 98.19 863 PHE A C 1
ATOM 6711 O O . PHE A 1 863 ? -26.473 -2.209 16.309 1.00 98.19 863 PHE A O 1
ATOM 6718 N N . PRO A 1 864 ? -26.008 -0.403 15.055 1.00 97.69 864 PRO A N 1
ATOM 6719 C CA . PRO A 1 864 ? -24.815 -0.026 15.814 1.00 97.69 864 PRO A CA 1
ATOM 6720 C C . PRO A 1 864 ? -25.159 0.582 17.182 1.00 97.69 864 PRO A C 1
ATOM 6722 O O . PRO A 1 864 ? -25.961 1.517 17.275 1.00 97.69 864 PRO A O 1
ATOM 6725 N N . PHE A 1 865 ? -24.546 0.096 18.265 1.00 98.56 865 PHE A N 1
ATOM 6726 C CA . PHE A 1 865 ? -24.875 0.513 19.635 1.00 98.56 865 PHE A CA 1
ATOM 6727 C C . PHE A 1 865 ? -24.594 2.000 19.912 1.00 98.56 865 PHE A C 1
ATOM 6729 O O . PHE A 1 865 ? -25.369 2.667 20.606 1.00 98.56 865 PHE A O 1
ATOM 6736 N N . GLU A 1 866 ? -23.517 2.553 19.356 1.00 96.62 866 GLU A N 1
ATOM 6737 C CA . GLU A 1 866 ? -23.130 3.951 19.545 1.00 96.62 866 GLU A CA 1
ATOM 6738 C C . GLU A 1 866 ? -24.165 4.941 19.000 1.00 96.62 866 GLU A C 1
ATOM 6740 O O . GLU A 1 866 ? -24.235 6.076 19.476 1.00 96.62 866 GLU A O 1
ATOM 6745 N N . THR A 1 867 ? -25.016 4.512 18.066 1.00 97.19 867 THR A N 1
ATOM 6746 C CA . THR A 1 867 ? -26.071 5.349 17.480 1.00 97.19 867 THR A CA 1
ATOM 6747 C C . THR A 1 867 ? -27.317 5.475 18.357 1.00 97.19 867 THR A C 1
ATOM 6749 O O . THR A 1 867 ? -28.164 6.322 18.075 1.00 97.19 867 THR A O 1
ATOM 6752 N N . ILE A 1 868 ? -27.434 4.727 19.466 1.00 98.31 868 ILE A N 1
ATOM 6753 C CA . ILE A 1 868 ? -28.463 4.979 20.492 1.00 98.31 868 ILE A CA 1
ATOM 6754 C C . ILE A 1 868 ? -28.188 6.361 21.089 1.00 98.31 868 ILE A C 1
ATOM 6756 O O . ILE A 1 868 ? -27.279 6.507 21.905 1.00 98.31 868 ILE A O 1
ATOM 6760 N N . TYR A 1 869 ? -28.918 7.395 20.668 1.00 95.06 869 TYR A N 1
ATOM 6761 C CA . TYR A 1 869 ? -28.477 8.775 20.894 1.00 95.06 869 TYR A CA 1
ATOM 6762 C C . TYR A 1 869 ? -28.656 9.252 22.342 1.00 95.06 869 TYR A C 1
ATOM 6764 O O . TYR A 1 869 ? -27.764 9.913 22.882 1.00 95.06 869 TYR A O 1
ATOM 6772 N N . GLU A 1 870 ? -29.755 8.875 23.004 1.00 96.75 870 GLU A N 1
ATOM 6773 C CA . GLU A 1 870 ? -29.999 9.230 24.405 1.00 96.75 870 GLU A CA 1
ATOM 6774 C C . GLU A 1 870 ? -28.984 8.554 25.331 1.00 96.75 870 GLU A C 1
ATOM 6776 O O . GLU A 1 870 ? -29.016 7.342 25.553 1.00 96.75 870 GLU A O 1
ATOM 6781 N N . LYS A 1 871 ? -28.121 9.368 25.945 1.00 94.81 871 LYS A N 1
ATOM 6782 C CA . LYS A 1 871 ? -27.063 8.947 26.877 1.00 94.81 871 LYS A CA 1
ATOM 6783 C C . LYS A 1 871 ? -27.543 7.969 27.952 1.00 94.81 871 LYS A C 1
ATOM 6785 O O . LYS A 1 871 ? -26.881 6.966 28.211 1.00 94.81 871 LYS A O 1
ATOM 6790 N N . GLN A 1 872 ? -28.689 8.248 28.578 1.00 96.50 872 GLN A N 1
ATOM 6791 C CA . GLN A 1 872 ? -29.220 7.373 29.623 1.00 96.50 872 GLN A CA 1
ATOM 6792 C C . GLN A 1 872 ? -29.696 6.034 29.046 1.00 96.50 872 GLN A C 1
ATOM 6794 O O . GLN A 1 872 ? -29.351 4.994 29.593 1.00 96.50 872 GLN A O 1
ATOM 6799 N N . GLN A 1 873 ? -30.395 6.041 27.906 1.00 98.19 873 GLN A N 1
ATOM 6800 C CA . GLN A 1 873 ? -30.870 4.814 27.258 1.00 98.19 873 GLN A CA 1
ATOM 6801 C C . GLN A 1 873 ? -29.702 3.937 26.787 1.00 98.19 873 GLN A C 1
ATOM 6803 O O . GLN A 1 873 ? -29.700 2.735 27.040 1.00 98.19 873 GLN A O 1
ATOM 6808 N N . ARG A 1 874 ? -28.672 4.541 26.178 1.00 97.94 874 ARG A N 1
ATOM 6809 C CA . ARG A 1 874 ? -27.431 3.859 25.777 1.00 97.94 874 ARG A CA 1
ATOM 6810 C C . ARG A 1 874 ? -26.743 3.195 26.976 1.00 97.94 874 ARG A C 1
ATOM 6812 O O . ARG A 1 874 ? -26.357 2.028 26.905 1.00 97.94 874 ARG A O 1
ATOM 6819 N N . ARG A 1 875 ? -26.662 3.899 28.112 1.00 96.94 875 ARG A N 1
ATOM 6820 C CA . ARG A 1 875 ? -26.156 3.340 29.375 1.00 96.94 875 ARG A CA 1
ATOM 6821 C C . ARG A 1 875 ? -27.020 2.183 29.885 1.00 96.94 875 ARG A C 1
ATOM 6823 O O . ARG A 1 875 ? -26.468 1.151 30.248 1.00 96.94 875 ARG A O 1
ATOM 6830 N N . ASP A 1 876 ? -28.342 2.330 29.908 1.00 98.12 876 ASP A N 1
ATOM 6831 C CA . ASP A 1 876 ? -29.259 1.297 30.409 1.00 98.12 876 ASP A CA 1
ATOM 6832 C C . ASP A 1 876 ? -29.171 0.006 29.569 1.00 98.12 876 ASP A C 1
ATOM 6834 O O . ASP A 1 876 ? -29.159 -1.096 30.121 1.00 98.12 876 ASP A O 1
ATOM 6838 N N . VAL A 1 877 ? -29.009 0.134 28.245 1.00 98.56 877 VAL A N 1
ATOM 6839 C CA . VAL A 1 877 ? -28.763 -0.991 27.326 1.00 98.56 877 VAL A CA 1
ATOM 6840 C C . VAL A 1 877 ? -27.421 -1.673 27.615 1.00 98.56 877 VAL A C 1
ATOM 6842 O O . VAL A 1 877 ? -27.390 -2.896 27.742 1.00 98.56 877 VAL A O 1
ATOM 6845 N N . MET A 1 878 ? -26.330 -0.921 27.801 1.00 98.06 878 MET A N 1
ATOM 6846 C CA . MET A 1 878 ? -25.029 -1.506 28.167 1.00 98.06 878 MET A CA 1
ATOM 6847 C C . MET A 1 878 ? -25.076 -2.206 29.531 1.00 98.06 878 MET A C 1
ATOM 6849 O O . MET A 1 878 ? -24.563 -3.312 29.685 1.00 98.06 878 MET A O 1
ATOM 6853 N N . MET A 1 879 ? -25.762 -1.626 30.520 1.00 96.25 879 MET A N 1
ATOM 6854 C CA . MET A 1 879 ? -25.953 -2.285 31.813 1.00 96.25 879 MET A CA 1
ATOM 6855 C C . MET A 1 879 ? -26.736 -3.599 31.674 1.00 96.25 879 MET A C 1
ATOM 6857 O O . MET A 1 879 ? -26.431 -4.547 32.396 1.00 96.25 879 MET A O 1
ATOM 6861 N N . ALA A 1 880 ? -27.685 -3.715 30.738 1.00 98.00 880 ALA A N 1
ATOM 6862 C CA . ALA A 1 880 ? -28.379 -4.974 30.458 1.00 98.00 880 ALA A CA 1
ATOM 6863 C C . ALA A 1 880 ? -27.463 -6.015 29.781 1.00 98.00 880 ALA A C 1
ATOM 6865 O O . ALA A 1 880 ? -27.462 -7.176 30.198 1.00 98.00 880 ALA A O 1
ATOM 6866 N N . VAL A 1 881 ? -26.630 -5.599 28.816 1.00 97.94 881 VAL A N 1
ATOM 6867 C CA . VAL A 1 881 ? -25.586 -6.435 28.180 1.00 97.94 881 VAL A CA 1
ATOM 6868 C C . VAL A 1 881 ? -24.636 -7.019 29.232 1.00 97.94 881 VAL A C 1
ATOM 6870 O O . VAL A 1 881 ? -24.481 -8.236 29.335 1.00 97.94 881 VAL A O 1
ATOM 6873 N N . LEU A 1 882 ? -24.057 -6.170 30.085 1.00 95.38 882 LEU A N 1
ATOM 6874 C CA . LEU A 1 882 ? -23.148 -6.609 31.147 1.00 95.38 882 LEU A CA 1
ATOM 6875 C C . LEU A 1 882 ? -23.860 -7.513 32.163 1.00 95.38 882 LEU A C 1
ATOM 6877 O O . LEU A 1 882 ? -23.307 -8.536 32.568 1.00 95.38 882 LEU A O 1
ATOM 6881 N N . SER A 1 883 ? -25.109 -7.189 32.522 1.00 94.44 883 SER A N 1
ATOM 6882 C CA . SER A 1 883 ? -25.930 -8.010 33.428 1.00 94.44 883 SER A CA 1
ATOM 6883 C C . SER A 1 883 ? -26.146 -9.429 32.888 1.00 94.44 883 SER A C 1
ATOM 6885 O O . SER A 1 883 ? -26.085 -10.392 33.654 1.00 94.44 883 SER A O 1
ATOM 6887 N N . PHE A 1 884 ? -26.347 -9.582 31.573 1.00 96.38 884 PHE A N 1
ATOM 6888 C CA . PHE A 1 884 ? -26.411 -10.893 30.920 1.00 96.38 884 PHE A CA 1
ATOM 6889 C C . PHE A 1 884 ? -25.089 -11.651 31.034 1.00 96.38 884 PHE A C 1
ATOM 6891 O O . PHE A 1 884 ? -25.080 -12.836 31.372 1.00 96.38 884 PHE A O 1
ATOM 6898 N N . PHE A 1 885 ? -23.965 -10.975 30.796 1.00 94.88 885 PHE A N 1
ATOM 6899 C CA . PHE A 1 885 ? -22.642 -11.591 30.830 1.00 94.88 885 PHE A CA 1
ATOM 6900 C C . PHE A 1 885 ? -22.208 -12.051 32.227 1.00 94.88 885 PHE A C 1
ATOM 6902 O O . PHE A 1 885 ? -21.646 -13.146 32.337 1.00 94.88 885 PHE A O 1
ATOM 6909 N N . VAL A 1 886 ? -22.541 -11.319 33.295 1.00 85.12 886 VAL A N 1
ATOM 6910 C CA . VAL A 1 886 ? -22.164 -11.691 34.676 1.00 85.12 886 VAL A CA 1
ATOM 6911 C C . VAL A 1 886 ? -23.115 -12.679 35.366 1.00 85.12 886 VAL A C 1
ATOM 6913 O O . VAL A 1 886 ? -22.703 -13.342 36.312 1.00 85.12 886 VAL A O 1
ATOM 6916 N N . ALA A 1 887 ? -24.366 -12.827 34.915 1.00 73.69 887 ALA A N 1
ATOM 6917 C CA . ALA A 1 887 ? -25.325 -13.738 35.553 1.00 73.69 887 ALA A CA 1
ATOM 6918 C C . ALA A 1 887 ? -24.895 -15.218 35.445 1.00 73.69 887 ALA A C 1
ATOM 6920 O O . ALA A 1 887 ? -24.757 -15.741 34.338 1.00 73.69 887 ALA A O 1
ATOM 6921 N N . GLU A 1 888 ? -24.714 -15.929 36.562 1.00 57.69 888 GLU A N 1
ATOM 6922 C CA . GLU A 1 888 ? -24.411 -17.367 36.512 1.00 57.69 888 GLU A CA 1
ATOM 6923 C C . GLU A 1 888 ? -25.558 -18.163 35.868 1.00 57.69 888 GLU A C 1
ATOM 6925 O O . GLU A 1 888 ? -26.736 -17.976 36.186 1.00 57.69 888 GLU A O 1
ATOM 6930 N N . THR A 1 889 ? -25.218 -19.094 34.974 1.00 45.22 889 THR A N 1
ATOM 6931 C CA . THR A 1 889 ? -26.185 -20.020 34.378 1.00 45.22 889 THR A CA 1
ATOM 6932 C C . THR A 1 889 ? -26.657 -21.020 35.430 1.00 45.22 889 THR A C 1
ATOM 6934 O O . THR A 1 889 ? -26.002 -22.037 35.672 1.00 45.22 889 THR A O 1
ATOM 6937 N N . ALA A 1 890 ? -27.806 -20.753 36.051 1.00 32.22 890 ALA A N 1
ATOM 6938 C CA . ALA A 1 890 ? -28.451 -21.715 36.935 1.00 32.22 890 ALA A CA 1
ATOM 6939 C C . ALA A 1 890 ? -28.736 -23.021 36.160 1.00 32.22 890 ALA A C 1
ATOM 6941 O O . ALA A 1 890 ? -29.431 -22.980 35.140 1.00 32.22 890 ALA A O 1
ATOM 6942 N N . PRO A 1 891 ? -28.233 -24.190 36.604 1.00 35.22 891 PRO A N 1
ATOM 6943 C CA . PRO A 1 891 ? -28.446 -25.437 35.884 1.00 35.22 891 PRO A CA 1
ATOM 6944 C C . PRO A 1 891 ? -29.930 -25.813 35.915 1.00 35.22 891 PRO A C 1
ATOM 6946 O O . PRO A 1 891 ? -30.511 -26.015 36.986 1.00 35.22 891 PRO A O 1
ATOM 6949 N N . VAL A 1 892 ? -30.538 -25.939 34.732 1.00 33.53 892 VAL A N 1
ATOM 6950 C CA . VAL A 1 892 ? -31.941 -26.342 34.572 1.00 33.53 892 VAL A CA 1
ATOM 6951 C C . VAL A 1 892 ? -32.113 -27.782 35.059 1.00 33.53 892 VAL A C 1
ATOM 6953 O O . VAL A 1 892 ? -31.909 -28.746 34.325 1.00 33.53 892 VAL A O 1
ATOM 6956 N N . LYS A 1 893 ? -32.510 -27.944 36.325 1.00 29.84 893 LYS A N 1
ATOM 6957 C CA . LYS A 1 893 ? -32.941 -29.236 36.867 1.00 29.84 893 LYS A CA 1
ATOM 6958 C C . LYS A 1 893 ? -34.318 -29.588 36.317 1.00 29.84 893 LYS A C 1
ATOM 6960 O O . LYS A 1 893 ? -35.336 -29.190 36.888 1.00 29.84 893 LYS A O 1
ATOM 6965 N N . THR A 1 894 ? -34.349 -30.398 35.262 1.00 34.41 894 THR A N 1
ATOM 6966 C CA . THR A 1 894 ? -35.553 -31.070 34.753 1.00 34.41 894 THR A CA 1
ATOM 6967 C C . THR A 1 894 ? -36.120 -32.011 35.817 1.00 34.41 894 THR A C 1
ATOM 6969 O O . THR A 1 894 ? -35.833 -33.205 35.875 1.00 34.41 894 THR A O 1
ATOM 6972 N N . SER A 1 895 ? -36.933 -31.447 36.707 1.00 31.27 895 SER A N 1
ATOM 6973 C CA . SER A 1 895 ? -37.614 -32.174 37.774 1.00 31.27 895 SER A CA 1
ATOM 6974 C C . SER A 1 895 ? -38.857 -32.840 37.194 1.00 31.27 895 SER A C 1
ATOM 6976 O O . SER A 1 895 ? -39.961 -32.303 37.277 1.00 31.27 895 SER A O 1
ATOM 6978 N N . VAL A 1 896 ? -38.673 -34.002 36.564 1.00 34.56 896 VAL A N 1
ATOM 6979 C CA . VAL A 1 896 ? -39.790 -34.826 36.091 1.00 34.56 896 VAL A CA 1
ATOM 6980 C C . VAL A 1 896 ? -40.532 -35.379 37.308 1.00 34.56 896 VAL A C 1
ATOM 6982 O O . VAL A 1 896 ? -40.106 -36.353 37.929 1.00 34.56 896 VAL A O 1
ATOM 6985 N N . PHE A 1 897 ? -41.659 -34.757 37.652 1.00 30.67 897 PHE A N 1
ATOM 6986 C CA . PHE A 1 897 ? -42.613 -35.312 38.607 1.00 30.67 897 PHE A CA 1
ATOM 6987 C C . PHE A 1 897 ? -43.284 -36.549 37.994 1.00 30.67 897 PHE A C 1
ATOM 6989 O O . PHE A 1 897 ? -44.240 -36.436 37.228 1.00 30.67 897 PHE A O 1
ATOM 6996 N N . ILE A 1 898 ? -42.799 -37.740 38.349 1.00 34.94 898 ILE A N 1
ATOM 6997 C CA . ILE A 1 898 ? -43.544 -38.986 38.141 1.00 34.94 898 ILE A CA 1
ATOM 6998 C C . ILE A 1 898 ? -44.423 -39.208 39.371 1.00 34.94 898 ILE A C 1
ATOM 7000 O O . ILE A 1 898 ? -43.927 -39.546 40.445 1.00 34.94 898 ILE A O 1
ATOM 7004 N N . LEU A 1 899 ? -45.732 -39.026 39.204 1.00 37.41 899 LEU A N 1
ATOM 7005 C CA . LEU A 1 899 ? -46.727 -39.451 40.186 1.00 37.41 899 LEU A CA 1
ATOM 7006 C C . LEU A 1 899 ? -46.850 -40.984 40.193 1.00 37.41 899 LEU A C 1
ATOM 7008 O O . LEU A 1 899 ? -46.983 -41.614 39.140 1.00 37.41 899 LEU A O 1
ATOM 7012 N N . ARG A 1 900 ? -46.861 -41.559 41.396 1.00 34.47 900 ARG A N 1
ATOM 7013 C CA . ARG A 1 900 ? -47.446 -42.861 41.736 1.00 34.47 900 ARG A CA 1
ATOM 7014 C C . ARG A 1 900 ? -48.249 -42.703 43.019 1.00 34.47 900 ARG A C 1
ATOM 7016 O O . ARG A 1 900 ? -47.788 -41.914 43.872 1.00 34.47 900 ARG A O 1
#

Secondary structure (DSSP, 8-state):
---SSSSSSSSSS------STT-------------SS--HHHHHHHHHHHHH-EEEE-GGG--BS---TT-TT-B-S----EEEESPBBBTT-B--HHHHHHHHHTT-EESBS----TT--S--TTEE-B-HHHHHHHHTT-----TTTGGGGEEE--GGG--TT-EEEETTEEEEEEEEEETBTEEEEEEEE-GGG--EEEEEEEETTTTTTTT-EEEEE--TTS---SS---EEEEEEEEETTEEEEEEE---SSEEEEEEESSSSS-EEEE-TTTSBTT--EEEE--PPTTPEEEEEEEEE-TTSPBPPP---EEEE--SSS--EEEEE--TTHHHHHSS---THHHHHHHHHTTT--EEEEEHHHHHTTSS-GGGSSEEEEEEET--TTT-SS-HHHHHHHHHHHHTT-EEEEEESSHHIIIIIITT-TTS--S-TTHHHHHHHTS-EEEEES--S-SEEEEPTTSTTTT-EEEE-BSSSSS-B---PPEEEE-TT-EEEEEETTS-EEEEEEEETTTEEEEEESS-GGGEESHHHHHHHHHHHHHHHT------EEEEEEE-SSS-EEEEEE---SSEEEEEEEETT---EEEE-TTTS-TT--EEEE-SPPTT-EEEEEEEEEETTEEPPP---EEEE--SSS-S--EEEEE--THHHHHH---S--THHHHHHHTTTS-EEEEESHHHHTSSS-GGG-SEEEEEEET--TTT-SS-HHHHHHHHHHHHTT-EEEEEESSHHIIIIIITT---SS----TTHHHHHHHTS-EEEEES--S-SEEEEPTTSTTTT-EEEB-BSSSSS-B---PPEEEE-TT-EEEEEETTTS-EEEEEEEEEPPTT-SS-EEEEEESS-GGGB-SHHHHHHHHHHHHHHHHS-------------

Radius of gyration: 33.12 Å; Cα contacts (8 Å, |Δi|>4): 2289; chains: 1; bounding box: 86×90×103 Å

Solvent-accessible surface area (backbone atoms only — not comparable to full-atom values): 46234 Å² total; per-residue (Å²): 131,79,92,90,88,85,87,84,84,79,88,83,81,83,87,77,92,78,82,85,88,80,78,78,42,43,49,53,36,58,68,72,71,64,58,65,64,48,39,41,61,58,20,42,54,47,48,44,42,34,35,61,30,24,50,76,38,52,74,60,20,48,47,74,66,80,51,69,98,78,41,61,36,46,29,30,73,64,86,66,72,46,75,47,66,16,44,27,21,10,53,70,20,56,46,31,53,32,57,25,55,52,35,46,76,74,41,22,16,56,5,30,72,46,56,63,38,100,80,76,42,58,52,58,97,52,38,30,18,20,19,26,33,22,42,54,17,55,28,57,25,69,54,90,41,48,54,88,53,42,64,82,48,30,39,82,50,57,74,94,68,68,49,50,55,23,34,41,37,30,89,85,43,40,32,35,35,48,48,58,74,62,59,96,46,28,32,34,31,40,34,33,34,59,71,97,73,66,37,17,28,41,75,46,80,50,36,48,89,76,53,75,50,70,83,48,43,40,32,35,81,58,52,90,84,36,66,67,67,97,64,42,54,30,40,72,37,32,36,40,78,72,52,78,43,25,31,37,40,32,39,53,59,48,30,73,54,5,32,36,38,32,38,19,73,76,72,74,62,72,44,83,72,43,46,37,90,79,35,32,43,72,57,48,62,51,77,49,68,90,43,65,66,71,42,44,38,29,38,36,31,27,18,32,30,80,93,77,44,67,47,66,65,23,41,36,48,38,36,28,46,46,84,60,82,49,43,29,36,40,34,43,50,46,81,43,51,36,78,76,72,74,46,62,55,58,51,38,50,52,46,39,51,14,41,45,67,45,35,51,19,25,25,24,29,29,47,67,32,48,53,69,64,76,42,60,69,78,78,25,66,26,36,42,39,40,23,44,71,23,27,61,88,78,42,54,72,39,50,13,47,45,50,53,52,55,49,30,22,56,75,48,23,28,39,38,40,24,12,15,31,51,39,46,28,25,45,72,37,29,80,37,85,86,58,58,55,63,46,97,51,27,41,54,46,34,30,74,61,55,21,31,41,58,72,41,60,53,56,91,65,54,42,39,35,28,29,83,94,30,76,37,46,86,44,73,49,34,42,27,81,43,81,77,86,48,64,52,69,86,34,32,24,23,48,39,61,22,91,82,28,43,63,26,28,26,30,66,95,67,46,30,34,20,24,32,45,74,42,98,80,42,14,32,36,38,32,30,27,39,35,61,60,30,30,44,59,64,74,50,33,26,52,52,42,39,32,52,57,39,70,61,37,51,73,21,50,46,22,52,57,38,33,19,36,77,71,53,77,32,25,36,32,36,35,41,43,43,37,17,54,53,6,29,38,37,30,40,23,56,62,95,55,67,77,41,78,77,46,38,44,92,80,29,42,41,83,59,47,67,49,78,51,66,88,47,64,52,64,40,40,37,37,35,35,35,24,13,22,17,47,93,47,67,24,55,60,18,34,37,40,34,31,24,38,44,86,53,100,73,74,74,39,34,36,39,32,46,46,45,78,46,53,47,81,75,63,69,74,62,63,53,58,62,50,52,53,52,54,62,36,44,66,94,54,37,32,28,25,31,32,48,64,40,42,69,76,54,80,44,58,66,83,79,31,63,29,41,36,40,38,28,41,75,21,25,42,70,69,46,68,66,50,75,65,51,48,52,53,51,50,54,32,31,23,67,31,28,30,41,37,39,22,15,14,27,51,43,47,29,29,56,77,32,12,88,42,78,52,104,51,27,84,32,51,91,50,30,44,55,44,37,30,62,70,62,21,32,38,68,74,40,63,55,60,85,56,57,39,38,28,30,27,81,91,44,74,37,44,87,45,70,50,48,46,28,79,46,84,59,86,63,50,51,72,84,37,32,22,21,41,44,57,22,91,81,30,40,67,33,25,17,32,51,89,84,68,78,47,28,34,22,31,35,36,75,43,69,41,86,93,32,83,33,57,19,37,39,36,34,29,27,39,34,64,68,27,29,48,52,66,67,55,38,22,55,52,43,51,24,54,52,51,58,70,70,52,78,84,77,81,84,75,84,77,79,83,77,86,128

Mean predicted aligned error: 13.59 Å

pLDDT: mean 83.9, std 17.15, range [23.38, 98.81]

Sequence (900 aa):
MKKNVMLFALCILFILVFPASQLFAVKYPYDGKVSSNVRRDRIIAIAEDYLTLYYYVGADNIKDSSVPEGCAGSTCPDKKLGWKNGMKYCWGGADTTRQYLLRLTEGDVAGNKWCSSPAGTSYDSCSAGTDCSGYVSNTWTSGRYATSNFMNVANYIEWDNLRMGDAILIPGHIRLFDCYISGIDTMMVYESTSSGGTWRVIHRSLSRSAGNFDGYTPIRYNKSTYKVYDYPEPTIQSIIKSGVERLIIKWDGQADRGFRLYLSVDGAVWRLLRDFDEITSSTRSCEVSGLQPDTTYFFKMRALNAGNSESIDSAVAAWRDDGFEPRVLLVDGADRFRQQFGANHTFLTRVGNALGSCGAGFDYCANEFVVNEQTALGDYESVVWILAEESTFDETFSWAEQLHVMDYLKNGGRLFVSGSEIGWDLDYRADWASHKNGSPNDRTFYNEYLRAGYVADDAEVYHVQGKAGSIFEGLEFSFDDGTHGTYNVATPDTLAPMNGAIVGLTYDGGANACVYHSSPSFGTVVNMGFPFETIYPQTKSNSVMNAVVNYFDLPAEAPTFKAARRSGADSITVEWQGYASAGYRLFQKINNGSWTQIRDESQLKSGDNAAIISGLNPVSQYAFKIQAIGGGGASADSDVYVCALPLHDYGDRILIVDRYDRWNSQYGLGNHTLLERYAEALANYRFDSCANEYVVEGAVTLGNYDIVIWMCGQESTESETFSKEEQTIIEDYLKSGGKLFVSGSEIGWDLSEKADTLNTFSNGDPNDSVFFENYLKAGYLNDNAGSRFVRGVAGTVFNGLSFNFDDGNHGSYNVKYPDLIEPKNGSAAALYYGTTGTNVAGVLFSGMVDGGTKASKIIYFGFPFETIYEKQQRRDVMMAVLSFFVAETAPVKTSVFILR